Protein AF-A0A1F6EFS2-F1 (afdb_monomer_lite)

Structure (mmCIF, N/CA/C/O backbone):
data_AF-A0A1F6EFS2-F1
#
_entry.id   AF-A0A1F6EFS2-F1
#
loop_
_atom_site.group_PDB
_atom_site.id
_atom_site.type_symbol
_atom_site.label_atom_id
_atom_site.label_alt_id
_atom_site.label_comp_id
_atom_site.label_asym_id
_atom_site.label_entity_id
_atom_site.label_seq_id
_atom_site.pdbx_PDB_ins_code
_atom_site.Cartn_x
_atom_site.Cartn_y
_atom_site.Cartn_z
_atom_site.occupancy
_atom_site.B_iso_or_equiv
_atom_site.auth_seq_id
_atom_site.auth_comp_id
_atom_site.auth_asym_id
_atom_site.auth_atom_id
_atom_site.pdbx_PDB_model_num
ATOM 1 N N . MET A 1 1 ? 12.864 -13.657 -39.686 1.00 73.19 1 MET A N 1
ATOM 2 C CA . MET A 1 1 ? 12.136 -12.396 -39.837 1.00 73.19 1 MET A CA 1
ATOM 3 C C . MET A 1 1 ? 12.933 -11.542 -40.788 1.00 73.19 1 MET A C 1
ATOM 5 O O . MET A 1 1 ? 14.152 -11.562 -40.678 1.00 73.19 1 MET A O 1
ATOM 9 N N . TYR A 1 2 ? 12.261 -10.884 -41.722 1.00 79.50 2 TYR A N 1
ATOM 10 C CA . TYR A 1 2 ? 12.872 -9.991 -42.707 1.00 79.50 2 TYR A CA 1
ATOM 11 C C . TYR A 1 2 ? 11.970 -8.774 -42.894 1.00 79.50 2 TYR A C 1
ATOM 13 O O . TYR A 1 2 ? 10.751 -8.875 -42.739 1.00 79.50 2 TYR A O 1
ATOM 21 N N . LEU A 1 3 ? 12.561 -7.632 -43.218 1.00 85.38 3 LEU A N 1
ATOM 22 C CA . LEU A 1 3 ? 11.839 -6.444 -43.639 1.00 85.38 3 LEU A CA 1
ATOM 23 C C . LEU A 1 3 ? 11.374 -6.647 -45.090 1.00 85.38 3 LEU A C 1
ATOM 25 O O . LEU A 1 3 ? 12.205 -6.804 -45.983 1.00 85.38 3 LEU A O 1
ATOM 29 N N . LYS A 1 4 ? 10.056 -6.657 -45.315 1.00 87.94 4 LYS A N 1
ATOM 30 C CA . LYS A 1 4 ? 9.438 -6.798 -46.645 1.00 87.94 4 LYS A CA 1
ATOM 31 C C . LYS A 1 4 ? 9.347 -5.456 -47.361 1.00 87.94 4 LYS A C 1
ATOM 33 O O . LYS A 1 4 ? 9.805 -5.342 -48.495 1.00 87.94 4 LYS A O 1
ATOM 38 N N . SER A 1 5 ? 8.790 -4.438 -46.707 1.00 89.81 5 SER A N 1
ATOM 39 C CA . SER A 1 5 ? 8.741 -3.083 -47.261 1.00 89.81 5 SER A CA 1
ATOM 40 C C . SER A 1 5 ? 8.693 -1.983 -46.200 1.00 89.81 5 SER A C 1
ATOM 42 O O . SER A 1 5 ? 8.354 -2.227 -45.039 1.00 89.81 5 SER A O 1
ATOM 44 N N . ILE A 1 6 ? 9.041 -0.764 -46.621 1.00 89.12 6 ILE A N 1
ATOM 45 C CA . ILE A 1 6 ? 8.693 0.485 -45.933 1.00 89.12 6 ILE A CA 1
ATOM 46 C C . ILE A 1 6 ? 7.886 1.378 -46.880 1.00 89.12 6 ILE A C 1
ATOM 48 O O . ILE A 1 6 ? 8.265 1.598 -48.030 1.00 89.12 6 ILE A O 1
ATOM 52 N N . GLU A 1 7 ? 6.780 1.907 -46.373 1.00 90.06 7 GLU A N 1
ATOM 53 C CA . GLU A 1 7 ? 5.878 2.845 -47.027 1.00 90.06 7 GLU A CA 1
ATOM 54 C C . GLU A 1 7 ? 5.984 4.213 -46.331 1.00 90.06 7 GLU A C 1
ATOM 56 O O . GLU A 1 7 ? 5.787 4.329 -45.121 1.00 90.06 7 GLU A O 1
ATOM 61 N N . LEU A 1 8 ? 6.286 5.253 -47.109 1.00 86.81 8 LEU A N 1
ATOM 62 C CA . LEU A 1 8 ? 6.419 6.650 -46.690 1.00 86.81 8 LEU A CA 1
ATOM 63 C C . LEU A 1 8 ? 5.327 7.476 -47.383 1.00 86.81 8 LEU A C 1
ATOM 65 O O . LEU A 1 8 ? 5.230 7.461 -48.611 1.00 86.81 8 LEU A O 1
ATOM 69 N N . SER A 1 9 ? 4.496 8.197 -46.626 1.00 89.06 9 SER A N 1
ATOM 70 C CA . SER A 1 9 ? 3.390 8.983 -47.193 1.00 89.06 9 SER A CA 1
ATOM 71 C C . SER A 1 9 ? 3.142 10.269 -46.408 1.00 89.06 9 SER A C 1
ATOM 73 O O . SER A 1 9 ? 2.730 10.250 -45.250 1.00 89.06 9 SER A O 1
ATOM 75 N N . GLY A 1 10 ? 3.421 11.413 -47.033 1.00 83.69 10 GLY A N 1
ATOM 76 C CA . GLY A 1 10 ? 3.380 12.723 -46.380 1.00 83.69 10 GLY A CA 1
ATOM 77 C C . GLY A 1 10 ? 4.513 12.963 -45.381 1.00 83.69 10 GLY A C 1
ATOM 78 O O . GLY A 1 10 ? 4.432 13.928 -44.631 1.00 83.69 10 GLY A O 1
ATOM 79 N N . PHE A 1 11 ? 5.541 12.108 -45.358 1.00 82.81 11 PHE A N 1
ATOM 80 C CA . PHE A 1 11 ? 6.672 12.176 -44.429 1.00 82.81 11 PHE A CA 1
ATOM 81 C C . PHE A 1 11 ? 7.859 12.920 -45.055 1.00 82.81 11 PHE A C 1
ATOM 83 O O . PHE A 1 11 ? 8.377 12.493 -46.090 1.00 82.81 11 PHE A O 1
ATOM 90 N N . LYS A 1 12 ? 8.284 14.036 -44.450 1.00 78.19 12 LYS A N 1
ATOM 91 C CA . LYS A 1 12 ? 9.287 14.980 -44.983 1.00 78.19 12 LYS A CA 1
ATOM 92 C C . LYS A 1 12 ? 9.143 15.164 -46.505 1.00 78.19 12 LYS A C 1
ATOM 94 O O . LYS A 1 12 ? 8.076 15.575 -46.948 1.00 78.19 12 LYS A O 1
ATOM 99 N N . SER A 1 13 ? 10.158 14.851 -47.321 1.00 67.12 13 SER A N 1
ATOM 100 C CA . SER A 1 13 ? 10.132 15.033 -48.789 1.00 67.12 13 SER A CA 1
ATOM 101 C C . SER A 1 13 ? 9.289 14.007 -49.574 1.00 67.12 13 SER A C 1
ATOM 103 O O . SER A 1 13 ? 9.176 14.109 -50.799 1.00 67.12 13 SER A O 1
ATOM 105 N N . PHE A 1 14 ? 8.661 13.036 -48.906 1.00 75.94 14 PHE A N 1
ATOM 106 C CA . PHE A 1 14 ? 7.790 12.020 -49.508 1.00 75.94 14 PHE A CA 1
ATOM 107 C C . PHE A 1 14 ? 6.317 12.459 -49.488 1.00 75.94 14 PHE A C 1
ATOM 109 O O . PHE A 1 14 ? 5.448 11.793 -48.929 1.00 75.94 14 PHE A O 1
ATOM 116 N N . GLY A 1 15 ? 6.015 13.593 -50.132 1.00 71.75 15 GLY A N 1
ATOM 117 C CA . GLY A 1 15 ? 4.656 14.152 -50.263 1.00 71.75 15 GLY A CA 1
ATOM 118 C C . GLY A 1 15 ? 3.649 13.305 -51.065 1.00 71.75 15 GLY A C 1
ATOM 119 O O . GLY A 1 15 ? 2.501 13.708 -51.233 1.00 71.75 15 GLY A O 1
ATOM 120 N N . LYS A 1 16 ? 4.060 12.137 -51.572 1.00 79.12 16 LYS A N 1
ATOM 121 C CA . LYS A 1 16 ? 3.218 11.099 -52.188 1.00 79.12 16 LYS A CA 1
ATOM 122 C C . LYS A 1 16 ? 3.563 9.755 -51.553 1.00 79.12 16 LYS A C 1
ATOM 124 O O . LYS A 1 16 ? 4.734 9.527 -51.245 1.00 79.12 16 LYS A O 1
ATOM 129 N N . LYS A 1 17 ? 2.574 8.855 -51.437 1.00 84.81 17 LYS A N 1
ATOM 130 C CA . LYS A 1 17 ? 2.808 7.452 -51.059 1.00 84.81 17 LYS A CA 1
ATOM 131 C C . LYS A 1 17 ? 3.934 6.877 -51.922 1.00 84.81 17 LYS A C 1
ATOM 133 O O . LYS A 1 17 ? 3.834 6.862 -53.147 1.00 84.81 17 LYS A O 1
ATOM 138 N N . THR A 1 18 ? 4.978 6.414 -51.253 1.00 80.75 18 THR A N 1
ATOM 139 C CA . THR A 1 18 ? 6.209 5.882 -51.831 1.00 80.75 18 THR A CA 1
ATOM 140 C C . THR A 1 18 ? 6.570 4.617 -51.066 1.00 80.75 18 THR A C 1
ATOM 142 O O . THR A 1 18 ? 6.559 4.638 -49.840 1.00 80.75 18 THR A O 1
ATOM 145 N N . GLU A 1 19 ? 6.878 3.521 -51.756 1.00 84.62 19 GLU A N 1
ATOM 146 C CA . GLU A 1 19 ? 7.186 2.235 -51.121 1.00 84.62 19 GLU A CA 1
ATOM 147 C C . GLU A 1 19 ? 8.531 1.692 -51.620 1.00 84.62 19 GLU A C 1
ATOM 149 O O . GLU A 1 19 ? 8.796 1.694 -52.824 1.00 84.62 19 GLU A O 1
ATOM 154 N N . LEU A 1 20 ? 9.378 1.230 -50.696 1.00 82.50 20 LEU A N 1
ATOM 155 C CA . LEU A 1 20 ? 10.548 0.405 -50.994 1.00 82.50 20 LEU A CA 1
ATOM 156 C C . LEU A 1 20 ? 10.220 -1.027 -50.580 1.00 82.50 20 LEU A C 1
ATOM 158 O O . LEU A 1 20 ? 9.991 -1.272 -49.399 1.00 82.50 20 LEU A O 1
ATOM 162 N N . VAL A 1 21 ? 10.212 -1.958 -51.535 1.00 84.94 21 VAL A N 1
ATOM 163 C CA . VAL A 1 21 ? 10.032 -3.399 -51.292 1.00 84.94 21 VAL A CA 1
ATOM 164 C C . VAL A 1 21 ? 11.389 -4.076 -51.428 1.00 84.94 21 VAL A C 1
ATOM 166 O O . VAL A 1 21 ? 11.968 -4.031 -52.512 1.00 84.94 21 VAL A O 1
ATOM 169 N N . PHE A 1 22 ? 11.894 -4.683 -50.356 1.00 85.31 22 PHE A N 1
ATOM 170 C CA . PHE A 1 22 ? 13.246 -5.243 -50.272 1.00 85.31 22 PHE A CA 1
ATOM 171 C C . PHE A 1 22 ? 13.224 -6.739 -50.618 1.00 85.31 22 PHE A C 1
ATOM 173 O O . PHE A 1 22 ? 12.732 -7.554 -49.838 1.00 85.31 22 PHE A O 1
ATOM 180 N N . GLY A 1 23 ? 13.732 -7.110 -51.798 1.00 74.25 23 GLY A N 1
ATOM 181 C CA . GLY A 1 23 ? 13.806 -8.509 -52.247 1.00 74.25 23 GLY A CA 1
ATOM 182 C C . GLY A 1 23 ? 15.135 -9.196 -51.914 1.00 74.25 23 GLY A C 1
ATOM 183 O O . GLY A 1 23 ? 15.222 -10.423 -51.892 1.00 74.25 23 GLY A O 1
ATOM 184 N N . SER A 1 24 ? 16.171 -8.404 -51.656 1.00 80.81 24 SER A N 1
ATOM 185 C CA . SER A 1 24 ? 17.555 -8.815 -51.435 1.00 80.81 24 SER A CA 1
ATOM 186 C C . SER A 1 24 ? 17.960 -8.779 -49.961 1.00 80.81 24 SER A C 1
ATOM 188 O O . SER A 1 24 ? 17.374 -8.088 -49.127 1.00 80.81 24 SER A O 1
ATOM 190 N N . ARG A 1 25 ? 19.023 -9.524 -49.633 1.00 82.69 25 ARG A N 1
ATOM 191 C CA . ARG A 1 25 ? 19.635 -9.490 -48.296 1.00 82.69 25 ARG A CA 1
ATOM 192 C C . ARG A 1 25 ? 20.480 -8.247 -48.033 1.00 82.69 25 ARG A C 1
ATOM 194 O O . ARG A 1 25 ? 20.704 -7.925 -46.874 1.00 82.69 25 ARG A O 1
ATOM 201 N N . ILE A 1 26 ? 20.974 -7.595 -49.082 1.00 86.31 26 ILE A N 1
ATOM 202 C CA . ILE A 1 26 ? 21.748 -6.355 -49.010 1.00 86.31 26 ILE A CA 1
ATOM 203 C C . ILE A 1 26 ? 21.136 -5.421 -50.050 1.00 86.31 26 ILE A C 1
ATOM 205 O O . ILE A 1 26 ? 21.310 -5.634 -51.251 1.00 86.31 26 ILE A O 1
ATOM 209 N N . SER A 1 27 ? 20.384 -4.429 -49.586 1.00 84.00 27 SER A N 1
ATOM 210 C CA . SER A 1 27 ? 19.738 -3.426 -50.429 1.00 84.00 27 SER A CA 1
ATOM 211 C C . SER A 1 27 ? 20.450 -2.088 -50.265 1.00 84.00 27 SER A C 1
ATOM 213 O O . SER A 1 27 ? 20.487 -1.530 -49.168 1.00 84.00 27 SER A O 1
ATOM 215 N N . GLY A 1 28 ? 21.012 -1.564 -51.351 1.00 78.00 28 GLY A N 1
ATOM 216 C CA . GLY A 1 28 ? 21.590 -0.226 -51.375 1.00 78.00 28 GLY A CA 1
ATOM 217 C C . GLY A 1 28 ? 20.507 0.819 -51.635 1.00 78.00 28 GLY A C 1
ATOM 218 O O . GLY A 1 28 ? 19.667 0.635 -52.513 1.00 78.00 28 GLY A O 1
ATOM 219 N N . ILE A 1 29 ? 20.520 1.931 -50.909 1.00 74.06 29 ILE A N 1
ATOM 220 C CA . ILE A 1 29 ? 19.678 3.098 -51.186 1.00 74.06 29 ILE A CA 1
ATOM 221 C C . ILE A 1 29 ? 20.597 4.227 -51.653 1.00 74.06 29 ILE A C 1
ATOM 223 O O . ILE A 1 29 ? 21.559 4.588 -50.981 1.00 74.06 29 ILE A O 1
ATOM 227 N N . VAL A 1 30 ? 20.300 4.776 -52.828 1.00 63.53 30 VAL A N 1
ATOM 228 C CA . VAL A 1 30 ? 21.130 5.761 -53.537 1.00 63.53 30 VAL A CA 1
ATOM 229 C C . VAL A 1 30 ? 20.203 6.872 -54.035 1.00 63.53 30 VAL A C 1
ATOM 231 O O . VAL A 1 30 ? 19.035 6.615 -54.304 1.00 63.53 30 VAL A O 1
ATOM 234 N N . GLY A 1 31 ? 20.649 8.119 -54.182 1.00 50.41 31 GLY A N 1
ATOM 235 C CA . GLY A 1 31 ? 19.799 9.150 -54.798 1.00 50.41 31 GLY A CA 1
ATOM 236 C C . GLY A 1 31 ? 20.300 10.582 -54.635 1.00 50.41 31 GLY A C 1
ATOM 237 O O . GLY A 1 31 ? 21.255 10.818 -53.897 1.00 50.41 31 GLY A O 1
ATOM 238 N N . PRO A 1 32 ? 19.657 11.577 -55.279 1.00 40.16 32 PRO A N 1
ATOM 239 C CA . PRO A 1 32 ? 20.162 12.942 -55.366 1.00 40.16 32 PRO A CA 1
ATOM 240 C C . PRO A 1 32 ? 20.024 13.727 -54.062 1.00 40.16 32 PRO A C 1
ATOM 242 O O . PRO A 1 32 ? 20.597 14.806 -53.947 1.00 40.16 32 PRO A O 1
ATOM 245 N N . ASN A 1 33 ? 19.319 13.177 -53.070 1.00 43.81 33 ASN A N 1
ATOM 246 C CA . ASN A 1 33 ? 19.344 13.706 -51.711 1.00 43.81 33 ASN A CA 1
ATOM 247 C C . ASN A 1 33 ? 20.701 13.442 -51.022 1.00 43.81 33 ASN A C 1
ATOM 249 O O . ASN A 1 33 ? 21.053 14.210 -50.141 1.00 43.81 33 ASN A O 1
ATOM 253 N N . GLY A 1 34 ? 21.483 12.456 -51.489 1.00 41.72 34 GLY A N 1
ATOM 254 C CA . GLY A 1 34 ? 22.918 12.289 -51.204 1.00 41.72 34 GLY A CA 1
ATOM 255 C C . GLY A 1 34 ? 23.820 12.446 -52.444 1.00 41.72 34 GLY A C 1
ATOM 256 O O . GLY A 1 34 ? 24.944 11.965 -52.456 1.00 41.72 34 GLY A O 1
ATOM 257 N N . SER A 1 35 ? 23.335 13.045 -53.546 1.00 37.72 35 SER A N 1
ATOM 258 C CA . SER A 1 35 ? 24.139 13.229 -54.774 1.00 37.72 35 SER A CA 1
ATOM 259 C C . SER A 1 35 ? 23.561 14.272 -55.744 1.00 37.72 35 SER A C 1
ATOM 261 O O . SER A 1 35 ? 23.038 13.953 -56.813 1.00 37.72 35 SER A O 1
ATOM 263 N N . GLY A 1 36 ? 23.677 15.564 -55.432 1.00 45.41 36 GLY A N 1
ATOM 264 C CA . GLY A 1 36 ? 23.102 16.575 -56.325 1.00 45.41 36 GLY A CA 1
ATOM 265 C C . GLY A 1 36 ? 23.653 17.979 -56.188 1.00 45.41 36 GLY A C 1
ATOM 266 O O . GLY A 1 36 ? 24.212 18.498 -57.151 1.00 45.41 36 GLY A O 1
ATOM 267 N N . LYS A 1 37 ? 23.461 18.579 -55.019 1.00 57.03 37 LYS A N 1
ATOM 268 C CA . LYS A 1 37 ? 23.257 20.018 -54.843 1.00 57.03 37 LYS A CA 1
ATOM 269 C C . LYS A 1 37 ? 24.569 20.753 -54.590 1.00 57.03 37 LYS A C 1
ATOM 271 O O . LYS A 1 37 ? 24.755 21.441 -53.601 1.00 57.03 37 LYS A O 1
ATOM 276 N N . CYS A 1 38 ? 25.472 20.622 -55.548 1.00 64.56 38 CYS A N 1
ATOM 277 C CA . CYS A 1 38 ? 26.878 20.928 -55.351 1.00 64.56 38 CYS A CA 1
ATOM 278 C C . CYS A 1 38 ? 27.265 22.255 -56.020 1.00 64.56 38 CYS A C 1
ATOM 280 O O . CYS A 1 38 ? 26.633 22.689 -56.991 1.00 64.56 38 CYS A O 1
ATOM 282 N N . VAL A 1 39 ? 28.318 22.885 -55.510 1.00 66.88 39 VAL A N 1
ATOM 283 C CA . VAL A 1 39 ? 28.925 24.114 -56.046 1.00 66.88 39 VAL A CA 1
ATOM 284 C C . VAL A 1 39 ? 30.394 23.867 -56.382 1.00 66.88 39 VAL A C 1
ATOM 286 O O . VAL A 1 39 ? 30.992 22.902 -55.904 1.00 66.88 39 VAL A O 1
ATOM 289 N N . THR A 1 40 ? 31.001 24.708 -57.216 1.00 78.88 40 THR A N 1
ATOM 290 C CA . THR A 1 40 ? 32.443 24.598 -57.491 1.00 78.88 40 THR A CA 1
ATOM 291 C C . THR A 1 40 ? 33.263 24.956 -56.252 1.00 78.88 40 THR A C 1
ATOM 293 O O . THR A 1 40 ? 32.852 25.774 -55.425 1.00 78.88 40 THR A O 1
ATOM 296 N N . GLY A 1 41 ? 34.432 24.333 -56.106 1.00 69.00 41 GLY A N 1
ATOM 297 C CA . GLY A 1 41 ? 35.224 24.366 -54.871 1.00 69.00 41 GLY A CA 1
ATOM 298 C C . GLY A 1 41 ? 35.781 25.736 -54.475 1.00 69.00 41 GLY A C 1
ATOM 299 O O . GLY A 1 41 ? 36.092 25.961 -53.307 1.00 69.00 41 GLY A O 1
ATOM 300 N N . ASP A 1 42 ? 35.862 26.658 -55.433 1.00 74.62 42 ASP A N 1
ATOM 301 C CA . ASP A 1 42 ? 36.210 28.068 -55.247 1.00 74.62 42 ASP A CA 1
ATOM 302 C C . ASP A 1 42 ? 35.065 28.919 -54.669 1.00 74.62 42 ASP A C 1
ATOM 304 O O . ASP A 1 42 ? 35.271 30.094 -54.370 1.00 74.62 42 ASP A O 1
ATOM 308 N N . THR A 1 43 ? 33.873 28.344 -54.471 1.00 74.75 43 THR A N 1
ATOM 309 C CA . THR A 1 43 ? 32.761 29.012 -53.781 1.00 74.75 43 THR A CA 1
ATOM 310 C C . THR A 1 43 ? 33.176 29.367 -52.356 1.00 74.75 43 THR A C 1
ATOM 312 O O . THR A 1 43 ? 33.511 28.496 -51.555 1.00 74.75 43 THR A O 1
ATOM 315 N N . LEU A 1 44 ? 33.149 30.656 -52.037 1.00 73.44 44 LEU A N 1
ATOM 316 C CA . LEU A 1 44 ? 33.526 31.214 -50.750 1.00 73.44 44 LEU A CA 1
ATOM 317 C C . LEU A 1 44 ? 32.369 31.080 -49.759 1.00 73.44 44 LEU A C 1
ATOM 319 O O . LEU A 1 44 ? 31.293 31.648 -49.952 1.00 73.44 44 LEU A O 1
ATOM 323 N N . VAL A 1 45 ? 32.597 30.349 -48.674 1.00 74.62 45 VAL A N 1
ATOM 324 C CA . VAL A 1 45 ? 31.674 30.236 -47.542 1.00 74.62 45 VAL A CA 1
ATOM 325 C C . VAL A 1 45 ? 32.157 31.158 -46.427 1.00 74.62 45 VAL A C 1
ATOM 327 O O . VAL A 1 45 ? 33.359 31.257 -46.169 1.00 74.62 45 VAL A O 1
ATOM 330 N N . ARG A 1 46 ? 31.229 31.840 -45.746 1.00 71.50 46 ARG A N 1
ATOM 331 C CA . ARG A 1 46 ? 31.564 32.612 -44.541 1.00 71.50 46 ARG A CA 1
ATOM 332 C C . ARG A 1 46 ? 31.815 31.659 -43.381 1.00 71.50 46 ARG A C 1
ATOM 334 O O . ARG A 1 46 ? 30.886 30.975 -42.959 1.00 71.50 46 ARG A O 1
ATOM 341 N N . THR A 1 47 ? 33.047 31.641 -42.884 1.00 73.81 47 THR A N 1
ATOM 342 C CA . THR A 1 47 ? 33.523 30.831 -41.755 1.00 73.81 47 THR A CA 1
ATOM 343 C C . THR A 1 47 ? 33.828 31.696 -40.541 1.00 73.81 47 THR A C 1
ATOM 345 O O . THR A 1 47 ? 34.180 32.866 -40.682 1.00 73.81 47 THR A O 1
ATOM 348 N N . ARG A 1 48 ? 33.778 31.108 -39.347 1.00 71.00 48 ARG A N 1
ATOM 349 C CA . ARG A 1 48 ? 34.388 31.627 -38.118 1.00 71.00 48 ARG A CA 1
ATOM 350 C C . ARG A 1 48 ? 34.985 30.483 -37.301 1.00 71.00 48 ARG A C 1
ATOM 352 O O . ARG A 1 48 ? 34.662 29.315 -37.523 1.00 71.00 48 ARG A O 1
ATOM 359 N N . ARG A 1 49 ? 35.815 30.815 -36.310 1.00 62.69 49 ARG A N 1
ATOM 360 C CA . ARG A 1 49 ? 36.242 29.843 -35.291 1.00 62.69 49 ARG A CA 1
ATOM 361 C C . ARG A 1 49 ? 35.267 29.836 -34.119 1.00 62.69 49 ARG A C 1
ATOM 363 O O . ARG A 1 49 ? 34.851 30.898 -33.653 1.00 62.69 49 ARG A O 1
ATOM 370 N N . THR A 1 50 ? 34.950 28.640 -33.631 1.00 52.31 50 THR A N 1
ATOM 371 C CA . THR A 1 50 ? 34.094 28.379 -32.466 1.00 52.31 50 THR A CA 1
ATOM 372 C C . THR A 1 50 ? 34.423 29.317 -31.302 1.00 52.31 50 THR A C 1
ATOM 374 O O . THR A 1 50 ? 35.562 29.358 -30.840 1.00 52.31 50 THR A O 1
ATOM 377 N N . GLY A 1 51 ? 33.430 30.077 -30.832 1.00 49.25 51 GLY A N 1
ATOM 378 C CA . GLY A 1 51 ? 33.594 31.019 -29.715 1.00 49.25 51 GLY A CA 1
ATOM 379 C C . GLY A 1 51 ? 34.237 32.371 -30.063 1.00 49.25 51 GLY A C 1
ATOM 380 O O . GLY A 1 51 ? 34.619 33.097 -29.150 1.00 49.25 51 GLY A O 1
ATOM 381 N N . THR A 1 52 ? 34.354 32.734 -31.346 1.00 50.03 52 THR A N 1
ATOM 382 C CA . THR A 1 52 ? 34.838 34.059 -31.786 1.00 50.03 52 THR A CA 1
ATOM 383 C C . THR A 1 52 ? 33.826 34.765 -32.695 1.00 50.03 52 THR A C 1
ATOM 385 O O . THR A 1 52 ? 33.095 34.111 -33.435 1.00 50.03 52 THR A O 1
ATOM 388 N N . ASP A 1 53 ? 33.798 36.101 -32.675 1.00 46.53 53 ASP A N 1
ATOM 389 C CA . ASP A 1 53 ? 32.994 36.922 -33.608 1.00 46.53 53 ASP A CA 1
ATOM 390 C C . ASP A 1 53 ? 33.737 37.242 -34.925 1.00 46.53 53 ASP A C 1
ATOM 392 O O . ASP A 1 53 ? 33.197 37.859 -35.851 1.00 46.53 53 ASP A O 1
ATOM 396 N N . GLU A 1 54 ? 34.997 36.813 -35.025 1.00 46.53 54 GLU A N 1
ATOM 397 C CA . GLU A 1 54 ? 35.847 37.006 -36.195 1.00 46.53 54 GLU A CA 1
ATOM 398 C C . GLU A 1 54 ? 35.475 36.009 -37.299 1.00 46.53 54 GLU A C 1
ATOM 400 O O . GLU A 1 54 ? 35.580 34.796 -37.114 1.00 46.53 54 GLU A O 1
ATOM 405 N N . HIS A 1 55 ? 35.072 36.523 -38.463 1.00 61.44 55 HIS A N 1
ATOM 406 C CA . HIS A 1 55 ? 34.709 35.714 -39.623 1.00 61.44 55 HIS A CA 1
ATOM 407 C C . HIS A 1 55 ? 35.551 36.048 -40.857 1.00 61.44 55 HIS A C 1
ATOM 409 O O . HIS A 1 55 ? 36.030 37.173 -41.028 1.00 61.44 55 HIS A O 1
ATOM 415 N N . HIS A 1 56 ? 35.702 35.055 -41.729 1.00 67.44 56 HIS A N 1
ATOM 416 C CA . HIS A 1 56 ? 36.461 35.114 -42.973 1.00 67.44 56 HIS A CA 1
ATOM 417 C C . HIS A 1 56 ? 35.650 34.494 -44.117 1.00 67.44 56 HIS A C 1
ATOM 419 O O . HIS A 1 56 ? 34.681 33.774 -43.888 1.00 67.44 56 HIS A O 1
ATOM 425 N N . GLU A 1 57 ? 36.048 34.749 -45.362 1.00 67.69 57 GLU A N 1
ATOM 426 C CA . GLU A 1 57 ? 35.501 34.054 -46.530 1.00 67.69 57 GLU A CA 1
ATOM 427 C C . GLU A 1 57 ? 36.516 32.996 -46.982 1.00 67.69 57 GLU A C 1
ATOM 429 O O . GLU A 1 57 ? 37.668 33.303 -47.280 1.00 67.69 57 GLU A O 1
ATOM 434 N N . THR A 1 58 ? 36.112 31.725 -46.926 1.00 73.06 58 THR A N 1
ATOM 435 C CA . THR A 1 58 ? 36.974 30.548 -47.128 1.00 73.06 58 THR A CA 1
ATOM 436 C C . THR A 1 58 ? 36.443 29.724 -48.302 1.00 73.06 58 THR A C 1
ATOM 438 O O . THR A 1 58 ? 35.255 29.402 -48.295 1.00 73.06 58 THR A O 1
ATOM 441 N N . PRO A 1 59 ? 37.269 29.362 -49.304 1.00 76.44 59 PRO A N 1
ATOM 442 C CA . PRO A 1 59 ? 36.854 28.453 -50.371 1.00 76.44 59 PRO A CA 1
ATOM 443 C C . PRO A 1 59 ? 36.346 27.131 -49.799 1.00 76.44 59 PRO A C 1
ATOM 445 O O . PRO A 1 59 ? 36.956 26.585 -48.880 1.00 76.44 59 PRO A O 1
ATOM 448 N N . LEU A 1 60 ? 35.263 26.596 -50.355 1.00 76.06 60 LEU A N 1
ATOM 449 C CA . LEU A 1 60 ? 34.584 25.411 -49.833 1.00 76.06 60 LEU A CA 1
ATOM 450 C C . LEU A 1 60 ? 35.521 24.189 -49.723 1.00 76.06 60 LEU A C 1
ATOM 452 O O . LEU A 1 60 ? 35.428 23.437 -48.759 1.00 76.06 60 LEU A O 1
ATOM 456 N N . VAL A 1 61 ? 36.506 24.050 -50.620 1.00 79.19 61 VAL A N 1
ATOM 457 C CA . VAL A 1 61 ? 37.546 22.993 -50.556 1.00 79.19 61 VAL A CA 1
ATOM 458 C C . VAL A 1 61 ? 38.586 23.149 -49.439 1.00 79.19 61 VAL A C 1
ATOM 460 O O . VAL A 1 61 ? 39.365 22.228 -49.204 1.00 79.19 61 VAL A O 1
ATOM 463 N N . ALA A 1 62 ? 38.639 24.300 -48.768 1.00 78.81 62 ALA A N 1
ATOM 464 C CA . ALA A 1 62 ? 39.566 24.574 -47.667 1.00 78.81 62 ALA A CA 1
ATOM 465 C C . ALA A 1 62 ? 38.924 24.413 -46.273 1.00 78.81 62 ALA A C 1
ATOM 467 O O . ALA A 1 62 ? 39.632 24.519 -45.268 1.00 78.81 62 ALA A O 1
ATOM 468 N N . LEU A 1 63 ? 37.610 24.155 -46.216 1.00 76.75 63 LEU A N 1
ATOM 469 C CA . LEU A 1 63 ? 36.851 23.924 -44.985 1.00 76.75 63 LEU A CA 1
ATOM 470 C C . LEU A 1 63 ? 37.249 22.613 -44.302 1.00 76.75 63 LEU A C 1
ATOM 472 O O . LEU A 1 63 ? 37.603 21.631 -44.959 1.00 76.75 63 LEU A O 1
ATOM 476 N N . LYS A 1 64 ? 37.144 22.579 -42.971 1.00 75.44 64 LYS A N 1
ATOM 477 C CA . LYS A 1 64 ? 37.414 21.392 -42.155 1.00 75.44 64 LYS A CA 1
ATOM 478 C C . LYS A 1 64 ? 36.232 21.079 -41.232 1.00 75.44 64 LYS A C 1
ATOM 480 O O . LYS A 1 64 ? 35.581 22.004 -40.744 1.00 75.44 64 LYS A O 1
ATOM 485 N N . PRO A 1 65 ? 35.977 19.792 -40.929 1.00 73.56 65 PRO A N 1
ATOM 486 C CA . PRO A 1 65 ? 35.076 19.406 -39.849 1.00 73.56 65 PRO A CA 1
ATOM 487 C C . PRO A 1 65 ? 35.415 20.156 -38.554 1.00 73.56 65 PRO A C 1
ATOM 489 O O . PRO A 1 65 ? 36.561 20.131 -38.101 1.00 73.56 65 PRO A O 1
ATOM 492 N N . GLY A 1 66 ? 34.424 20.833 -37.976 1.00 70.38 66 GLY A N 1
ATOM 493 C CA . GLY A 1 66 ? 34.576 21.671 -36.785 1.00 70.38 66 GLY A CA 1
ATOM 494 C C . GLY A 1 66 ? 34.662 23.183 -37.032 1.00 70.38 66 GLY A C 1
ATOM 495 O O . GLY A 1 66 ? 34.426 23.928 -36.081 1.00 70.38 66 GLY A O 1
ATOM 496 N N . ASP A 1 67 ? 34.929 23.650 -38.259 1.00 77.50 67 ASP A N 1
ATOM 497 C CA . ASP A 1 67 ? 34.767 25.072 -38.611 1.00 77.50 67 ASP A CA 1
ATOM 498 C C . ASP A 1 67 ? 33.278 25.467 -38.518 1.00 77.50 67 ASP A C 1
ATOM 500 O O . ASP A 1 67 ? 32.401 24.663 -38.833 1.00 77.50 67 ASP A O 1
ATOM 504 N N . GLU A 1 68 ? 32.949 26.695 -38.106 1.00 79.75 68 GLU A N 1
ATOM 505 C CA . GLU A 1 68 ? 31.555 27.172 -38.088 1.00 79.75 68 GLU A CA 1
ATOM 506 C C . GLU A 1 68 ? 31.265 28.022 -39.325 1.00 79.75 68 GLU A C 1
ATOM 508 O O . GLU A 1 68 ? 31.968 28.997 -39.585 1.00 79.75 68 GLU A O 1
ATOM 513 N N . VAL A 1 69 ? 30.219 27.680 -40.080 1.00 74.62 69 VAL A N 1
ATOM 514 C CA . VAL A 1 69 ? 29.791 28.390 -41.293 1.00 74.62 69 VAL A CA 1
ATOM 515 C C . VAL A 1 69 ? 28.441 29.069 -41.112 1.00 74.62 69 VAL A C 1
ATOM 517 O O . VAL A 1 69 ? 27.598 28.631 -40.329 1.00 74.62 69 VAL A O 1
ATOM 520 N N . MET A 1 70 ? 28.224 30.155 -41.849 1.00 73.25 70 MET A N 1
ATOM 521 C CA . MET A 1 70 ? 26.954 30.874 -41.819 1.00 73.25 70 MET A CA 1
ATOM 522 C C . MET A 1 70 ? 25.862 30.079 -42.558 1.00 73.25 70 MET A C 1
ATOM 524 O O . MET A 1 70 ? 26.039 29.690 -43.715 1.00 73.25 70 MET A O 1
ATOM 528 N N . SER A 1 71 ? 24.724 29.877 -41.899 1.00 69.69 71 SER A N 1
ATOM 529 C CA . SER A 1 71 ? 23.518 29.199 -42.400 1.00 69.69 71 SER A CA 1
ATOM 530 C C . SER A 1 71 ? 22.269 30.030 -42.079 1.00 69.69 71 SER A C 1
ATOM 532 O O . SER A 1 71 ? 22.352 31.042 -41.378 1.00 69.69 71 SER A O 1
ATOM 534 N N . TYR A 1 72 ? 21.105 29.656 -42.613 1.00 67.88 72 TYR A N 1
ATOM 535 C CA . TYR A 1 72 ? 19.847 30.384 -42.427 1.00 67.88 72 TYR A CA 1
ATOM 536 C C . TYR A 1 72 ? 18.791 29.512 -41.739 1.00 67.88 72 TYR A C 1
ATOM 538 O O . TYR A 1 72 ? 18.309 28.530 -42.303 1.00 67.88 72 TYR A O 1
ATOM 546 N N . ASP A 1 73 ? 18.386 29.886 -40.526 1.00 65.56 73 ASP A N 1
ATOM 547 C CA . ASP A 1 73 ? 17.248 29.263 -39.857 1.00 65.56 73 ASP A CA 1
ATOM 548 C C . ASP A 1 73 ? 15.943 29.875 -40.394 1.00 65.56 73 ASP A C 1
ATOM 550 O O . ASP A 1 73 ? 15.468 30.917 -39.932 1.00 65.56 73 ASP A O 1
ATOM 554 N N . GLU A 1 74 ? 15.346 29.190 -41.374 1.00 58.50 74 GLU A N 1
ATOM 555 C CA . GLU A 1 74 ? 14.054 29.538 -41.981 1.00 58.50 74 GLU A CA 1
ATOM 556 C C . GLU A 1 74 ? 12.902 29.617 -40.960 1.00 58.50 74 GLU A C 1
ATOM 558 O O . GLU A 1 74 ? 11.928 30.325 -41.208 1.00 58.50 74 GLU A O 1
ATOM 563 N N . SER A 1 75 ? 13.000 28.941 -39.805 1.00 52.56 75 SER A N 1
ATOM 564 C CA . SER A 1 75 ? 11.972 28.969 -38.749 1.00 52.56 75 SER A CA 1
ATOM 565 C C . SER A 1 75 ? 12.076 30.190 -37.828 1.00 52.56 75 SER A C 1
ATOM 567 O O . SER A 1 75 ? 11.070 30.619 -37.265 1.00 52.56 75 SER A O 1
ATOM 569 N N . ALA A 1 76 ? 13.272 30.771 -37.704 1.00 50.88 76 ALA A N 1
ATOM 570 C CA . ALA A 1 76 ? 13.537 31.996 -36.946 1.00 50.88 76 ALA A CA 1
ATOM 571 C C . ALA A 1 76 ? 13.705 33.245 -37.844 1.00 50.88 76 ALA A C 1
ATOM 573 O O . ALA A 1 76 ? 13.996 34.328 -37.340 1.00 50.88 76 ALA A O 1
ATOM 574 N N . GLU A 1 77 ? 13.549 33.087 -39.166 1.00 58.00 77 GLU A N 1
ATOM 575 C CA . GLU A 1 77 ? 13.876 34.071 -40.212 1.00 58.00 77 GLU A CA 1
ATOM 576 C C . GLU A 1 77 ? 15.261 34.739 -40.055 1.00 58.00 77 GLU A C 1
ATOM 578 O O . GLU A 1 77 ? 15.429 35.907 -40.408 1.00 58.00 77 GLU A O 1
ATOM 583 N N . THR A 1 78 ? 16.272 34.040 -39.524 1.00 62.69 78 THR A N 1
ATOM 584 C CA . THR A 1 78 ? 17.573 34.651 -39.183 1.00 62.69 78 THR A CA 1
ATOM 585 C C . THR A 1 78 ? 18.774 33.806 -39.597 1.00 62.69 78 THR A C 1
ATOM 587 O O . THR A 1 78 ? 18.681 32.590 -39.745 1.00 62.69 78 THR A O 1
ATOM 590 N N . PHE A 1 79 ? 19.929 34.452 -39.763 1.00 67.81 79 PHE A N 1
ATOM 591 C CA . PHE A 1 79 ? 21.195 33.751 -39.972 1.00 67.81 79 PHE A CA 1
ATOM 592 C C . PHE A 1 79 ? 21.761 33.252 -38.642 1.00 67.81 79 PHE A C 1
ATOM 594 O O . PHE A 1 79 ? 21.739 33.965 -37.636 1.00 67.81 79 PHE A O 1
ATOM 601 N N . VAL A 1 80 ? 22.282 32.029 -38.656 1.00 71.31 80 VAL A N 1
ATOM 602 C CA . VAL A 1 80 ? 22.933 31.369 -37.521 1.00 71.31 80 VAL A CA 1
ATOM 603 C C . VAL A 1 80 ? 24.296 30.823 -37.955 1.00 71.31 80 VAL A C 1
ATOM 605 O O . VAL A 1 80 ? 24.632 30.817 -39.141 1.00 71.31 80 VAL A O 1
ATOM 608 N N . TRP A 1 81 ? 25.106 30.402 -36.987 1.00 77.81 81 TRP A N 1
ATOM 609 C CA . TRP A 1 81 ? 26.386 29.748 -37.242 1.00 77.81 81 TRP A CA 1
ATOM 610 C C . TRP A 1 81 ? 26.234 28.252 -36.979 1.00 77.81 81 TRP A C 1
ATOM 612 O O . TRP A 1 81 ? 26.001 27.841 -35.844 1.00 77.81 81 TRP A O 1
ATOM 622 N N . SER A 1 82 ? 26.342 27.453 -38.038 1.00 71.25 82 SER A N 1
ATOM 623 C CA . SER A 1 82 ? 26.256 25.995 -37.999 1.00 71.25 82 SER A CA 1
ATOM 624 C C . SER A 1 82 ? 27.650 25.393 -38.146 1.00 71.25 82 SER A C 1
ATOM 626 O O . SER A 1 82 ? 28.410 25.774 -39.034 1.00 71.25 82 SER A O 1
ATOM 628 N N . ARG A 1 83 ? 28.001 24.431 -37.293 1.00 77.31 83 ARG A N 1
ATOM 629 C CA . ARG A 1 83 ? 29.284 23.722 -37.380 1.00 77.31 83 ARG A CA 1
ATOM 630 C C . ARG A 1 83 ? 29.306 22.811 -38.603 1.00 77.31 83 ARG A C 1
ATOM 632 O O . ARG A 1 83 ? 28.399 22.002 -38.750 1.00 77.31 83 ARG A O 1
ATOM 639 N N . VAL A 1 84 ? 30.332 22.905 -39.444 1.00 68.25 84 VAL A N 1
ATOM 640 C CA . VAL A 1 84 ? 30.573 21.956 -40.539 1.00 68.25 84 VAL A CA 1
ATOM 641 C C . VAL A 1 84 ? 30.864 20.589 -39.932 1.00 68.25 84 VAL A C 1
ATOM 643 O O . VAL A 1 84 ? 31.842 20.431 -39.198 1.00 68.25 84 VAL A O 1
ATOM 646 N N . THR A 1 85 ? 30.027 19.602 -40.236 1.00 62.34 85 THR A N 1
ATOM 647 C CA . THR A 1 85 ? 30.260 18.201 -39.867 1.00 62.34 85 THR A CA 1
ATOM 648 C C . THR A 1 85 ? 31.156 17.529 -40.903 1.00 62.34 85 THR A C 1
ATOM 650 O O . THR A 1 85 ? 32.112 16.850 -40.528 1.00 62.34 85 THR A O 1
ATOM 653 N N . GLN A 1 86 ? 30.917 17.771 -42.198 1.00 56.75 86 GLN A N 1
ATOM 654 C CA . GLN A 1 86 ? 31.694 17.174 -43.284 1.00 56.75 86 GLN A CA 1
ATOM 655 C C . GLN A 1 86 ? 31.757 18.050 -44.548 1.00 56.75 86 GLN A C 1
ATOM 657 O O . GLN A 1 86 ? 30.811 18.756 -44.893 1.00 56.75 86 GLN A O 1
ATOM 662 N N . LEU A 1 87 ? 32.884 17.950 -45.263 1.00 62.16 87 LEU A N 1
ATOM 663 C CA . LEU A 1 87 ? 33.079 18.423 -46.636 1.00 62.16 87 LEU A CA 1
ATOM 664 C C . LEU A 1 87 ? 32.994 17.228 -47.598 1.00 62.16 87 LEU A C 1
ATOM 666 O O . LEU A 1 87 ? 33.691 16.232 -47.407 1.00 62.16 87 LEU A O 1
ATOM 670 N N . LEU A 1 88 ? 32.151 17.330 -48.626 1.00 54.94 88 LEU A N 1
ATOM 671 C CA . LEU A 1 88 ? 31.770 16.228 -49.512 1.00 54.94 88 LEU A CA 1
ATOM 672 C C . LEU A 1 88 ? 32.186 16.526 -50.960 1.00 54.94 88 LEU A C 1
ATOM 674 O O . LEU A 1 88 ? 31.584 17.365 -51.630 1.00 54.94 88 LEU A O 1
ATOM 678 N N . TYR A 1 89 ? 33.196 15.826 -51.486 1.00 62.16 89 TYR A N 1
ATOM 679 C CA . TYR A 1 89 ? 33.498 15.873 -52.923 1.00 62.16 89 TYR A CA 1
ATOM 680 C C . TYR A 1 89 ? 32.469 15.051 -53.702 1.00 62.16 89 TYR A C 1
ATOM 682 O O . TYR A 1 89 ? 32.252 13.878 -53.418 1.00 62.16 89 TYR A O 1
ATOM 690 N N . SER A 1 90 ? 31.842 15.673 -54.698 1.00 51.41 90 SER A N 1
ATOM 691 C CA . SER A 1 90 ? 30.697 15.115 -55.421 1.00 51.41 90 SER A CA 1
ATOM 692 C C . SER A 1 90 ? 30.994 14.765 -56.885 1.00 51.41 90 SER A C 1
ATOM 694 O O . SER A 1 90 ? 30.063 14.530 -57.662 1.00 51.41 90 SER A O 1
ATOM 696 N N . GLY A 1 91 ? 32.273 14.708 -57.265 1.00 61.25 91 GLY A N 1
ATOM 697 C CA . GLY A 1 91 ? 32.711 14.399 -58.626 1.00 61.25 91 GLY A CA 1
ATOM 698 C C . GLY A 1 91 ? 32.572 15.568 -59.606 1.00 61.25 91 GLY A C 1
ATOM 699 O O . GLY A 1 91 ? 32.092 16.651 -59.268 1.00 61.25 91 GLY A O 1
ATOM 700 N N . THR A 1 92 ? 32.968 15.324 -60.852 1.00 70.00 92 THR A N 1
ATOM 701 C CA . THR A 1 92 ? 32.857 16.287 -61.953 1.00 70.00 92 THR A CA 1
ATOM 702 C C . THR A 1 92 ? 31.433 16.303 -62.525 1.00 70.00 92 THR A C 1
ATOM 704 O O . THR A 1 92 ? 30.923 15.268 -62.959 1.00 70.00 92 THR A O 1
ATOM 707 N N . LYS A 1 93 ? 30.771 17.468 -62.551 1.00 68.94 93 LYS A N 1
ATOM 708 C CA . LYS A 1 93 ? 29.389 17.647 -63.045 1.00 68.94 93 LYS A CA 1
ATOM 709 C C . LYS A 1 93 ? 29.284 18.837 -63.998 1.00 68.94 93 LYS A C 1
ATOM 711 O O . LYS A 1 93 ? 30.149 19.707 -64.025 1.00 68.94 93 LYS A O 1
ATOM 716 N N . LYS A 1 94 ? 28.194 18.901 -64.771 1.00 72.12 94 LYS A N 1
ATOM 717 C CA . LYS A 1 94 ? 27.936 20.034 -65.668 1.00 72.12 94 LYS A CA 1
ATOM 718 C C . LYS A 1 94 ? 27.507 21.270 -64.873 1.00 72.12 94 LYS A C 1
ATOM 720 O O . LYS A 1 94 ? 26.452 21.249 -64.237 1.00 72.12 94 LYS A O 1
ATOM 725 N N . THR A 1 95 ? 28.288 22.342 -64.949 1.00 82.81 95 THR A N 1
ATOM 726 C CA . THR A 1 95 ? 28.069 23.583 -64.196 1.00 82.81 95 THR A CA 1
ATOM 727 C C . THR A 1 95 ? 27.523 24.724 -65.048 1.00 82.81 95 THR A C 1
ATOM 729 O O . THR A 1 95 ? 27.731 24.816 -66.265 1.00 82.81 95 THR A O 1
ATOM 732 N N . TYR A 1 96 ? 26.818 25.628 -64.372 1.00 83.75 96 TYR A N 1
ATOM 733 C CA . TYR A 1 96 ? 26.272 26.861 -64.920 1.00 83.75 96 TYR A CA 1
ATOM 734 C C . TYR A 1 96 ? 26.677 28.016 -64.001 1.00 83.75 96 TYR A C 1
ATOM 736 O O . TYR A 1 96 ? 26.575 27.914 -62.777 1.00 83.75 96 TYR A O 1
ATOM 744 N N . HIS A 1 97 ? 27.146 29.114 -64.590 1.00 84.19 97 HIS A N 1
ATOM 745 C CA . HIS A 1 97 ? 27.486 30.338 -63.877 1.00 84.19 97 HIS A CA 1
ATOM 746 C C . HIS A 1 97 ? 26.232 31.194 -63.728 1.00 84.19 97 HIS A C 1
ATOM 748 O O . HIS A 1 97 ? 25.593 31.556 -64.720 1.00 84.19 97 HIS A O 1
ATOM 754 N N . VAL A 1 98 ? 25.876 31.486 -62.482 1.00 81.19 98 VAL A N 1
ATOM 755 C CA . VAL A 1 98 ? 24.648 32.179 -62.089 1.00 81.19 98 VAL A CA 1
ATOM 756 C C . VAL A 1 98 ? 25.035 33.552 -61.573 1.00 81.19 98 VAL A C 1
ATOM 758 O O . VAL A 1 98 ? 25.700 33.637 -60.547 1.00 81.19 98 VAL A O 1
ATOM 761 N N . HIS A 1 99 ? 24.630 34.625 -62.247 1.00 77.38 99 HIS A N 1
ATOM 762 C CA . HIS A 1 99 ? 24.815 35.987 -61.742 1.00 77.38 99 HIS A CA 1
ATOM 763 C C . HIS A 1 99 ? 23.547 36.460 -61.032 1.00 77.38 99 HIS A C 1
ATOM 765 O O . HIS A 1 99 ? 22.481 36.498 -61.644 1.00 77.38 99 HIS A O 1
ATOM 771 N N . ILE A 1 100 ? 23.656 36.872 -59.768 1.00 73.06 100 ILE A N 1
ATOM 772 C CA . ILE A 1 100 ? 22.530 37.317 -58.932 1.00 73.06 100 ILE A CA 1
ATOM 773 C C . ILE A 1 100 ? 22.889 38.675 -58.342 1.00 73.06 100 ILE A C 1
ATOM 775 O O . ILE A 1 100 ? 23.769 38.765 -57.492 1.00 73.06 100 ILE A O 1
ATOM 779 N N . GLY A 1 101 ? 22.253 39.742 -58.832 1.00 69.88 101 GLY A N 1
ATOM 780 C CA . GLY A 1 101 ? 22.600 41.110 -58.439 1.00 69.88 101 GLY A CA 1
ATOM 781 C C . GLY A 1 101 ? 24.101 41.405 -58.579 1.00 69.88 101 GLY A C 1
ATOM 782 O O . GLY A 1 101 ? 24.601 41.517 -59.699 1.00 69.88 101 GLY A O 1
ATOM 783 N N . GLY A 1 102 ? 24.802 41.582 -57.456 1.00 59.78 102 GLY A N 1
ATOM 784 C CA . GLY A 1 102 ? 26.262 41.776 -57.419 1.00 59.78 102 GLY A CA 1
ATOM 785 C C . GLY A 1 102 ? 27.109 40.492 -57.410 1.00 59.78 102 GLY A C 1
ATOM 786 O O . GLY A 1 102 ? 28.306 40.566 -57.673 1.00 59.78 102 GLY A O 1
ATOM 787 N N . ARG A 1 103 ? 26.504 39.336 -57.117 1.00 70.94 103 ARG A N 1
ATOM 788 C CA . ARG A 1 103 ? 27.163 38.041 -56.867 1.00 70.94 103 ARG A CA 1
ATOM 789 C C . ARG A 1 103 ? 27.228 37.164 -58.109 1.00 70.94 103 ARG A C 1
ATOM 791 O O . ARG A 1 103 ? 26.451 37.339 -59.054 1.00 70.94 103 ARG A O 1
ATOM 798 N N . SER A 1 104 ? 28.061 36.130 -58.040 1.00 75.81 104 SER A N 1
ATOM 799 C CA . SER A 1 104 ? 27.864 34.927 -58.841 1.00 75.81 104 SER A CA 1
ATOM 800 C C . SER A 1 104 ? 28.339 33.653 -58.149 1.00 75.81 104 SER A C 1
ATOM 802 O O . SER A 1 104 ? 29.145 33.699 -57.226 1.00 75.81 104 SER A O 1
ATOM 804 N N . VAL A 1 105 ? 27.824 32.508 -58.594 1.00 80.81 105 VAL A N 1
ATOM 805 C CA . VAL A 1 105 ? 28.242 31.160 -58.171 1.00 80.81 105 VAL A CA 1
ATOM 806 C C . VAL A 1 105 ? 28.244 30.229 -59.386 1.00 80.81 105 VAL A C 1
ATOM 808 O O . VAL A 1 105 ? 27.482 30.455 -60.330 1.00 80.81 105 VAL A O 1
ATOM 811 N N . ARG A 1 106 ? 29.100 29.200 -59.396 1.00 85.00 106 ARG A N 1
ATOM 812 C CA . ARG A 1 106 ? 29.021 28.098 -60.367 1.00 85.00 106 ARG A CA 1
ATOM 813 C C . ARG A 1 106 ? 28.471 26.867 -59.656 1.00 85.00 106 ARG A C 1
ATOM 815 O O . ARG A 1 106 ? 29.010 26.431 -58.642 1.00 85.00 106 ARG A O 1
ATOM 822 N N . ALA A 1 107 ? 27.358 26.352 -60.165 1.00 78.56 107 ALA A N 1
ATOM 823 C CA . ALA A 1 107 ? 26.594 25.282 -59.532 1.00 78.56 107 ALA A CA 1
ATOM 824 C C . ALA A 1 107 ? 26.026 24.313 -60.578 1.00 78.56 107 ALA A C 1
ATOM 826 O O . ALA A 1 107 ? 25.962 24.635 -61.770 1.00 78.56 107 ALA A O 1
ATOM 827 N N . SER A 1 108 ? 25.623 23.121 -60.138 1.00 70.94 108 SER A N 1
ATOM 828 C CA . SER A 1 108 ? 24.929 22.142 -60.980 1.00 70.94 108 SER A CA 1
ATOM 829 C C . SER A 1 108 ? 23.491 22.569 -61.316 1.00 70.94 108 SER A C 1
ATOM 831 O O . SER A 1 108 ? 22.866 23.365 -60.618 1.00 70.94 108 SER A O 1
ATOM 833 N N . ASP A 1 109 ? 22.930 22.016 -62.392 1.00 66.75 109 ASP A N 1
ATOM 834 C CA . ASP A 1 109 ? 21.562 22.299 -62.865 1.00 66.75 109 ASP A CA 1
ATOM 835 C C . ASP A 1 109 ? 20.450 21.950 -61.857 1.00 66.75 109 ASP A C 1
ATOM 837 O O . ASP A 1 109 ? 19.372 22.546 -61.858 1.00 66.75 109 ASP A O 1
ATOM 841 N N . ASN A 1 110 ? 20.709 20.987 -60.981 1.00 56.69 110 ASN A N 1
ATOM 842 C CA . ASN A 1 110 ? 19.826 20.544 -59.907 1.00 56.69 110 ASN A CA 1
ATOM 843 C C . ASN A 1 110 ? 20.045 21.285 -58.572 1.00 56.69 110 ASN A C 1
ATOM 845 O O . ASN A 1 110 ? 19.357 20.974 -57.599 1.00 56.69 110 ASN A O 1
ATOM 849 N N . HIS A 1 111 ? 20.965 22.253 -58.510 1.00 58.72 111 HIS A N 1
ATOM 850 C CA . HIS A 1 111 ? 21.271 23.000 -57.291 1.00 58.72 111 HIS A CA 1
ATOM 851 C C . HIS A 1 111 ? 20.107 23.934 -56.891 1.00 58.72 111 HIS A C 1
ATOM 853 O O . HIS A 1 111 ? 19.724 24.768 -57.712 1.00 58.72 111 HIS A O 1
ATOM 859 N N . PRO A 1 112 ? 19.533 23.841 -55.672 1.00 60.66 112 PRO A N 1
ATOM 860 C CA . PRO A 1 112 ? 18.397 24.649 -55.238 1.00 60.66 112 PRO A CA 1
ATOM 861 C C . PRO A 1 112 ? 18.811 26.025 -54.704 1.00 60.66 112 PRO A C 1
ATOM 863 O O . PRO A 1 112 ? 19.666 26.141 -53.838 1.00 60.66 112 PRO A O 1
ATOM 866 N N . PHE A 1 113 ? 18.128 27.062 -55.179 1.00 70.50 113 PHE A N 1
ATOM 867 C CA . PHE A 1 113 ? 18.233 28.444 -54.727 1.00 70.50 113 PHE A CA 1
ATOM 868 C C . PHE A 1 113 ? 16.927 28.823 -54.018 1.00 70.50 113 PHE A C 1
ATOM 870 O O . PHE A 1 113 ? 15.838 28.558 -54.539 1.00 70.50 113 PHE A O 1
ATOM 877 N N . LEU A 1 114 ? 16.999 29.456 -52.846 1.00 70.62 114 LEU A N 1
ATOM 878 C CA . LEU A 1 114 ? 15.805 29.955 -52.157 1.00 70.62 114 LEU A CA 1
ATOM 879 C C . LEU A 1 114 ? 15.238 31.175 -52.905 1.00 70.62 114 LEU A C 1
ATOM 881 O O . LEU A 1 114 ? 15.894 32.209 -53.011 1.00 70.62 114 LEU A O 1
ATOM 885 N N . THR A 1 115 ? 14.014 31.071 -53.426 1.00 76.69 115 THR A N 1
ATOM 886 C CA . THR A 1 115 ? 13.291 32.168 -54.098 1.00 76.69 115 THR A CA 1
ATOM 887 C C . THR A 1 115 ? 12.121 32.665 -53.245 1.00 76.69 115 THR A C 1
ATOM 889 O O . THR A 1 115 ? 11.748 32.032 -52.257 1.00 76.69 115 THR A O 1
ATOM 892 N N . ARG A 1 116 ? 11.486 33.778 -53.643 1.00 68.50 116 ARG A N 1
ATOM 893 C CA . ARG A 1 116 ? 10.266 34.291 -52.977 1.00 68.50 116 ARG A CA 1
ATOM 894 C C . ARG A 1 116 ? 9.098 33.298 -52.949 1.00 68.50 116 ARG A C 1
ATOM 896 O O . ARG A 1 116 ? 8.188 33.459 -52.146 1.00 68.50 116 ARG A O 1
ATOM 903 N N . GLU A 1 117 ? 9.130 32.296 -53.823 1.00 57.59 117 GLU A N 1
ATOM 904 C CA . GLU A 1 117 ? 8.119 31.242 -53.963 1.00 57.59 117 GLU A CA 1
ATOM 905 C C . GLU A 1 117 ? 8.632 29.890 -53.420 1.00 57.59 117 GLU A C 1
ATOM 907 O O . GLU A 1 117 ? 8.089 28.835 -53.749 1.00 57.59 117 GLU A O 1
ATOM 912 N N . GLY A 1 118 ? 9.686 29.919 -52.594 1.00 58.88 118 GLY A N 1
ATOM 913 C CA . GLY A 1 118 ? 10.357 28.752 -52.023 1.00 58.88 118 GLY A CA 1
ATOM 914 C C . GLY A 1 118 ? 11.596 28.307 -52.806 1.00 58.88 118 GLY A C 1
ATOM 915 O O . GLY A 1 118 ? 12.058 28.972 -53.737 1.00 58.88 118 GLY A O 1
ATOM 916 N N . TRP A 1 119 ? 12.159 27.173 -52.402 1.00 61.59 119 TRP A N 1
ATOM 917 C CA . TRP A 1 119 ? 13.345 26.562 -53.002 1.00 61.59 119 TRP A CA 1
ATOM 918 C C . TRP A 1 119 ? 13.107 26.105 -54.455 1.00 61.59 119 TRP A C 1
ATOM 920 O O . TRP A 1 119 ? 12.155 25.372 -54.724 1.00 61.59 119 TRP A O 1
ATOM 930 N N . ARG A 1 120 ? 13.978 26.505 -55.397 1.00 65.94 120 ARG A N 1
ATOM 931 C CA . ARG A 1 120 ? 13.921 26.111 -56.824 1.00 65.94 120 ARG A CA 1
ATOM 932 C C . ARG A 1 120 ? 15.288 25.684 -57.366 1.00 65.94 120 ARG A C 1
ATOM 934 O O . ARG A 1 120 ? 16.249 26.416 -57.145 1.00 65.94 120 ARG A O 1
ATOM 941 N N . PRO A 1 121 ? 15.409 24.554 -58.088 1.00 65.56 121 PRO A N 1
ATOM 942 C CA . PRO A 1 121 ? 16.668 24.146 -58.707 1.00 65.56 121 PRO A CA 1
ATOM 943 C C . PRO A 1 121 ? 17.049 25.070 -59.872 1.00 65.56 121 PRO A C 1
ATOM 945 O O . PRO A 1 121 ? 16.185 25.638 -60.538 1.00 65.56 121 PRO A O 1
ATOM 948 N N . LEU A 1 122 ? 18.347 25.188 -60.149 1.00 71.38 122 LEU A N 1
ATOM 949 C CA . LEU A 1 122 ? 18.910 26.129 -61.119 1.00 71.38 122 LEU A CA 1
ATOM 950 C C . LEU A 1 122 ? 18.339 25.998 -62.542 1.00 71.38 122 LEU A C 1
ATOM 952 O O . LEU A 1 122 ? 18.150 27.002 -63.221 1.00 71.38 122 LEU A O 1
ATOM 956 N N . ARG A 1 123 ? 18.018 24.781 -62.986 1.00 69.75 123 ARG A N 1
ATOM 957 C CA . ARG A 1 123 ? 17.360 24.512 -64.279 1.00 69.75 123 ARG A CA 1
ATOM 958 C C . ARG A 1 123 ? 15.967 25.140 -64.418 1.00 69.75 123 ARG A C 1
ATOM 960 O O . ARG A 1 123 ? 15.546 25.423 -65.533 1.00 69.75 123 ARG A O 1
ATOM 967 N N . ASP A 1 124 ? 15.281 25.343 -63.294 1.00 68.50 124 ASP A N 1
ATOM 968 C CA . ASP A 1 124 ? 13.936 25.921 -63.200 1.00 68.50 124 ASP A CA 1
ATOM 969 C C . ASP A 1 124 ? 14.001 27.407 -62.754 1.00 68.50 124 ASP A C 1
ATOM 971 O O . ASP A 1 124 ? 12.979 28.054 -62.511 1.00 68.50 124 ASP A O 1
ATOM 975 N N . LEU A 1 125 ? 15.216 27.966 -62.654 1.00 75.81 125 LEU A N 1
ATOM 976 C CA . LEU A 1 125 ? 15.502 29.369 -62.366 1.00 75.81 125 LEU A CA 1
ATOM 977 C C . LEU A 1 125 ? 15.709 30.134 -63.683 1.00 75.81 125 LEU A C 1
ATOM 979 O O . LEU A 1 125 ? 16.356 29.650 -64.608 1.00 75.81 125 LEU A O 1
ATOM 983 N N . HIS A 1 126 ? 15.189 31.358 -63.773 1.00 78.31 126 HIS A N 1
ATOM 984 C CA . HIS A 1 126 ? 15.277 32.185 -64.980 1.00 78.31 126 HIS A CA 1
ATOM 985 C C . HIS A 1 126 ? 15.813 33.586 -64.671 1.00 78.31 126 HIS A C 1
ATOM 987 O O . HIS A 1 126 ? 15.707 34.084 -63.548 1.00 78.31 126 HIS A O 1
ATOM 993 N N . THR A 1 127 ? 16.343 34.270 -65.689 1.00 79.62 127 THR A N 1
ATOM 994 C CA . THR A 1 127 ? 16.681 35.697 -65.596 1.00 79.62 127 THR A CA 1
ATOM 995 C C . THR A 1 127 ? 15.469 36.497 -65.104 1.00 79.62 127 THR A C 1
ATOM 997 O O . THR A 1 127 ? 14.343 36.291 -65.561 1.00 79.62 127 THR A O 1
ATOM 1000 N N . GLY A 1 128 ? 15.690 37.391 -64.142 1.00 73.12 128 GLY A N 1
ATOM 1001 C CA . GLY A 1 128 ? 14.647 38.155 -63.457 1.00 73.12 128 GLY A CA 1
ATOM 1002 C C . GLY A 1 128 ? 14.050 37.485 -62.212 1.00 73.12 128 GLY A C 1
ATOM 1003 O O . GLY A 1 128 ? 13.412 38.190 -61.434 1.00 73.12 128 GLY A O 1
ATOM 1004 N N . ALA A 1 129 ? 14.273 36.186 -61.971 1.00 76.62 129 ALA A N 1
ATOM 1005 C CA . ALA A 1 129 ? 13.823 35.526 -60.742 1.00 76.62 129 ALA A CA 1
ATOM 1006 C C . ALA A 1 129 ? 14.515 36.124 -59.502 1.00 76.62 129 ALA A C 1
ATOM 1008 O O . ALA A 1 129 ? 15.717 36.391 -59.529 1.00 76.62 129 ALA A O 1
ATOM 1009 N N . ALA A 1 130 ? 13.761 36.329 -58.419 1.00 78.38 130 ALA A N 1
ATOM 1010 C CA . ALA A 1 130 ? 14.255 36.934 -57.181 1.00 78.38 130 ALA A CA 1
ATOM 1011 C C . ALA A 1 130 ? 14.723 35.860 -56.184 1.00 78.38 130 ALA A C 1
ATOM 1013 O O . ALA A 1 130 ? 13.907 35.081 -55.680 1.00 78.38 130 ALA A O 1
ATOM 1014 N N . VAL A 1 131 ? 16.023 35.851 -55.887 1.00 78.88 131 VAL A N 1
ATOM 1015 C CA . VAL A 1 131 ? 16.700 34.884 -55.009 1.00 78.88 131 VAL A CA 1
ATOM 1016 C C . VAL A 1 131 ? 17.081 35.539 -53.679 1.00 78.88 131 VAL A C 1
ATOM 1018 O O . VAL A 1 131 ? 17.412 36.727 -53.630 1.00 78.88 131 VAL A O 1
ATOM 1021 N N . ALA A 1 132 ? 17.004 34.761 -52.601 1.00 71.62 132 ALA A N 1
ATOM 1022 C CA . ALA A 1 132 ? 17.390 35.147 -51.254 1.00 71.62 132 ALA A CA 1
ATOM 1023 C C . ALA A 1 132 ? 18.911 35.295 -51.139 1.00 71.62 132 ALA A C 1
ATOM 1025 O O . ALA A 1 132 ? 19.665 34.372 -51.450 1.00 71.62 132 ALA A O 1
ATOM 1026 N N . ILE A 1 133 ? 19.344 36.440 -50.624 1.00 68.50 133 ILE A N 1
ATOM 1027 C CA . ILE A 1 133 ? 20.723 36.701 -50.212 1.00 68.50 133 ILE A CA 1
ATOM 1028 C C . ILE A 1 133 ? 20.730 37.270 -48.780 1.00 68.50 133 ILE A C 1
ATOM 1030 O O . ILE A 1 133 ? 19.737 37.879 -48.363 1.00 68.50 133 ILE A O 1
ATOM 1034 N N . PRO A 1 134 ? 21.827 37.144 -48.012 1.00 62.41 134 PRO A N 1
ATOM 1035 C CA . PRO A 1 134 ? 21.980 37.866 -46.752 1.00 62.41 134 PRO A CA 1
ATOM 1036 C C . PRO A 1 134 ? 21.822 39.379 -46.958 1.00 62.41 134 PRO A C 1
ATOM 1038 O O . PRO A 1 134 ? 22.380 39.952 -47.899 1.00 62.41 134 PRO A O 1
ATOM 1041 N N . GLN A 1 135 ? 21.066 40.050 -46.087 1.00 63.25 135 GLN A N 1
ATOM 1042 C CA . GLN A 1 135 ? 20.903 41.500 -46.136 1.00 63.25 135 GLN A CA 1
ATOM 1043 C C . GLN A 1 135 ? 22.222 42.183 -45.759 1.00 63.25 135 GLN A C 1
ATOM 1045 O O . GLN A 1 135 ? 22.615 42.238 -44.595 1.00 63.25 135 GLN A O 1
ATOM 1050 N N . LEU A 1 136 ? 22.893 42.738 -46.766 1.00 61.47 136 LEU A N 1
ATOM 1051 C CA . LEU A 1 136 ? 24.197 43.378 -46.616 1.00 61.47 136 LEU A CA 1
ATOM 1052 C C . LEU A 1 136 ? 24.155 44.568 -45.663 1.00 61.47 136 LEU A C 1
ATOM 1054 O O . LEU A 1 136 ? 23.534 45.600 -45.951 1.00 61.47 136 LEU A O 1
ATOM 1058 N N . ARG A 1 137 ? 24.907 44.452 -44.569 1.00 70.38 137 ARG A N 1
ATOM 1059 C CA . ARG A 1 137 ? 25.090 45.497 -43.566 1.00 70.38 137 ARG A CA 1
ATOM 1060 C C . ARG A 1 137 ? 25.826 46.639 -44.255 1.00 70.38 137 ARG A C 1
ATOM 1062 O O . ARG A 1 137 ? 26.997 46.523 -44.611 1.00 70.38 137 ARG A O 1
ATOM 1069 N N . THR A 1 138 ? 25.100 47.715 -44.530 1.00 80.62 138 THR A N 1
ATOM 1070 C CA . THR A 1 138 ? 25.589 48.822 -45.352 1.00 80.62 138 THR A CA 1
ATOM 1071 C C . THR A 1 138 ? 25.652 50.055 -44.468 1.00 80.62 138 THR A C 1
ATOM 1073 O O . THR A 1 138 ? 24.614 50.602 -44.101 1.00 80.62 138 THR A O 1
ATOM 1076 N N . TYR A 1 139 ? 26.851 50.454 -44.052 1.00 92.25 139 TYR A N 1
ATOM 1077 C CA . TYR A 1 139 ? 27.025 51.536 -43.079 1.00 92.25 139 TYR A CA 1
ATOM 1078 C C . TYR A 1 139 ? 27.303 52.854 -43.802 1.00 92.25 139 TYR A C 1
ATOM 1080 O O . TYR A 1 139 ? 28.155 52.917 -44.690 1.00 92.25 139 TYR A O 1
ATOM 1088 N N . ALA A 1 140 ? 26.592 53.918 -43.426 1.00 92.06 140 ALA A N 1
ATOM 1089 C CA . ALA A 1 140 ? 26.912 55.268 -43.870 1.00 92.06 140 ALA A CA 1
ATOM 1090 C C . ALA A 1 140 ? 27.746 56.004 -42.819 1.00 92.06 140 ALA A C 1
ATOM 1092 O O . ALA A 1 140 ? 27.355 56.065 -41.655 1.00 92.06 140 ALA A O 1
ATOM 1093 N N . PHE A 1 141 ? 28.852 56.604 -43.247 1.00 94.00 141 PHE A N 1
ATOM 1094 C CA . PHE A 1 141 ? 29.733 57.429 -42.426 1.00 94.00 141 PHE A CA 1
ATOM 1095 C C . PHE A 1 141 ? 29.617 58.874 -42.914 1.00 94.00 141 PHE A C 1
ATOM 1097 O O . PHE A 1 141 ? 29.868 59.152 -44.088 1.00 94.00 141 PHE A O 1
ATOM 1104 N N . VAL A 1 142 ? 29.168 59.777 -42.043 1.00 92.12 142 VAL A N 1
ATOM 1105 C CA . VAL A 1 142 ? 28.802 61.151 -42.407 1.00 92.12 142 VAL A CA 1
ATOM 1106 C C . VAL A 1 142 ? 29.707 62.152 -41.709 1.00 92.12 142 VAL A C 1
ATOM 1108 O O . VAL A 1 142 ? 29.538 62.417 -40.521 1.00 92.12 142 VAL A O 1
ATOM 1111 N N . ASP A 1 143 ? 30.621 62.747 -42.469 1.00 90.69 143 ASP A N 1
ATOM 1112 C CA . ASP A 1 143 ? 31.413 63.902 -42.055 1.00 90.69 143 ASP A CA 1
ATOM 1113 C C . ASP A 1 143 ? 30.518 65.149 -42.077 1.00 90.69 143 ASP A C 1
ATOM 1115 O O . ASP A 1 143 ? 30.268 65.766 -43.119 1.00 90.69 143 ASP A O 1
ATOM 1119 N N . ALA A 1 144 ? 29.972 65.497 -40.912 1.00 85.38 144 ALA A N 1
ATOM 1120 C CA . ALA A 1 144 ? 29.011 66.584 -40.789 1.00 85.38 144 ALA A CA 1
ATOM 1121 C C . ALA A 1 144 ? 29.612 67.943 -41.162 1.00 85.38 144 ALA A C 1
ATOM 1123 O O . ALA A 1 144 ? 28.917 68.790 -41.726 1.00 85.38 144 ALA A O 1
ATOM 1124 N N . SER A 1 145 ? 30.896 68.149 -40.857 1.00 83.12 145 SER A N 1
ATOM 1125 C CA . SER A 1 145 ? 31.613 69.388 -41.153 1.00 83.12 145 SER A CA 1
ATOM 1126 C C . SER A 1 145 ? 31.726 69.580 -42.662 1.00 83.12 145 SER A C 1
ATOM 1128 O O . SER A 1 145 ? 31.338 70.622 -43.190 1.00 83.12 145 SER A O 1
ATOM 1130 N N . ASN A 1 146 ? 32.208 68.560 -43.369 1.00 84.25 146 ASN A N 1
ATOM 1131 C CA . ASN A 1 146 ? 32.449 68.620 -44.805 1.00 84.25 146 ASN A CA 1
ATOM 1132 C C . ASN A 1 146 ? 31.137 68.672 -45.593 1.00 84.25 146 ASN A C 1
ATOM 1134 O O . ASN A 1 146 ? 30.993 69.532 -46.460 1.00 84.25 146 ASN A O 1
ATOM 1138 N N . VAL A 1 147 ? 30.124 67.875 -45.220 1.00 84.56 147 VAL A N 1
ATOM 1139 C CA . VAL A 1 147 ? 28.771 67.975 -45.801 1.00 84.56 147 VAL A CA 1
ATOM 1140 C C . VAL A 1 147 ? 28.188 69.381 -45.610 1.00 84.56 147 VAL A C 1
ATOM 1142 O O . VAL A 1 147 ? 27.716 69.977 -46.579 1.00 84.56 147 VAL A O 1
ATOM 1145 N N . TYR A 1 148 ? 28.270 69.955 -44.404 1.00 84.31 148 TYR A N 1
ATOM 1146 C CA . TYR A 1 148 ? 27.759 71.300 -44.123 1.00 84.31 148 TYR A CA 1
ATOM 1147 C C . TYR A 1 148 ? 28.490 72.390 -44.922 1.00 84.31 148 TYR A C 1
ATOM 1149 O O . TYR A 1 148 ? 27.850 73.206 -45.590 1.00 84.31 148 TYR A O 1
ATOM 1157 N N . TYR A 1 149 ? 29.827 72.405 -44.907 1.00 82.62 149 TYR A N 1
ATOM 1158 C CA . TYR A 1 149 ? 30.596 73.394 -45.667 1.00 82.62 149 TYR A CA 1
ATOM 1159 C C . TYR A 1 149 ? 30.435 73.216 -47.183 1.00 82.62 149 TYR A C 1
ATOM 1161 O O . TYR A 1 149 ? 30.412 74.215 -47.908 1.00 82.62 149 TYR A O 1
ATOM 1169 N N . ALA A 1 150 ? 30.257 71.986 -47.671 1.00 82.31 150 ALA A N 1
ATOM 1170 C CA . ALA A 1 150 ? 29.960 71.705 -49.069 1.00 82.31 150 ALA A CA 1
ATOM 1171 C C . ALA A 1 150 ? 28.602 72.286 -49.495 1.00 82.31 150 ALA A C 1
ATOM 1173 O O . ALA A 1 150 ? 28.558 73.050 -50.461 1.00 82.31 150 ALA A O 1
ATOM 1174 N N . THR A 1 151 ? 27.500 72.008 -48.783 1.00 83.25 151 THR A N 1
ATOM 1175 C CA . THR A 1 151 ? 26.188 72.555 -49.187 1.00 83.25 151 THR A CA 1
ATOM 1176 C C . THR A 1 151 ? 26.116 74.070 -49.009 1.00 83.25 151 THR A C 1
ATOM 1178 O O . THR A 1 151 ? 25.599 74.754 -49.894 1.00 83.25 151 THR A O 1
ATOM 1181 N N . LYS A 1 152 ? 26.735 74.631 -47.956 1.00 82.62 152 LYS A N 1
ATOM 1182 C CA . LYS A 1 152 ? 26.846 76.091 -47.790 1.00 82.62 152 LYS A CA 1
ATOM 1183 C C . LYS A 1 152 ? 27.604 76.760 -48.942 1.00 82.62 152 LYS A C 1
ATOM 1185 O O . LYS A 1 152 ? 27.126 77.773 -49.446 1.00 82.62 152 LYS A O 1
ATOM 1190 N N . ARG A 1 153 ? 28.718 76.187 -49.422 1.00 81.44 153 ARG A N 1
ATOM 1191 C CA . ARG A 1 153 ? 29.428 76.670 -50.630 1.00 81.44 153 ARG A CA 1
ATOM 1192 C C . ARG A 1 153 ? 28.589 76.549 -51.908 1.00 81.44 153 ARG A C 1
ATOM 1194 O O . ARG A 1 153 ? 28.765 77.347 -52.821 1.00 81.44 153 ARG A O 1
ATOM 1201 N N . LEU A 1 154 ? 27.675 75.580 -51.967 1.00 81.75 154 LEU A N 1
ATOM 1202 C CA . LEU A 1 154 ? 26.737 75.376 -53.078 1.00 81.75 154 LEU A CA 1
ATOM 1203 C C . LEU A 1 154 ? 25.445 76.214 -52.965 1.00 81.75 154 LEU A C 1
ATOM 1205 O O . LEU A 1 154 ? 24.603 76.151 -53.863 1.00 81.75 154 LEU A O 1
ATOM 1209 N N . GLY A 1 155 ? 25.268 76.993 -51.891 1.00 81.31 155 GLY A N 1
ATOM 1210 C CA . GLY A 1 155 ? 24.121 77.888 -51.706 1.00 81.31 155 GLY A CA 1
ATOM 1211 C C . GLY A 1 155 ? 22.809 77.198 -51.311 1.00 81.31 155 GLY A C 1
ATOM 1212 O O . GLY A 1 155 ? 21.739 77.684 -51.677 1.00 81.31 155 GLY A O 1
ATOM 1213 N N . TRP A 1 156 ? 22.856 76.064 -50.604 1.00 87.31 156 TRP A N 1
ATOM 1214 C CA . TRP A 1 156 ? 21.662 75.402 -50.054 1.00 87.31 156 TRP A CA 1
ATOM 1215 C C . TRP A 1 156 ? 21.950 74.647 -48.748 1.00 87.31 156 TRP A C 1
ATOM 1217 O O . TRP A 1 156 ? 23.100 74.434 -48.373 1.00 87.31 156 TRP A O 1
ATOM 1227 N N . ASP A 1 157 ? 20.890 74.247 -48.044 1.00 82.75 157 ASP A N 1
ATOM 1228 C CA . ASP A 1 157 ? 20.972 73.458 -46.813 1.00 82.75 157 ASP A CA 1
ATOM 1229 C C . ASP A 1 157 ? 20.357 72.071 -47.003 1.00 82.75 157 ASP A C 1
ATOM 1231 O O . ASP A 1 157 ? 19.282 71.922 -47.593 1.00 82.75 157 ASP A O 1
ATOM 1235 N N . ILE A 1 158 ? 21.050 71.058 -46.485 1.00 87.19 158 ILE A N 1
ATOM 1236 C CA . ILE A 1 158 ? 20.623 69.663 -46.564 1.00 87.19 158 ILE A CA 1
ATOM 1237 C C . ILE A 1 158 ? 19.518 69.356 -45.550 1.00 87.19 158 ILE A C 1
ATOM 1239 O O . ILE A 1 158 ? 19.515 69.841 -44.413 1.00 87.19 158 ILE A O 1
ATOM 1243 N N . ASP A 1 159 ? 18.572 68.530 -45.973 1.00 89.69 159 ASP A N 1
ATOM 1244 C CA . ASP A 1 159 ? 17.567 67.926 -45.120 1.00 89.69 159 ASP A CA 1
ATOM 1245 C C . ASP A 1 159 ? 18.054 66.534 -44.706 1.00 89.69 159 ASP A C 1
ATOM 1247 O O . ASP A 1 159 ? 18.118 65.609 -45.518 1.00 89.69 159 ASP A O 1
ATOM 1251 N N . TYR A 1 160 ? 18.427 66.391 -43.435 1.00 87.81 160 TYR A N 1
ATOM 1252 C CA . TYR A 1 160 ? 18.954 65.135 -42.904 1.00 87.81 160 TYR A CA 1
ATOM 1253 C C . TYR A 1 160 ? 17.909 64.009 -42.847 1.00 87.81 160 TYR A C 1
ATOM 1255 O O . TYR A 1 160 ? 18.296 62.845 -42.842 1.00 87.81 160 TYR A O 1
ATOM 1263 N N . GLU A 1 161 ? 16.605 64.304 -42.864 1.00 88.00 161 GLU A N 1
ATOM 1264 C CA . GLU A 1 161 ? 15.573 63.265 -42.937 1.00 88.00 161 GLU A CA 1
ATOM 1265 C C . GLU A 1 161 ? 15.384 62.776 -44.376 1.00 88.00 161 GLU A C 1
ATOM 1267 O O . GLU A 1 161 ? 15.370 61.566 -44.622 1.00 88.00 161 GLU A O 1
ATOM 1272 N N . LYS A 1 162 ? 15.340 63.693 -45.354 1.00 87.06 162 LYS A N 1
ATOM 1273 C CA . LYS A 1 162 ? 15.345 63.311 -46.778 1.00 87.06 162 LYS A CA 1
ATOM 1274 C C . LYS A 1 162 ? 16.640 62.582 -47.161 1.00 87.06 162 LYS A C 1
ATOM 1276 O O . LYS A 1 162 ? 16.595 61.619 -47.924 1.00 87.06 162 LYS A O 1
ATOM 1281 N N . LEU A 1 163 ? 17.782 62.991 -46.598 1.00 86.56 163 LEU A N 1
ATOM 1282 C CA . LEU A 1 163 ? 19.062 62.297 -46.754 1.00 86.56 163 LEU A CA 1
ATOM 1283 C C . LEU A 1 163 ? 19.020 60.890 -46.146 1.00 86.56 163 LEU A C 1
ATOM 1285 O O . LEU A 1 163 ? 19.368 59.937 -46.835 1.00 86.56 163 LEU A O 1
ATOM 1289 N N . ALA A 1 164 ? 18.566 60.737 -44.897 1.00 83.00 164 ALA A N 1
ATOM 1290 C CA . ALA A 1 164 ? 18.405 59.431 -44.255 1.00 83.00 164 ALA A CA 1
ATOM 1291 C C . ALA A 1 164 ? 17.526 58.484 -45.086 1.00 83.00 164 ALA A C 1
ATOM 1293 O O . ALA A 1 164 ? 17.869 57.317 -45.281 1.00 83.00 164 ALA A O 1
ATOM 1294 N N . ARG A 1 165 ? 16.417 59.006 -45.624 1.00 82.25 165 ARG A N 1
ATOM 1295 C CA . ARG A 1 165 ? 15.508 58.278 -46.514 1.00 82.25 165 ARG A CA 1
ATOM 1296 C C . ARG A 1 165 ? 16.208 57.848 -47.806 1.00 82.25 165 ARG A C 1
ATOM 1298 O O . ARG A 1 165 ? 16.215 56.662 -48.119 1.00 82.25 165 ARG A O 1
ATOM 1305 N N . TYR A 1 166 ? 16.893 58.769 -48.489 1.00 82.69 166 TYR A N 1
ATOM 1306 C CA . TYR A 1 166 ? 17.685 58.469 -49.687 1.00 82.69 166 TYR A CA 1
ATOM 1307 C C . TYR A 1 166 ? 18.767 57.407 -49.431 1.00 82.69 166 TYR A C 1
ATOM 1309 O O . TYR A 1 166 ? 18.914 56.480 -50.224 1.00 82.69 166 TYR A O 1
ATOM 1317 N N . LEU A 1 167 ? 19.508 57.500 -48.323 1.00 81.88 167 LEU A N 1
ATOM 1318 C CA . LEU A 1 167 ? 20.553 56.535 -47.970 1.00 81.88 167 LEU A CA 1
ATOM 1319 C C . LEU A 1 167 ? 19.972 55.129 -47.733 1.00 81.88 167 LEU A C 1
ATOM 1321 O O . LEU A 1 167 ? 20.492 54.153 -48.279 1.00 81.88 167 LEU A O 1
ATOM 1325 N N . ARG A 1 168 ? 18.869 55.022 -46.979 1.00 79.19 168 ARG A N 1
ATOM 1326 C CA . ARG A 1 168 ? 18.168 53.751 -46.730 1.00 79.19 168 ARG A CA 1
ATOM 1327 C C . ARG A 1 168 ? 17.587 53.157 -48.017 1.00 79.19 168 ARG A C 1
ATOM 1329 O O . ARG A 1 168 ? 17.898 52.022 -48.357 1.00 79.19 168 ARG A O 1
ATOM 1336 N N . GLU A 1 169 ? 16.791 53.924 -48.760 1.00 72.44 169 GLU A N 1
ATOM 1337 C CA . GLU A 1 169 ? 16.022 53.431 -49.914 1.00 72.44 169 GLU A CA 1
ATOM 1338 C C . GLU A 1 169 ? 16.867 53.240 -51.182 1.00 72.44 169 GLU A C 1
ATOM 1340 O O . GLU A 1 169 ? 16.657 52.286 -51.927 1.00 72.44 169 GLU A O 1
ATOM 1345 N N . ARG A 1 170 ? 17.823 54.141 -51.458 1.00 73.44 170 ARG A N 1
ATOM 1346 C CA . ARG A 1 170 ? 18.599 54.132 -52.712 1.00 73.44 170 ARG A CA 1
ATOM 1347 C C . ARG A 1 170 ? 19.886 53.318 -52.621 1.00 73.44 170 ARG A C 1
ATOM 1349 O O . ARG A 1 170 ? 20.329 52.795 -53.641 1.00 73.44 170 ARG A O 1
ATOM 1356 N N . LEU A 1 171 ? 20.499 53.250 -51.436 1.00 72.50 171 LEU A N 1
ATOM 1357 C CA . LEU A 1 171 ? 21.799 52.602 -51.213 1.00 72.50 171 LEU A CA 1
ATOM 1358 C C . LEU A 1 171 ? 21.730 51.427 -50.221 1.00 72.50 171 LEU A C 1
ATOM 1360 O O . LEU A 1 171 ? 22.735 50.753 -50.012 1.00 72.50 171 LEU A O 1
ATOM 1364 N N . GLY A 1 172 ? 20.558 51.142 -49.641 1.00 68.19 172 GLY A N 1
ATOM 1365 C CA . GLY A 1 172 ? 20.356 50.012 -48.730 1.00 68.19 172 GLY A CA 1
ATOM 1366 C C . GLY A 1 172 ? 21.010 50.191 -47.359 1.00 68.19 172 GLY A C 1
ATOM 1367 O O . GLY A 1 172 ? 21.334 49.194 -46.718 1.00 68.19 172 GLY A O 1
ATOM 1368 N N . VAL A 1 173 ? 21.262 51.433 -46.931 1.00 79.81 173 VAL A N 1
ATOM 1369 C CA . VAL A 1 173 ? 21.985 51.737 -45.687 1.00 79.81 173 VAL A CA 1
ATOM 1370 C C . VAL A 1 173 ? 21.206 51.264 -44.457 1.00 79.81 173 VAL A C 1
ATOM 1372 O O . VAL A 1 173 ? 20.080 51.699 -44.226 1.00 79.81 173 VAL A O 1
ATOM 1375 N N . THR A 1 174 ? 21.827 50.410 -43.641 1.00 78.19 174 THR A N 1
ATOM 1376 C CA . THR A 1 174 ? 21.237 49.826 -42.423 1.00 78.19 174 THR A CA 1
ATOM 1377 C C . THR A 1 174 ? 21.618 50.579 -41.144 1.00 78.19 174 THR A C 1
ATOM 1379 O O . THR A 1 174 ? 20.828 50.603 -40.205 1.00 78.19 174 THR A O 1
ATOM 1382 N N . LYS A 1 175 ? 22.785 51.237 -41.106 1.00 84.88 175 LYS A N 1
ATOM 1383 C CA . LYS A 1 175 ? 23.288 52.031 -39.964 1.00 84.88 175 LYS A CA 1
ATOM 1384 C C . LYS A 1 175 ? 23.878 53.343 -40.477 1.00 84.88 175 LYS A C 1
ATOM 1386 O O . LYS A 1 175 ? 24.550 53.348 -41.506 1.00 84.88 175 LYS A O 1
ATOM 1391 N N . MET A 1 176 ? 23.637 54.454 -39.784 1.00 90.38 176 MET A N 1
ATOM 1392 C CA . MET A 1 176 ? 24.158 55.773 -40.166 1.00 90.38 176 MET A CA 1
ATOM 1393 C C . MET A 1 176 ? 24.898 56.396 -38.989 1.00 90.38 176 MET A C 1
ATOM 1395 O O . MET A 1 176 ? 24.300 56.619 -37.941 1.00 90.38 176 MET A O 1
ATOM 1399 N N . LEU A 1 177 ? 26.180 56.689 -39.178 1.00 90.62 177 LEU A N 1
ATOM 1400 C CA . LEU A 1 177 ? 27.087 57.236 -38.176 1.00 90.62 177 LEU A CA 1
ATOM 1401 C C . LEU A 1 177 ? 27.424 58.683 -38.557 1.00 90.62 177 LEU A C 1
ATOM 1403 O O . LEU A 1 177 ? 28.012 58.936 -39.608 1.00 90.62 177 LEU A O 1
ATOM 1407 N N . TYR A 1 178 ? 27.014 59.634 -37.724 1.00 91.38 178 TYR A N 1
ATOM 1408 C CA . TYR A 1 178 ? 27.207 61.071 -37.913 1.00 91.38 178 TYR A CA 1
ATOM 1409 C C . TYR A 1 178 ? 28.382 61.558 -37.064 1.00 91.38 178 TYR A C 1
ATOM 1411 O O . TYR A 1 178 ? 28.343 61.470 -35.836 1.00 91.38 178 TYR A O 1
ATOM 1419 N N . PHE A 1 179 ? 29.410 62.095 -37.713 1.00 88.88 179 PHE A N 1
ATOM 1420 C CA . PHE A 1 179 ? 30.660 62.534 -37.101 1.00 88.88 179 PHE A CA 1
ATOM 1421 C C . PHE A 1 179 ? 30.748 64.058 -37.100 1.00 88.88 179 PHE A C 1
ATOM 1423 O O . PHE A 1 179 ? 30.625 64.690 -38.149 1.00 88.88 179 PHE A O 1
ATOM 1430 N N . GLY A 1 180 ? 30.966 64.670 -35.933 1.00 85.31 180 GLY A N 1
ATOM 1431 C CA . GLY A 1 180 ? 30.999 66.131 -35.830 1.00 85.31 180 GLY A CA 1
ATOM 1432 C C . GLY A 1 180 ? 31.590 66.675 -34.532 1.00 85.31 180 GLY A C 1
ATOM 1433 O O . GLY A 1 180 ? 31.719 65.971 -33.531 1.00 85.31 180 GLY A O 1
ATOM 1434 N N . GLY A 1 181 ? 31.949 67.960 -34.555 1.00 79.56 181 GLY A N 1
ATOM 1435 C CA . GLY A 1 181 ? 32.452 68.679 -33.385 1.00 79.56 181 GLY A CA 1
ATOM 1436 C C . GLY A 1 181 ? 31.328 69.187 -32.476 1.00 79.56 181 GLY A C 1
ATOM 1437 O O . GLY A 1 181 ? 30.388 69.815 -32.962 1.00 79.56 181 GLY A O 1
ATOM 1438 N N . ILE A 1 182 ? 31.448 68.984 -31.160 1.00 77.75 182 ILE A N 1
ATOM 1439 C CA . ILE A 1 182 ? 30.554 69.586 -30.153 1.00 77.75 182 ILE A CA 1
ATOM 1440 C C . ILE A 1 182 ? 31.281 70.633 -29.302 1.00 77.75 182 ILE A C 1
ATOM 1442 O O . ILE A 1 182 ? 32.379 70.387 -28.799 1.00 77.75 182 ILE A O 1
ATOM 1446 N N . ALA A 1 183 ? 30.633 71.784 -29.108 1.00 71.44 183 ALA A N 1
ATOM 1447 C CA . ALA A 1 183 ? 31.008 72.771 -28.102 1.00 71.44 183 ALA A CA 1
ATOM 1448 C C . ALA A 1 183 ? 30.112 72.571 -26.859 1.00 71.44 183 ALA A C 1
ATOM 1450 O O . ALA A 1 183 ? 28.897 72.742 -26.989 1.00 71.44 183 ALA A O 1
ATOM 1451 N N . PRO A 1 184 ? 30.656 72.228 -25.670 1.00 59.44 184 PRO A N 1
ATOM 1452 C CA . PRO A 1 184 ? 29.847 71.875 -24.491 1.00 59.44 184 PRO A CA 1
ATOM 1453 C C . PRO A 1 184 ? 28.830 72.942 -24.052 1.00 59.44 184 PRO A C 1
ATOM 1455 O O . PRO A 1 184 ? 27.781 72.616 -23.510 1.00 59.44 184 PRO A O 1
ATOM 1458 N N . GLU A 1 185 ? 29.127 74.212 -24.320 1.00 60.12 185 GLU A N 1
ATOM 1459 C CA . GLU A 1 185 ? 28.355 75.381 -23.879 1.00 60.12 185 GLU A CA 1
ATOM 1460 C C . GLU A 1 185 ? 27.192 75.769 -24.819 1.00 60.12 185 GLU A C 1
ATOM 1462 O O . GLU A 1 185 ? 26.523 76.772 -24.578 1.00 60.12 185 GLU A O 1
ATOM 1467 N N . ASN A 1 186 ? 26.938 75.032 -25.913 1.00 65.75 186 ASN A N 1
ATOM 1468 C CA . ASN A 1 186 ? 25.930 75.411 -26.914 1.00 65.75 186 ASN A CA 1
ATOM 1469 C C . ASN A 1 186 ? 24.644 74.549 -26.845 1.00 65.75 186 ASN A C 1
ATOM 1471 O O . ASN A 1 186 ? 24.547 73.534 -27.546 1.00 65.75 186 ASN A O 1
ATOM 1475 N N . PRO A 1 187 ? 23.599 74.967 -26.098 1.00 59.59 187 PRO A N 1
ATOM 1476 C CA . PRO A 1 187 ? 22.349 74.206 -25.977 1.00 59.59 187 PRO A CA 1
ATOM 1477 C C . PRO A 1 187 ? 21.560 74.086 -27.293 1.00 59.59 187 PRO A C 1
ATOM 1479 O O . PRO A 1 187 ? 20.696 73.217 -27.416 1.00 59.59 187 PRO A O 1
ATOM 1482 N N . GLY A 1 188 ? 21.860 74.910 -28.306 1.00 59.78 188 GLY A N 1
ATOM 1483 C CA . GLY A 1 188 ? 21.272 74.784 -29.641 1.00 59.78 188 GLY A CA 1
ATOM 1484 C C . GLY A 1 188 ? 21.727 73.524 -30.386 1.00 59.78 188 GLY A C 1
ATOM 1485 O O . GLY A 1 188 ? 20.950 72.956 -31.153 1.00 59.78 188 GLY A O 1
ATOM 1486 N N . GLN A 1 189 ? 22.951 73.041 -30.132 1.00 68.56 189 GLN A N 1
ATOM 1487 C CA . GLN A 1 189 ? 23.453 71.804 -30.743 1.00 68.56 189 GLN A CA 1
ATOM 1488 C C . GLN A 1 189 ? 22.771 70.555 -30.166 1.00 68.56 189 GLN A C 1
ATOM 1490 O O . GLN A 1 189 ? 22.504 69.614 -30.910 1.00 68.56 189 GLN A O 1
ATOM 1495 N N . VAL A 1 190 ? 22.430 70.553 -28.871 1.00 71.56 190 VAL A N 1
ATOM 1496 C CA . VAL A 1 190 ? 21.818 69.398 -28.185 1.00 71.56 190 VAL A CA 1
ATOM 1497 C C . VAL A 1 190 ? 20.507 68.983 -28.860 1.00 71.56 190 VAL A C 1
ATOM 1499 O O . VAL A 1 190 ? 20.386 67.844 -29.306 1.00 71.56 190 VAL A O 1
ATOM 1502 N N . LYS A 1 191 ? 19.580 69.929 -29.061 1.00 74.31 191 LYS A N 1
ATOM 1503 C CA . LYS A 1 191 ? 18.279 69.667 -29.710 1.00 74.31 191 LYS A CA 1
ATOM 1504 C C . LYS A 1 191 ? 18.408 69.188 -31.160 1.00 74.31 191 LYS A C 1
ATOM 1506 O O . LYS A 1 191 ? 17.581 68.414 -31.637 1.00 74.31 191 LYS A O 1
ATOM 1511 N N . PHE A 1 192 ? 19.449 69.626 -31.872 1.00 79.19 192 PHE A N 1
ATOM 1512 C CA . PHE A 1 192 ? 19.723 69.147 -33.227 1.00 79.19 192 PHE A CA 1
ATOM 1513 C C . PHE A 1 192 ? 20.269 67.710 -33.228 1.00 79.19 192 PHE A C 1
ATOM 1515 O O . PHE A 1 192 ? 19.852 66.896 -34.050 1.00 79.19 192 PHE A O 1
ATOM 1522 N N . HIS A 1 193 ? 21.128 67.358 -32.269 1.00 82.62 193 HIS A N 1
ATOM 1523 C CA . HIS A 1 193 ? 21.596 65.983 -32.088 1.00 82.62 193 HIS A CA 1
ATOM 1524 C C . HIS A 1 193 ? 20.468 65.039 -31.624 1.00 82.62 193 HIS A C 1
ATOM 1526 O O . HIS A 1 193 ? 20.381 63.912 -32.101 1.00 82.62 193 HIS A O 1
ATOM 1532 N N . GLU A 1 194 ? 19.543 65.490 -30.774 1.00 79.56 194 GLU A N 1
ATOM 1533 C CA . GLU A 1 194 ? 18.332 64.726 -30.425 1.00 79.56 194 GLU A CA 1
ATOM 1534 C C . GLU A 1 194 ? 17.442 64.463 -31.650 1.00 79.56 194 GLU A C 1
ATOM 1536 O O . GLU A 1 194 ? 17.003 63.331 -31.865 1.00 79.56 194 GLU A O 1
ATOM 1541 N N . PHE A 1 195 ? 17.236 65.472 -32.505 1.00 82.75 195 PHE A N 1
ATOM 1542 C CA . PHE A 1 195 ? 16.531 65.312 -33.780 1.00 82.75 195 PHE A CA 1
ATOM 1543 C C . PHE A 1 195 ? 17.212 64.280 -34.697 1.00 82.75 195 PHE A C 1
ATOM 1545 O O . PHE A 1 195 ? 16.535 63.390 -35.214 1.00 82.75 195 PHE A O 1
ATOM 1552 N N . LEU A 1 196 ? 18.541 64.347 -34.851 1.00 82.94 196 LEU A N 1
ATOM 1553 C CA . LEU A 1 196 ? 19.310 63.386 -35.651 1.00 82.94 196 LEU A CA 1
ATOM 1554 C C . LEU A 1 196 ? 19.212 61.950 -35.100 1.00 82.94 196 LEU A C 1
ATOM 1556 O O . LEU A 1 196 ? 19.015 61.017 -35.881 1.00 82.94 196 LEU A O 1
ATOM 1560 N N . ARG A 1 197 ? 19.257 61.755 -33.772 1.00 82.56 197 ARG A N 1
ATOM 1561 C CA . ARG A 1 197 ? 19.002 60.437 -33.156 1.00 82.56 197 ARG A CA 1
ATOM 1562 C C . ARG A 1 197 ? 17.594 59.936 -33.464 1.00 82.56 197 ARG A C 1
ATOM 1564 O O . ARG A 1 197 ? 17.437 58.780 -33.840 1.00 82.56 197 ARG A O 1
ATOM 1571 N N . ARG A 1 198 ? 16.578 60.800 -33.361 1.00 82.56 198 ARG A N 1
ATOM 1572 C CA . ARG A 1 198 ? 15.166 60.433 -33.575 1.00 82.56 198 ARG A CA 1
ATOM 1573 C C . ARG A 1 198 ? 14.872 59.946 -34.999 1.00 82.56 198 ARG A C 1
ATOM 1575 O O . ARG A 1 198 ? 14.024 59.079 -35.166 1.00 82.56 198 ARG A O 1
ATOM 1582 N N . ILE A 1 199 ? 15.570 60.466 -36.012 1.00 79.25 199 ILE A N 1
ATOM 1583 C CA . ILE A 1 199 ? 15.465 59.977 -37.404 1.00 79.25 199 ILE A CA 1
ATOM 1584 C C . ILE A 1 199 ? 16.413 58.792 -37.705 1.00 79.25 199 ILE A C 1
ATOM 1586 O O . ILE A 1 199 ? 16.369 58.206 -38.794 1.00 79.25 199 ILE A O 1
ATOM 1590 N N . GLY A 1 200 ? 17.226 58.385 -36.723 1.00 77.25 200 GLY A N 1
ATOM 1591 C CA . GLY A 1 200 ? 18.038 57.167 -36.725 1.00 77.25 200 GLY A CA 1
ATOM 1592 C C . GLY A 1 200 ? 19.481 57.336 -37.207 1.00 77.25 200 GLY A C 1
ATOM 1593 O O . GLY A 1 200 ? 19.968 56.463 -37.925 1.00 77.25 200 GLY A O 1
ATOM 1594 N N . TYR A 1 201 ? 20.150 58.432 -36.833 1.00 86.06 201 TYR A N 1
ATOM 1595 C CA . TYR A 1 201 ? 21.616 58.531 -36.850 1.00 86.06 201 TYR A CA 1
ATOM 1596 C C . TYR A 1 201 ? 22.202 58.183 -35.470 1.00 86.06 201 TYR A C 1
ATOM 1598 O O . TYR A 1 201 ? 21.812 58.766 -34.456 1.00 86.06 201 TYR A O 1
ATOM 1606 N N . GLU A 1 202 ? 23.199 57.302 -35.432 1.00 88.06 202 GLU A N 1
ATOM 1607 C CA . GLU A 1 202 ? 24.148 57.218 -34.317 1.00 88.06 202 GLU A CA 1
ATOM 1608 C C . GLU A 1 202 ? 25.111 58.410 -34.404 1.00 88.06 202 GLU A C 1
ATOM 1610 O O . GLU A 1 202 ? 25.549 58.774 -35.494 1.00 88.06 202 GLU A O 1
ATOM 1615 N N . ILE A 1 203 ? 25.422 59.060 -33.278 1.00 85.94 203 ILE A N 1
ATOM 1616 C CA . ILE A 1 203 ? 26.133 60.350 -33.284 1.00 85.94 203 ILE A CA 1
ATOM 1617 C C . ILE A 1 203 ? 27.459 60.244 -32.531 1.00 85.94 203 ILE A C 1
ATOM 1619 O O . ILE A 1 203 ? 27.492 60.135 -31.304 1.00 85.94 203 ILE A O 1
ATOM 1623 N N . CYS A 1 204 ? 28.546 60.325 -33.291 1.00 84.06 204 CYS A N 1
ATOM 1624 C CA . CYS A 1 204 ? 29.933 60.240 -32.860 1.00 84.06 204 CYS A CA 1
ATOM 1625 C C . CYS A 1 204 ? 30.515 61.658 -32.725 1.00 84.06 204 CYS A C 1
ATOM 1627 O O . CYS A 1 204 ? 31.098 62.207 -33.661 1.00 84.06 204 CYS A O 1
ATOM 1629 N N . LEU A 1 205 ? 30.318 62.276 -31.557 1.00 83.19 205 LEU A N 1
ATOM 1630 C CA . LEU A 1 205 ? 30.754 63.651 -31.298 1.00 83.19 205 LEU A CA 1
ATOM 1631 C C . LEU A 1 205 ? 32.166 63.713 -30.709 1.00 83.19 205 LEU A C 1
ATOM 1633 O O . LEU A 1 205 ? 32.483 62.993 -29.763 1.00 83.19 205 LEU A O 1
ATOM 1637 N N . VAL A 1 206 ? 32.981 64.635 -31.221 1.00 80.94 206 VAL A N 1
ATOM 1638 C CA . VAL A 1 206 ? 34.319 64.945 -30.695 1.00 80.94 206 VAL A CA 1
ATOM 1639 C C . VAL A 1 206 ? 34.304 66.350 -30.073 1.00 80.94 206 VAL A C 1
ATOM 1641 O O . VAL A 1 206 ? 33.856 67.292 -30.731 1.00 80.94 206 VAL A O 1
ATOM 1644 N N . PRO A 1 207 ? 34.769 66.549 -28.824 1.00 77.38 207 PRO A N 1
ATOM 1645 C CA . PRO A 1 207 ? 34.821 67.880 -28.217 1.00 77.38 207 PRO A CA 1
ATOM 1646 C C . PRO A 1 207 ? 35.737 68.836 -28.994 1.00 77.38 207 PRO A C 1
ATOM 1648 O O . PRO A 1 207 ? 36.892 68.509 -29.277 1.00 77.38 207 PRO A O 1
ATOM 1651 N N . THR A 1 208 ? 35.252 70.037 -29.318 1.00 76.56 208 THR A N 1
ATOM 1652 C CA . THR A 1 208 ? 36.080 71.072 -29.957 1.00 76.56 208 THR A CA 1
ATOM 1653 C C . THR A 1 208 ? 37.100 71.633 -28.970 1.00 76.56 208 THR A C 1
ATOM 1655 O O . THR A 1 208 ? 36.711 72.156 -27.925 1.00 76.56 208 THR A O 1
ATOM 1658 N N . ARG A 1 209 ? 38.389 71.603 -29.322 1.00 73.69 209 ARG A N 1
ATOM 1659 C CA . ARG A 1 209 ? 39.452 72.294 -28.580 1.00 73.69 209 ARG A CA 1
ATOM 1660 C C . ARG A 1 209 ? 39.683 73.678 -29.184 1.00 73.69 209 ARG A C 1
ATOM 1662 O O . ARG A 1 209 ? 39.729 73.816 -30.408 1.00 73.69 209 ARG A O 1
ATOM 1669 N N . THR A 1 210 ? 39.832 74.688 -28.332 1.00 72.25 210 THR A N 1
ATOM 1670 C CA . THR A 1 210 ? 40.234 76.043 -28.735 1.00 72.25 210 THR A CA 1
ATOM 1671 C C . THR A 1 210 ? 41.757 76.128 -28.723 1.00 72.25 210 THR A C 1
ATOM 1673 O O . THR A 1 210 ? 42.382 75.802 -27.716 1.00 72.25 210 THR A O 1
ATOM 1676 N N . PHE A 1 211 ? 42.348 76.548 -29.836 1.00 70.38 211 PHE A N 1
ATOM 1677 C CA . PHE A 1 211 ? 43.789 76.735 -29.989 1.00 70.38 211 PHE A CA 1
ATOM 1678 C C . PHE A 1 211 ? 44.191 78.187 -29.657 1.00 70.38 211 PHE A C 1
ATOM 1680 O O . PHE A 1 211 ? 43.327 79.068 -29.648 1.00 70.38 211 PHE A O 1
ATOM 1687 N N . PRO A 1 212 ? 45.483 78.475 -29.386 1.00 63.94 212 PRO A N 1
ATOM 1688 C CA . PRO A 1 212 ? 45.938 79.817 -28.996 1.00 63.94 212 PRO A CA 1
ATOM 1689 C C . PRO A 1 212 ? 45.689 80.925 -30.035 1.00 63.94 212 PRO A C 1
ATOM 1691 O O . PRO A 1 212 ? 45.728 82.100 -29.692 1.00 63.94 212 PRO A O 1
ATOM 1694 N N . ASP A 1 213 ? 45.407 80.566 -31.289 1.00 67.75 213 ASP A N 1
ATOM 1695 C CA . ASP A 1 213 ? 45.027 81.486 -32.369 1.00 67.75 213 ASP A CA 1
ATOM 1696 C C . ASP A 1 213 ? 43.512 81.788 -32.420 1.00 67.75 213 ASP A C 1
ATOM 1698 O O . ASP A 1 213 ? 43.020 82.384 -33.379 1.00 67.75 213 ASP A O 1
ATOM 1702 N N . GLY A 1 214 ? 42.755 81.338 -31.414 1.00 63.25 214 GLY A N 1
ATOM 1703 C CA . GLY A 1 214 ? 41.307 81.505 -31.304 1.00 63.25 214 GLY A CA 1
ATOM 1704 C C . GLY A 1 214 ? 40.479 80.537 -32.157 1.00 63.25 214 GLY A C 1
ATOM 1705 O O . GLY A 1 214 ? 39.250 80.518 -32.025 1.00 63.25 214 GLY A O 1
ATOM 1706 N N . LYS A 1 215 ? 41.098 79.703 -33.006 1.00 64.75 215 LYS A N 1
ATOM 1707 C CA . LYS A 1 215 ? 40.363 78.708 -33.800 1.00 64.75 215 LYS A CA 1
ATOM 1708 C C . LYS A 1 215 ? 39.897 77.557 -32.910 1.00 64.75 215 LYS A C 1
ATOM 1710 O O . LYS A 1 215 ? 40.620 77.087 -32.035 1.00 64.75 215 LYS A O 1
ATOM 1715 N N . ARG A 1 216 ? 38.688 77.053 -33.169 1.00 65.69 216 ARG A N 1
ATOM 1716 C CA . ARG A 1 216 ? 38.163 75.832 -32.540 1.00 65.69 216 ARG A CA 1
ATOM 1717 C C . ARG A 1 216 ? 38.218 74.696 -33.563 1.00 65.69 216 ARG A C 1
ATOM 1719 O O . ARG A 1 216 ? 37.531 74.789 -34.576 1.00 65.69 216 ARG A O 1
ATOM 1726 N N . LYS A 1 217 ? 39.000 73.637 -33.314 1.00 64.50 217 LYS A N 1
ATOM 1727 C CA . LYS A 1 217 ? 38.988 72.398 -34.124 1.00 64.50 217 LYS A CA 1
ATOM 1728 C C . LYS A 1 217 ? 38.624 71.208 -33.229 1.00 64.50 217 LYS A C 1
ATOM 1730 O O . LYS A 1 217 ? 39.078 71.113 -32.090 1.00 64.50 217 LYS A O 1
ATOM 1735 N N . ALA A 1 218 ? 37.794 70.308 -33.742 1.00 72.56 218 ALA A N 1
ATOM 1736 C CA . ALA A 1 218 ? 37.643 68.952 -33.224 1.00 72.56 218 ALA A CA 1
ATOM 1737 C C . ALA A 1 218 ? 38.366 67.994 -34.181 1.00 72.56 218 ALA A C 1
ATOM 1739 O O . ALA A 1 218 ? 38.283 68.178 -35.395 1.00 72.56 218 ALA A O 1
ATOM 1740 N N . ASP A 1 219 ? 39.060 66.991 -33.649 1.00 73.69 219 ASP A N 1
ATOM 1741 C CA . ASP A 1 219 ? 39.684 65.939 -34.458 1.00 73.69 219 ASP A CA 1
ATOM 1742 C C . ASP A 1 219 ? 38.642 64.863 -34.799 1.00 73.69 219 ASP A C 1
ATOM 1744 O O . ASP A 1 219 ? 38.545 63.805 -34.175 1.00 73.69 219 ASP A O 1
ATOM 1748 N N . VAL A 1 220 ? 37.757 65.227 -35.727 1.00 81.75 220 VAL A N 1
ATOM 1749 C CA . VAL A 1 220 ? 36.678 64.365 -36.224 1.00 81.75 220 VAL A CA 1
ATOM 1750 C C . VAL A 1 220 ? 37.243 63.302 -37.171 1.00 81.75 220 VAL A C 1
ATOM 1752 O O . VAL A 1 220 ? 36.728 62.187 -37.230 1.00 81.75 220 VAL A O 1
ATOM 1755 N N . ASP A 1 221 ? 38.334 63.637 -37.853 1.00 84.62 221 ASP A N 1
ATOM 1756 C CA . ASP A 1 221 ? 38.880 62.923 -39.003 1.00 84.62 221 ASP A CA 1
ATOM 1757 C C . ASP A 1 221 ? 39.594 61.637 -38.554 1.00 84.62 221 ASP A C 1
ATOM 1759 O O . ASP A 1 221 ? 39.286 60.537 -39.034 1.00 84.62 221 ASP A O 1
ATOM 1763 N N . ALA A 1 222 ? 40.434 61.735 -37.515 1.00 83.81 222 ALA A N 1
ATOM 1764 C CA . ALA A 1 222 ? 41.012 60.568 -36.856 1.00 83.81 222 ALA A CA 1
ATOM 1765 C C . ALA A 1 222 ? 39.931 59.680 -36.212 1.00 83.81 222 ALA A C 1
ATOM 1767 O O . ALA A 1 222 ? 40.018 58.451 -36.283 1.00 83.81 222 ALA A O 1
ATOM 1768 N N . ARG A 1 223 ? 38.871 60.268 -35.626 1.00 84.44 223 ARG A N 1
ATOM 1769 C CA . ARG A 1 223 ? 37.790 59.478 -35.009 1.00 84.44 223 ARG A CA 1
ATOM 1770 C C . ARG A 1 223 ? 36.939 58.744 -36.043 1.00 84.44 223 ARG A C 1
ATOM 1772 O O . ARG A 1 223 ? 36.595 57.590 -35.799 1.00 84.44 223 ARG A O 1
ATOM 1779 N N . MET A 1 224 ? 36.611 59.365 -37.174 1.00 90.12 224 MET A N 1
ATOM 1780 C CA . MET A 1 224 ? 35.849 58.700 -38.232 1.00 90.12 224 MET A CA 1
ATOM 1781 C C . MET A 1 224 ? 36.668 57.581 -38.882 1.00 90.12 224 MET A C 1
ATOM 1783 O O . MET A 1 224 ? 36.148 56.480 -39.048 1.00 90.12 224 MET A O 1
ATOM 1787 N N . THR A 1 225 ? 37.958 57.814 -39.143 1.00 90.06 225 THR A N 1
ATOM 1788 C CA . THR A 1 225 ? 38.887 56.785 -39.643 1.00 90.06 225 THR A CA 1
ATOM 1789 C C . THR A 1 225 ? 38.983 55.601 -38.673 1.00 90.06 225 THR A C 1
ATOM 1791 O O . THR A 1 225 ? 38.859 54.448 -39.083 1.00 90.06 225 THR A O 1
ATOM 1794 N N . PHE A 1 226 ? 39.124 55.869 -37.370 1.00 88.88 226 PHE A N 1
ATOM 1795 C CA . PHE A 1 226 ? 39.146 54.825 -36.345 1.00 88.88 226 PHE A CA 1
ATOM 1796 C C . PHE A 1 226 ? 37.840 54.021 -36.291 1.00 88.88 226 PHE A C 1
ATOM 1798 O O . PHE A 1 226 ? 37.895 52.799 -36.222 1.00 88.88 226 PHE A O 1
ATOM 1805 N N . GLU A 1 227 ? 36.666 54.658 -36.358 1.00 86.12 227 GLU A N 1
ATOM 1806 C 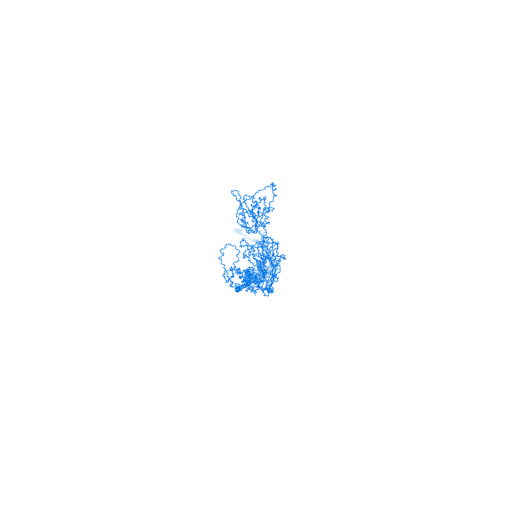CA . GLU A 1 227 ? 35.392 53.922 -36.378 1.00 86.12 227 GLU A CA 1
ATOM 1807 C C . GLU A 1 227 ? 35.183 53.138 -37.683 1.00 86.12 227 GLU A C 1
ATOM 1809 O O . GLU A 1 227 ? 34.654 52.033 -37.637 1.00 86.12 227 GLU A O 1
ATOM 1814 N N . MET A 1 228 ? 35.636 53.636 -38.839 1.00 89.25 228 MET A N 1
ATOM 1815 C CA . MET A 1 228 ? 35.607 52.874 -40.098 1.00 89.25 228 MET A CA 1
ATOM 1816 C C . MET A 1 228 ? 36.402 51.567 -40.008 1.00 89.25 228 MET A C 1
ATOM 1818 O O . MET A 1 228 ? 35.944 50.546 -40.515 1.00 89.25 228 MET A O 1
ATOM 1822 N N . MET A 1 229 ? 37.566 51.596 -39.350 1.00 88.25 229 MET A N 1
ATOM 1823 C CA . MET A 1 229 ? 38.426 50.423 -39.157 1.00 88.25 229 MET A CA 1
ATOM 1824 C C . MET A 1 229 ? 37.959 49.540 -37.988 1.00 88.25 229 MET A C 1
ATOM 1826 O O . MET A 1 229 ? 38.004 48.318 -38.077 1.00 88.25 229 MET A O 1
ATOM 1830 N N . ARG A 1 230 ? 37.440 50.120 -36.897 1.00 85.94 230 ARG A N 1
ATOM 1831 C CA . ARG A 1 230 ? 36.902 49.356 -35.757 1.00 85.94 230 ARG A CA 1
ATOM 1832 C C . ARG A 1 230 ? 35.627 48.598 -36.123 1.00 85.94 230 ARG A C 1
ATOM 1834 O O . ARG A 1 230 ? 35.451 47.461 -35.704 1.00 85.94 230 ARG A O 1
ATOM 1841 N N . LEU A 1 231 ? 34.745 49.227 -36.898 1.00 81.06 231 LEU A N 1
ATOM 1842 C CA . LEU A 1 231 ? 33.480 48.643 -37.349 1.00 81.06 231 LEU A CA 1
ATOM 1843 C C . LEU A 1 231 ? 33.647 47.836 -38.646 1.00 81.06 231 LEU A C 1
ATOM 1845 O O . LEU A 1 231 ? 32.659 47.397 -39.220 1.00 81.06 231 LEU A O 1
ATOM 1849 N N . GLU A 1 232 ? 34.872 47.633 -39.134 1.00 78.75 232 GLU A N 1
ATOM 1850 C CA . GLU A 1 232 ? 35.148 47.066 -40.457 1.00 78.75 232 GLU A CA 1
ATOM 1851 C C . GLU A 1 232 ? 34.525 45.670 -40.650 1.00 78.75 232 GLU A C 1
ATOM 1853 O O . GLU A 1 232 ? 33.933 45.394 -41.694 1.00 78.75 232 GLU A O 1
ATOM 1858 N N . LYS A 1 233 ? 34.548 44.815 -39.618 1.00 63.28 233 LYS A N 1
ATOM 1859 C CA . LYS A 1 233 ? 33.894 43.488 -39.621 1.00 63.28 233 LYS A CA 1
ATOM 1860 C C . LYS A 1 233 ? 32.367 43.555 -39.393 1.00 63.28 233 LYS A C 1
ATOM 1862 O O . LYS A 1 233 ? 31.660 42.569 -39.619 1.00 63.28 233 LYS A O 1
ATOM 1867 N N . GLU A 1 234 ? 31.823 44.709 -38.990 1.00 63.94 234 GLU A N 1
ATOM 1868 C CA . GLU A 1 234 ? 30.376 44.934 -38.824 1.00 63.94 234 GLU A CA 1
ATOM 1869 C C . GLU A 1 234 ? 29.646 45.280 -40.136 1.00 63.94 234 GLU A C 1
ATOM 1871 O O . GLU A 1 234 ? 28.420 45.149 -40.180 1.00 63.94 234 GLU A O 1
ATOM 1876 N N . PHE A 1 235 ? 30.346 45.705 -41.198 1.00 76.94 235 PHE A N 1
ATOM 1877 C CA . PHE A 1 235 ? 29.715 46.085 -42.468 1.00 76.94 235 PHE A CA 1
ATOM 1878 C C . PHE A 1 235 ? 30.326 45.417 -43.704 1.00 76.94 235 PHE A C 1
ATOM 1880 O O . PHE A 1 235 ? 31.536 45.262 -43.848 1.00 76.94 235 PHE A O 1
ATOM 1887 N N . ASP A 1 236 ? 29.444 45.062 -44.636 1.00 72.06 236 ASP A N 1
ATOM 1888 C CA . ASP A 1 236 ? 29.774 44.439 -45.919 1.00 72.06 236 ASP A CA 1
ATOM 1889 C C . ASP A 1 236 ? 29.944 45.503 -47.030 1.00 72.06 236 ASP A C 1
ATOM 1891 O O . ASP A 1 236 ? 30.655 45.293 -48.015 1.00 72.06 236 ASP A O 1
ATOM 1895 N N . ARG A 1 237 ? 29.305 46.675 -46.862 1.00 83.81 237 ARG A N 1
ATOM 1896 C CA . ARG A 1 237 ? 29.352 47.829 -47.782 1.00 83.81 237 ARG A CA 1
ATOM 1897 C C . ARG A 1 237 ? 29.404 49.161 -47.023 1.00 83.81 237 ARG A C 1
ATOM 1899 O O . ARG A 1 237 ? 28.829 49.274 -45.942 1.00 83.81 237 ARG A O 1
ATOM 1906 N N . ALA A 1 238 ? 30.014 50.189 -47.614 1.00 89.38 238 ALA A N 1
ATOM 1907 C CA . ALA A 1 238 ? 30.134 51.523 -47.011 1.00 89.38 238 ALA A CA 1
ATOM 1908 C C . ALA A 1 238 ? 29.628 52.651 -47.924 1.00 89.38 238 ALA A C 1
ATOM 1910 O O . ALA A 1 238 ? 29.879 52.650 -49.129 1.00 89.38 238 ALA A O 1
ATOM 1911 N N . VAL A 1 239 ? 28.977 53.659 -47.343 1.00 92.44 239 VAL A N 1
ATOM 1912 C CA . VAL A 1 239 ? 28.654 54.933 -48.007 1.00 92.44 239 VAL A CA 1
ATOM 1913 C C . VAL A 1 239 ? 29.313 56.062 -47.221 1.00 92.44 239 VAL A C 1
ATOM 1915 O O . VAL A 1 239 ? 28.899 56.362 -46.106 1.00 92.44 239 VAL A O 1
ATOM 1918 N N . VAL A 1 240 ? 30.342 56.696 -47.773 1.00 93.50 240 VAL A N 1
ATOM 1919 C CA . VAL A 1 240 ? 31.109 57.725 -47.061 1.00 93.50 240 VAL A CA 1
ATOM 1920 C C . VAL A 1 240 ? 30.793 59.097 -47.638 1.00 93.50 240 VAL A C 1
ATOM 1922 O O . VAL A 1 240 ? 31.047 59.368 -48.811 1.00 93.50 240 VAL A O 1
ATOM 1925 N N . LEU A 1 241 ? 30.201 59.957 -46.810 1.00 93.56 241 LEU A N 1
ATOM 1926 C CA . LEU A 1 241 ? 29.845 61.329 -47.149 1.00 93.56 241 LEU A CA 1
ATOM 1927 C C . LEU A 1 241 ? 30.979 62.239 -46.673 1.00 93.56 241 LEU A C 1
ATOM 1929 O O . LEU A 1 241 ? 30.935 62.722 -45.547 1.00 93.56 241 LEU A O 1
ATOM 1933 N N . THR A 1 242 ? 31.991 62.445 -47.516 1.00 90.50 242 THR A N 1
ATOM 1934 C CA . THR A 1 242 ? 33.083 63.406 -47.289 1.00 90.50 242 THR A CA 1
ATOM 1935 C C . THR A 1 242 ? 33.654 63.899 -48.623 1.00 90.50 242 THR A C 1
ATOM 1937 O O . THR A 1 242 ? 33.435 63.315 -49.689 1.00 90.50 242 THR A O 1
ATOM 1940 N N . GLY A 1 243 ? 34.392 65.004 -48.570 1.00 83.38 243 GLY A N 1
ATOM 1941 C CA . GLY A 1 243 ? 35.232 65.484 -49.658 1.00 83.38 243 GLY A CA 1
ATOM 1942 C C . GLY A 1 243 ? 36.733 65.388 -49.377 1.00 83.38 243 GLY A C 1
ATOM 1943 O O . GLY A 1 243 ? 37.502 65.653 -50.298 1.00 83.38 243 GLY A O 1
ATOM 1944 N N . ASP A 1 244 ? 37.151 65.064 -48.151 1.00 86.44 244 ASP A N 1
ATOM 1945 C CA . ASP A 1 244 ? 38.529 65.320 -47.722 1.00 86.44 244 ASP A CA 1
ATOM 1946 C C . ASP A 1 244 ? 39.547 64.273 -48.185 1.00 86.44 244 ASP A C 1
ATOM 1948 O O . ASP A 1 244 ? 39.258 63.077 -48.201 1.00 86.44 244 ASP A O 1
ATOM 1952 N N . GLY A 1 245 ? 40.741 64.739 -48.556 1.00 84.75 245 GLY A N 1
ATOM 1953 C CA . GLY A 1 245 ? 41.819 63.909 -49.104 1.00 84.75 245 GLY A CA 1
ATOM 1954 C C . GLY A 1 245 ? 42.434 62.967 -48.069 1.00 84.75 245 GLY A C 1
ATOM 1955 O O . GLY A 1 245 ? 42.833 61.856 -48.413 1.00 84.75 245 GLY A O 1
ATOM 1956 N N . ASP A 1 246 ? 42.414 63.355 -46.790 1.00 87.81 246 ASP A N 1
ATOM 1957 C CA . ASP A 1 246 ? 42.978 62.579 -45.675 1.00 87.81 246 ASP A CA 1
ATOM 1958 C C . ASP A 1 246 ? 42.361 61.169 -45.550 1.00 87.81 246 ASP A C 1
ATOM 1960 O O . ASP A 1 246 ? 43.021 60.231 -45.098 1.00 87.81 246 ASP A O 1
ATOM 1964 N N . PHE A 1 247 ? 41.127 60.971 -46.032 1.00 90.38 247 PHE A N 1
ATOM 1965 C CA . PHE A 1 247 ? 40.471 59.660 -46.059 1.00 90.38 247 PHE A CA 1
ATOM 1966 C C . PHE A 1 247 ? 40.906 58.754 -47.228 1.00 90.38 247 PHE A C 1
ATOM 1968 O O . PHE A 1 247 ? 40.389 57.642 -47.339 1.00 90.38 247 PHE A O 1
ATOM 1975 N N . TYR A 1 248 ? 41.833 59.176 -48.101 1.00 91.44 248 TYR A N 1
ATOM 1976 C CA . TYR A 1 248 ? 42.262 58.396 -49.272 1.00 91.44 248 TYR A CA 1
ATOM 1977 C C . TYR A 1 248 ? 42.661 56.962 -48.905 1.00 91.44 248 TYR A C 1
ATOM 1979 O O . TYR A 1 248 ? 42.085 56.016 -49.436 1.00 91.44 248 TYR A O 1
ATOM 1987 N N . TRP A 1 249 ? 43.584 56.793 -47.954 1.00 91.06 249 TRP A N 1
ATOM 1988 C CA . TRP A 1 249 ? 44.146 55.483 -47.607 1.00 91.06 249 TRP A CA 1
ATOM 1989 C C . TRP A 1 249 ? 43.116 54.530 -46.990 1.00 91.06 249 TRP A C 1
ATOM 1991 O O . TRP A 1 249 ? 43.065 53.356 -47.353 1.00 91.06 249 TRP A O 1
ATOM 2001 N N . VAL A 1 250 ? 42.247 55.030 -46.102 1.00 90.00 250 VAL A N 1
ATOM 2002 C CA . VAL A 1 250 ? 41.182 54.204 -45.506 1.00 90.00 250 VAL A CA 1
ATOM 2003 C C . VAL A 1 250 ? 40.115 53.839 -46.540 1.00 90.00 250 VAL A C 1
ATOM 2005 O O . VAL A 1 250 ? 39.618 52.717 -46.536 1.00 90.00 250 VAL A O 1
ATOM 2008 N N . LEU A 1 251 ? 39.800 54.736 -47.480 1.00 91.50 251 LEU A N 1
ATOM 2009 C CA . LEU A 1 251 ? 38.848 54.462 -48.556 1.00 91.50 251 LEU A CA 1
ATOM 2010 C C . LEU A 1 251 ? 39.416 53.543 -49.644 1.00 91.50 251 LEU A C 1
ATOM 2012 O O . LEU A 1 251 ? 38.664 52.748 -50.204 1.00 91.50 251 LEU A O 1
ATOM 2016 N N . GLU A 1 252 ? 40.715 53.617 -49.931 1.00 90.25 252 GLU A N 1
ATOM 2017 C CA . GLU A 1 252 ? 41.420 52.692 -50.823 1.00 90.25 252 GLU A CA 1
ATOM 2018 C C . GLU A 1 252 ? 41.442 51.281 -50.225 1.00 90.25 252 GLU A C 1
ATOM 2020 O O . GLU A 1 252 ? 41.035 50.330 -50.893 1.00 90.25 252 GLU A O 1
ATOM 2025 N N . HIS A 1 253 ? 41.795 51.152 -48.941 1.00 86.88 253 HIS A N 1
ATOM 2026 C CA . HIS A 1 253 ? 41.768 49.873 -48.233 1.00 86.88 253 HIS A CA 1
ATOM 2027 C C . HIS A 1 253 ? 40.349 49.291 -48.130 1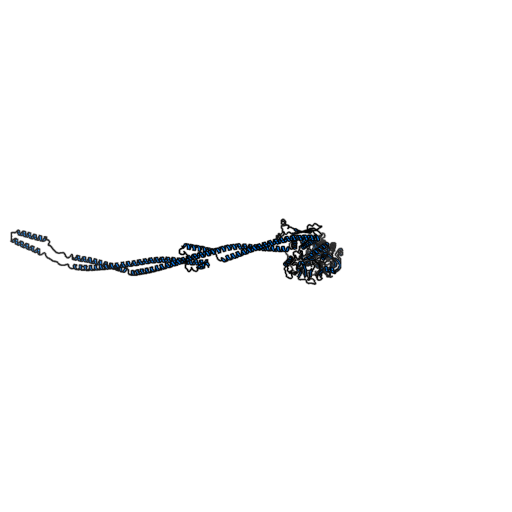.00 86.88 253 HIS A C 1
ATOM 2029 O O . HIS A 1 253 ? 40.126 48.136 -48.489 1.00 86.88 253 HIS A O 1
ATOM 2035 N N . LEU A 1 254 ? 39.349 50.096 -47.748 1.00 84.38 254 LEU A N 1
ATOM 2036 C CA . LEU A 1 254 ? 37.950 49.653 -47.745 1.00 84.38 254 LEU A CA 1
ATOM 2037 C C . LEU A 1 254 ? 37.469 49.232 -49.144 1.00 84.38 254 LEU A C 1
ATOM 2039 O O . LEU A 1 254 ? 36.627 48.345 -49.253 1.00 84.38 254 LEU A O 1
ATOM 2043 N N . LYS A 1 255 ? 38.003 49.818 -50.221 1.00 81.88 255 LYS A N 1
ATOM 2044 C CA . LYS A 1 255 ? 37.654 49.449 -51.600 1.00 81.88 255 LYS A CA 1
ATOM 2045 C C . LYS A 1 255 ? 38.271 48.114 -52.049 1.00 81.88 255 LYS A C 1
ATOM 2047 O O . LYS A 1 255 ? 37.748 47.528 -52.994 1.00 81.88 255 LYS A O 1
ATOM 2052 N N . THR A 1 256 ? 39.323 47.605 -51.398 1.00 69.62 256 THR A N 1
ATOM 2053 C CA . THR A 1 256 ? 39.855 46.256 -51.683 1.00 69.62 256 THR A CA 1
ATOM 2054 C C . THR A 1 256 ? 39.199 45.151 -50.852 1.00 69.62 256 THR A C 1
ATOM 2056 O O . THR A 1 256 ? 39.203 44.005 -51.292 1.00 69.62 256 THR A O 1
ATOM 2059 N N . ILE A 1 257 ? 38.600 45.477 -49.697 1.00 70.69 257 ILE A N 1
ATOM 2060 C CA . ILE A 1 257 ? 38.060 44.491 -48.733 1.00 70.69 257 ILE A CA 1
ATOM 2061 C C . ILE A 1 257 ? 36.529 44.529 -48.538 1.00 70.69 257 ILE A C 1
ATOM 2063 O O . ILE A 1 257 ? 35.999 43.752 -47.743 1.00 70.69 257 ILE A O 1
ATOM 2067 N N . LYS A 1 258 ? 35.797 45.431 -49.211 1.00 77.31 258 LYS A N 1
ATOM 2068 C CA . LYS A 1 258 ? 34.323 45.534 -49.132 1.00 77.31 258 LYS A CA 1
ATOM 2069 C C . LYS A 1 258 ? 33.675 45.370 -50.500 1.00 77.31 258 LYS A C 1
ATOM 2071 O O . LYS A 1 258 ? 34.157 45.919 -51.485 1.00 77.31 258 LYS A O 1
ATOM 2076 N N . GLU A 1 259 ? 32.518 44.700 -50.538 1.00 68.44 259 GLU A N 1
ATOM 2077 C CA . GLU A 1 259 ? 31.751 44.440 -51.772 1.00 68.44 259 GLU A CA 1
ATOM 2078 C C . GLU A 1 259 ? 31.443 45.737 -52.532 1.00 68.44 259 GLU A C 1
ATOM 2080 O O . GLU A 1 259 ? 31.436 45.770 -53.765 1.00 68.44 259 GLU A O 1
ATOM 2085 N N . ARG A 1 260 ? 31.183 46.829 -51.798 1.00 80.50 260 ARG A N 1
ATOM 2086 C CA . ARG A 1 260 ? 31.030 48.154 -52.398 1.00 80.50 260 ARG A CA 1
ATOM 2087 C C . ARG A 1 260 ? 31.305 49.287 -51.420 1.00 80.50 260 ARG A C 1
ATOM 2089 O O . ARG A 1 260 ? 30.756 49.319 -50.319 1.00 80.50 260 ARG A O 1
ATOM 2096 N N . VAL A 1 261 ? 32.069 50.271 -51.889 1.00 86.31 261 VAL A N 1
ATOM 2097 C CA . VAL A 1 261 ? 32.224 51.581 -51.249 1.00 86.31 261 VAL A CA 1
ATOM 2098 C C . VAL A 1 261 ? 31.686 52.653 -52.197 1.00 86.31 261 VAL A C 1
ATOM 2100 O O . VAL A 1 261 ? 32.043 52.680 -53.377 1.00 86.31 261 VAL A O 1
ATOM 2103 N N . TRP A 1 262 ? 30.825 53.532 -51.690 1.00 92.25 262 TRP A N 1
ATOM 2104 C CA . TRP A 1 262 ? 30.361 54.730 -52.389 1.00 92.25 262 TRP A CA 1
ATOM 2105 C C . TRP A 1 262 ? 30.939 55.981 -51.730 1.00 92.25 262 TRP A C 1
ATOM 2107 O O . TRP A 1 262 ? 30.773 56.168 -50.527 1.00 92.25 262 TRP A O 1
ATOM 2117 N N . LEU A 1 263 ? 31.534 56.871 -52.525 1.00 92.12 263 LEU A N 1
ATOM 2118 C CA . LEU A 1 263 ? 31.910 58.214 -52.082 1.00 92.12 263 LEU A CA 1
ATOM 2119 C C . LEU A 1 263 ? 30.811 59.212 -52.458 1.00 92.12 263 LEU A C 1
ATOM 2121 O O . LEU A 1 263 ? 30.402 59.278 -53.621 1.00 92.12 263 LEU A O 1
ATOM 2125 N N . VAL A 1 264 ? 30.360 60.014 -51.496 1.00 91.06 264 VAL A N 1
ATOM 2126 C CA . VAL A 1 264 ? 29.346 61.058 -51.685 1.00 91.06 264 VAL A CA 1
ATOM 2127 C C . VAL A 1 264 ? 29.956 62.416 -51.342 1.00 91.06 264 VAL A C 1
ATOM 2129 O O . VAL A 1 264 ? 30.343 62.651 -50.202 1.00 91.06 264 VAL A O 1
ATOM 2132 N N . GLY A 1 265 ? 30.028 63.328 -52.311 1.00 88.12 265 GLY A N 1
ATOM 2133 C CA . GLY A 1 265 ? 30.697 64.617 -52.111 1.00 88.12 265 GLY A CA 1
ATOM 2134 C C . GLY A 1 265 ? 30.416 65.636 -53.213 1.00 88.12 265 GLY A C 1
ATOM 2135 O O . GLY A 1 265 ? 29.847 65.307 -54.255 1.00 88.12 265 GLY A O 1
ATOM 2136 N N . ALA A 1 266 ? 30.781 66.896 -52.972 1.00 85.50 266 ALA A N 1
ATOM 2137 C CA . ALA A 1 266 ? 30.529 67.988 -53.911 1.00 85.50 266 ALA A CA 1
ATOM 2138 C C . ALA A 1 266 ? 31.525 68.002 -55.082 1.00 85.50 266 ALA A C 1
ATOM 2140 O O . ALA A 1 266 ? 32.734 67.818 -54.899 1.00 85.50 266 ALA A O 1
ATOM 2141 N N . SER A 1 267 ? 31.039 68.314 -56.289 1.00 82.50 267 SER A N 1
ATOM 2142 C CA . SER A 1 267 ? 31.874 68.399 -57.499 1.00 82.50 267 SER A CA 1
ATOM 2143 C C . SER A 1 267 ? 33.047 69.374 -57.321 1.00 82.50 267 SER A C 1
ATOM 2145 O O . SER A 1 267 ? 34.190 69.056 -57.671 1.00 82.50 267 SER A O 1
ATOM 2147 N N . LYS A 1 268 ? 32.788 70.522 -56.682 1.00 75.75 268 LYS A N 1
ATOM 2148 C CA . LYS A 1 268 ? 33.766 71.541 -56.276 1.00 75.75 268 LYS A CA 1
ATOM 2149 C C . LYS A 1 268 ? 33.943 71.537 -54.753 1.00 75.75 268 LYS A C 1
ATOM 2151 O O . LYS A 1 268 ? 33.565 72.478 -54.061 1.00 75.75 268 LYS A O 1
ATOM 2156 N N . GLY A 1 269 ? 34.508 70.450 -54.241 1.00 74.94 269 GLY A N 1
ATOM 2157 C CA . GLY A 1 269 ? 34.857 70.294 -52.826 1.00 74.94 269 GLY A CA 1
ATOM 2158 C C . GLY A 1 269 ? 35.669 69.031 -52.560 1.00 74.94 269 GLY A C 1
ATOM 2159 O O . GLY A 1 269 ? 36.654 69.100 -51.841 1.00 74.94 269 GLY A O 1
ATOM 2160 N N . THR A 1 270 ? 35.317 67.913 -53.205 1.00 87.25 270 THR A N 1
ATOM 2161 C CA . THR A 1 270 ? 36.059 66.651 -53.062 1.00 87.25 270 THR A CA 1
ATOM 2162 C C . THR A 1 270 ? 37.466 66.722 -53.672 1.00 87.25 270 THR A C 1
ATOM 2164 O O . THR A 1 270 ? 37.627 67.271 -54.770 1.00 87.25 270 THR A O 1
ATOM 2167 N N . ALA A 1 271 ? 38.453 66.134 -52.993 1.00 88.56 271 ALA A N 1
ATOM 2168 C CA . ALA A 1 271 ? 39.855 66.051 -53.410 1.00 88.56 271 ALA A CA 1
ATOM 2169 C C . ALA A 1 271 ? 40.072 65.297 -54.746 1.00 88.56 271 ALA A C 1
ATOM 2171 O O . ALA A 1 271 ? 39.158 64.650 -55.270 1.00 88.56 271 ALA A O 1
ATOM 2172 N N . HIS A 1 272 ? 41.255 65.424 -55.358 1.00 87.25 272 HIS A N 1
ATOM 2173 C CA . HIS A 1 272 ? 41.482 64.972 -56.740 1.00 87.25 272 HIS A CA 1
ATOM 2174 C C . HIS A 1 272 ? 41.732 63.460 -56.823 1.00 87.25 272 HIS A C 1
ATOM 2176 O O . HIS A 1 272 ? 41.107 62.759 -57.613 1.00 87.25 272 HIS A O 1
ATOM 2182 N N . GLU A 1 273 ? 42.591 62.960 -55.953 1.00 87.56 273 GLU A N 1
ATOM 2183 C CA . GLU A 1 273 ? 42.906 61.564 -55.693 1.00 87.56 273 GLU A CA 1
ATOM 2184 C C . GLU A 1 273 ? 41.637 60.746 -55.387 1.00 87.56 273 GLU A C 1
ATOM 2186 O O . GLU A 1 273 ? 41.373 59.741 -56.049 1.00 87.56 273 GLU A O 1
ATOM 2191 N N . LEU A 1 274 ? 40.738 61.253 -54.532 1.00 88.06 274 LEU A N 1
ATOM 2192 C CA . LEU A 1 274 ? 39.420 60.645 -54.308 1.00 88.06 274 LEU A CA 1
ATOM 2193 C C . LEU A 1 274 ? 38.526 60.636 -55.561 1.00 88.06 274 LEU A C 1
ATOM 2195 O O . LEU A 1 274 ? 37.744 59.703 -55.758 1.00 88.06 274 LEU A O 1
ATOM 2199 N N . LYS A 1 275 ? 38.630 61.640 -56.442 1.00 86.31 275 LYS A N 1
ATOM 2200 C CA . LYS A 1 275 ? 37.902 61.673 -57.726 1.00 86.31 275 LYS A CA 1
ATOM 2201 C C . LYS A 1 275 ? 38.464 60.707 -58.772 1.00 86.31 275 LYS A C 1
ATOM 2203 O O . LYS A 1 275 ? 37.717 60.355 -59.686 1.00 86.31 275 LYS A O 1
ATOM 2208 N N . GLN A 1 276 ? 39.725 60.290 -58.658 1.00 86.38 276 GLN A N 1
ATOM 2209 C CA . GLN A 1 276 ? 40.301 59.213 -59.471 1.00 86.38 276 GLN A CA 1
ATOM 2210 C C . GLN A 1 276 ? 39.892 57.841 -58.909 1.00 86.38 276 GLN A C 1
ATOM 2212 O O . GLN A 1 276 ? 39.352 57.001 -59.638 1.00 86.38 276 GLN A O 1
ATOM 2217 N N . LEU A 1 277 ? 40.056 57.655 -57.592 1.00 86.25 277 LEU A N 1
ATOM 2218 C CA . LEU A 1 277 ? 39.716 56.429 -56.867 1.00 86.25 277 LEU A CA 1
ATOM 2219 C C . LEU A 1 277 ? 38.223 56.070 -56.990 1.00 86.25 277 LEU A C 1
ATOM 2221 O O . LEU A 1 277 ? 37.892 54.896 -57.184 1.00 86.25 277 LEU A O 1
ATOM 2225 N N . PHE A 1 278 ? 37.326 57.062 -56.951 1.00 84.81 278 PHE A N 1
ATOM 2226 C CA . PHE A 1 278 ? 35.880 56.881 -57.114 1.00 84.81 278 PHE A CA 1
ATOM 2227 C C . PHE A 1 278 ? 35.365 57.502 -58.418 1.00 84.81 278 PHE A C 1
ATOM 2229 O O . PHE A 1 278 ? 35.226 58.722 -58.557 1.00 84.81 278 PHE A O 1
ATOM 2236 N N . HIS A 1 279 ? 35.009 56.631 -59.361 1.00 75.00 279 HIS A N 1
ATOM 2237 C CA . HIS A 1 279 ? 34.486 56.963 -60.686 1.00 75.00 279 HIS A CA 1
ATOM 2238 C C . HIS A 1 279 ? 33.198 56.179 -61.005 1.00 75.00 279 HIS A C 1
ATOM 2240 O O . HIS A 1 279 ? 32.836 55.222 -60.316 1.00 75.00 279 HIS A O 1
ATOM 2246 N N . GLY A 1 280 ? 32.474 56.599 -62.049 1.00 73.75 280 GLY A N 1
ATOM 2247 C CA . GLY A 1 280 ? 31.216 55.966 -62.464 1.00 73.75 280 GLY A CA 1
ATOM 2248 C C . GLY A 1 280 ? 30.180 55.881 -61.334 1.00 73.75 280 GLY A C 1
ATOM 2249 O O . GLY A 1 280 ? 30.032 56.806 -60.538 1.00 73.75 280 GLY A O 1
ATOM 2250 N N . SER A 1 281 ? 29.483 54.744 -61.230 1.00 70.56 281 SER A N 1
ATOM 2251 C CA . SER A 1 281 ? 28.428 54.516 -60.223 1.00 70.56 281 SER A CA 1
ATOM 2252 C C . SER A 1 281 ? 28.928 54.296 -58.780 1.00 70.56 281 SER A C 1
ATOM 2254 O O . SER A 1 281 ? 28.134 53.934 -57.908 1.00 70.56 281 SER A O 1
ATOM 2256 N N . ALA A 1 282 ? 30.223 54.503 -58.510 1.00 77.56 282 ALA A N 1
ATOM 2257 C CA . ALA A 1 282 ? 30.798 54.511 -57.162 1.00 77.56 282 ALA A CA 1
ATOM 2258 C C . ALA A 1 282 ? 30.964 55.931 -56.575 1.00 77.56 282 ALA A C 1
ATOM 2260 O O . ALA A 1 282 ? 31.206 56.058 -55.377 1.00 77.56 282 ALA A O 1
ATOM 2261 N N . ARG A 1 283 ? 30.801 57.000 -57.376 1.00 87.00 283 ARG A N 1
ATOM 2262 C CA . ARG A 1 283 ? 30.823 58.391 -56.887 1.00 87.00 283 ARG A CA 1
ATOM 2263 C C . ARG A 1 283 ? 29.475 59.076 -57.081 1.00 87.00 283 ARG A C 1
ATOM 2265 O O . ARG A 1 283 ? 29.018 59.252 -58.208 1.00 87.00 283 ARG A O 1
ATOM 2272 N N . ILE A 1 284 ? 28.871 59.523 -55.987 1.00 87.44 284 ILE A N 1
ATOM 2273 C CA . ILE A 1 284 ? 27.614 60.273 -55.982 1.00 87.44 284 ILE A CA 1
ATOM 2274 C C . ILE A 1 284 ? 27.948 61.751 -55.783 1.00 87.44 284 ILE A C 1
ATOM 2276 O O . ILE A 1 284 ? 28.429 62.167 -54.732 1.00 87.44 284 ILE A O 1
ATOM 2280 N N . VAL A 1 285 ? 27.713 62.550 -56.822 1.00 87.44 285 VAL A N 1
ATOM 2281 C CA . VAL A 1 285 ? 27.913 64.002 -56.776 1.00 87.44 285 VAL A CA 1
ATOM 2282 C C . VAL A 1 285 ? 26.734 64.634 -56.035 1.00 87.44 285 VAL A C 1
ATOM 2284 O O . VAL A 1 285 ? 25.585 64.447 -56.436 1.00 87.44 285 VAL A O 1
ATOM 2287 N N . LEU A 1 286 ? 27.011 65.360 -54.950 1.00 85.38 286 LEU A N 1
ATOM 2288 C CA . LEU A 1 286 ? 26.002 65.886 -54.021 1.00 85.38 286 LEU A CA 1
ATOM 2289 C C . LEU A 1 286 ? 25.001 66.834 -54.709 1.00 85.38 286 LEU A C 1
ATOM 2291 O O . LEU A 1 286 ? 23.809 66.822 -54.407 1.00 85.38 286 LEU A O 1
ATOM 2295 N N . GLU A 1 287 ? 25.469 67.601 -55.693 1.00 87.25 287 GLU A N 1
ATOM 2296 C CA . GLU A 1 287 ? 24.651 68.465 -56.545 1.00 87.25 287 GLU A CA 1
ATOM 2297 C C . GLU A 1 287 ? 23.581 67.686 -57.331 1.00 87.25 287 GLU A C 1
ATOM 2299 O O . GLU A 1 287 ? 22.458 68.170 -57.474 1.00 87.25 287 GLU A O 1
ATOM 2304 N N . ASN A 1 288 ? 23.883 66.461 -57.781 1.00 86.44 288 ASN A N 1
ATOM 2305 C CA . ASN A 1 288 ? 22.977 65.649 -58.602 1.00 86.44 288 ASN A CA 1
ATOM 2306 C C . ASN A 1 288 ? 21.791 65.084 -57.801 1.00 86.44 288 ASN A C 1
ATOM 2308 O O . ASN A 1 288 ? 20.796 64.677 -58.396 1.00 86.44 288 ASN A O 1
ATOM 2312 N N . ILE A 1 289 ? 21.890 65.049 -56.467 1.00 86.12 289 ILE A N 1
ATOM 2313 C CA . ILE A 1 289 ? 20.817 64.593 -55.568 1.00 86.12 289 ILE A CA 1
ATOM 2314 C C . ILE A 1 289 ? 20.123 65.749 -54.832 1.00 86.12 289 ILE A C 1
ATOM 2316 O O . ILE A 1 289 ? 19.229 65.505 -54.022 1.00 86.12 289 ILE A O 1
ATOM 2320 N N . ARG A 1 290 ? 20.479 67.010 -55.130 1.00 84.62 290 ARG A N 1
ATOM 2321 C CA . ARG A 1 290 ? 19.929 68.213 -54.477 1.00 84.62 290 ARG A CA 1
ATOM 2322 C C . ARG A 1 290 ? 18.398 68.255 -54.484 1.00 84.62 290 ARG A C 1
ATOM 2324 O O . ARG A 1 290 ? 17.807 68.591 -53.466 1.00 84.62 290 ARG A O 1
ATOM 2331 N N . SER A 1 291 ? 17.755 67.892 -55.594 1.00 81.38 291 SER A N 1
ATOM 2332 C CA . SER A 1 291 ? 16.286 67.856 -55.714 1.00 81.38 291 SER A CA 1
ATOM 2333 C C . SER A 1 291 ? 15.609 66.821 -54.808 1.00 81.38 291 SER A C 1
ATOM 2335 O O . SER A 1 291 ? 14.404 66.904 -54.595 1.00 81.38 291 SER A O 1
ATOM 2337 N N . ILE A 1 292 ? 16.370 65.864 -54.270 1.00 84.31 292 ILE A N 1
ATOM 2338 C CA . ILE A 1 292 ? 15.892 64.827 -53.352 1.00 84.31 292 ILE A CA 1
ATOM 2339 C C . ILE A 1 292 ? 16.202 65.210 -51.898 1.00 84.31 292 ILE A C 1
ATOM 2341 O O . ILE A 1 292 ? 15.350 65.028 -51.035 1.00 84.31 292 ILE A O 1
ATOM 2345 N N . VAL A 1 293 ? 17.402 65.740 -51.615 1.00 86.94 293 VAL A N 1
ATOM 2346 C CA . VAL A 1 293 ? 17.914 65.907 -50.235 1.00 86.94 293 VAL A CA 1
ATOM 2347 C C . VAL A 1 293 ? 18.013 67.355 -49.731 1.00 86.94 293 VAL A C 1
ATOM 2349 O O . VAL A 1 293 ? 18.494 67.572 -48.623 1.00 86.94 293 VAL A O 1
ATOM 2352 N N . ALA A 1 294 ? 17.592 68.367 -50.494 1.00 86.75 294 ALA A N 1
ATOM 2353 C CA . ALA A 1 294 ? 17.563 69.754 -50.014 1.00 86.75 294 ALA A CA 1
ATOM 2354 C C . ALA A 1 294 ? 16.354 70.051 -49.109 1.00 86.75 294 ALA A C 1
ATOM 2356 O O . ALA A 1 294 ? 15.268 69.490 -49.287 1.00 86.75 294 ALA A O 1
ATOM 2357 N N . ARG A 1 295 ? 16.522 70.999 -48.178 1.00 82.38 295 ARG A N 1
ATOM 2358 C CA . ARG A 1 295 ? 15.398 71.642 -47.478 1.00 82.38 295 ARG A CA 1
ATOM 2359 C C . ARG A 1 295 ? 14.621 72.556 -48.421 1.00 82.38 295 ARG A C 1
ATOM 2361 O O . ARG A 1 295 ? 15.217 73.280 -49.219 1.00 82.38 295 ARG A O 1
ATOM 2368 N N . ASP A 1 296 ? 13.301 72.562 -48.276 1.00 76.50 296 ASP A N 1
ATOM 2369 C CA . ASP A 1 296 ? 12.411 73.391 -49.088 1.00 76.50 296 ASP A CA 1
ATOM 2370 C C . ASP A 1 296 ? 12.416 74.833 -48.559 1.00 76.50 296 ASP A C 1
ATOM 2372 O O . ASP A 1 296 ? 12.109 75.096 -47.396 1.00 76.50 296 ASP A O 1
ATOM 2376 N N . THR A 1 297 ? 12.793 75.795 -49.401 1.00 56.59 297 THR A N 1
ATOM 2377 C CA . THR A 1 297 ? 13.056 77.188 -48.992 1.00 56.59 297 THR A CA 1
ATOM 2378 C C . THR A 1 297 ? 11.799 78.051 -48.800 1.00 56.59 297 THR A C 1
ATOM 2380 O O . THR A 1 297 ? 11.908 79.260 -48.614 1.00 56.59 297 THR A O 1
ATOM 2383 N N . THR A 1 298 ? 10.603 77.457 -48.821 1.00 45.56 298 THR A N 1
ATOM 2384 C CA . THR A 1 298 ? 9.308 78.158 -48.913 1.00 45.56 298 THR A CA 1
ATOM 2385 C C . THR A 1 298 ? 8.501 78.249 -47.610 1.00 45.56 298 THR A C 1
ATOM 2387 O O . THR A 1 298 ? 7.407 78.800 -47.634 1.00 45.56 298 THR A O 1
ATOM 2390 N N . GLN A 1 299 ? 9.016 77.782 -46.462 1.00 38.62 299 GLN A N 1
ATOM 2391 C CA . GLN A 1 299 ? 8.299 77.826 -45.166 1.00 38.62 299 GLN A CA 1
ATOM 2392 C C . GLN A 1 299 ? 8.931 78.734 -44.089 1.00 38.62 299 GLN A C 1
ATOM 2394 O O . GLN A 1 299 ? 8.644 78.591 -42.904 1.00 38.62 299 GLN A O 1
ATOM 2399 N N . ASN A 1 300 ? 9.756 79.713 -44.478 1.00 34.53 300 ASN A N 1
ATOM 2400 C CA . ASN A 1 300 ? 10.399 80.650 -43.539 1.00 34.53 300 ASN A CA 1
ATOM 2401 C C . ASN A 1 300 ? 9.715 82.037 -43.448 1.00 34.53 300 ASN A C 1
ATOM 2403 O O . ASN A 1 300 ? 10.319 82.984 -42.949 1.00 34.53 300 ASN A O 1
ATOM 2407 N N . ALA A 1 301 ? 8.474 82.172 -43.939 1.00 33.50 301 ALA A N 1
ATOM 2408 C CA . ALA A 1 301 ? 7.742 83.446 -43.999 1.00 33.50 301 ALA A CA 1
ATOM 2409 C C . ALA A 1 301 ? 6.739 83.659 -42.842 1.00 33.50 301 ALA A C 1
ATOM 2411 O O . ALA A 1 301 ? 6.707 84.735 -42.246 1.00 33.50 301 ALA A O 1
ATOM 2412 N N . ASP A 1 302 ? 5.936 82.650 -42.484 1.00 32.38 302 ASP A N 1
ATOM 2413 C CA . ASP A 1 302 ? 4.790 82.843 -41.573 1.00 32.38 302 ASP A CA 1
ATOM 2414 C C . ASP A 1 302 ? 5.117 82.751 -40.073 1.00 32.38 302 ASP A C 1
ATOM 2416 O O . ASP A 1 302 ? 4.373 83.271 -39.236 1.00 32.38 302 ASP A O 1
ATOM 2420 N N . ALA A 1 303 ? 6.266 82.174 -39.705 1.00 33.22 303 ALA A N 1
ATOM 2421 C CA . ALA A 1 303 ? 6.665 81.974 -38.306 1.00 33.22 303 ALA A CA 1
ATOM 2422 C C . ALA A 1 303 ? 6.843 83.281 -37.492 1.00 33.22 303 ALA A C 1
ATOM 2424 O O . ALA A 1 303 ? 6.940 83.235 -36.266 1.00 33.22 303 ALA A O 1
ATOM 2425 N N . GLN A 1 304 ? 6.852 84.455 -38.137 1.00 35.75 304 GLN A N 1
ATOM 2426 C CA . GLN A 1 304 ? 6.888 85.756 -37.454 1.00 35.75 304 GLN A CA 1
ATOM 2427 C C . GLN A 1 304 ? 5.513 86.284 -36.993 1.00 35.75 304 GLN A C 1
ATOM 2429 O O . GLN A 1 304 ? 5.480 87.250 -36.230 1.00 35.75 304 GLN A O 1
ATOM 2434 N N . ARG A 1 305 ? 4.378 85.692 -37.405 1.00 34.66 305 ARG A N 1
ATOM 2435 C CA . ARG A 1 305 ? 3.040 86.283 -37.160 1.00 34.66 305 ARG A CA 1
ATOM 2436 C C . ARG A 1 305 ? 2.304 85.834 -35.891 1.00 34.66 305 ARG A C 1
ATOM 2438 O O . ARG A 1 305 ? 1.370 86.521 -35.481 1.00 34.66 305 ARG A O 1
ATOM 2445 N N . HIS A 1 306 ? 2.746 84.780 -35.201 1.00 30.41 306 HIS A N 1
ATOM 2446 C CA . HIS A 1 306 ? 2.131 84.323 -33.941 1.00 30.41 306 HIS A CA 1
ATOM 2447 C C . HIS A 1 306 ? 3.021 84.504 -32.698 1.00 30.41 306 HIS A C 1
ATOM 2449 O O . HIS A 1 306 ? 3.258 83.587 -31.919 1.00 30.41 306 HIS A O 1
ATOM 2455 N N . ARG A 1 307 ? 3.439 85.755 -32.455 1.00 32.12 307 ARG A N 1
ATOM 2456 C CA . ARG A 1 307 ? 3.786 86.251 -31.109 1.00 32.12 307 ARG A CA 1
ATOM 2457 C C . ARG A 1 307 ? 2.635 87.093 -30.540 1.00 32.12 307 ARG A C 1
ATOM 2459 O O . ARG A 1 307 ? 2.677 88.318 -30.626 1.00 32.12 307 ARG A O 1
ATOM 2466 N N . ARG A 1 308 ? 1.615 86.453 -29.953 1.00 28.98 308 ARG A N 1
ATOM 2467 C CA . ARG A 1 308 ? 0.612 87.083 -29.062 1.00 28.98 308 ARG A CA 1
ATOM 2468 C C . ARG A 1 308 ? -0.128 86.022 -28.225 1.00 28.98 308 ARG A C 1
ATOM 2470 O O . ARG A 1 308 ? -0.077 84.850 -28.566 1.00 28.98 308 ARG A O 1
ATOM 2477 N N . SER A 1 309 ? -0.769 86.495 -27.148 1.00 25.09 309 SER A N 1
ATOM 2478 C CA . SER A 1 309 ? -1.554 85.791 -26.104 1.00 25.09 309 SER A CA 1
ATOM 2479 C C . SER A 1 309 ? -0.852 84.750 -25.204 1.00 25.09 309 SER A C 1
ATOM 2481 O O . SER A 1 309 ? -0.583 83.642 -25.640 1.00 25.09 309 SER A O 1
ATOM 2483 N N . VAL A 1 310 ? -0.680 85.140 -23.924 1.00 28.03 310 VAL A N 1
ATOM 2484 C CA . VAL A 1 310 ? -0.909 84.377 -22.661 1.00 28.03 310 VAL A CA 1
ATOM 2485 C C . VAL A 1 310 ? -0.362 82.931 -22.578 1.00 28.03 310 VAL A C 1
ATOM 2487 O O . VAL A 1 310 ? -0.813 82.060 -23.298 1.00 28.03 310 VAL A O 1
ATOM 2490 N N . GLY A 1 311 ? 0.526 82.529 -21.665 1.00 24.50 311 GLY A N 1
ATOM 2491 C CA . GLY A 1 311 ? 0.870 83.072 -20.349 1.00 24.50 311 GLY A CA 1
ATOM 2492 C C . GLY A 1 311 ? 0.733 82.001 -19.245 1.00 24.50 311 GLY A C 1
ATOM 2493 O O . GLY A 1 311 ? -0.373 81.563 -18.963 1.00 24.50 311 GLY A O 1
ATOM 2494 N N . GLY A 1 312 ? 1.847 81.659 -18.582 1.00 25.03 312 GLY A N 1
ATOM 2495 C CA . GLY A 1 312 ? 1.882 81.156 -17.196 1.00 25.03 312 GLY A CA 1
ATOM 2496 C C . GLY A 1 312 ? 1.716 79.649 -16.928 1.00 25.03 312 GLY A C 1
ATOM 2497 O O . GLY A 1 312 ? 0.599 79.152 -16.852 1.00 25.03 312 GLY A O 1
ATOM 2498 N N . LYS A 1 313 ? 2.807 78.980 -16.525 1.00 25.97 313 LYS A N 1
ATOM 2499 C CA . LYS A 1 313 ? 3.137 78.797 -15.091 1.00 25.97 313 LYS A CA 1
ATOM 2500 C C . LYS A 1 313 ? 4.567 78.262 -14.892 1.00 25.97 313 LYS A C 1
ATOM 2502 O O . LYS A 1 313 ? 5.305 78.110 -15.863 1.00 25.97 313 LYS A O 1
ATOM 2507 N N . SER A 1 314 ? 4.971 78.135 -13.631 1.00 26.22 314 SER A N 1
ATOM 2508 C CA . SER A 1 314 ? 6.336 77.877 -13.169 1.00 26.22 314 SER A CA 1
ATOM 2509 C C . SER A 1 314 ? 6.706 76.391 -13.059 1.00 26.22 314 SER A C 1
ATOM 2511 O O . SER A 1 314 ? 5.847 75.514 -13.110 1.00 26.22 314 SER A O 1
ATOM 2513 N N . THR A 1 315 ? 8.020 76.206 -12.915 1.00 26.67 315 THR A N 1
ATOM 2514 C CA . THR A 1 315 ? 8.802 75.202 -12.157 1.00 26.67 315 THR A CA 1
ATOM 2515 C C . THR A 1 315 ? 8.028 74.389 -11.089 1.00 26.67 315 THR A C 1
ATOM 2517 O O . THR A 1 315 ? 6.994 74.833 -10.598 1.00 26.67 315 THR A O 1
ATOM 2520 N N . ASP A 1 316 ? 8.437 73.164 -10.734 1.00 25.52 316 ASP A N 1
ATOM 2521 C CA . ASP A 1 316 ? 9.660 72.869 -9.952 1.00 25.52 316 ASP A CA 1
ATOM 2522 C C . ASP A 1 316 ? 10.305 71.480 -10.241 1.00 25.52 316 ASP A C 1
ATOM 2524 O O . ASP A 1 316 ? 9.997 70.837 -11.242 1.00 25.52 316 ASP A O 1
ATOM 2528 N N . ASP A 1 317 ? 11.252 71.083 -9.379 1.00 25.03 317 ASP A N 1
ATOM 2529 C CA . ASP A 1 317 ? 12.009 69.820 -9.287 1.00 25.03 317 ASP A CA 1
ATOM 2530 C C . ASP A 1 317 ? 12.995 69.441 -10.414 1.00 25.03 317 ASP A C 1
ATOM 2532 O O . ASP A 1 317 ? 12.730 68.668 -11.334 1.00 25.03 317 ASP A O 1
ATOM 2536 N N . PHE A 1 318 ? 14.237 69.902 -10.221 1.00 26.33 318 PHE A N 1
ATOM 2537 C CA . PHE A 1 318 ? 15.465 69.357 -10.811 1.00 26.33 318 PHE A CA 1
ATOM 2538 C C . PHE A 1 318 ? 16.574 69.341 -9.747 1.00 26.33 318 PHE A C 1
ATOM 2540 O O . PHE A 1 318 ? 16.926 70.421 -9.273 1.00 26.33 318 PHE A O 1
ATOM 2547 N N . SER A 1 319 ? 17.152 68.170 -9.420 1.00 25.45 319 SER A N 1
ATOM 2548 C CA . SER A 1 319 ? 18.542 67.930 -8.927 1.00 25.45 319 SER A CA 1
ATOM 2549 C C . SER A 1 319 ? 18.665 66.607 -8.137 1.00 25.45 319 SER A C 1
ATOM 2551 O O . SER A 1 319 ? 17.682 66.175 -7.546 1.00 25.45 319 SER A O 1
ATOM 2553 N N . PRO A 1 320 ? 19.871 66.017 -7.981 1.00 36.84 320 PRO A N 1
ATOM 2554 C CA . PRO A 1 320 ? 20.954 65.914 -8.964 1.00 36.84 320 PRO A CA 1
ATOM 2555 C C . PRO A 1 320 ? 21.518 64.469 -9.063 1.00 36.84 320 PRO A C 1
ATOM 2557 O O . PRO A 1 320 ? 21.948 63.886 -8.070 1.00 36.84 320 PRO A O 1
ATOM 2560 N N . GLY A 1 321 ? 21.575 63.892 -10.270 1.00 23.95 321 GLY A N 1
ATOM 2561 C CA . GLY A 1 321 ? 22.074 62.524 -10.506 1.00 23.95 321 GLY A CA 1
ATOM 2562 C C . GLY A 1 321 ? 23.480 62.484 -11.119 1.00 23.95 321 GLY A C 1
ATOM 2563 O O . GLY A 1 321 ? 23.691 63.011 -12.208 1.00 23.95 321 GLY A O 1
ATOM 2564 N N . VAL A 1 322 ? 24.431 61.853 -10.424 1.00 27.84 322 VAL A N 1
ATOM 2565 C CA . VAL A 1 322 ? 25.860 61.746 -10.790 1.00 27.84 322 VAL A CA 1
ATOM 2566 C C . VAL A 1 322 ? 26.085 61.208 -12.213 1.00 27.84 322 VAL A C 1
ATOM 2568 O O . VAL A 1 322 ? 25.598 60.138 -12.570 1.00 27.84 322 VAL A O 1
ATOM 2571 N N . VAL A 1 323 ? 26.922 61.897 -13.000 1.00 29.02 323 VAL A N 1
ATOM 2572 C CA . VAL A 1 323 ? 27.481 61.351 -14.249 1.00 29.02 323 VAL A CA 1
ATOM 2573 C C . VAL A 1 323 ? 28.560 60.327 -13.897 1.00 29.02 323 VAL A C 1
ATOM 2575 O O . VAL A 1 323 ? 29.659 60.701 -13.491 1.00 29.02 323 VAL A O 1
ATOM 2578 N N . GLN A 1 324 ? 28.262 59.040 -14.071 1.00 25.98 324 GLN A N 1
ATOM 2579 C CA . GLN A 1 324 ? 29.212 57.948 -13.849 1.00 25.98 324 GLN A CA 1
ATOM 2580 C C . GLN A 1 324 ? 29.599 57.288 -15.182 1.00 25.98 324 GLN A C 1
ATOM 2582 O O . GLN A 1 324 ? 28.765 57.120 -16.072 1.00 25.98 324 GLN A O 1
ATOM 2587 N N . GLN A 1 325 ? 30.879 56.943 -15.348 1.00 31.19 325 GLN A N 1
ATOM 2588 C CA . GLN A 1 325 ? 31.375 56.301 -16.569 1.00 31.19 325 GLN A CA 1
ATOM 2589 C C . GLN A 1 325 ? 30.922 54.838 -16.637 1.00 31.19 325 GLN A C 1
ATOM 2591 O O . GLN A 1 325 ? 31.282 54.040 -15.777 1.00 31.19 325 GLN A O 1
ATOM 2596 N N . SER A 1 326 ? 30.208 54.469 -17.700 1.00 23.91 326 SER A N 1
ATOM 2597 C CA . SER A 1 326 ? 29.786 53.093 -17.974 1.00 23.91 326 SER A CA 1
ATOM 2598 C C . SER A 1 326 ? 30.479 52.518 -19.215 1.00 23.91 326 SER A C 1
ATOM 2600 O O . SER A 1 326 ? 29.959 52.551 -20.329 1.00 23.91 326 SER A O 1
ATOM 2602 N N . TYR A 1 327 ? 31.657 51.922 -19.007 1.00 31.30 327 TYR A N 1
ATOM 2603 C CA . TYR A 1 327 ? 32.091 50.785 -19.827 1.00 31.30 327 TYR A CA 1
ATOM 2604 C C . TYR A 1 327 ? 31.492 49.524 -19.196 1.00 31.30 327 TYR A C 1
ATOM 2606 O O . TYR A 1 327 ? 32.000 49.013 -18.203 1.00 31.30 327 TYR A O 1
ATOM 2614 N N . GLY A 1 328 ? 30.370 49.061 -19.742 1.00 26.66 328 GLY A N 1
ATOM 2615 C CA . GLY A 1 328 ? 29.611 47.921 -19.232 1.00 26.66 328 GLY A CA 1
ATOM 2616 C C . GLY A 1 328 ? 28.527 47.510 -20.226 1.00 26.66 328 GLY A C 1
ATOM 2617 O O . GLY A 1 328 ? 28.109 48.327 -21.045 1.00 26.66 328 GLY A O 1
ATOM 2618 N N . ARG A 1 329 ? 28.139 46.230 -20.181 1.00 27.92 329 ARG A N 1
ATOM 2619 C CA . ARG A 1 329 ? 27.245 45.535 -21.127 1.00 27.92 329 ARG A CA 1
ATOM 2620 C C . ARG A 1 329 ? 26.096 46.394 -21.677 1.00 27.92 329 ARG A C 1
ATOM 2622 O O . ARG A 1 329 ? 25.319 46.966 -20.918 1.00 27.92 329 ARG A O 1
ATOM 2629 N N . ARG A 1 330 ? 25.950 46.393 -23.007 1.00 27.58 330 ARG A N 1
ATOM 2630 C CA . ARG A 1 330 ? 24.677 46.691 -23.675 1.00 27.58 330 ARG A CA 1
ATOM 2631 C C . ARG A 1 330 ? 23.921 45.383 -23.871 1.00 27.58 330 ARG A C 1
ATOM 2633 O O . ARG A 1 330 ? 24.088 44.745 -24.905 1.00 27.58 330 ARG A O 1
ATOM 2640 N N . ASP A 1 331 ? 23.081 45.046 -22.908 1.00 28.08 331 ASP A N 1
ATOM 2641 C CA . ASP A 1 331 ? 21.964 44.136 -23.135 1.00 28.08 331 ASP A CA 1
ATOM 2642 C C . ASP A 1 331 ? 20.669 44.963 -23.235 1.00 28.08 331 ASP A C 1
ATOM 2644 O O . ASP A 1 331 ? 20.549 46.024 -22.627 1.00 28.08 331 ASP A O 1
ATOM 2648 N N . ASP A 1 332 ? 19.758 44.487 -24.082 1.00 28.52 332 ASP A N 1
ATOM 2649 C CA . ASP A 1 332 ? 18.413 44.995 -24.397 1.00 28.52 332 ASP A CA 1
ATOM 2650 C C . ASP A 1 332 ? 18.205 46.508 -24.678 1.00 28.52 332 ASP A C 1
ATOM 2652 O O . ASP A 1 332 ? 17.979 47.339 -23.800 1.00 28.52 332 ASP A O 1
ATOM 2656 N N . LEU A 1 333 ? 18.116 46.842 -25.972 1.00 26.48 333 LEU A N 1
ATOM 2657 C CA . LEU A 1 333 ? 17.202 47.878 -26.475 1.00 26.48 333 LEU A CA 1
ATOM 2658 C C . LEU A 1 333 ? 16.612 47.412 -27.815 1.00 26.48 333 LEU A C 1
ATOM 2660 O O . LEU A 1 333 ? 16.989 47.863 -28.900 1.00 26.48 333 LEU A O 1
ATOM 2664 N N . SER A 1 334 ? 15.693 46.452 -27.735 1.00 26.75 334 SER A N 1
ATOM 2665 C CA . SER A 1 334 ? 15.039 45.810 -28.879 1.00 26.75 334 SER A CA 1
ATOM 2666 C C . SER A 1 334 ? 14.080 46.743 -29.651 1.00 26.75 334 SER A C 1
ATOM 2668 O O . SER A 1 334 ? 12.855 46.692 -29.518 1.00 26.75 334 SER A O 1
ATOM 2670 N N . MET A 1 335 ? 14.624 47.579 -30.548 1.00 27.80 335 MET A N 1
ATOM 2671 C CA . MET A 1 335 ? 13.818 48.314 -31.533 1.00 27.80 335 MET A CA 1
ATOM 2672 C C . MET A 1 335 ? 13.160 47.359 -32.543 1.00 27.80 335 MET A C 1
ATOM 2674 O O . MET A 1 335 ? 13.737 47.002 -33.572 1.00 27.80 335 MET A O 1
ATOM 2678 N N . LYS A 1 336 ? 11.901 46.992 -32.270 1.00 28.56 336 LYS A N 1
ATOM 2679 C CA . LYS A 1 336 ? 10.988 46.352 -33.231 1.00 28.56 336 LYS A CA 1
ATOM 2680 C C . LYS A 1 336 ? 10.842 47.249 -34.468 1.00 28.56 336 LYS A C 1
ATOM 2682 O O . LYS A 1 336 ? 10.129 48.247 -34.429 1.00 28.56 336 LYS A O 1
ATOM 2687 N N . GLY A 1 337 ? 11.542 46.901 -35.547 1.00 32.88 337 GLY A N 1
ATOM 2688 C CA . GLY A 1 337 ? 11.631 47.738 -36.751 1.00 32.88 337 GLY A CA 1
ATOM 2689 C C . GLY A 1 337 ? 12.866 47.518 -37.635 1.00 32.88 337 GLY A C 1
ATOM 2690 O O . GLY A 1 337 ? 13.000 48.200 -38.648 1.00 32.88 337 GLY A O 1
ATOM 2691 N N . VAL A 1 338 ? 13.761 46.582 -37.297 1.00 32.84 338 VAL A N 1
ATOM 2692 C CA . VAL A 1 338 ? 14.800 46.115 -38.232 1.00 32.84 338 VAL A CA 1
ATOM 2693 C C . VAL A 1 338 ? 14.133 45.331 -39.372 1.00 32.84 338 VAL A C 1
ATOM 2695 O O . VAL A 1 338 ? 13.200 44.563 -39.138 1.00 32.84 338 VAL A O 1
ATOM 2698 N N . GLY A 1 339 ? 14.571 45.553 -40.614 1.00 40.47 339 GLY A N 1
ATOM 2699 C CA . GLY A 1 339 ? 14.050 44.831 -41.780 1.00 40.47 339 GLY A CA 1
ATOM 2700 C C . GLY A 1 339 ? 14.381 43.334 -41.741 1.00 40.47 339 GLY A C 1
ATOM 2701 O O . GLY A 1 339 ? 15.318 42.929 -41.057 1.00 40.47 339 GLY A O 1
ATOM 2702 N N . LYS A 1 340 ? 13.627 42.514 -42.491 1.00 46.84 340 LYS A N 1
ATOM 2703 C CA . LYS A 1 340 ? 13.917 41.074 -42.635 1.00 46.84 340 LYS A CA 1
ATOM 2704 C C . LYS A 1 340 ? 15.381 40.886 -43.085 1.00 46.84 340 LYS A C 1
ATOM 2706 O O . LYS A 1 340 ? 15.757 41.499 -44.086 1.00 46.84 340 LYS A O 1
ATOM 2711 N N . PRO A 1 341 ? 16.181 40.030 -42.421 1.00 56.31 341 PRO A N 1
ATOM 2712 C CA . PRO A 1 341 ? 17.621 39.922 -42.672 1.00 56.31 341 PRO A CA 1
ATOM 2713 C C . PRO A 1 341 ? 17.971 39.197 -43.981 1.00 56.31 341 PRO A C 1
ATOM 2715 O O . PRO A 1 341 ? 19.148 39.052 -44.301 1.00 56.31 341 PRO A O 1
ATOM 2718 N N . VAL A 1 342 ? 16.975 38.771 -44.763 1.00 62.50 342 VAL A N 1
ATOM 2719 C CA . VAL A 1 342 ? 17.128 38.309 -46.148 1.00 62.50 342 VAL A CA 1
ATOM 2720 C C . VAL A 1 342 ? 16.709 39.418 -47.110 1.00 62.50 342 VAL A C 1
ATOM 2722 O O . VAL A 1 342 ? 15.563 39.875 -47.100 1.00 62.50 342 VAL A O 1
ATOM 2725 N N . ALA A 1 343 ? 17.631 39.810 -47.987 1.00 65.31 343 ALA A N 1
ATOM 2726 C CA . ALA A 1 343 ? 17.336 40.642 -49.145 1.00 65.31 343 ALA A CA 1
ATOM 2727 C C . ALA A 1 343 ? 17.044 39.768 -50.378 1.00 65.31 343 ALA A C 1
ATOM 2729 O O . ALA A 1 343 ? 17.434 38.605 -50.450 1.00 65.31 343 ALA A O 1
ATOM 2730 N N . TRP A 1 344 ? 16.354 40.342 -51.363 1.00 76.44 344 TRP A N 1
ATOM 2731 C CA . TRP A 1 344 ? 15.968 39.655 -52.596 1.00 76.44 344 TRP A CA 1
ATOM 2732 C C . TRP A 1 344 ? 16.644 40.328 -53.792 1.00 76.44 344 TRP A C 1
ATOM 2734 O O . TRP A 1 344 ? 16.265 41.447 -54.143 1.00 76.44 344 TRP A O 1
ATOM 2744 N N . GLU A 1 345 ? 17.621 39.666 -54.416 1.00 72.62 345 GLU A N 1
ATOM 2745 C CA . GLU A 1 345 ? 18.278 40.146 -55.642 1.00 72.62 345 GLU A CA 1
ATOM 2746 C C . GLU A 1 345 ? 17.861 39.310 -56.860 1.00 72.62 345 GLU A C 1
ATOM 2748 O O . GLU A 1 345 ? 17.648 38.100 -56.776 1.00 72.62 345 GLU A O 1
ATOM 2753 N N . ASN A 1 346 ? 17.730 39.969 -58.014 1.00 78.31 346 ASN A N 1
ATOM 2754 C CA . ASN A 1 346 ? 17.300 39.312 -59.245 1.00 78.31 346 ASN A CA 1
ATOM 2755 C C . ASN A 1 346 ? 18.480 38.642 -59.964 1.00 78.31 346 ASN A C 1
ATOM 2757 O O . ASN A 1 346 ? 19.551 39.244 -60.125 1.00 78.31 346 ASN A O 1
ATOM 2761 N N . VAL A 1 347 ? 18.243 37.437 -60.483 1.00 80.50 347 VAL A N 1
ATOM 2762 C CA . VAL A 1 347 ? 19.135 36.746 -61.424 1.00 80.50 347 VAL A CA 1
ATOM 2763 C C . VAL A 1 347 ? 19.309 37.604 -62.681 1.00 80.50 347 VAL A C 1
ATOM 2765 O O . VAL A 1 347 ? 18.329 37.983 -63.323 1.00 80.50 347 VAL A O 1
ATOM 2768 N N . ARG A 1 348 ? 20.554 37.920 -63.041 1.00 78.69 348 ARG A N 1
ATOM 2769 C CA . ARG A 1 348 ? 20.918 38.726 -64.220 1.00 78.69 348 ARG A CA 1
ATOM 2770 C C . ARG A 1 348 ? 21.217 37.876 -65.450 1.00 78.69 348 ARG A C 1
ATOM 2772 O O . ARG A 1 348 ? 20.895 38.288 -66.560 1.00 78.69 348 ARG A O 1
ATOM 2779 N N . SER A 1 349 ? 21.835 36.718 -65.253 1.00 80.00 349 SER A N 1
ATOM 2780 C CA . SER A 1 349 ? 22.148 35.760 -66.311 1.00 80.00 349 SER A CA 1
ATOM 2781 C C . SER A 1 349 ? 22.452 34.385 -65.721 1.00 80.00 349 SER A C 1
ATOM 2783 O O . SER A 1 349 ? 22.891 34.266 -64.575 1.00 80.00 349 SER A O 1
ATOM 2785 N N . ILE A 1 350 ? 22.220 33.356 -66.534 1.00 85.25 350 ILE A N 1
ATOM 2786 C CA . ILE A 1 350 ? 22.622 31.972 -66.288 1.00 85.25 350 ILE A CA 1
ATOM 2787 C C . ILE A 1 350 ? 23.310 31.505 -67.570 1.00 85.25 350 ILE A C 1
ATOM 2789 O O . ILE A 1 350 ? 22.695 31.536 -68.636 1.00 85.25 350 ILE A O 1
ATOM 2793 N N . THR A 1 351 ? 24.581 31.113 -67.495 1.00 83.56 351 THR A N 1
ATOM 2794 C CA . THR A 1 351 ? 25.354 30.657 -68.665 1.00 83.56 351 THR A CA 1
ATOM 2795 C C . THR A 1 351 ? 26.024 29.313 -68.384 1.00 83.56 351 THR A C 1
ATOM 2797 O O . THR A 1 351 ? 26.688 29.196 -67.353 1.00 83.56 351 THR A O 1
ATOM 2800 N N . PRO A 1 352 ? 25.899 28.299 -69.261 1.00 83.06 352 PRO A N 1
ATOM 2801 C CA . PRO A 1 352 ? 26.619 27.034 -69.100 1.00 83.06 352 PRO A CA 1
ATOM 2802 C C . PRO A 1 352 ? 28.134 27.265 -69.177 1.00 83.06 352 PRO A C 1
ATOM 2804 O O . PRO A 1 352 ? 28.584 28.098 -69.962 1.00 83.06 352 PRO A O 1
ATOM 2807 N N . VAL A 1 353 ? 28.905 26.524 -68.378 1.00 82.00 353 VAL A N 1
ATOM 2808 C CA . VAL A 1 353 ? 30.369 26.676 -68.292 1.00 82.00 353 VAL A CA 1
ATOM 2809 C C . VAL A 1 353 ? 31.073 25.464 -68.889 1.00 82.00 353 VAL A C 1
ATOM 2811 O O . VAL A 1 353 ? 31.752 25.580 -69.905 1.00 82.00 353 VAL A O 1
ATOM 2814 N N . GLY A 1 354 ? 30.877 24.286 -68.299 1.00 74.25 354 GLY A N 1
ATOM 2815 C CA . GLY A 1 354 ? 31.551 23.064 -68.725 1.00 74.25 354 GLY A CA 1
ATOM 2816 C C . GLY A 1 354 ? 31.238 21.898 -67.798 1.00 74.25 354 GLY A C 1
ATOM 2817 O O . GLY A 1 354 ? 30.199 21.893 -67.141 1.00 74.25 354 GLY A O 1
ATOM 2818 N N . MET A 1 355 ? 32.140 20.919 -67.760 1.00 74.94 355 MET A N 1
ATOM 2819 C CA . MET A 1 355 ? 32.199 19.917 -66.696 1.00 74.94 355 MET A CA 1
ATOM 2820 C C . MET A 1 355 ? 33.264 20.388 -65.701 1.00 74.94 355 MET A C 1
ATOM 2822 O O . MET A 1 355 ? 34.431 20.486 -66.073 1.00 74.94 355 MET A O 1
ATOM 2826 N N . GLU A 1 356 ? 32.867 20.705 -64.473 1.00 76.62 356 GLU A N 1
ATOM 2827 C CA . GLU A 1 356 ? 33.768 21.116 -63.390 1.00 76.62 356 GLU A CA 1
ATOM 2828 C C . GLU A 1 356 ? 33.604 20.179 -62.196 1.00 76.62 356 GLU A C 1
ATOM 2830 O O . GLU A 1 356 ? 32.533 19.607 -61.980 1.00 76.62 356 GLU A O 1
ATOM 2835 N N . ASP A 1 357 ? 34.658 20.039 -61.397 1.00 71.81 357 ASP A N 1
ATOM 2836 C CA . ASP A 1 357 ? 34.551 19.399 -60.092 1.00 71.81 357 ASP A CA 1
ATOM 2837 C C . ASP A 1 357 ? 33.666 20.227 -59.157 1.00 71.81 357 ASP A C 1
ATOM 2839 O O . ASP A 1 357 ?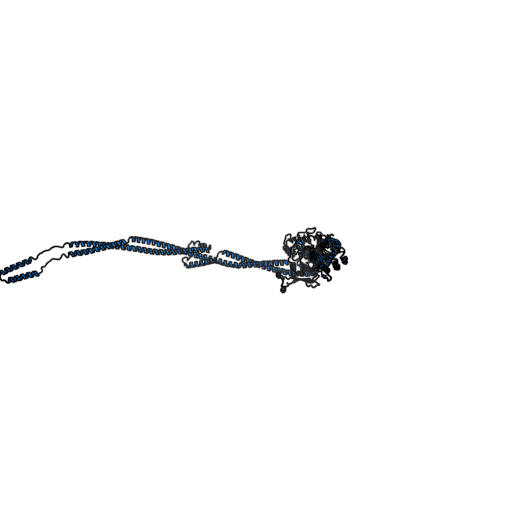 33.747 21.460 -59.109 1.00 71.81 357 ASP A O 1
ATOM 2843 N N . VAL A 1 358 ? 32.790 19.534 -58.430 1.00 69.88 358 VAL A N 1
ATOM 2844 C CA . VAL A 1 358 ? 31.848 20.155 -57.500 1.00 69.88 358 VAL A CA 1
ATOM 2845 C C . VAL A 1 358 ? 31.832 19.442 -56.152 1.00 69.88 358 VAL A C 1
ATOM 2847 O O . VAL A 1 358 ? 32.054 18.234 -56.040 1.00 69.88 358 VAL A O 1
ATOM 2850 N N . TRP A 1 359 ? 31.549 20.222 -55.119 1.00 68.25 359 TRP A N 1
ATOM 2851 C CA . TRP A 1 359 ? 31.578 19.836 -53.717 1.00 68.25 359 TRP A CA 1
ATOM 2852 C C . TRP A 1 359 ? 30.311 20.331 -53.003 1.00 68.25 359 TRP A C 1
ATOM 2854 O O . TRP A 1 359 ? 29.580 21.182 -53.515 1.00 68.25 359 TRP A O 1
ATOM 2864 N N . ASP A 1 360 ? 30.058 19.776 -51.826 1.00 64.25 360 ASP A N 1
ATOM 2865 C CA . ASP A 1 360 ? 28.918 20.057 -50.951 1.00 64.25 360 ASP A CA 1
ATOM 2866 C C . ASP A 1 360 ? 29.394 20.068 -49.484 1.00 64.25 360 ASP A C 1
ATOM 2868 O O . ASP A 1 360 ? 30.491 19.571 -49.205 1.00 64.25 360 ASP A O 1
ATOM 2872 N N . ILE A 1 361 ? 28.609 20.600 -48.541 1.00 57.41 361 ILE A N 1
ATOM 2873 C CA . ILE A 1 361 ? 28.919 20.490 -47.099 1.00 57.41 361 ILE A CA 1
ATOM 2874 C C . ILE A 1 361 ? 27.696 20.105 -46.264 1.00 57.41 361 ILE A C 1
ATOM 2876 O O . ILE A 1 361 ? 26.567 20.507 -46.540 1.00 57.41 361 ILE A O 1
ATOM 2880 N N . GLU A 1 362 ? 27.935 19.346 -45.197 1.00 57.69 362 GLU A N 1
ATOM 2881 C CA . GLU A 1 362 ? 26.956 19.110 -44.137 1.00 57.69 362 GLU A CA 1
ATOM 2882 C C . GLU A 1 362 ? 27.266 20.013 -42.932 1.00 57.69 362 GLU A C 1
ATOM 2884 O O . GLU A 1 362 ? 28.432 20.270 -42.608 1.00 57.69 362 GLU A O 1
ATOM 2889 N N . VAL A 1 363 ? 26.214 20.546 -42.300 1.00 53.72 363 VAL A N 1
ATOM 2890 C CA . VAL A 1 363 ? 26.307 21.507 -41.197 1.00 53.72 363 VAL A CA 1
ATOM 2891 C C . VAL A 1 363 ? 25.302 21.185 -40.082 1.00 53.72 363 VAL A C 1
ATOM 2893 O O . VAL A 1 363 ? 24.210 20.681 -40.335 1.00 53.72 363 VAL A O 1
ATOM 2896 N N . GLU A 1 364 ? 25.653 21.480 -38.831 1.00 55.19 364 GLU A N 1
ATOM 2897 C CA . GLU A 1 364 ? 24.843 21.137 -37.658 1.00 55.19 364 GLU A CA 1
ATOM 2898 C C . GLU A 1 364 ? 23.647 22.093 -37.453 1.00 55.19 364 GLU A C 1
ATOM 2900 O O . GLU A 1 364 ? 23.770 23.318 -37.522 1.00 55.19 364 GLU A O 1
ATOM 2905 N N . GLY A 1 365 ? 22.473 21.534 -37.139 1.00 50.22 365 GLY A N 1
ATOM 2906 C CA . GLY A 1 365 ? 21.292 22.270 -36.655 1.00 50.22 365 GLY A CA 1
ATOM 2907 C C . GLY A 1 365 ? 20.441 22.979 -37.718 1.00 50.22 365 GLY A C 1
ATOM 2908 O O . GLY A 1 365 ? 19.271 23.260 -37.463 1.00 50.22 365 GLY A O 1
ATOM 2909 N N . THR A 1 366 ? 20.977 23.208 -38.917 1.00 52.41 366 THR A N 1
ATOM 2910 C CA . THR A 1 366 ? 20.228 23.674 -40.095 1.00 52.41 366 THR A CA 1
ATOM 2911 C C . THR A 1 366 ? 20.485 22.733 -41.265 1.00 52.41 366 THR A C 1
ATOM 2913 O O . THR A 1 366 ? 21.485 22.027 -41.297 1.00 52.41 366 THR A O 1
ATOM 2916 N N . HIS A 1 367 ? 19.575 22.693 -42.237 1.00 53.81 367 HIS A N 1
ATOM 2917 C CA . HIS A 1 367 ? 19.716 21.807 -43.395 1.00 53.81 367 HIS A CA 1
ATOM 2918 C C . HIS A 1 367 ? 20.381 22.497 -44.601 1.00 53.81 367 HIS A C 1
ATOM 2920 O O . HIS A 1 367 ? 20.313 21.941 -45.696 1.00 53.81 367 HIS A O 1
ATOM 2926 N N . ASN A 1 368 ? 20.960 23.694 -44.413 1.00 59.38 368 ASN A N 1
ATOM 2927 C CA . ASN A 1 368 ? 21.405 24.629 -45.452 1.00 59.38 368 ASN A CA 1
ATOM 2928 C C . ASN A 1 368 ? 22.687 25.399 -45.054 1.00 59.38 368 ASN A C 1
ATOM 2930 O O . ASN A 1 368 ? 23.006 25.495 -43.875 1.00 59.38 368 ASN A O 1
ATOM 2934 N N . PHE A 1 369 ? 23.410 25.981 -46.019 1.00 63.47 369 PHE A N 1
ATOM 2935 C CA . PHE A 1 369 ? 24.603 26.817 -45.773 1.00 63.47 369 PHE A CA 1
ATOM 2936 C C . PHE A 1 369 ? 24.723 27.966 -46.787 1.00 63.47 369 PHE A C 1
ATOM 2938 O O . PHE A 1 369 ? 24.058 27.929 -47.822 1.00 63.47 369 PHE A O 1
ATOM 2945 N N . VAL A 1 370 ? 25.554 28.983 -46.501 1.00 65.25 370 VAL A N 1
ATOM 2946 C CA . VAL A 1 370 ? 25.706 30.195 -47.334 1.00 65.25 370 VAL A CA 1
ATOM 2947 C C . VAL A 1 370 ? 27.032 30.231 -48.117 1.00 65.25 370 VAL A C 1
ATOM 2949 O O . VAL A 1 370 ? 28.068 30.620 -47.575 1.00 65.25 370 VAL A O 1
ATOM 2952 N N . GLY A 1 371 ? 26.993 29.908 -49.415 1.00 56.16 371 GLY A N 1
ATOM 2953 C CA . GLY A 1 371 ? 28.123 30.008 -50.356 1.00 56.16 371 GLY A CA 1
ATOM 2954 C C . GLY A 1 371 ? 27.972 31.173 -51.346 1.00 56.16 371 GLY A C 1
ATOM 2955 O O . GLY A 1 371 ? 26.886 31.398 -51.873 1.00 56.16 371 GLY A O 1
ATOM 2956 N N . ASN A 1 372 ? 29.030 31.961 -51.575 1.00 57.91 372 ASN A N 1
ATOM 2957 C CA . ASN A 1 372 ? 29.032 33.216 -52.357 1.00 57.91 372 ASN A CA 1
ATOM 2958 C C . ASN A 1 372 ? 27.888 34.197 -51.989 1.00 57.91 372 ASN A C 1
ATOM 2960 O O . ASN A 1 372 ? 27.446 35.010 -52.805 1.00 57.91 372 ASN A O 1
ATOM 2964 N N . GLY A 1 373 ? 27.396 34.128 -50.746 1.00 52.50 373 GLY A N 1
ATOM 2965 C CA . GLY A 1 373 ? 26.246 34.905 -50.272 1.00 52.50 373 GLY A CA 1
ATOM 2966 C C . GLY A 1 373 ? 24.877 34.386 -50.739 1.00 52.50 373 GLY A C 1
ATOM 2967 O O . GLY A 1 373 ? 23.975 35.202 -50.913 1.00 52.50 373 GLY A O 1
ATOM 2968 N N . ILE A 1 374 ? 24.726 33.076 -50.973 1.00 53.53 374 ILE A N 1
ATOM 2969 C CA . ILE A 1 374 ? 23.515 32.389 -51.470 1.00 53.53 374 ILE A CA 1
ATOM 2970 C C . ILE A 1 374 ? 23.315 31.068 -50.682 1.00 53.53 374 ILE A C 1
ATOM 2972 O O . ILE A 1 374 ? 24.298 30.479 -50.249 1.00 53.53 374 ILE A O 1
ATOM 2976 N N . ILE A 1 375 ? 22.070 30.614 -50.466 1.00 53.31 375 ILE A N 1
ATOM 2977 C CA . ILE A 1 375 ? 21.677 29.547 -49.505 1.00 53.31 375 ILE A CA 1
ATOM 2978 C C . ILE A 1 375 ? 21.314 28.210 -50.219 1.00 53.31 375 ILE A C 1
ATOM 2980 O O . ILE A 1 375 ? 20.705 28.304 -51.283 1.00 53.31 375 ILE A O 1
ATOM 2984 N N . LEU A 1 376 ? 21.662 27.020 -49.661 1.00 44.03 376 LEU A N 1
ATOM 2985 C CA . LEU A 1 376 ? 21.732 25.658 -50.313 1.00 44.03 376 LEU A CA 1
ATOM 2986 C C . LEU A 1 376 ? 21.051 24.498 -49.446 1.00 44.03 376 LEU A C 1
ATOM 2988 O O . LEU A 1 376 ? 20.380 24.892 -48.509 1.00 44.03 376 LEU A O 1
ATOM 2992 N N . HIS A 1 377 ? 21.063 23.137 -49.664 1.00 43.09 377 HIS A N 1
ATOM 2993 C CA . HIS A 1 377 ? 20.138 22.178 -48.895 1.00 43.09 377 HIS A CA 1
ATOM 2994 C C . HIS A 1 377 ? 20.360 20.589 -48.862 1.00 43.09 377 HIS A C 1
ATOM 2996 O O . HIS A 1 377 ? 20.432 20.005 -49.931 1.00 43.09 377 HIS A O 1
ATOM 3002 N N . ASN A 1 378 ? 20.234 19.812 -47.732 1.00 46.72 378 ASN A N 1
ATOM 3003 C CA . ASN A 1 378 ? 20.517 18.306 -47.600 1.00 46.72 378 ASN A CA 1
ATOM 3004 C C . ASN A 1 378 ? 19.335 17.223 -47.531 1.00 46.72 378 ASN A C 1
ATOM 3006 O O . ASN A 1 378 ? 18.303 17.443 -48.171 1.00 46.72 378 ASN A O 1
ATOM 3010 N N . SER A 1 379 ? 19.501 16.020 -46.886 1.00 50.72 379 SER A N 1
ATOM 3011 C CA . SER A 1 379 ? 18.802 14.677 -47.086 1.00 50.72 379 SER A CA 1
ATOM 3012 C C . SER A 1 379 ? 17.832 14.133 -45.977 1.00 50.72 379 SER A C 1
ATOM 3014 O O . SER A 1 379 ? 17.841 14.674 -44.881 1.00 50.72 379 SER A O 1
ATOM 3016 N N . ASN A 1 380 ? 17.056 13.029 -46.202 1.00 61.56 380 ASN A N 1
ATOM 3017 C CA . ASN A 1 380 ? 15.877 12.591 -45.372 1.00 61.56 380 ASN A CA 1
ATOM 3018 C C . ASN A 1 380 ? 15.525 11.065 -45.135 1.00 61.56 380 ASN A C 1
ATOM 3020 O O . ASN A 1 380 ? 14.490 10.804 -44.521 1.00 61.56 380 ASN A O 1
ATOM 3024 N N . VAL A 1 381 ? 16.217 10.020 -45.637 1.00 64.50 381 VAL A N 1
ATOM 3025 C CA . VAL A 1 381 ? 15.605 8.643 -45.679 1.00 64.50 381 VAL A CA 1
ATOM 3026 C C . VAL A 1 381 ? 15.586 7.858 -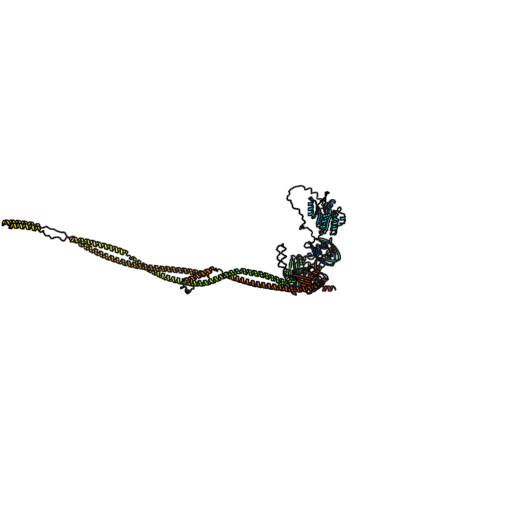44.350 1.00 64.50 381 VAL A C 1
ATOM 3028 O O . VAL A 1 381 ? 14.528 7.351 -43.969 1.00 64.50 381 VAL A O 1
ATOM 3031 N N . ALA A 1 382 ? 16.718 7.715 -43.648 1.00 70.38 382 ALA A N 1
ATOM 3032 C CA . ALA A 1 382 ? 16.841 6.813 -42.485 1.00 70.38 382 ALA A CA 1
ATOM 3033 C C . ALA A 1 382 ? 15.887 7.152 -41.317 1.00 70.38 382 ALA A C 1
ATOM 3035 O O . ALA A 1 382 ? 15.506 6.295 -40.517 1.00 70.38 382 ALA A O 1
ATOM 3036 N N . GLU A 1 383 ? 15.443 8.404 -41.254 1.00 74.19 383 GLU A N 1
ATOM 3037 C CA . GLU A 1 383 ? 14.529 8.943 -40.247 1.00 74.19 383 GLU A CA 1
ATOM 3038 C C . GLU A 1 383 ? 13.151 8.270 -40.276 1.00 74.19 383 GLU A C 1
ATOM 3040 O O . GLU A 1 383 ? 12.523 8.133 -39.229 1.00 74.19 383 GLU A O 1
ATOM 3045 N N . GLY A 1 384 ? 12.698 7.797 -41.445 1.00 79.19 384 GLY A N 1
ATOM 3046 C CA . GLY A 1 384 ? 11.442 7.052 -41.566 1.00 79.19 384 GLY A CA 1
ATOM 3047 C C . GLY A 1 384 ? 11.473 5.741 -40.775 1.00 79.19 384 GLY A C 1
ATOM 3048 O O . GLY A 1 384 ? 10.524 5.433 -40.054 1.00 79.19 384 GLY A O 1
ATOM 3049 N N . PHE A 1 385 ? 12.596 5.015 -40.832 1.00 82.12 385 PHE A N 1
ATOM 3050 C CA . PHE A 1 385 ? 12.811 3.809 -40.028 1.00 82.12 385 PHE A CA 1
ATOM 3051 C C . PHE A 1 385 ? 12.827 4.122 -38.532 1.00 82.12 385 PHE A C 1
ATOM 3053 O O . PHE A 1 385 ? 12.124 3.466 -37.766 1.00 82.12 385 PHE A O 1
ATOM 3060 N N . ARG A 1 386 ? 13.573 5.152 -38.112 1.00 80.69 386 ARG A N 1
ATOM 3061 C CA . ARG A 1 386 ? 13.634 5.577 -36.701 1.00 80.69 386 ARG A CA 1
ATOM 3062 C C . ARG A 1 386 ? 12.248 5.932 -36.163 1.00 80.69 386 ARG A C 1
ATOM 3064 O O . ARG A 1 386 ? 11.841 5.427 -35.118 1.00 80.69 386 ARG A O 1
ATOM 3071 N N . PHE A 1 387 ? 11.497 6.732 -36.918 1.00 86.12 387 PHE A N 1
ATOM 3072 C CA . PHE A 1 387 ? 10.147 7.155 -36.568 1.00 86.12 387 PHE A CA 1
ATOM 3073 C C . PHE A 1 387 ? 9.199 5.958 -36.375 1.00 86.12 387 PHE A C 1
ATOM 3075 O O . PHE A 1 387 ? 8.628 5.809 -35.295 1.00 86.12 387 PHE A O 1
ATOM 3082 N N . VAL A 1 388 ? 9.048 5.061 -37.356 1.00 88.00 388 VAL A N 1
ATOM 3083 C CA . VAL A 1 388 ? 8.089 3.938 -37.242 1.00 88.00 388 VAL A CA 1
ATOM 3084 C C . VAL A 1 388 ? 8.485 2.891 -36.192 1.00 88.00 388 VAL A C 1
ATOM 3086 O O . VAL A 1 388 ? 7.611 2.277 -35.587 1.00 88.00 388 VAL A O 1
ATOM 3089 N N . LEU A 1 389 ? 9.783 2.734 -35.910 1.00 84.44 389 LEU A N 1
ATOM 3090 C CA . LEU A 1 389 ? 10.298 1.793 -34.904 1.00 84.44 389 LEU A CA 1
ATOM 3091 C C . LEU A 1 389 ? 10.283 2.343 -33.465 1.00 84.44 389 LEU A C 1
ATOM 3093 O O . LEU A 1 389 ? 10.732 1.659 -32.549 1.00 84.44 389 LEU A O 1
ATOM 3097 N N . GLY A 1 390 ? 9.720 3.537 -33.253 1.00 77.75 390 GLY A N 1
ATOM 3098 C CA . GLY A 1 390 ? 9.379 4.053 -31.923 1.00 77.75 390 GLY A CA 1
ATOM 3099 C C . GLY A 1 390 ? 10.287 5.149 -31.360 1.00 77.75 390 GLY A C 1
ATOM 3100 O O . GLY A 1 390 ? 10.107 5.510 -30.200 1.00 77.75 390 GLY A O 1
ATOM 3101 N N . GLU A 1 391 ? 11.210 5.717 -32.148 1.00 81.38 391 GLU A N 1
ATOM 3102 C CA . GLU A 1 391 ? 12.072 6.825 -31.698 1.00 81.38 391 GLU A CA 1
ATOM 3103 C C . GLU A 1 391 ? 11.238 8.020 -31.191 1.00 81.38 391 GLU A C 1
ATOM 3105 O O . GLU A 1 391 ? 10.286 8.475 -31.837 1.00 81.38 391 GLU A O 1
ATOM 3110 N N . GLN A 1 392 ? 11.597 8.530 -30.015 1.00 78.75 392 GLN A N 1
ATOM 3111 C CA . GLN A 1 392 ? 10.959 9.678 -29.366 1.00 78.75 392 GLN A CA 1
ATOM 3112 C C . GLN A 1 392 ? 11.775 10.965 -29.538 1.00 78.75 392 GLN A C 1
ATOM 3114 O O . GLN A 1 392 ? 11.209 12.059 -29.554 1.00 78.75 392 GLN A O 1
ATOM 3119 N N . SER A 1 393 ? 13.096 10.850 -29.687 1.00 75.75 393 SER A N 1
ATOM 3120 C CA . SER A 1 393 ? 14.006 11.982 -29.826 1.00 75.75 393 SER A CA 1
ATOM 3121 C C . SER A 1 393 ? 13.816 12.679 -31.176 1.00 75.75 393 SER A C 1
ATOM 3123 O O . SER A 1 393 ? 14.281 12.220 -32.221 1.00 75.75 393 SER A O 1
ATOM 3125 N N . MET A 1 394 ? 13.174 13.851 -31.154 1.00 71.88 394 MET A N 1
ATOM 3126 C CA . MET A 1 394 ? 13.049 14.715 -32.336 1.00 71.88 394 MET A CA 1
ATOM 3127 C C . MET A 1 394 ? 14.428 15.131 -32.882 1.00 71.88 394 MET A C 1
ATOM 3129 O O . MET A 1 394 ? 14.604 15.206 -34.099 1.00 71.88 394 MET A O 1
ATOM 3133 N N . LYS A 1 395 ? 15.442 15.274 -32.009 1.00 66.25 395 LYS A N 1
ATOM 3134 C CA . LYS A 1 395 ? 16.840 15.510 -32.413 1.00 66.25 395 LYS A CA 1
ATOM 3135 C C . LYS A 1 395 ? 17.399 14.343 -33.241 1.00 66.25 395 LYS A C 1
ATOM 3137 O O . LYS A 1 395 ? 17.998 14.594 -34.283 1.00 66.25 395 LYS A O 1
ATOM 3142 N N . SER A 1 396 ? 17.139 13.090 -32.848 1.00 65.31 396 SER A N 1
ATOM 3143 C CA . SER A 1 396 ? 17.542 11.880 -33.599 1.00 65.31 396 SER A CA 1
ATOM 3144 C C . SER A 1 396 ? 16.835 11.732 -34.954 1.00 65.31 396 SER A C 1
ATOM 3146 O O . SER A 1 396 ? 17.284 10.962 -35.804 1.00 65.31 396 SER A O 1
ATOM 3148 N N . MET A 1 397 ? 15.729 12.459 -35.152 1.00 68.69 397 MET A N 1
ATOM 3149 C CA . MET A 1 397 ? 14.969 12.563 -36.405 1.00 68.69 397 MET A CA 1
ATOM 3150 C C . MET A 1 397 ? 15.224 13.896 -37.144 1.00 68.69 397 MET A C 1
ATOM 3152 O O . MET A 1 397 ? 14.502 14.220 -38.088 1.00 68.69 397 MET A O 1
ATOM 3156 N N . ARG A 1 398 ? 16.231 14.675 -36.709 1.00 65.50 398 ARG A N 1
ATOM 3157 C CA . ARG A 1 398 ? 16.633 16.002 -37.225 1.00 65.50 398 ARG A CA 1
ATOM 3158 C C . ARG A 1 398 ? 15.443 16.955 -37.436 1.00 65.50 398 ARG A C 1
ATOM 3160 O O . ARG A 1 398 ? 15.281 17.554 -38.499 1.00 65.50 398 ARG A O 1
ATOM 3167 N N . SER A 1 399 ? 14.618 17.082 -36.398 1.00 66.31 399 SER A N 1
ATOM 3168 C CA . SER A 1 399 ? 13.452 17.970 -36.315 1.00 66.31 399 SER A CA 1
ATOM 3169 C C . SER A 1 399 ? 13.383 18.649 -34.939 1.00 66.31 399 SER A C 1
ATOM 3171 O O . SER A 1 399 ? 13.927 18.140 -33.959 1.00 66.31 399 SER A O 1
ATOM 3173 N N . LYS A 1 400 ? 12.710 19.802 -34.841 1.00 65.75 400 LYS A N 1
ATOM 3174 C CA . LYS A 1 400 ? 12.437 20.493 -33.566 1.00 65.75 400 LYS A CA 1
ATOM 3175 C C . LYS A 1 400 ? 11.083 20.058 -32.980 1.00 65.75 400 LYS A C 1
ATOM 3177 O O . LYS A 1 400 ? 10.918 20.065 -31.763 1.00 65.75 400 LYS A O 1
ATOM 3182 N N . ARG A 1 401 ? 10.118 19.678 -33.827 1.00 73.00 401 ARG A N 1
ATOM 3183 C CA . ARG A 1 401 ? 8.747 19.271 -33.467 1.00 73.00 401 ARG A CA 1
ATOM 3184 C C . ARG A 1 401 ? 8.252 18.109 -34.332 1.00 73.00 401 ARG A C 1
ATOM 3186 O O . ARG A 1 401 ? 8.740 17.894 -35.436 1.00 73.00 401 ARG A O 1
ATOM 3193 N N . GLY A 1 402 ? 7.206 17.416 -33.872 1.00 69.06 402 GLY A N 1
ATOM 3194 C CA . GLY A 1 402 ? 6.551 16.352 -34.649 1.00 69.06 402 GLY A CA 1
ATOM 3195 C C . GLY A 1 402 ? 5.862 16.841 -35.932 1.00 69.06 402 GLY A C 1
ATOM 3196 O O . GLY A 1 402 ? 5.778 16.088 -36.898 1.00 69.06 402 GLY A O 1
ATOM 3197 N N . GLU A 1 403 ? 5.424 18.105 -35.980 1.00 77.62 403 GLU A N 1
ATOM 3198 C CA . GLU A 1 403 ? 4.852 18.713 -37.192 1.00 77.62 403 GLU A CA 1
ATOM 3199 C C . GLU A 1 403 ? 5.883 18.887 -38.325 1.00 77.62 403 GLU A C 1
ATOM 3201 O O . GLU A 1 403 ? 5.512 18.794 -39.495 1.00 77.62 403 GLU A O 1
ATOM 3206 N N . ASP A 1 404 ? 7.178 19.029 -38.003 1.00 71.00 404 ASP A N 1
ATOM 3207 C CA . ASP A 1 404 ? 8.272 19.164 -38.982 1.00 71.00 404 ASP A CA 1
ATOM 3208 C C . ASP A 1 404 ? 8.478 17.887 -39.821 1.00 71.00 404 ASP A C 1
ATOM 3210 O O . ASP A 1 404 ? 9.105 17.917 -40.881 1.00 71.00 404 ASP A O 1
ATOM 3214 N N . LEU A 1 405 ? 7.965 16.746 -39.344 1.00 78.25 405 LEU A N 1
ATOM 3215 C CA . LEU A 1 405 ? 7.997 15.467 -40.056 1.00 78.25 405 LEU A CA 1
ATOM 3216 C C . LEU A 1 405 ? 6.947 15.400 -41.179 1.00 78.25 405 LEU A C 1
ATOM 3218 O O . LEU A 1 405 ? 6.963 14.456 -41.969 1.00 78.25 405 LEU A O 1
ATOM 3222 N N . ILE A 1 406 ? 6.034 16.375 -41.270 1.00 82.75 406 ILE A N 1
ATOM 3223 C CA . ILE A 1 406 ? 4.901 16.379 -42.201 1.00 82.75 406 ILE A CA 1
ATOM 3224 C C . ILE A 1 406 ? 5.216 17.215 -43.450 1.00 82.75 406 ILE A C 1
ATOM 3226 O O . ILE A 1 406 ? 5.738 18.325 -43.368 1.00 82.75 406 ILE A O 1
ATOM 3230 N N . TRP A 1 407 ? 4.861 16.698 -44.630 1.00 78.00 407 TRP A N 1
ATOM 3231 C CA . TRP A 1 407 ? 5.098 17.336 -45.928 1.00 78.00 407 TRP A CA 1
ATOM 3232 C C . TRP A 1 407 ? 4.543 18.768 -45.987 1.00 78.00 407 TRP A C 1
ATOM 3234 O O . TRP A 1 407 ? 3.329 19.006 -46.059 1.00 78.00 407 TRP A O 1
ATOM 3244 N N . GLY A 1 408 ? 5.476 19.722 -46.027 1.00 72.38 408 GLY A N 1
ATOM 3245 C CA . GLY A 1 408 ? 5.228 21.163 -46.029 1.00 72.38 408 GLY A CA 1
ATOM 3246 C C . GLY A 1 408 ? 4.585 21.727 -47.301 1.00 72.38 408 GLY A C 1
ATOM 3247 O O . GLY A 1 408 ? 4.301 22.925 -47.325 1.00 72.38 408 GLY A O 1
ATOM 3248 N N . GLY A 1 409 ? 4.307 20.899 -48.313 1.00 67.62 409 GLY A N 1
ATOM 3249 C CA . GLY A 1 409 ? 3.681 21.292 -49.581 1.00 67.62 409 GLY A CA 1
ATOM 3250 C C . GLY A 1 409 ? 4.660 21.786 -50.651 1.00 67.62 409 GLY A C 1
ATOM 3251 O O . GLY A 1 409 ? 5.791 22.167 -50.364 1.00 67.62 409 GLY A O 1
ATOM 3252 N N . SER A 1 410 ? 4.191 21.813 -51.897 1.00 63.94 410 SER A N 1
ATOM 3253 C CA . SER A 1 410 ? 4.876 22.396 -53.056 1.00 63.94 410 SER A CA 1
ATOM 3254 C C . SER A 1 410 ? 3.858 23.023 -54.025 1.00 63.94 410 SER A C 1
ATOM 3256 O O . SER A 1 410 ? 2.654 22.805 -53.865 1.00 63.94 410 SER A O 1
ATOM 3258 N N . PRO A 1 411 ? 4.283 23.766 -55.068 1.00 51.44 411 PRO A N 1
ATOM 3259 C CA . PRO A 1 411 ? 3.361 24.375 -56.035 1.00 51.44 411 PRO A CA 1
ATOM 3260 C C . PRO A 1 411 ? 2.440 23.392 -56.779 1.00 51.44 411 PRO A C 1
ATOM 3262 O O . PRO A 1 411 ? 1.441 23.820 -57.350 1.00 51.44 411 PRO A O 1
ATOM 3265 N N . ALA A 1 412 ? 2.757 22.092 -56.778 1.00 60.88 412 ALA A N 1
ATOM 3266 C CA . ALA A 1 412 ? 1.959 21.048 -57.425 1.00 60.88 412 ALA A CA 1
ATOM 3267 C C . ALA A 1 412 ? 1.282 20.071 -56.441 1.00 60.88 412 ALA A C 1
ATOM 3269 O O . ALA A 1 412 ? 0.448 19.275 -56.874 1.00 60.88 412 ALA A O 1
ATOM 3270 N N . LEU A 1 413 ? 1.610 20.104 -55.138 1.00 71.00 413 LEU A N 1
ATOM 3271 C CA . LEU A 1 413 ? 0.924 19.309 -54.110 1.00 71.00 413 LEU A CA 1
ATOM 3272 C C . LEU A 1 413 ? 0.668 20.108 -52.823 1.00 71.00 413 LEU A C 1
ATOM 3274 O O . LEU A 1 413 ? 1.616 20.626 -52.231 1.00 71.00 413 LEU A O 1
ATOM 3278 N N . PRO A 1 414 ? -0.580 20.142 -52.315 1.00 77.19 414 PRO A N 1
ATOM 3279 C CA . PRO A 1 414 ? -0.904 20.861 -51.088 1.00 77.19 414 PRO A CA 1
ATOM 3280 C C . PRO A 1 414 ? -0.160 20.297 -49.867 1.00 77.19 414 PRO A C 1
ATOM 3282 O O . PRO A 1 414 ? 0.224 19.127 -49.821 1.00 77.19 414 PRO A O 1
ATOM 3285 N N . ARG A 1 415 ? 0.009 21.148 -48.847 1.00 80.31 415 ARG A N 1
ATOM 3286 C CA . ARG A 1 415 ? 0.591 20.778 -47.545 1.00 80.31 415 ARG A CA 1
ATOM 3287 C C . ARG A 1 415 ? -0.265 19.682 -46.894 1.00 80.31 415 ARG A C 1
ATOM 3289 O O . ARG A 1 415 ? -1.479 19.857 -46.789 1.00 80.31 415 ARG A O 1
ATOM 3296 N N . MET A 1 416 ? 0.332 18.596 -46.404 1.00 83.69 416 MET A N 1
ATOM 3297 C CA . MET A 1 416 ? -0.424 17.492 -45.785 1.00 83.69 416 MET A CA 1
ATOM 3298 C C . MET A 1 416 ? -0.687 17.735 -44.292 1.00 83.69 416 MET A C 1
ATOM 3300 O O . MET A 1 416 ? 0.035 18.488 -43.639 1.00 83.69 416 MET A O 1
ATOM 3304 N N . ASN A 1 417 ? -1.754 17.136 -43.752 1.00 86.75 417 ASN A N 1
ATOM 3305 C CA . ASN A 1 417 ? -2.176 17.315 -42.349 1.00 86.75 417 ASN A CA 1
ATOM 3306 C C . ASN A 1 417 ? -1.701 16.188 -41.411 1.00 86.75 417 ASN A C 1
ATOM 3308 O O . ASN A 1 417 ? -1.809 16.326 -40.194 1.00 86.75 417 ASN A O 1
ATOM 3312 N N . ARG A 1 418 ? -1.171 15.100 -41.980 1.00 90.56 418 ARG A N 1
ATOM 3313 C CA . ARG A 1 418 ? -0.515 13.994 -41.277 1.00 90.56 418 ARG A CA 1
ATOM 3314 C C . ARG A 1 418 ? 0.627 13.435 -42.122 1.00 90.56 418 ARG A C 1
ATOM 3316 O O . ARG A 1 418 ? 0.538 13.490 -43.351 1.00 90.56 418 ARG A O 1
ATOM 3323 N N . ALA A 1 419 ? 1.631 12.867 -41.469 1.00 90.19 419 ALA A N 1
ATOM 3324 C CA . ALA A 1 419 ? 2.596 11.961 -42.082 1.00 90.19 419 ALA A CA 1
ATOM 3325 C C . ALA A 1 419 ? 2.322 10.535 -41.604 1.00 90.19 419 ALA A C 1
ATOM 3327 O O . ALA A 1 419 ? 2.004 10.329 -40.434 1.00 90.19 419 ALA A O 1
ATOM 3328 N N . VAL A 1 420 ? 2.460 9.568 -42.505 1.00 92.81 420 VAL A N 1
ATOM 3329 C CA . VAL A 1 420 ? 2.350 8.134 -42.233 1.00 92.81 420 VAL A CA 1
ATOM 3330 C C . VAL A 1 420 ? 3.668 7.481 -42.623 1.00 92.81 420 VAL A C 1
ATOM 3332 O O . VAL A 1 420 ? 4.161 7.693 -43.737 1.00 92.81 420 VAL A O 1
ATOM 3335 N N . VAL A 1 421 ? 4.210 6.658 -41.728 1.00 92.69 421 VAL A N 1
ATOM 3336 C CA . VAL A 1 421 ? 5.248 5.685 -42.071 1.00 92.69 421 VAL A CA 1
ATOM 3337 C C . VAL A 1 421 ? 4.801 4.313 -41.606 1.00 92.69 421 VAL A C 1
ATOM 3339 O O . VAL A 1 421 ? 4.385 4.137 -40.463 1.00 92.69 421 VAL A O 1
ATOM 3342 N N . LYS A 1 422 ? 4.905 3.339 -42.502 1.00 93.19 422 LYS A N 1
ATOM 3343 C CA . LYS A 1 422 ? 4.484 1.962 -42.284 1.00 93.19 422 LYS A CA 1
ATOM 3344 C C . LYS A 1 422 ? 5.597 1.016 -42.704 1.00 93.19 422 LYS A C 1
ATOM 3346 O O . LYS A 1 422 ? 6.209 1.201 -43.748 1.00 93.19 422 LYS A O 1
ATOM 3351 N N . VAL A 1 423 ? 5.838 -0.011 -41.905 1.00 91.50 423 VAL A N 1
ATOM 3352 C CA . VAL A 1 423 ? 6.822 -1.064 -42.148 1.00 91.50 423 VAL A CA 1
ATOM 3353 C C . VAL A 1 423 ? 6.128 -2.418 -42.109 1.00 91.50 423 VAL A C 1
ATOM 3355 O O . VAL A 1 423 ? 5.290 -2.669 -41.244 1.00 91.50 423 VAL A O 1
ATOM 3358 N N . VAL A 1 424 ? 6.493 -3.290 -43.047 1.00 91.25 424 VAL A N 1
ATOM 3359 C CA . VAL A 1 424 ? 5.969 -4.653 -43.165 1.00 91.25 424 VAL A CA 1
ATOM 3360 C C . VAL A 1 424 ? 7.085 -5.654 -42.878 1.00 91.25 424 VAL A C 1
ATOM 3362 O O . VAL A 1 424 ? 8.132 -5.635 -43.530 1.00 91.25 424 VAL A O 1
ATOM 3365 N N . PHE A 1 425 ? 6.853 -6.556 -41.928 1.00 89.75 425 PHE A N 1
ATOM 3366 C CA . PHE A 1 425 ? 7.770 -7.623 -41.540 1.00 89.75 425 PHE A CA 1
ATOM 3367 C C . PHE A 1 425 ? 7.234 -9.004 -41.904 1.00 89.75 425 PHE A C 1
ATOM 3369 O O . PHE A 1 425 ? 6.092 -9.347 -41.607 1.00 89.75 425 PHE A O 1
ATOM 3376 N N . ASP A 1 426 ? 8.105 -9.849 -42.448 1.00 87.88 426 ASP A N 1
ATOM 3377 C CA . ASP A 1 426 ? 7.891 -11.291 -42.478 1.00 87.88 426 ASP A CA 1
ATOM 3378 C C . ASP A 1 426 ? 8.121 -11.885 -41.079 1.00 87.88 426 ASP A C 1
ATOM 3380 O O . ASP A 1 426 ? 9.251 -11.889 -40.581 1.00 87.88 426 ASP A O 1
ATOM 3384 N N . ASN A 1 427 ? 7.066 -12.412 -40.455 1.00 88.19 427 ASN A N 1
ATOM 3385 C CA . ASN A 1 427 ? 7.111 -13.079 -39.153 1.00 88.19 427 ASN A CA 1
ATOM 3386 C C . ASN A 1 427 ? 6.839 -14.595 -39.259 1.00 88.19 427 ASN A C 1
ATOM 3388 O O . ASN A 1 427 ? 6.444 -15.234 -38.288 1.00 88.19 427 ASN A O 1
ATOM 3392 N N . SER A 1 428 ? 7.113 -15.215 -40.414 1.00 84.38 428 SER A N 1
ATOM 3393 C CA . SER A 1 428 ? 6.998 -16.676 -40.613 1.00 84.38 428 SER A CA 1
ATOM 3394 C C . SER A 1 428 ? 7.764 -17.514 -39.577 1.00 84.38 428 SER A C 1
ATOM 3396 O O . SER A 1 428 ? 7.373 -18.638 -39.273 1.00 84.38 428 SER A O 1
ATOM 3398 N N . LYS A 1 429 ? 8.842 -16.957 -39.006 1.00 79.88 429 LYS A N 1
ATOM 3399 C CA . LYS A 1 429 ? 9.663 -17.574 -37.950 1.00 79.88 429 LYS A CA 1
ATOM 3400 C C . LYS A 1 429 ? 9.196 -17.270 -36.511 1.00 79.88 429 LYS A C 1
ATOM 3402 O O . LYS A 1 429 ? 9.910 -17.659 -35.597 1.00 79.88 429 LYS A O 1
ATOM 3407 N N . LYS A 1 430 ? 8.073 -16.560 -36.312 1.00 80.69 430 LYS A N 1
ATOM 3408 C CA . LYS A 1 430 ? 7.556 -16.092 -35.004 1.00 80.69 430 LYS A CA 1
ATOM 3409 C C . LYS A 1 430 ? 8.641 -15.500 -34.086 1.00 80.69 430 LYS A C 1
ATOM 3411 O O . LYS A 1 430 ? 8.852 -15.958 -32.970 1.00 80.69 430 LYS A O 1
ATOM 3416 N N . LEU A 1 431 ? 9.357 -14.499 -34.602 1.00 76.75 431 LEU A N 1
ATOM 3417 C CA . LEU A 1 431 ? 10.347 -13.722 -33.837 1.00 76.75 431 LEU A CA 1
ATOM 3418 C C . LEU A 1 431 ? 9.703 -12.529 -33.123 1.00 76.75 431 LEU A C 1
ATOM 3420 O O . LEU A 1 431 ? 10.156 -12.142 -32.054 1.00 76.75 431 LEU A O 1
ATOM 3424 N N . LEU A 1 432 ? 8.630 -11.977 -33.693 1.00 81.75 432 LEU A N 1
ATOM 3425 C CA . LEU A 1 432 ? 7.690 -11.124 -32.972 1.00 81.75 432 LEU A CA 1
ATOM 3426 C C . LEU A 1 432 ? 6.647 -12.038 -32.309 1.00 81.75 432 LEU A C 1
ATOM 3428 O O . LEU A 1 432 ? 6.117 -12.934 -32.975 1.00 81.75 432 LEU A O 1
ATOM 3432 N N . ASP A 1 433 ? 6.359 -11.794 -31.027 1.00 79.81 433 ASP A N 1
ATOM 3433 C CA . ASP A 1 433 ? 5.489 -12.588 -30.133 1.00 79.81 433 ASP A CA 1
ATOM 3434 C C . ASP A 1 433 ? 3.987 -12.424 -30.462 1.00 79.81 433 ASP A C 1
ATOM 3436 O O . ASP A 1 433 ? 3.184 -11.959 -29.654 1.00 79.81 433 ASP A O 1
ATOM 3440 N N . ILE A 1 434 ? 3.629 -12.698 -31.721 1.00 84.00 434 ILE A N 1
ATOM 3441 C CA . ILE A 1 434 ? 2.322 -12.441 -32.335 1.00 84.00 434 ILE A CA 1
ATOM 3442 C C . ILE A 1 434 ? 1.996 -13.524 -33.375 1.00 84.00 434 ILE A C 1
ATOM 3444 O O . ILE A 1 434 ? 2.803 -13.830 -34.256 1.00 84.00 434 ILE A O 1
ATOM 3448 N N . ASP A 1 435 ? 0.764 -14.038 -33.337 1.00 83.31 435 ASP A N 1
ATOM 3449 C CA . ASP A 1 435 ? 0.244 -15.103 -34.214 1.00 83.31 435 ASP A CA 1
ATOM 3450 C C . ASP A 1 435 ? -0.141 -14.656 -35.643 1.00 83.31 435 ASP A C 1
ATOM 3452 O O . ASP A 1 435 ? -1.032 -15.222 -36.277 1.00 83.31 435 ASP A O 1
ATOM 3456 N N . PHE A 1 436 ? 0.575 -13.678 -36.200 1.00 84.56 436 PHE A N 1
ATOM 3457 C CA . PHE A 1 436 ? 0.483 -13.305 -37.613 1.00 84.56 436 PHE A CA 1
ATOM 3458 C C . PHE A 1 436 ? 1.805 -13.597 -38.332 1.00 84.56 436 PHE A C 1
ATOM 3460 O O . PHE A 1 436 ? 2.884 -13.265 -37.840 1.00 84.56 436 PHE A O 1
ATOM 3467 N N . SER A 1 437 ? 1.717 -14.201 -39.522 1.00 84.31 437 SER A N 1
ATOM 3468 C CA . SER A 1 437 ? 2.859 -14.492 -40.407 1.00 84.31 437 SER A CA 1
ATOM 3469 C C . SER A 1 437 ? 3.432 -13.245 -41.092 1.00 84.31 437 SER A C 1
ATOM 3471 O O . SER A 1 437 ? 4.568 -13.262 -41.566 1.00 84.31 437 SER A O 1
ATOM 3473 N N . GLU A 1 438 ? 2.668 -12.156 -41.111 1.00 88.50 438 GLU A N 1
ATOM 3474 C CA . GLU A 1 438 ? 3.090 -10.825 -41.527 1.00 88.50 438 GLU A CA 1
ATOM 3475 C C . GLU A 1 438 ? 2.683 -9.818 -40.447 1.00 88.50 438 GLU A C 1
ATOM 3477 O O . GLU A 1 438 ? 1.553 -9.852 -39.949 1.00 88.50 438 GLU A O 1
ATOM 3482 N N . VAL A 1 439 ? 3.618 -8.953 -40.051 1.00 90.69 439 VAL A N 1
ATOM 3483 C CA . VAL A 1 439 ? 3.383 -7.925 -39.032 1.00 90.69 439 VAL A CA 1
ATOM 3484 C C . VAL A 1 439 ? 3.663 -6.554 -39.628 1.00 90.69 439 VAL A C 1
ATOM 3486 O O . VAL A 1 439 ? 4.780 -6.246 -40.037 1.00 90.69 439 VAL A O 1
ATOM 3489 N N . VAL A 1 440 ? 2.622 -5.735 -39.668 1.00 92.00 440 VAL A N 1
ATOM 3490 C CA . VAL A 1 440 ? 2.619 -4.347 -40.107 1.00 92.00 440 VAL A CA 1
ATOM 3491 C C . VAL A 1 440 ? 2.689 -3.461 -38.872 1.00 92.00 440 VAL A C 1
ATOM 3493 O O . VAL A 1 440 ? 1.784 -3.506 -38.038 1.00 92.00 440 VAL A O 1
ATOM 3496 N N . ILE A 1 441 ? 3.735 -2.644 -38.773 1.00 92.56 441 ILE A N 1
ATOM 3497 C CA . ILE A 1 441 ? 3.842 -1.568 -37.783 1.00 92.56 441 ILE A CA 1
ATOM 3498 C C . ILE A 1 441 ? 3.699 -0.248 -38.531 1.00 92.56 441 ILE A C 1
ATOM 3500 O O . ILE A 1 441 ? 4.430 0.011 -39.485 1.00 92.56 441 ILE A O 1
ATOM 3504 N N . GLU A 1 442 ? 2.754 0.583 -38.116 1.00 93.75 442 GLU A N 1
ATOM 3505 C CA . GLU A 1 442 ? 2.463 1.874 -38.729 1.00 93.75 442 GLU A CA 1
ATOM 3506 C C . GLU A 1 442 ? 2.417 2.958 -37.651 1.00 93.75 442 GLU A C 1
ATOM 3508 O O . GLU A 1 442 ? 1.833 2.775 -36.583 1.00 93.75 442 GLU A O 1
ATOM 3513 N N . ARG A 1 443 ? 3.060 4.093 -37.925 1.00 93.50 443 ARG A N 1
ATOM 3514 C CA . ARG A 1 443 ? 3.041 5.279 -37.072 1.00 93.50 443 ARG A CA 1
ATOM 3515 C C . ARG A 1 443 ? 2.554 6.464 -37.887 1.00 93.50 443 ARG A C 1
ATOM 3517 O O . ARG A 1 443 ? 3.033 6.711 -38.997 1.00 93.50 443 ARG A O 1
ATOM 3524 N N . ILE A 1 444 ? 1.625 7.211 -37.310 1.00 93.75 444 ILE A N 1
ATOM 3525 C CA . ILE A 1 444 ? 1.051 8.415 -37.903 1.00 93.75 444 ILE A CA 1
ATOM 3526 C C . ILE A 1 444 ? 1.363 9.587 -36.977 1.00 93.75 444 ILE A C 1
ATOM 3528 O O . ILE A 1 444 ? 1.158 9.481 -35.772 1.00 93.75 444 ILE A O 1
ATOM 3532 N N . VAL A 1 445 ? 1.845 10.706 -37.520 1.00 92.06 445 VAL A N 1
ATOM 3533 C CA . VAL A 1 445 ? 1.975 11.973 -36.778 1.00 92.06 445 VAL A CA 1
ATOM 3534 C C . VAL A 1 445 ? 1.090 13.044 -37.397 1.00 92.06 445 VAL A C 1
ATOM 3536 O O . VAL A 1 445 ? 1.040 13.210 -38.618 1.00 92.06 445 VAL A O 1
ATOM 3539 N N . HIS A 1 446 ? 0.362 13.743 -36.534 1.00 91.44 446 HIS A N 1
ATOM 3540 C CA . HIS A 1 446 ? -0.627 14.762 -36.862 1.00 91.44 446 HIS A CA 1
ATOM 3541 C C . HIS A 1 446 ? -0.053 16.156 -36.552 1.00 91.44 446 HIS A C 1
ATOM 3543 O O . HIS A 1 446 ? 0.896 16.293 -35.778 1.00 91.44 446 HIS A O 1
ATOM 3549 N N . ARG A 1 447 ? -0.591 17.217 -37.171 1.00 83.00 447 ARG A N 1
ATOM 3550 C CA . ARG A 1 447 ? -0.062 18.592 -36.999 1.00 83.00 447 ARG A CA 1
ATOM 3551 C C . ARG A 1 447 ? -0.193 19.179 -35.590 1.00 83.00 447 ARG A C 1
ATOM 3553 O O . ARG A 1 447 ? 0.480 20.152 -35.287 1.00 83.00 447 ARG A O 1
ATOM 3560 N N . ASP A 1 448 ? -1.037 18.610 -34.743 1.00 81.31 448 ASP A N 1
ATOM 3561 C CA . ASP A 1 448 ? -1.120 18.936 -33.313 1.00 81.31 448 ASP A CA 1
ATOM 3562 C C . ASP A 1 448 ? -0.030 18.234 -32.474 1.00 81.31 448 ASP A C 1
ATOM 3564 O O . ASP A 1 448 ? 0.021 18.396 -31.257 1.00 81.31 448 ASP A O 1
ATOM 3568 N N . GLY A 1 449 ? 0.846 17.451 -33.114 1.00 77.44 449 GLY A N 1
ATOM 3569 C CA . GLY A 1 449 ? 1.888 16.658 -32.470 1.00 77.44 449 GLY A CA 1
ATOM 3570 C C . GLY A 1 449 ? 1.414 15.293 -31.966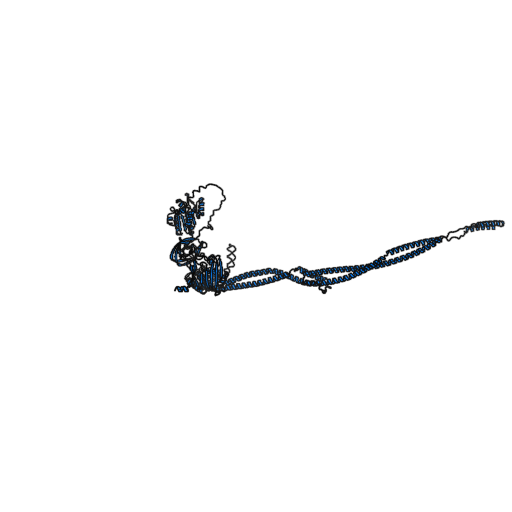 1.00 77.44 449 GLY A C 1
ATOM 3571 O O . GLY A 1 449 ? 2.243 14.520 -31.477 1.00 77.44 449 GLY A O 1
ATOM 3572 N N . GLN A 1 450 ? 0.126 14.948 -32.096 1.00 86.62 450 GLN A N 1
ATOM 3573 C CA . GLN A 1 450 ? -0.359 13.629 -31.693 1.00 86.62 450 GLN A CA 1
ATOM 3574 C C . GLN A 1 450 ? 0.237 12.530 -32.579 1.00 86.62 450 GLN A C 1
ATOM 3576 O O . GLN A 1 450 ? 0.470 12.713 -33.777 1.00 86.62 450 GLN A O 1
ATOM 3581 N N . ASN A 1 451 ? 0.535 11.390 -31.953 1.00 89.94 451 ASN A N 1
ATOM 3582 C CA . ASN A 1 451 ? 1.151 10.229 -32.584 1.00 89.94 451 ASN A CA 1
ATOM 3583 C C . ASN A 1 451 ? 0.240 9.010 -32.393 1.00 89.94 451 ASN A C 1
ATOM 3585 O O . ASN A 1 451 ? 0.054 8.557 -31.262 1.00 89.94 451 ASN A O 1
ATOM 3589 N N . GLU A 1 452 ? -0.290 8.469 -33.486 1.00 92.38 452 GLU A N 1
ATOM 3590 C CA . GLU A 1 452 ? -1.023 7.202 -33.492 1.00 92.38 452 GLU A CA 1
ATOM 3591 C C . GLU A 1 452 ? -0.061 6.057 -33.836 1.00 92.38 452 GLU A C 1
ATOM 3593 O O . GLU A 1 452 ? 0.807 6.201 -34.700 1.00 92.38 452 GLU A O 1
ATOM 3598 N N . TYR A 1 453 ? -0.230 4.912 -33.173 1.00 93.81 453 TYR A N 1
ATOM 3599 C CA . TYR A 1 453 ? 0.527 3.688 -33.430 1.00 93.81 453 TYR A CA 1
ATOM 3600 C C . TYR A 1 453 ? -0.463 2.580 -33.776 1.00 93.81 453 TYR A C 1
ATOM 3602 O O . TYR A 1 453 ? -1.420 2.350 -33.034 1.00 93.81 453 TYR A O 1
ATOM 3610 N N . LEU A 1 454 ? -0.246 1.912 -34.905 1.00 93.19 454 LEU A N 1
ATOM 3611 C CA . LEU A 1 454 ? -1.094 0.844 -35.408 1.00 93.19 454 LEU A CA 1
ATOM 3612 C C . LEU A 1 454 ? -0.263 -0.417 -35.652 1.00 93.19 454 LEU A C 1
ATOM 3614 O O . LEU A 1 454 ? 0.866 -0.367 -36.139 1.00 93.19 454 LEU A O 1
ATOM 3618 N N . LEU A 1 455 ? -0.854 -1.559 -35.319 1.00 91.50 455 LEU A N 1
ATOM 3619 C CA . LEU A 1 455 ? -0.252 -2.882 -35.397 1.00 91.50 455 LEU A CA 1
ATOM 3620 C C . LEU A 1 455 ? -1.257 -3.819 -36.073 1.00 91.50 455 LEU A C 1
ATOM 3622 O O . LEU A 1 455 ? -2.344 -4.051 -35.546 1.00 91.50 455 LEU A O 1
ATOM 3626 N N . ASN A 1 456 ? -0.943 -4.279 -37.287 1.00 90.56 456 ASN A N 1
ATOM 3627 C CA . ASN A 1 456 ? -1.895 -4.959 -38.184 1.00 90.56 456 ASN A CA 1
ATOM 3628 C C . ASN A 1 456 ? -3.248 -4.216 -38.312 1.00 90.56 456 ASN A C 1
ATOM 3630 O O . ASN A 1 456 ? -4.313 -4.827 -38.357 1.00 90.56 456 ASN A O 1
ATOM 3634 N N . GLY A 1 457 ? -3.206 -2.877 -38.340 1.00 86.12 457 GLY A N 1
ATOM 3635 C CA . GLY A 1 457 ? -4.385 -2.003 -38.423 1.00 86.12 457 GLY A CA 1
ATOM 3636 C C . GLY A 1 457 ? -5.137 -1.773 -37.104 1.00 86.12 457 GLY A C 1
ATOM 3637 O O . GLY A 1 457 ? -6.032 -0.934 -37.068 1.00 86.12 457 GLY A O 1
ATOM 3638 N N . SER A 1 458 ? -4.772 -2.454 -36.014 1.00 91.38 458 SER A N 1
ATOM 3639 C CA . SER A 1 458 ? -5.320 -2.197 -34.673 1.00 91.38 458 SER A CA 1
ATOM 3640 C C . SER A 1 458 ? -4.534 -1.088 -33.976 1.00 91.38 458 SER A C 1
ATOM 3642 O O . SER A 1 458 ? -3.306 -1.134 -33.963 1.00 91.38 458 SER A O 1
ATOM 3644 N N . GLN A 1 459 ? -5.210 -0.109 -33.372 1.00 92.31 459 GLN A N 1
ATOM 3645 C CA . GLN A 1 459 ? -4.543 0.958 -32.617 1.00 92.31 459 GLN A CA 1
ATOM 3646 C C . GLN A 1 459 ? -3.965 0.413 -31.297 1.00 92.31 459 GLN A C 1
ATOM 3648 O O . GLN A 1 459 ? -4.656 -0.278 -30.549 1.00 92.31 459 GLN A O 1
ATOM 3653 N N . VAL A 1 460 ? -2.702 0.731 -31.009 1.00 93.00 460 VAL A N 1
ATOM 3654 C CA . VAL A 1 460 ? -1.940 0.253 -29.838 1.00 93.00 460 VAL A CA 1
ATOM 3655 C C . VAL A 1 460 ? -1.181 1.402 -29.165 1.00 93.00 460 VAL A C 1
ATOM 3657 O O . VAL A 1 460 ? -1.126 2.516 -29.687 1.00 93.00 460 VAL A O 1
ATOM 3660 N N . ARG A 1 461 ? -0.580 1.167 -27.991 1.00 89.44 461 ARG A N 1
ATOM 3661 C CA . ARG A 1 461 ? 0.295 2.153 -27.337 1.00 89.44 461 ARG A CA 1
ATOM 3662 C C . ARG A 1 461 ? 1.741 1.936 -27.779 1.00 89.44 461 ARG A C 1
ATOM 3664 O O . ARG A 1 461 ? 2.167 0.808 -28.015 1.00 89.44 461 ARG A O 1
ATOM 3671 N N . LEU A 1 462 ? 2.547 2.999 -27.775 1.00 86.00 462 LEU A N 1
ATOM 3672 C CA . LEU A 1 462 ? 3.989 2.908 -28.049 1.00 86.00 462 LEU A CA 1
ATOM 3673 C C . LEU A 1 462 ? 4.702 1.878 -27.149 1.00 86.00 462 LEU A C 1
ATOM 3675 O O . LEU A 1 462 ? 5.588 1.172 -27.618 1.00 86.00 462 LEU A O 1
ATOM 3679 N N . LYS A 1 463 ? 4.291 1.733 -25.879 1.00 83.75 463 LYS A N 1
ATOM 3680 C CA . LYS A 1 463 ? 4.848 0.714 -24.969 1.00 83.75 463 LYS A CA 1
ATOM 3681 C C . LYS A 1 463 ? 4.640 -0.716 -25.487 1.00 83.75 463 LYS A C 1
ATOM 3683 O O . LYS A 1 463 ? 5.502 -1.563 -25.270 1.00 83.75 463 LYS A O 1
ATOM 3688 N N . ASP A 1 464 ? 3.537 -0.972 -26.184 1.00 84.44 464 ASP A N 1
ATOM 3689 C CA . ASP A 1 464 ? 3.209 -2.287 -26.737 1.00 84.44 464 ASP A CA 1
ATOM 3690 C C . ASP A 1 464 ? 4.071 -2.568 -27.979 1.00 84.44 464 ASP A C 1
ATOM 3692 O O . ASP A 1 464 ? 4.634 -3.653 -28.107 1.00 84.44 464 ASP A O 1
ATOM 3696 N N . VAL A 1 465 ? 4.274 -1.552 -28.831 1.00 84.38 465 VAL A N 1
ATOM 3697 C CA . VAL A 1 465 ? 5.194 -1.601 -29.984 1.00 84.38 465 VAL A CA 1
ATOM 3698 C C . VAL A 1 465 ? 6.642 -1.826 -29.533 1.00 84.38 465 VAL A C 1
ATOM 3700 O O . VAL A 1 465 ? 7.303 -2.726 -30.043 1.00 84.38 465 VAL A O 1
ATOM 3703 N N . ILE A 1 466 ? 7.124 -1.071 -28.538 1.00 83.06 466 ILE A N 1
ATOM 3704 C CA . ILE A 1 466 ? 8.476 -1.236 -27.977 1.00 83.06 466 ILE A CA 1
ATOM 3705 C C . ILE A 1 466 ? 8.638 -2.628 -27.355 1.00 83.06 466 ILE A C 1
ATOM 3707 O O . ILE A 1 466 ? 9.640 -3.288 -27.608 1.00 83.06 466 ILE A O 1
ATOM 3711 N N . ARG A 1 467 ? 7.651 -3.119 -26.589 1.00 77.88 467 ARG A N 1
ATOM 3712 C CA . ARG A 1 467 ? 7.688 -4.472 -26.006 1.00 77.88 467 ARG A CA 1
ATOM 3713 C C . ARG A 1 467 ? 7.765 -5.556 -27.085 1.00 77.88 467 ARG A C 1
ATOM 3715 O O . ARG A 1 467 ? 8.529 -6.506 -26.928 1.00 77.88 467 ARG A O 1
ATOM 3722 N N . LEU A 1 468 ? 6.990 -5.414 -28.159 1.00 82.88 468 LEU A N 1
ATOM 3723 C CA . LEU A 1 468 ? 6.980 -6.351 -29.280 1.00 82.88 468 LEU A CA 1
ATOM 3724 C C . LEU A 1 468 ? 8.330 -6.375 -30.014 1.00 82.88 468 LEU A C 1
ATOM 3726 O O . LEU A 1 468 ? 8.869 -7.447 -30.275 1.00 82.88 468 LEU A O 1
ATOM 3730 N N . LEU A 1 469 ? 8.883 -5.197 -30.315 1.00 79.81 469 LEU A N 1
ATOM 3731 C CA . LEU A 1 469 ? 10.173 -5.049 -30.990 1.00 79.81 469 LEU A CA 1
ATOM 3732 C C . LEU A 1 469 ? 11.340 -5.540 -30.119 1.00 79.81 469 LEU A C 1
ATOM 3734 O O . LEU A 1 469 ? 12.211 -6.250 -30.622 1.00 79.81 469 LEU A O 1
ATOM 3738 N N . ALA A 1 470 ? 11.315 -5.266 -28.811 1.00 73.94 470 ALA A N 1
ATOM 3739 C CA . ALA A 1 470 ? 12.307 -5.765 -27.860 1.00 73.94 470 ALA A CA 1
ATOM 3740 C C . ALA A 1 470 ? 12.325 -7.303 -27.780 1.00 73.94 470 ALA A C 1
ATOM 3742 O O . ALA A 1 470 ? 13.396 -7.889 -27.652 1.00 73.94 470 ALA A O 1
ATOM 3743 N N . GLY A 1 471 ? 11.172 -7.970 -27.933 1.00 68.69 471 GLY A N 1
ATOM 3744 C CA . GLY A 1 471 ? 11.097 -9.435 -28.036 1.00 68.69 471 GLY A CA 1
ATOM 3745 C C . GLY A 1 471 ? 11.832 -10.021 -29.253 1.00 68.69 471 GLY A C 1
ATOM 3746 O O . GLY A 1 471 ? 12.268 -11.168 -29.203 1.00 68.69 471 GLY A O 1
ATOM 3747 N N . ALA A 1 472 ? 12.026 -9.221 -30.307 1.00 71.50 472 ALA A N 1
ATOM 3748 C CA . ALA A 1 472 ? 12.763 -9.573 -31.522 1.00 71.50 472 ALA A CA 1
ATOM 3749 C C . ALA A 1 472 ? 14.165 -8.924 -31.607 1.00 71.50 472 ALA A C 1
ATOM 3751 O O . ALA A 1 472 ? 14.762 -8.910 -32.686 1.00 71.50 472 ALA A O 1
ATOM 3752 N N . ASN A 1 473 ? 14.687 -8.378 -30.499 1.00 69.44 473 ASN A N 1
ATOM 3753 C CA . ASN A 1 473 ? 15.959 -7.640 -30.417 1.00 69.44 473 ASN A CA 1
ATOM 3754 C C . ASN A 1 473 ? 16.034 -6.401 -31.345 1.00 69.44 473 ASN A C 1
ATOM 3756 O O . ASN A 1 473 ? 17.076 -6.099 -31.933 1.00 69.44 473 ASN A O 1
ATOM 3760 N N . ILE A 1 474 ? 14.925 -5.663 -31.482 1.00 72.38 474 ILE A N 1
ATOM 3761 C CA . ILE A 1 474 ? 14.820 -4.422 -32.269 1.00 72.38 474 ILE A CA 1
ATOM 3762 C C . ILE A 1 474 ? 14.500 -3.235 -31.343 1.00 72.38 474 ILE A C 1
ATOM 3764 O O . ILE A 1 474 ? 13.648 -3.335 -30.465 1.00 72.38 474 ILE A O 1
ATOM 3768 N N . GLY A 1 475 ? 15.128 -2.077 -31.580 1.00 56.84 475 GLY A N 1
ATOM 3769 C CA . GLY A 1 475 ? 14.648 -0.782 -31.070 1.00 56.84 475 GLY A CA 1
ATOM 3770 C C . GLY A 1 475 ? 14.989 -0.439 -29.613 1.00 56.84 475 GLY A C 1
ATOM 3771 O O . GLY A 1 475 ? 14.498 0.564 -29.108 1.00 56.84 475 GLY A O 1
ATOM 3772 N N . GLY A 1 476 ? 15.828 -1.229 -28.933 1.00 53.28 476 GLY A N 1
ATOM 3773 C CA . GLY A 1 476 ? 16.169 -1.005 -27.520 1.00 53.28 476 GLY A CA 1
ATOM 3774 C C . GLY A 1 476 ? 17.199 0.104 -27.244 1.00 53.28 476 GLY A C 1
ATOM 3775 O O . GLY A 1 476 ? 17.111 0.760 -26.204 1.00 53.28 476 GLY A O 1
ATOM 3776 N N . SER A 1 477 ? 18.178 0.296 -28.135 1.00 53.69 477 SER A N 1
ATOM 3777 C CA . SER A 1 477 ? 19.361 1.163 -27.910 1.00 53.69 477 SER A CA 1
ATOM 3778 C C . SER A 1 477 ? 19.959 1.786 -29.184 1.00 53.69 477 SER A C 1
ATOM 3780 O O . SER A 1 477 ? 20.922 2.547 -29.111 1.00 53.69 477 SER A O 1
ATOM 3782 N N . GLY A 1 478 ? 19.378 1.516 -30.358 1.00 57.03 478 GLY A N 1
ATOM 3783 C CA . GLY A 1 478 ? 19.714 2.193 -31.617 1.00 57.03 478 GLY A CA 1
ATOM 3784 C C . GLY A 1 478 ? 20.832 1.563 -32.455 1.00 57.03 478 GLY A C 1
ATOM 3785 O O . GLY A 1 478 ? 21.012 1.987 -33.594 1.00 57.03 478 GLY A O 1
ATOM 3786 N N . TYR A 1 479 ? 21.531 0.522 -31.983 1.00 66.19 479 TYR A N 1
ATOM 3787 C CA . TYR A 1 479 ? 22.600 -0.131 -32.764 1.00 66.19 479 TYR A CA 1
ATOM 3788 C C . TYR A 1 479 ? 22.108 -0.786 -34.072 1.00 66.19 479 TYR A C 1
ATOM 3790 O O . TYR A 1 479 ? 22.911 -1.064 -34.959 1.00 66.19 479 TYR A O 1
ATOM 3798 N N . GLN A 1 480 ? 20.795 -1.002 -34.223 1.00 73.88 480 GLN A N 1
ATOM 3799 C CA . GLN A 1 480 ? 20.168 -1.485 -35.457 1.00 73.88 480 GLN A CA 1
ATOM 3800 C C . GLN A 1 480 ? 20.034 -0.399 -36.551 1.00 73.88 480 GLN A C 1
ATOM 3802 O O . GLN A 1 480 ? 19.721 -0.740 -37.692 1.00 73.88 480 GLN A O 1
ATOM 3807 N N . ILE A 1 481 ? 20.227 0.892 -36.231 1.00 76.38 481 ILE A N 1
ATOM 3808 C CA . ILE A 1 481 ? 20.128 2.023 -37.175 1.00 76.38 481 ILE A CA 1
ATOM 3809 C C . ILE A 1 481 ? 21.277 3.008 -36.922 1.00 76.38 481 ILE A C 1
ATOM 3811 O O . ILE A 1 481 ? 21.119 4.013 -36.216 1.00 76.38 481 ILE A O 1
ATOM 3815 N N . ILE A 1 482 ? 22.430 2.729 -37.528 1.00 75.56 482 ILE A N 1
ATOM 3816 C CA . ILE A 1 482 ? 23.606 3.599 -37.444 1.00 75.56 482 ILE A CA 1
ATOM 3817 C C . ILE A 1 482 ? 23.423 4.756 -38.433 1.00 75.56 482 ILE A C 1
ATOM 3819 O O . ILE A 1 482 ? 23.511 4.545 -39.642 1.00 75.56 482 ILE A O 1
ATOM 3823 N N . SER A 1 483 ? 23.159 5.960 -37.919 1.00 66.62 483 SER A N 1
ATOM 3824 C CA . SER A 1 483 ? 23.054 7.179 -38.733 1.00 66.62 483 SER A CA 1
ATOM 3825 C C . SER A 1 483 ? 24.389 7.891 -38.940 1.00 66.62 483 SER A C 1
ATOM 3827 O O . SER A 1 483 ? 25.340 7.708 -38.174 1.00 66.62 483 SER A O 1
ATOM 3829 N N . GLN A 1 484 ? 24.418 8.755 -39.955 1.00 59.56 484 GLN A N 1
ATOM 3830 C CA . GLN A 1 484 ? 25.480 9.723 -40.216 1.00 59.56 484 GLN A CA 1
ATOM 3831 C C . GLN A 1 484 ? 25.887 10.451 -38.919 1.00 59.56 484 GLN A C 1
ATOM 3833 O O . GLN A 1 484 ? 25.044 10.951 -38.174 1.00 59.56 484 GLN A O 1
ATOM 3838 N N . GLY A 1 485 ? 27.184 10.430 -38.594 1.00 59.22 485 GLY A N 1
ATOM 3839 C CA . GLY A 1 485 ? 27.741 10.969 -37.343 1.00 59.22 485 GLY A CA 1
ATOM 3840 C C . GLY A 1 485 ? 27.589 10.086 -36.089 1.00 59.22 485 GLY A C 1
ATOM 3841 O O . GLY A 1 485 ? 28.392 10.212 -35.167 1.00 59.22 485 GLY A O 1
ATOM 3842 N N . GLU A 1 486 ? 26.642 9.142 -36.042 1.00 61.91 486 GLU A N 1
ATOM 3843 C CA . GLU A 1 486 ? 26.463 8.225 -34.899 1.00 61.91 486 GLU A CA 1
ATOM 3844 C C . GLU A 1 486 ? 27.381 6.995 -34.929 1.00 61.91 486 GLU A C 1
ATOM 3846 O O . GLU A 1 486 ? 27.442 6.265 -33.940 1.00 61.91 486 GLU A O 1
ATOM 3851 N N . ALA A 1 487 ? 28.144 6.778 -36.006 1.00 63.44 487 ALA A N 1
ATOM 3852 C CA . ALA A 1 487 ? 29.086 5.660 -36.114 1.00 63.44 487 ALA A CA 1
ATOM 3853 C C . ALA A 1 487 ? 30.038 5.554 -34.904 1.00 63.44 487 ALA A C 1
ATOM 3855 O O . ALA A 1 487 ? 30.281 4.457 -34.420 1.00 63.44 487 ALA A O 1
ATOM 3856 N N . ASP A 1 488 ? 30.507 6.683 -34.363 1.00 67.38 488 ASP A N 1
ATOM 3857 C CA . ASP A 1 488 ? 31.444 6.746 -33.229 1.00 67.38 488 ASP A CA 1
ATOM 3858 C C . ASP A 1 488 ? 30.795 6.684 -31.833 1.00 67.38 488 ASP A C 1
ATOM 3860 O O . ASP A 1 488 ? 31.492 6.718 -30.812 1.00 67.38 488 ASP A O 1
ATOM 3864 N N . ARG A 1 489 ? 29.461 6.588 -31.761 1.00 74.19 489 ARG A N 1
ATOM 3865 C CA . ARG A 1 489 ? 28.681 6.693 -30.516 1.00 74.19 489 ARG A CA 1
ATOM 3866 C C . ARG A 1 489 ? 29.132 5.708 -29.435 1.00 74.19 489 ARG A C 1
ATOM 3868 O O . ARG A 1 489 ? 29.230 6.096 -28.278 1.00 74.19 489 ARG A O 1
ATOM 3875 N N . ILE A 1 490 ? 29.460 4.469 -29.804 1.00 75.81 490 ILE A N 1
ATOM 3876 C CA . ILE A 1 490 ? 29.849 3.416 -28.851 1.00 75.81 490 ILE A CA 1
ATOM 3877 C C . ILE A 1 490 ? 31.253 3.609 -28.245 1.00 75.81 490 ILE A C 1
ATOM 3879 O O . ILE A 1 490 ? 31.496 3.201 -27.110 1.00 75.81 490 ILE A O 1
ATOM 3883 N N . LEU A 1 491 ? 32.172 4.278 -28.953 1.00 76.94 491 LEU A N 1
ATOM 3884 C CA . LEU A 1 491 ? 33.480 4.642 -28.393 1.00 76.94 491 LEU A CA 1
ATOM 3885 C C . LEU A 1 491 ? 33.363 5.846 -27.453 1.00 76.94 491 LEU A C 1
ATOM 3887 O O . LEU A 1 491 ? 33.996 5.863 -26.398 1.00 76.94 491 LEU A O 1
ATOM 3891 N N . ASN A 1 492 ? 32.530 6.823 -27.822 1.00 77.19 492 ASN A N 1
ATOM 3892 C CA . ASN A 1 492 ? 32.299 8.042 -27.043 1.00 77.19 492 ASN A CA 1
ATOM 3893 C C . ASN A 1 492 ? 31.414 7.817 -25.798 1.00 77.19 492 ASN A C 1
ATOM 3895 O O . ASN A 1 492 ? 31.477 8.618 -24.871 1.00 77.19 492 ASN A O 1
ATOM 3899 N N . ALA A 1 493 ? 30.605 6.753 -25.775 1.00 81.12 493 ALA A N 1
ATOM 3900 C CA . ALA A 1 493 ? 29.774 6.363 -24.636 1.00 81.12 493 ALA A CA 1
ATOM 3901 C C . ALA A 1 493 ? 30.605 6.069 -23.371 1.00 81.12 493 ALA A C 1
ATOM 3903 O O . ALA A 1 493 ? 31.730 5.564 -23.451 1.00 81.12 493 ALA A O 1
ATOM 3904 N N . SER A 1 494 ? 30.032 6.346 -22.200 1.00 82.69 494 SER A N 1
ATOM 3905 C CA . SER A 1 494 ? 30.624 6.028 -20.896 1.00 82.69 494 SER A CA 1
ATOM 3906 C C . SER A 1 494 ? 30.727 4.510 -20.651 1.00 82.69 494 SER A C 1
ATOM 3908 O O . SER A 1 494 ? 30.015 3.726 -21.286 1.00 82.69 494 SER A O 1
ATOM 3910 N N . PRO A 1 495 ? 31.567 4.045 -19.703 1.00 82.94 495 PRO A N 1
ATOM 3911 C CA . PRO A 1 495 ? 31.661 2.621 -19.371 1.00 82.94 495 PRO A CA 1
ATOM 3912 C C . PRO A 1 495 ? 30.331 1.974 -18.937 1.00 82.94 495 PRO A C 1
ATOM 3914 O O . PRO A 1 495 ? 30.136 0.791 -19.215 1.00 82.94 495 PRO A O 1
ATOM 3917 N N . LYS A 1 496 ? 29.412 2.732 -18.308 1.00 81.62 496 LYS A N 1
ATOM 3918 C CA . LYS A 1 496 ? 28.047 2.284 -17.956 1.00 81.62 496 LYS A CA 1
ATOM 3919 C C . LYS A 1 496 ? 27.195 2.104 -19.218 1.00 81.62 496 LYS A C 1
ATOM 3921 O O . LYS A 1 496 ? 26.738 0.998 -19.490 1.00 81.62 496 LYS A O 1
ATOM 3926 N N . GLU A 1 497 ? 27.092 3.135 -20.057 1.00 80.56 497 GLU A N 1
ATOM 3927 C CA . GLU A 1 497 ? 26.329 3.080 -21.316 1.00 80.56 497 GLU A CA 1
ATOM 3928 C C . GLU A 1 497 ? 26.838 1.988 -22.273 1.00 80.56 497 GLU A C 1
ATOM 3930 O O . GLU A 1 497 ? 26.040 1.295 -22.900 1.00 80.56 497 GLU A O 1
ATOM 3935 N N . ARG A 1 498 ? 28.159 1.777 -22.373 1.00 84.06 498 ARG A N 1
ATOM 3936 C CA . ARG A 1 498 ? 28.734 0.671 -23.164 1.00 84.06 498 ARG A CA 1
ATOM 3937 C C . ARG A 1 498 ? 28.291 -0.696 -22.653 1.00 84.06 498 ARG A C 1
ATOM 3939 O O . ARG A 1 498 ? 28.016 -1.579 -23.462 1.00 84.06 498 ARG A O 1
ATOM 3946 N N . ARG A 1 499 ? 28.226 -0.879 -21.329 1.00 84.31 499 ARG A N 1
ATOM 3947 C CA . ARG A 1 499 ? 27.721 -2.115 -20.727 1.00 84.31 499 ARG A CA 1
ATOM 3948 C C . ARG A 1 499 ? 26.249 -2.318 -21.070 1.00 84.31 499 ARG A C 1
ATOM 3950 O O . ARG A 1 499 ? 25.911 -3.387 -21.563 1.00 84.31 499 ARG A O 1
ATOM 3957 N N . GLU A 1 500 ? 25.416 -1.294 -20.914 1.00 79.69 500 GLU A N 1
ATOM 3958 C CA . GLU A 1 500 ? 23.993 -1.349 -21.278 1.00 79.69 500 GLU A CA 1
ATOM 3959 C C . GLU A 1 500 ? 23.791 -1.668 -22.775 1.00 79.69 500 GLU A C 1
ATOM 3961 O O . GLU A 1 500 ? 22.940 -2.486 -23.126 1.00 79.69 500 GLU A O 1
ATOM 3966 N N . MET A 1 501 ? 24.614 -1.101 -23.670 1.00 78.06 501 MET A N 1
ATOM 3967 C CA . MET A 1 501 ? 24.611 -1.435 -25.104 1.00 78.06 501 MET A CA 1
ATOM 3968 C C . MET A 1 501 ? 24.986 -2.901 -25.371 1.00 78.06 501 MET A C 1
ATOM 3970 O O . MET A 1 501 ? 24.365 -3.537 -26.222 1.00 78.06 501 MET A O 1
ATOM 3974 N N . VAL A 1 502 ? 25.967 -3.456 -24.650 1.00 81.94 502 VAL A N 1
ATOM 3975 C CA . VAL A 1 502 ? 26.369 -4.869 -24.774 1.00 81.94 502 VAL A CA 1
ATOM 3976 C C . VAL A 1 502 ? 25.326 -5.812 -24.164 1.00 81.94 502 VAL A C 1
ATOM 3978 O O . VAL A 1 502 ? 25.041 -6.856 -24.742 1.00 81.94 502 VAL A O 1
ATOM 3981 N N . GLU A 1 503 ? 24.698 -5.457 -23.044 1.00 81.19 503 GLU A N 1
ATOM 3982 C CA . GLU A 1 503 ? 23.626 -6.247 -22.423 1.00 81.19 503 GLU A CA 1
ATOM 3983 C C . GLU A 1 503 ? 22.353 -6.277 -23.291 1.00 81.19 503 GLU A C 1
ATOM 3985 O O . GLU A 1 503 ? 21.711 -7.325 -23.409 1.00 81.19 503 GLU A O 1
ATOM 3990 N N . ASP A 1 504 ? 22.021 -5.172 -23.969 1.00 76.69 504 ASP A N 1
ATOM 3991 C CA . ASP A 1 504 ? 20.940 -5.104 -24.963 1.00 76.69 504 ASP A CA 1
ATOM 3992 C C . ASP A 1 504 ? 21.307 -5.843 -26.266 1.00 76.69 504 ASP A C 1
ATOM 3994 O O . ASP A 1 504 ? 20.478 -6.544 -26.847 1.00 76.69 504 ASP A O 1
ATOM 3998 N N . ALA A 1 505 ? 22.571 -5.781 -26.701 1.00 75.00 505 ALA A N 1
ATOM 3999 C CA . ALA A 1 505 ? 23.064 -6.606 -27.804 1.00 75.00 505 ALA A CA 1
ATOM 4000 C C . ALA A 1 505 ? 22.977 -8.108 -27.487 1.00 75.00 505 ALA A C 1
ATOM 4002 O O . ALA A 1 505 ? 22.570 -8.888 -28.340 1.00 75.00 505 ALA A O 1
ATOM 4003 N N . LEU A 1 506 ? 23.268 -8.526 -26.254 1.00 80.31 506 LEU A N 1
ATOM 4004 C CA . LEU A 1 506 ? 23.141 -9.916 -25.797 1.00 80.31 506 LEU A CA 1
ATOM 4005 C C . LEU A 1 506 ? 21.694 -10.335 -25.452 1.00 80.31 506 LEU A C 1
ATOM 4007 O O . LEU A 1 506 ? 21.472 -11.461 -25.005 1.00 80.31 506 LEU A O 1
ATOM 4011 N N . GLY A 1 507 ? 20.697 -9.460 -25.647 1.00 75.56 507 GLY A N 1
ATOM 4012 C CA . GLY A 1 507 ? 19.282 -9.753 -25.379 1.00 75.56 507 GLY A CA 1
ATOM 4013 C C . GLY A 1 507 ? 18.933 -9.904 -23.889 1.00 75.56 507 GLY A C 1
ATOM 4014 O O . GLY A 1 507 ? 17.879 -10.441 -23.539 1.00 75.56 507 GLY A O 1
ATOM 4015 N N . LEU A 1 508 ? 19.800 -9.438 -22.983 1.00 80.69 508 LEU A N 1
ATOM 4016 C CA . LEU A 1 508 ? 19.628 -9.576 -21.530 1.00 80.69 508 LEU A CA 1
ATOM 4017 C C . LEU A 1 508 ? 18.566 -8.619 -20.971 1.00 80.69 508 LEU A C 1
ATOM 4019 O O . LEU A 1 508 ? 17.997 -8.878 -19.910 1.00 80.69 508 LEU A O 1
ATOM 4023 N N . LYS A 1 509 ? 18.214 -7.579 -21.731 1.00 75.56 509 LYS A N 1
ATOM 4024 C CA . LYS A 1 509 ? 17.198 -6.566 -21.407 1.00 75.56 509 LYS A CA 1
ATOM 4025 C C . LYS A 1 509 ? 15.831 -7.149 -21.028 1.00 75.56 509 LYS A C 1
ATOM 4027 O O . LYS A 1 509 ? 15.163 -6.630 -20.137 1.00 75.56 509 LYS A O 1
ATOM 4032 N N . LEU A 1 510 ? 15.432 -8.283 -21.616 1.00 75.12 510 LEU A N 1
ATOM 4033 C CA . LEU A 1 510 ? 14.210 -9.001 -21.219 1.00 75.12 510 LEU A CA 1
ATOM 4034 C C . LEU A 1 510 ? 14.294 -9.566 -19.789 1.00 75.12 510 LEU A C 1
ATOM 4036 O O . LEU A 1 510 ? 13.301 -9.563 -19.061 1.00 75.12 510 LEU A O 1
ATOM 4040 N N . TYR A 1 511 ? 15.467 -10.050 -19.379 1.00 81.38 511 TYR A N 1
ATOM 4041 C CA . TYR A 1 511 ? 15.714 -10.562 -18.030 1.00 81.38 511 TYR A CA 1
ATOM 4042 C C . TYR A 1 511 ? 15.837 -9.408 -17.029 1.00 81.38 511 TYR A C 1
ATOM 4044 O O . TYR A 1 511 ? 15.246 -9.485 -15.956 1.00 81.38 511 TYR A O 1
ATOM 4052 N N . GLN A 1 512 ? 16.492 -8.307 -17.410 1.00 80.69 512 GLN A N 1
ATOM 4053 C CA . GLN A 1 512 ? 16.565 -7.074 -16.614 1.00 80.69 512 GLN A CA 1
ATOM 4054 C C . GLN A 1 512 ? 15.175 -6.464 -16.365 1.00 80.69 512 GLN A C 1
ATOM 4056 O O . GLN A 1 512 ? 14.838 -6.149 -15.227 1.00 80.69 512 GLN A O 1
ATOM 4061 N N . HIS A 1 513 ? 14.310 -6.382 -17.384 1.00 79.94 513 HIS A N 1
ATOM 4062 C CA . HIS A 1 513 ? 12.925 -5.934 -17.199 1.00 79.94 513 HIS A CA 1
ATOM 4063 C C . HIS A 1 513 ? 12.116 -6.869 -16.283 1.00 79.94 513 HIS A C 1
ATOM 4065 O O . HIS A 1 513 ? 11.362 -6.383 -15.442 1.00 79.94 513 HIS A O 1
ATOM 4071 N N . LYS A 1 514 ? 12.292 -8.196 -16.389 1.00 79.00 514 LYS A N 1
ATOM 4072 C CA . LYS A 1 514 ? 11.663 -9.163 -15.468 1.00 79.00 514 LYS A CA 1
ATOM 4073 C C . LYS A 1 514 ? 12.194 -9.047 -14.036 1.00 79.00 514 LYS A C 1
ATOM 4075 O O . LYS A 1 514 ? 11.413 -9.222 -13.101 1.00 79.00 514 LYS A O 1
ATOM 4080 N N . LYS A 1 515 ? 13.485 -8.738 -13.864 1.00 86.81 515 LYS A N 1
ATOM 4081 C CA . LYS A 1 515 ? 14.105 -8.458 -12.563 1.00 86.81 515 LYS A CA 1
ATOM 4082 C C . LYS A 1 515 ? 13.449 -7.222 -11.935 1.00 86.81 515 LYS A C 1
ATOM 4084 O O . LYS A 1 515 ? 12.803 -7.368 -10.904 1.00 86.81 515 LYS A O 1
ATOM 4089 N N . ALA A 1 516 ? 13.454 -6.084 -12.633 1.00 83.31 516 ALA A N 1
ATOM 4090 C CA . ALA A 1 516 ? 12.848 -4.834 -12.165 1.00 83.31 516 ALA A CA 1
ATOM 4091 C C . ALA A 1 516 ? 11.336 -4.952 -11.872 1.00 83.31 516 ALA A C 1
ATOM 4093 O O . ALA A 1 516 ? 10.837 -4.394 -10.895 1.00 83.31 516 ALA A O 1
ATOM 4094 N N . GLU A 1 517 ? 10.585 -5.716 -12.676 1.00 82.69 517 GLU A N 1
ATOM 4095 C CA . GLU A 1 517 ? 9.170 -6.005 -12.398 1.00 82.69 517 GLU A CA 1
ATOM 4096 C C . GLU A 1 517 ? 8.990 -6.857 -11.124 1.00 82.69 517 GLU A C 1
ATOM 4098 O O . GLU A 1 517 ? 8.015 -6.682 -10.393 1.00 82.69 517 GLU A O 1
ATOM 4103 N N . SER A 1 518 ? 9.926 -7.766 -10.837 1.00 89.62 518 SER A N 1
ATOM 4104 C CA . SER A 1 518 ? 9.908 -8.619 -9.640 1.00 89.62 518 SER A CA 1
ATOM 4105 C C . SER A 1 518 ? 10.357 -7.866 -8.384 1.00 89.62 518 SER A C 1
ATOM 4107 O O . SER A 1 518 ? 9.757 -8.049 -7.328 1.00 89.62 518 SER A O 1
ATOM 4109 N N . GLU A 1 519 ? 11.353 -6.984 -8.501 1.00 88.25 519 GLU A N 1
ATOM 4110 C CA . GLU A 1 519 ? 11.817 -6.081 -7.438 1.00 88.25 519 GLU A CA 1
ATOM 4111 C C . GLU A 1 519 ? 10.705 -5.119 -7.014 1.00 88.25 519 GLU A C 1
ATOM 4113 O O . GLU A 1 519 ? 10.361 -5.053 -5.835 1.00 88.25 519 GLU A O 1
ATOM 4118 N N . ARG A 1 520 ? 10.036 -4.476 -7.979 1.00 88.19 520 ARG A N 1
ATOM 4119 C CA . ARG A 1 520 ? 8.868 -3.630 -7.707 1.00 88.19 520 ARG A CA 1
ATOM 4120 C C . ARG A 1 520 ? 7.735 -4.404 -7.020 1.00 88.19 520 ARG A C 1
ATOM 4122 O O . ARG A 1 520 ? 7.141 -3.909 -6.067 1.00 88.19 520 ARG A O 1
ATOM 4129 N N . LYS A 1 521 ? 7.429 -5.629 -7.465 1.00 87.62 521 LYS A N 1
ATOM 4130 C CA . LYS A 1 521 ? 6.420 -6.476 -6.797 1.00 87.62 521 LYS A CA 1
ATOM 4131 C C . LYS A 1 521 ? 6.837 -6.856 -5.378 1.00 87.62 521 LYS A C 1
ATOM 4133 O O . LYS A 1 521 ? 5.972 -6.977 -4.514 1.00 87.62 521 LYS A O 1
ATOM 4138 N N . LEU A 1 522 ? 8.130 -7.051 -5.125 1.00 92.81 522 LEU A N 1
ATOM 4139 C CA . LEU A 1 522 ? 8.660 -7.346 -3.796 1.00 92.81 522 LEU A CA 1
ATOM 4140 C C . LEU A 1 522 ? 8.510 -6.137 -2.859 1.00 92.81 522 LEU A C 1
ATOM 4142 O O . LEU A 1 522 ? 8.104 -6.320 -1.713 1.00 92.81 522 LEU A O 1
ATOM 4146 N N . GLU A 1 523 ? 8.758 -4.924 -3.352 1.00 90.31 523 GLU A N 1
ATOM 4147 C CA . GLU A 1 523 ? 8.523 -3.667 -2.631 1.00 90.31 523 GLU A CA 1
ATOM 4148 C C . GLU A 1 523 ? 7.027 -3.450 -2.328 1.00 90.31 523 GLU A C 1
ATOM 4150 O O . GLU A 1 523 ? 6.645 -3.286 -1.167 1.00 90.31 523 GLU A O 1
ATOM 4155 N N . GLU A 1 524 ? 6.156 -3.562 -3.339 1.00 90.06 524 GLU A N 1
ATOM 4156 C CA . GLU A 1 524 ? 4.695 -3.488 -3.174 1.00 90.06 524 GLU A CA 1
ATOM 4157 C C . GLU A 1 524 ? 4.182 -4.555 -2.176 1.00 90.06 524 GLU A C 1
ATOM 4159 O O . GLU A 1 524 ? 3.297 -4.281 -1.362 1.00 90.06 524 GLU A O 1
ATOM 4164 N N . THR A 1 525 ? 4.783 -5.753 -2.167 1.00 91.31 525 THR A N 1
ATOM 4165 C CA . THR A 1 525 ? 4.485 -6.819 -1.191 1.00 91.31 525 THR A CA 1
ATOM 4166 C C . THR A 1 525 ? 4.983 -6.472 0.215 1.00 91.31 525 THR A C 1
ATOM 4168 O O . THR A 1 525 ? 4.253 -6.686 1.181 1.00 91.31 525 THR A O 1
ATOM 4171 N N . ALA A 1 526 ? 6.184 -5.903 0.362 1.00 89.75 526 ALA A N 1
ATOM 4172 C CA . ALA A 1 526 ? 6.745 -5.511 1.657 1.00 89.75 526 ALA A CA 1
ATOM 4173 C C . ALA A 1 526 ? 5.891 -4.438 2.354 1.00 89.75 526 ALA A C 1
ATOM 4175 O O . ALA A 1 526 ? 5.568 -4.577 3.536 1.00 89.75 526 ALA A O 1
ATOM 4176 N N . VAL A 1 527 ? 5.436 -3.431 1.601 1.00 92.62 527 VAL A N 1
ATOM 4177 C CA . VAL A 1 527 ? 4.503 -2.399 2.084 1.00 92.62 527 VAL A CA 1
ATOM 4178 C C . VAL A 1 527 ? 3.170 -3.011 2.539 1.00 92.62 527 VAL A C 1
ATOM 4180 O O . VAL A 1 527 ? 2.576 -2.560 3.520 1.00 92.62 527 VAL A O 1
ATOM 4183 N N . ASN A 1 528 ? 2.686 -4.058 1.865 1.00 90.75 528 ASN A N 1
ATOM 4184 C CA . ASN A 1 528 ? 1.464 -4.755 2.273 1.00 90.75 528 ASN A CA 1
ATOM 4185 C C . ASN A 1 528 ? 1.674 -5.617 3.531 1.00 90.75 528 ASN A C 1
ATOM 4187 O O . ASN A 1 528 ? 0.832 -5.572 4.426 1.00 90.75 528 ASN A O 1
ATOM 4191 N N . ILE A 1 529 ? 2.816 -6.304 3.668 1.00 92.56 529 ILE A N 1
ATOM 4192 C CA . ILE A 1 529 ? 3.191 -7.019 4.903 1.00 92.56 529 ILE A CA 1
ATOM 4193 C C . ILE A 1 529 ? 3.220 -6.054 6.095 1.00 92.56 529 ILE A C 1
ATOM 4195 O O . ILE A 1 529 ? 2.685 -6.379 7.156 1.00 92.56 529 ILE A O 1
ATOM 4199 N N . GLU A 1 530 ? 3.795 -4.857 5.940 1.00 91.31 530 GLU A N 1
ATOM 4200 C CA . GLU A 1 530 ? 3.826 -3.858 7.013 1.00 91.31 530 GLU A CA 1
ATOM 4201 C C . GLU A 1 530 ? 2.422 -3.370 7.403 1.00 91.31 530 GLU A C 1
ATOM 4203 O O . GLU A 1 530 ? 2.098 -3.348 8.594 1.00 91.31 530 GLU A O 1
ATOM 4208 N N . LYS A 1 531 ? 1.553 -3.067 6.429 1.00 91.81 531 LYS A N 1
ATOM 4209 C CA . LYS A 1 531 ? 0.147 -2.697 6.684 1.00 91.81 531 LYS A CA 1
ATOM 4210 C C . LYS A 1 531 ? -0.604 -3.794 7.443 1.00 91.81 531 LYS A C 1
ATOM 4212 O O . LYS A 1 531 ? -1.197 -3.508 8.482 1.00 91.81 531 LYS A O 1
ATOM 4217 N N . THR A 1 532 ? -0.535 -5.046 6.988 1.00 92.38 532 THR A N 1
ATOM 4218 C CA . THR A 1 532 ? -1.190 -6.189 7.650 1.00 92.38 532 THR A CA 1
ATOM 4219 C C . THR A 1 532 ? -0.633 -6.410 9.061 1.00 92.38 532 THR A C 1
ATOM 4221 O O . THR A 1 532 ? -1.391 -6.623 10.010 1.00 92.38 532 THR A O 1
ATOM 4224 N N . ARG A 1 533 ? 0.686 -6.263 9.247 1.00 92.62 533 ARG A N 1
ATOM 4225 C CA . ARG A 1 533 ? 1.346 -6.337 10.560 1.00 92.62 533 ARG A CA 1
ATOM 4226 C C . ARG A 1 533 ? 0.938 -5.184 11.490 1.00 92.62 533 ARG A C 1
ATOM 4228 O O . ARG A 1 533 ? 0.869 -5.392 12.700 1.00 92.62 533 ARG A O 1
ATOM 4235 N N . SER A 1 534 ? 0.642 -4.001 10.950 1.00 93.19 534 SER A N 1
ATOM 4236 C CA . SER A 1 534 ? 0.102 -2.863 11.704 1.00 93.19 534 SER A CA 1
ATOM 4237 C C . SER A 1 534 ? -1.337 -3.122 12.163 1.00 93.19 534 SER A C 1
ATOM 4239 O O . SER A 1 534 ? -1.619 -3.031 13.355 1.00 93.19 534 SER A O 1
ATOM 4241 N N . LEU A 1 535 ? -2.217 -3.577 11.262 1.00 90.81 535 LEU A N 1
ATOM 4242 C CA . LEU A 1 535 ? -3.613 -3.914 11.585 1.00 90.81 535 LEU A CA 1
ATOM 4243 C C . LEU A 1 535 ? -3.721 -4.972 12.698 1.00 90.81 535 LEU A C 1
ATOM 4245 O O . LEU A 1 535 ? -4.548 -4.843 13.597 1.00 90.81 535 LEU A O 1
ATOM 4249 N N . ARG A 1 536 ? -2.848 -5.990 12.707 1.00 93.06 536 ARG A N 1
ATOM 4250 C CA . ARG A 1 536 ? -2.800 -6.969 13.811 1.00 93.06 536 ARG A CA 1
ATOM 4251 C C . ARG A 1 536 ? -2.341 -6.361 15.143 1.00 93.06 536 ARG A C 1
ATOM 4253 O O . ARG A 1 536 ? -2.850 -6.743 16.194 1.00 93.06 536 ARG A O 1
ATOM 4260 N N . ARG A 1 537 ? -1.416 -5.391 15.126 1.00 90.75 537 ARG A N 1
ATOM 4261 C CA . ARG A 1 537 ? -0.998 -4.646 16.335 1.00 90.75 537 ARG A CA 1
ATOM 4262 C C . ARG A 1 537 ? -2.113 -3.752 16.883 1.00 90.75 537 ARG A C 1
ATOM 4264 O O . ARG A 1 537 ? -2.189 -3.588 18.095 1.00 90.75 537 ARG A O 1
ATOM 4271 N N . GLU A 1 538 ? -2.961 -3.208 16.016 1.00 91.00 538 GLU A N 1
ATOM 4272 C CA . GLU A 1 538 ? -4.141 -2.413 16.384 1.00 91.00 538 GLU A CA 1
ATOM 4273 C C . GLU A 1 538 ? -5.267 -3.285 16.970 1.00 91.00 538 GLU A C 1
ATOM 4275 O O . GLU A 1 538 ? -5.878 -2.922 17.973 1.00 91.00 538 GLU A O 1
ATOM 4280 N N . ILE A 1 539 ? -5.494 -4.476 16.404 1.00 90.31 539 ILE A N 1
ATOM 4281 C CA . ILE A 1 539 ? -6.521 -5.423 16.872 1.00 90.31 539 ILE A CA 1
ATOM 4282 C C . ILE A 1 539 ? -6.140 -6.093 18.204 1.00 90.31 539 ILE A C 1
ATOM 4284 O O . ILE A 1 539 ? -7.016 -6.329 19.036 1.00 90.31 539 ILE A O 1
ATOM 4288 N N . ALA A 1 540 ? -4.859 -6.396 18.449 1.00 88.69 540 ALA A N 1
ATOM 4289 C CA . ALA A 1 540 ? -4.446 -7.196 19.609 1.00 88.69 540 ALA A CA 1
ATOM 4290 C C . ALA A 1 540 ? -4.854 -6.623 20.994 1.00 88.69 540 ALA A C 1
ATOM 4292 O O . ALA A 1 540 ? -5.306 -7.407 21.836 1.00 88.69 540 ALA A O 1
ATOM 4293 N N . PRO A 1 541 ? -4.769 -5.302 21.272 1.00 91.56 541 PRO A N 1
ATOM 4294 C CA . PRO A 1 541 ? -5.321 -4.709 22.493 1.00 91.56 541 PRO A CA 1
ATOM 4295 C C . PRO A 1 541 ? -6.838 -4.888 22.626 1.00 91.56 541 PRO A C 1
ATOM 4297 O O . PRO A 1 541 ? -7.313 -5.218 23.713 1.00 91.56 541 PRO A O 1
ATOM 4300 N N . HIS A 1 542 ? -7.591 -4.715 21.532 1.00 88.81 542 HIS A N 1
ATOM 4301 C CA . HIS A 1 542 ? -9.053 -4.846 21.523 1.00 88.81 542 HIS A CA 1
ATOM 4302 C C . HIS A 1 542 ? -9.492 -6.294 21.750 1.00 88.81 542 HIS A C 1
ATOM 4304 O O . HIS A 1 542 ? -10.317 -6.564 22.618 1.00 88.81 542 HIS A O 1
ATOM 4310 N N . LEU A 1 543 ? -8.855 -7.245 21.062 1.00 90.94 543 LEU A N 1
ATOM 4311 C CA . LEU A 1 543 ? -9.086 -8.681 21.240 1.00 90.94 543 LEU A CA 1
ATOM 4312 C C . LEU A 1 543 ? -8.813 -9.108 22.692 1.00 90.94 543 LEU A C 1
ATOM 4314 O O . LEU A 1 543 ? -9.623 -9.820 23.284 1.00 90.94 543 LEU A O 1
ATOM 4318 N N . LYS A 1 544 ? -7.729 -8.612 23.307 1.00 89.62 544 LYS A N 1
ATOM 4319 C CA . LYS A 1 544 ? -7.408 -8.885 24.719 1.00 89.62 544 LYS A CA 1
ATOM 4320 C C . LYS A 1 544 ? -8.393 -8.235 25.700 1.00 89.62 544 LYS A C 1
ATOM 4322 O O . LYS A 1 544 ? -8.685 -8.824 26.738 1.00 89.62 544 LYS A O 1
ATOM 4327 N N . PHE A 1 545 ? -8.917 -7.048 25.391 1.00 88.81 545 PHE A N 1
ATOM 4328 C CA . PHE A 1 545 ? -9.990 -6.425 26.172 1.00 88.81 545 PHE A CA 1
ATOM 4329 C C . PHE A 1 545 ? -11.279 -7.254 26.094 1.00 88.81 545 PHE A C 1
ATOM 4331 O O . PHE A 1 545 ? -11.826 -7.620 27.134 1.00 88.81 545 PHE A O 1
ATOM 4338 N N . LEU A 1 546 ? -11.719 -7.611 24.882 1.00 88.62 546 LEU A N 1
ATOM 4339 C CA . LEU A 1 546 ? -12.906 -8.436 24.649 1.00 88.62 546 LEU A CA 1
ATOM 4340 C C . LEU A 1 546 ? -12.798 -9.802 25.342 1.00 88.62 546 LEU A C 1
ATOM 4342 O O . LEU A 1 546 ? -13.748 -10.205 26.008 1.00 88.62 546 LEU A O 1
ATOM 4346 N N . GLN A 1 547 ? -11.637 -10.466 25.285 1.00 88.75 547 GLN A N 1
ATOM 4347 C CA . GLN A 1 547 ? -11.390 -11.739 25.975 1.00 88.75 547 GLN A CA 1
ATOM 4348 C C . GLN A 1 547 ? -11.702 -11.655 27.481 1.00 88.75 547 GLN A C 1
ATOM 4350 O O . GLN A 1 547 ? -12.392 -12.516 28.022 1.00 88.75 547 GLN A O 1
ATOM 4355 N N . VAL A 1 548 ? -11.250 -10.589 28.152 1.00 87.50 548 VAL A N 1
ATOM 4356 C CA . VAL A 1 548 ? -11.490 -10.365 29.591 1.00 87.50 548 VAL A CA 1
ATOM 4357 C C . VAL A 1 548 ? -12.960 -10.039 29.892 1.00 87.50 548 VAL A C 1
ATOM 4359 O O . VAL A 1 548 ? -13.422 -10.286 31.006 1.00 87.50 548 VAL A O 1
ATOM 4362 N N . GLN A 1 549 ? -13.720 -9.504 28.931 1.00 85.94 549 GLN A N 1
ATOM 4363 C CA . GLN A 1 549 ? -15.169 -9.338 29.091 1.00 85.94 549 GLN A CA 1
ATOM 4364 C C . GLN A 1 549 ? -15.913 -10.666 28.891 1.00 85.94 549 GLN A C 1
ATOM 4366 O O . GLN A 1 549 ? -16.785 -10.986 29.696 1.00 85.94 549 GLN A O 1
ATOM 4371 N N . VAL A 1 550 ? -15.541 -11.469 27.887 1.00 86.75 550 VAL A N 1
ATOM 4372 C CA . VAL A 1 550 ? -16.117 -12.807 27.658 1.00 86.75 550 VAL A CA 1
ATOM 4373 C C . VAL A 1 550 ? -15.914 -13.705 28.879 1.00 86.75 550 VAL A C 1
ATOM 4375 O O . VAL A 1 550 ? -16.890 -14.246 29.388 1.00 86.75 550 VAL A O 1
ATOM 4378 N N . GLU A 1 551 ? -14.702 -13.758 29.440 1.00 85.81 551 GLU A N 1
ATOM 4379 C CA . GLU A 1 551 ? -14.400 -14.564 30.634 1.00 85.81 551 GLU A CA 1
ATOM 4380 C C . GLU A 1 551 ? -15.271 -14.177 31.852 1.00 85.81 551 GLU A C 1
ATOM 4382 O O . GLU A 1 551 ? -15.658 -15.029 32.654 1.00 85.81 551 GLU A O 1
ATOM 4387 N N . LYS A 1 552 ? -15.629 -12.891 31.994 1.00 83.81 552 LYS A N 1
ATOM 4388 C CA . LYS A 1 552 ? -16.572 -12.427 33.029 1.00 83.81 552 LYS A CA 1
ATOM 4389 C C . LYS A 1 552 ? -18.012 -12.834 32.727 1.00 83.81 552 LYS A C 1
ATOM 4391 O O . LYS A 1 552 ? -18.726 -13.217 33.649 1.00 83.81 552 LYS A O 1
ATOM 4396 N N . ILE A 1 553 ? -18.441 -12.737 31.468 1.00 84.38 553 ILE A N 1
ATOM 4397 C CA . ILE A 1 553 ? -19.793 -13.108 31.025 1.00 84.38 553 ILE A CA 1
ATOM 4398 C C . ILE A 1 553 ? -20.019 -14.614 31.216 1.00 84.38 553 ILE A C 1
ATOM 4400 O O . ILE A 1 553 ? -21.066 -15.009 31.725 1.00 84.38 553 ILE A O 1
ATOM 4404 N N . GLU A 1 554 ? -19.029 -15.445 30.885 1.00 83.50 554 GLU A N 1
ATOM 4405 C CA . GLU A 1 554 ? -19.062 -16.895 31.107 1.00 83.50 554 GLU A CA 1
ATOM 4406 C C . GLU A 1 554 ? -19.156 -17.224 32.603 1.00 83.50 554 GLU A C 1
ATOM 4408 O O . GLU A 1 554 ? -20.100 -17.893 33.020 1.00 83.50 554 GLU A O 1
ATOM 4413 N N . LYS A 1 555 ? -18.290 -16.645 33.446 1.00 84.88 555 LYS A N 1
ATOM 4414 C CA . LYS A 1 555 ? -18.359 -16.824 34.911 1.00 84.88 555 LYS A CA 1
ATOM 4415 C C . LYS A 1 555 ? -19.671 -16.322 35.519 1.00 84.88 555 LYS A C 1
ATOM 4417 O O . LYS A 1 555 ? -20.195 -16.921 36.456 1.00 84.88 555 LYS A O 1
ATOM 4422 N N . ALA A 1 556 ? -20.243 -15.239 34.993 1.00 82.69 556 ALA A N 1
ATOM 4423 C CA . ALA A 1 556 ? -21.552 -14.750 35.424 1.00 82.69 556 ALA A CA 1
ATOM 4424 C C . ALA A 1 556 ? -22.701 -15.679 34.990 1.00 82.69 556 ALA A C 1
ATOM 4426 O O . ALA A 1 556 ? -23.701 -15.787 35.701 1.00 82.69 556 ALA A O 1
ATOM 4427 N N . ARG A 1 557 ? -22.556 -16.381 33.859 1.00 82.81 557 ARG A N 1
ATOM 4428 C CA . ARG A 1 557 ? -23.492 -17.412 33.393 1.00 82.81 557 ARG A CA 1
ATOM 4429 C C . ARG A 1 557 ? -23.423 -18.670 34.261 1.00 82.81 557 ARG A C 1
ATOM 4431 O O . ARG A 1 557 ? -24.468 -19.119 34.721 1.00 82.81 557 ARG A O 1
ATOM 4438 N N . GLU A 1 558 ? -22.222 -19.156 34.576 1.00 85.00 558 GLU A N 1
ATOM 4439 C CA . GLU A 1 558 ? -22.005 -20.249 35.540 1.00 85.00 558 GLU A CA 1
ATOM 4440 C C . GLU A 1 558 ? -22.634 -19.918 36.906 1.00 85.00 558 GLU A C 1
ATOM 4442 O O . GLU A 1 558 ? -23.408 -20.707 37.449 1.00 85.00 558 GLU A O 1
ATOM 4447 N N . MET A 1 559 ? -22.390 -18.709 37.432 1.00 85.00 559 MET A N 1
ATOM 4448 C CA . MET A 1 559 ? -22.998 -18.258 38.691 1.00 85.00 559 MET A CA 1
ATOM 4449 C C . MET A 1 559 ? -24.530 -18.145 38.616 1.00 85.00 559 MET A C 1
ATOM 4451 O O . MET A 1 559 ? -25.190 -18.413 39.620 1.00 85.00 559 MET A O 1
ATOM 4455 N N . LYS A 1 560 ? -25.119 -17.790 37.461 1.00 83.06 560 LYS A N 1
ATOM 4456 C CA . LYS A 1 560 ? -26.583 -17.812 37.268 1.00 83.06 560 LYS A CA 1
ATOM 4457 C C . LYS A 1 560 ? -27.151 -19.232 37.287 1.00 83.06 560 LYS A C 1
ATOM 4459 O O . LYS A 1 560 ? -28.217 -19.433 37.864 1.00 83.06 560 LYS A O 1
ATOM 4464 N N . GLU A 1 561 ? -26.463 -20.204 36.694 1.00 82.69 561 GLU A N 1
ATOM 4465 C CA . GLU A 1 561 ? -26.896 -21.608 36.702 1.00 82.69 561 GLU A CA 1
ATOM 4466 C C . GLU A 1 561 ? -26.774 -22.229 38.109 1.00 82.69 561 GLU A C 1
ATOM 4468 O O . GLU A 1 561 ? -27.714 -22.880 38.575 1.00 82.69 561 GLU A O 1
ATOM 4473 N N . GLU A 1 562 ? -25.697 -21.939 38.854 1.00 85.44 562 GLU A N 1
ATOM 4474 C CA . GLU A 1 562 ? -25.571 -22.367 40.258 1.00 85.44 562 GLU A CA 1
ATOM 4475 C C . GLU A 1 562 ? -26.625 -21.696 41.163 1.00 85.44 562 GLU A C 1
ATOM 4477 O O . GLU A 1 562 ? -27.257 -22.367 41.987 1.00 85.44 562 GLU A O 1
ATOM 4482 N N . LEU A 1 563 ? -26.875 -20.390 40.982 1.00 86.81 563 LEU A N 1
ATOM 4483 C CA . LEU A 1 563 ? -27.922 -19.665 41.708 1.00 86.81 563 LEU A CA 1
ATOM 4484 C C . LEU A 1 563 ? -29.316 -20.233 41.414 1.00 86.81 563 LEU A C 1
ATOM 4486 O O . LEU A 1 563 ? -30.095 -20.402 42.348 1.00 86.81 563 LEU A O 1
ATOM 4490 N N . ALA A 1 564 ? -29.636 -20.565 40.161 1.00 83.31 564 ALA A N 1
ATOM 4491 C CA . ALA A 1 564 ? -30.932 -21.144 39.809 1.00 83.31 564 ALA A CA 1
ATOM 4492 C C . ALA A 1 564 ? -31.201 -22.461 40.558 1.00 83.31 564 ALA A C 1
ATOM 4494 O O . ALA A 1 564 ? -32.307 -22.664 41.059 1.00 83.31 564 ALA A O 1
ATOM 4495 N N . SER A 1 565 ? -30.181 -23.315 40.698 1.00 84.12 565 SER A N 1
ATOM 4496 C CA . SER A 1 565 ? -30.271 -24.559 41.471 1.00 84.12 565 SER A CA 1
ATOM 4497 C C . SER A 1 565 ? -30.473 -24.297 42.972 1.00 84.12 565 SER A C 1
ATOM 4499 O O . SER A 1 565 ? -31.423 -24.804 43.573 1.00 84.12 565 SER A O 1
ATOM 4501 N N . LYS A 1 566 ? -29.640 -23.434 43.576 1.00 86.88 566 LYS A N 1
ATOM 4502 C CA . LYS A 1 566 ? -29.714 -23.111 45.015 1.00 86.88 566 LYS A CA 1
ATOM 4503 C C . LYS A 1 566 ? -31.010 -22.394 45.401 1.00 86.88 566 LYS A C 1
ATOM 4505 O O . LYS A 1 566 ? -31.585 -22.690 46.446 1.00 86.88 566 LYS A O 1
ATOM 4510 N N . LEU A 1 567 ? -31.484 -21.474 44.559 1.00 85.50 567 LEU A N 1
ATOM 4511 C CA . LEU A 1 567 ? -32.729 -20.740 44.777 1.00 85.50 567 LEU A CA 1
ATOM 4512 C C . LEU A 1 567 ? -33.949 -21.665 44.675 1.00 85.50 567 LEU A C 1
ATOM 4514 O O . LEU A 1 567 ? -34.839 -21.574 45.515 1.00 85.50 567 LEU A O 1
ATOM 4518 N N . ALA A 1 568 ? -33.973 -22.592 43.711 1.00 81.62 568 ALA A N 1
ATOM 4519 C CA . ALA A 1 568 ? -35.048 -23.578 43.605 1.00 81.62 568 ALA A CA 1
ATOM 4520 C C . ALA A 1 568 ? -35.132 -24.478 44.854 1.00 81.62 568 ALA A C 1
ATOM 4522 O O . ALA A 1 568 ? -36.224 -24.690 45.381 1.00 81.62 568 ALA A O 1
ATOM 4523 N N . GLU A 1 569 ? -33.999 -24.959 45.381 1.00 83.94 569 GLU A N 1
ATOM 4524 C CA . GLU A 1 569 ? -33.992 -25.750 46.622 1.00 83.94 569 GLU A CA 1
ATOM 4525 C C . GLU A 1 569 ? -34.463 -24.926 47.835 1.00 83.94 569 GLU A C 1
ATOM 4527 O O . GLU A 1 569 ? -35.286 -25.391 48.629 1.00 83.94 569 GLU A O 1
ATOM 4532 N N . TYR A 1 570 ? -33.978 -23.687 47.966 1.00 87.69 570 TYR A N 1
ATOM 4533 C CA . TYR A 1 570 ? -34.373 -22.780 49.043 1.00 87.69 570 TYR A CA 1
ATOM 4534 C C . TYR A 1 570 ? -35.885 -22.524 49.045 1.00 87.69 570 TYR A C 1
ATOM 4536 O O . TYR A 1 570 ? -36.531 -22.746 50.072 1.00 87.69 570 TYR A O 1
ATOM 4544 N N . LEU A 1 571 ? -36.459 -22.137 47.899 1.00 85.38 571 LEU A N 1
ATOM 4545 C CA . LEU A 1 571 ? -37.889 -21.850 47.784 1.00 85.38 571 LEU A CA 1
ATOM 4546 C C . LEU A 1 571 ? -38.755 -23.109 47.962 1.00 85.38 571 LEU A C 1
ATOM 4548 O O . LEU A 1 571 ? -39.873 -22.996 48.461 1.00 85.38 571 LEU A O 1
ATOM 4552 N N . ALA A 1 572 ? -38.256 -24.305 47.617 1.00 82.88 572 ALA A N 1
ATOM 4553 C CA . ALA A 1 572 ? -38.947 -25.567 47.902 1.00 82.88 572 ALA A CA 1
ATOM 4554 C C . ALA A 1 572 ? -39.152 -25.766 49.412 1.00 82.88 572 ALA A C 1
ATOM 4556 O O . ALA A 1 572 ? -40.265 -26.044 49.866 1.00 82.88 572 ALA A O 1
ATOM 4557 N N . ARG A 1 573 ? -38.070 -25.599 50.187 1.00 85.62 573 ARG A N 1
ATOM 4558 C CA . ARG A 1 573 ? -38.074 -25.724 51.652 1.00 85.62 573 ARG A CA 1
ATOM 4559 C C . ARG A 1 573 ? -38.921 -24.624 52.300 1.00 85.62 573 ARG A C 1
ATOM 4561 O O . ARG A 1 573 ? -39.745 -24.921 53.161 1.00 85.62 573 ARG A O 1
ATOM 4568 N N . GLU A 1 574 ? -38.768 -23.379 51.845 1.00 86.50 574 GLU A N 1
ATOM 4569 C CA . GLU A 1 574 ? -39.470 -22.217 52.404 1.00 86.50 574 GLU A CA 1
ATOM 4570 C C . GLU A 1 574 ? -40.989 -22.317 52.196 1.00 86.50 574 GLU A C 1
ATOM 4572 O O . GLU A 1 574 ? -41.756 -22.197 53.150 1.00 86.50 574 GLU A O 1
ATOM 4577 N N . ASN A 1 575 ? -41.431 -22.647 50.976 1.00 85.56 575 ASN A N 1
ATOM 4578 C CA . ASN A 1 575 ? -42.847 -22.843 50.663 1.00 85.56 575 ASN A CA 1
ATOM 4579 C C . ASN A 1 575 ? -43.472 -23.987 51.477 1.00 85.56 575 ASN A C 1
ATOM 4581 O O . ASN A 1 575 ? -44.615 -23.869 51.923 1.00 85.56 575 ASN A O 1
ATOM 4585 N N . ALA A 1 576 ? -42.739 -25.088 51.679 1.00 84.31 576 ALA A N 1
ATOM 4586 C CA . ALA A 1 576 ? -43.207 -26.214 52.483 1.00 84.31 576 ALA A CA 1
ATOM 4587 C C . ALA A 1 576 ? -43.391 -25.824 53.960 1.00 84.31 576 ALA A C 1
ATOM 4589 O O . ALA A 1 576 ? -44.434 -26.133 54.541 1.00 84.31 576 ALA A O 1
ATOM 4590 N N . TRP A 1 577 ? -42.431 -25.095 54.543 1.00 88.00 577 TRP A N 1
ATOM 4591 C CA . TRP A 1 577 ? -42.531 -24.592 55.917 1.00 88.00 577 TRP A CA 1
ATOM 4592 C C . TRP A 1 577 ? -43.682 -23.591 56.087 1.00 88.00 577 TRP A C 1
ATOM 4594 O O . TRP A 1 577 ? -44.539 -23.799 56.944 1.00 88.00 577 TRP A O 1
ATOM 4604 N N . ILE A 1 578 ? -43.776 -22.567 55.228 1.00 87.06 578 ILE A N 1
ATOM 4605 C CA . ILE A 1 578 ? -44.855 -21.563 55.281 1.00 87.06 578 ILE A CA 1
ATOM 4606 C C . ILE A 1 578 ? -46.230 -22.229 55.128 1.00 87.06 578 ILE A C 1
ATOM 4608 O O . ILE A 1 578 ? -47.166 -21.877 55.848 1.00 87.06 578 ILE A O 1
ATOM 4612 N N . SER A 1 579 ? -46.366 -23.214 54.233 1.00 86.06 579 SER A N 1
ATOM 4613 C CA . SER A 1 579 ? -47.629 -23.939 54.026 1.00 86.06 579 SER A CA 1
ATOM 4614 C C . SER A 1 579 ? -48.031 -24.773 55.247 1.00 86.06 579 SER A C 1
ATOM 4616 O O . SER A 1 579 ? -49.186 -24.716 55.669 1.00 86.06 579 SER A O 1
ATOM 4618 N N . HIS A 1 580 ? -47.083 -25.510 55.836 1.00 86.88 580 HIS A N 1
ATOM 4619 C CA . HIS A 1 580 ? -47.301 -26.284 57.061 1.00 86.88 580 HIS A CA 1
ATOM 4620 C C . HIS A 1 580 ? -47.709 -25.382 58.231 1.00 86.88 580 HIS A C 1
ATOM 4622 O O . HIS A 1 580 ? -48.700 -25.642 58.910 1.00 86.88 580 HIS A O 1
ATOM 4628 N N . GLU A 1 581 ? -46.975 -24.291 58.440 1.00 86.38 581 GLU A N 1
ATOM 4629 C CA . GLU A 1 581 ? -47.178 -23.404 59.582 1.00 86.38 581 GLU A CA 1
ATOM 4630 C C . GLU A 1 581 ? -48.465 -22.578 59.457 1.00 86.38 581 GLU A C 1
ATOM 4632 O O . GLU A 1 581 ? -49.199 -22.407 60.432 1.00 86.38 581 GLU A O 1
ATOM 4637 N N . THR A 1 582 ? -48.820 -22.168 58.234 1.00 87.00 582 THR A N 1
ATOM 4638 C CA . THR A 1 582 ? -50.127 -21.559 57.942 1.00 87.00 582 THR A CA 1
ATOM 4639 C C . THR A 1 582 ? -51.276 -22.520 58.256 1.00 87.00 582 THR A C 1
ATOM 4641 O O . THR A 1 582 ? -52.304 -22.077 58.768 1.00 87.00 582 THR A O 1
ATOM 4644 N N . ALA A 1 583 ? -51.126 -23.822 57.981 1.00 86.25 583 ALA A N 1
ATOM 4645 C CA . ALA A 1 583 ? -52.132 -24.822 58.336 1.00 86.25 583 ALA A CA 1
ATOM 4646 C C . ALA A 1 583 ? -52.224 -25.006 59.862 1.00 86.25 583 ALA A C 1
ATOM 4648 O O . ALA A 1 583 ? -53.304 -24.804 60.419 1.00 86.25 583 ALA A O 1
ATOM 4649 N N . ARG A 1 584 ? -51.090 -25.265 60.536 1.00 90.25 584 ARG A N 1
ATOM 4650 C CA . ARG A 1 584 ? -50.984 -25.426 62.001 1.00 90.25 584 ARG A CA 1
ATOM 4651 C C . ARG A 1 584 ? -51.680 -24.286 62.750 1.00 90.25 584 ARG A C 1
ATOM 4653 O O . ARG A 1 584 ? -52.637 -24.516 63.488 1.00 90.25 584 ARG A O 1
ATOM 4660 N N . LEU A 1 585 ? -51.265 -23.046 62.487 1.00 88.81 585 LEU A N 1
ATOM 4661 C CA . LEU A 1 585 ? -51.825 -21.854 63.133 1.00 88.81 585 LEU A CA 1
ATOM 4662 C C . LEU A 1 585 ? -53.291 -21.596 62.756 1.00 88.81 585 LEU A C 1
ATOM 4664 O O . LEU A 1 585 ? -54.017 -20.945 63.506 1.00 88.81 585 LEU A O 1
ATOM 4668 N N . SER A 1 586 ? -53.759 -22.070 61.597 1.00 86.81 586 SER A N 1
ATOM 4669 C CA . SER A 1 586 ? -55.166 -21.928 61.209 1.00 86.81 586 SER A CA 1
ATOM 4670 C C . SER A 1 586 ? -56.082 -22.953 61.878 1.00 86.81 586 SER A C 1
ATOM 4672 O O . SER A 1 586 ? -57.262 -22.656 62.046 1.00 86.81 586 SER A O 1
ATOM 4674 N N . ASP A 1 587 ? -55.567 -24.110 62.297 1.00 87.12 587 ASP A N 1
ATOM 4675 C CA . ASP A 1 587 ? -56.338 -25.107 63.047 1.00 87.12 587 ASP A CA 1
ATOM 4676 C C . ASP A 1 587 ? -56.298 -24.844 64.561 1.00 87.12 587 ASP A C 1
ATOM 4678 O O . ASP A 1 587 ? -57.356 -24.822 65.194 1.00 87.12 587 ASP A O 1
ATOM 4682 N N . GLU A 1 588 ? -55.137 -24.487 65.123 1.00 87.25 588 GLU A N 1
ATOM 4683 C CA . GLU A 1 588 ? -55.022 -24.030 66.521 1.00 87.25 588 GLU A CA 1
ATOM 4684 C C . GLU A 1 588 ? -55.886 -22.783 66.793 1.00 87.25 588 GLU A C 1
ATOM 4686 O O . GLU A 1 588 ? -56.524 -22.674 67.843 1.00 87.25 588 GLU A O 1
ATOM 4691 N N . ALA A 1 589 ? -55.992 -21.861 65.826 1.00 86.75 589 ALA A N 1
ATOM 4692 C CA . ALA A 1 589 ? -56.898 -20.719 65.936 1.00 86.75 589 ALA A CA 1
ATOM 4693 C C . ALA A 1 589 ? -58.380 -21.139 66.005 1.00 86.75 589 ALA A C 1
ATOM 4695 O O . ALA A 1 589 ? -59.107 -20.605 66.838 1.00 86.75 589 ALA A O 1
ATOM 4696 N N . LYS A 1 590 ? -58.836 -22.110 65.196 1.00 87.94 590 LYS A N 1
ATOM 4697 C CA . LYS A 1 590 ? -60.236 -22.591 65.237 1.00 87.94 590 LYS A CA 1
ATOM 4698 C C . LYS A 1 590 ? -60.574 -23.205 66.592 1.00 87.94 590 LYS A C 1
ATOM 4700 O O . LYS A 1 590 ? -61.637 -22.924 67.142 1.00 87.94 590 LYS A O 1
ATOM 4705 N N . GLU A 1 591 ? -59.673 -24.021 67.141 1.00 86.31 591 GLU A N 1
ATOM 4706 C CA . GLU A 1 591 ? -59.857 -24.637 68.459 1.00 86.31 591 GLU A CA 1
ATOM 4707 C C . GLU A 1 591 ? -60.023 -23.566 69.550 1.00 86.31 591 GLU A C 1
ATOM 4709 O O . GLU A 1 591 ? -60.952 -23.632 70.358 1.00 86.31 591 GLU A O 1
ATOM 4714 N N . ARG A 1 592 ? -59.187 -22.520 69.525 1.00 87.19 592 ARG A N 1
ATOM 4715 C CA . ARG A 1 592 ? -59.257 -21.410 70.487 1.00 87.19 592 ARG A CA 1
ATOM 4716 C C . ARG A 1 592 ? -60.451 -20.473 70.266 1.00 87.19 592 ARG A C 1
ATOM 4718 O O . ARG A 1 592 ? -60.981 -19.957 71.246 1.00 87.19 592 ARG A O 1
ATOM 4725 N N . GLU A 1 593 ? -60.932 -20.277 69.036 1.00 87.31 593 GLU A N 1
ATOM 4726 C CA . GLU A 1 593 ? -62.189 -19.545 68.788 1.00 87.31 593 GLU A CA 1
ATOM 4727 C C . GLU A 1 593 ? -63.408 -20.328 69.318 1.00 87.31 593 GLU A C 1
ATOM 4729 O O . GLU A 1 593 ? -64.289 -19.739 69.948 1.00 87.31 593 GLU A O 1
ATOM 4734 N N . HIS A 1 594 ? -63.421 -21.661 69.189 1.00 87.06 594 HIS A N 1
ATOM 4735 C CA . HIS A 1 594 ? -64.432 -22.510 69.833 1.00 87.06 594 HIS A CA 1
ATOM 4736 C C . HIS A 1 594 ? -64.341 -22.493 71.372 1.00 87.06 594 HIS A C 1
ATOM 4738 O O . HIS A 1 594 ? -65.376 -22.410 72.039 1.00 87.06 594 HIS A O 1
ATOM 4744 N N . GLU A 1 595 ? -63.133 -22.530 71.948 1.00 86.44 595 GLU A N 1
ATOM 4745 C CA . GLU A 1 595 ? -62.914 -22.414 73.399 1.00 86.44 595 GLU A CA 1
ATOM 4746 C C . GLU A 1 595 ? -63.487 -21.094 73.940 1.00 86.44 595 GLU A C 1
ATOM 4748 O O . GLU A 1 595 ? -64.309 -21.120 74.863 1.00 86.44 595 GLU A O 1
ATOM 4753 N N . ILE A 1 596 ? -63.130 -19.963 73.314 1.00 88.62 596 ILE A N 1
ATOM 4754 C CA . ILE A 1 596 ? -63.609 -18.615 73.662 1.00 88.62 596 ILE A CA 1
ATOM 4755 C C . ILE A 1 596 ? -65.136 -18.544 73.610 1.00 88.62 596 ILE A C 1
ATOM 4757 O O . ILE A 1 596 ? -65.749 -18.201 74.620 1.00 88.62 596 ILE A O 1
ATOM 4761 N N . HIS A 1 597 ? -65.771 -18.940 72.503 1.00 87.81 597 HIS A N 1
ATOM 4762 C CA . HIS A 1 597 ? -67.234 -18.906 72.402 1.00 87.81 597 HIS A CA 1
ATOM 4763 C C . HIS A 1 597 ? -67.929 -19.804 73.442 1.00 87.81 597 HIS A C 1
ATOM 4765 O O . HIS A 1 597 ? -69.002 -19.456 73.944 1.00 87.81 597 HIS A O 1
ATOM 4771 N N . SER A 1 598 ? -67.316 -20.929 73.835 1.00 89.62 598 SER A N 1
ATOM 4772 C CA . SER A 1 598 ? -67.850 -21.777 74.910 1.00 89.62 598 SER A CA 1
ATOM 4773 C C . SER A 1 598 ? -67.784 -21.108 76.292 1.00 89.62 598 SER A C 1
ATOM 4775 O O . SER A 1 598 ? -68.657 -21.339 77.131 1.00 89.62 598 SER A O 1
ATOM 4777 N N . LEU A 1 599 ? -66.766 -20.276 76.537 1.00 87.38 599 LEU A N 1
ATOM 4778 C CA . LEU A 1 599 ? -66.584 -19.523 77.780 1.00 87.38 599 LEU A CA 1
ATOM 4779 C C . LEU A 1 599 ? -67.469 -18.271 77.813 1.00 87.38 599 LEU A C 1
ATOM 4781 O O . LEU A 1 599 ? -68.065 -17.983 78.847 1.00 87.38 599 LEU A O 1
ATOM 4785 N N . GLU A 1 600 ? -67.643 -17.580 76.683 1.00 86.44 600 GLU A N 1
ATOM 4786 C CA . GLU A 1 600 ? -68.596 -16.472 76.537 1.00 86.44 600 GLU A CA 1
ATOM 4787 C C . GLU A 1 600 ? -70.038 -16.918 76.824 1.00 86.44 600 GLU A C 1
ATOM 4789 O O . GLU A 1 600 ? -70.777 -16.220 77.523 1.00 86.44 600 GLU A O 1
ATOM 4794 N N . ALA A 1 601 ? -70.428 -18.106 76.346 1.00 85.44 601 ALA A N 1
ATOM 4795 C CA . ALA A 1 601 ? -71.733 -18.697 76.636 1.00 85.44 601 ALA A CA 1
ATOM 4796 C C . ALA A 1 601 ? -71.926 -18.974 78.141 1.00 85.44 601 ALA A C 1
ATOM 4798 O O . ALA A 1 601 ? -72.915 -18.522 78.720 1.00 85.44 601 ALA A O 1
ATOM 4799 N N . LYS A 1 602 ? -70.955 -19.633 78.792 1.00 84.19 602 LYS A N 1
ATOM 4800 C CA . LYS A 1 602 ? -70.985 -19.928 80.241 1.00 84.19 602 LYS A CA 1
ATOM 4801 C C . LYS A 1 602 ? -70.985 -18.659 81.097 1.00 84.19 602 LYS A C 1
ATOM 4803 O O . LYS A 1 602 ? -71.740 -18.563 82.059 1.00 84.19 602 LYS A O 1
ATOM 4808 N N . LEU A 1 603 ? -70.190 -17.652 80.728 1.00 84.62 603 LEU A N 1
ATOM 4809 C CA . LEU A 1 603 ? -70.150 -16.365 81.427 1.00 84.62 603 LEU A CA 1
ATOM 4810 C C . LEU A 1 603 ? -71.487 -15.613 81.305 1.00 84.62 603 LEU A C 1
ATOM 4812 O O . LEU A 1 603 ? -71.939 -14.995 82.268 1.00 84.62 603 LEU A O 1
ATOM 4816 N N . LYS A 1 604 ? -72.152 -15.689 80.145 1.00 83.31 604 LYS A N 1
ATOM 4817 C CA . LYS A 1 604 ? -73.499 -15.134 79.940 1.00 83.31 604 LYS A CA 1
ATOM 4818 C C . LYS A 1 604 ? -74.553 -15.854 80.791 1.00 83.31 604 LYS A C 1
ATOM 4820 O O . LYS A 1 604 ? -75.425 -15.193 81.354 1.00 83.31 604 LYS A O 1
ATOM 4825 N N . GLU A 1 605 ? -74.455 -17.175 80.912 1.00 80.75 605 GLU A N 1
ATOM 4826 C CA . GLU A 1 605 ? -75.319 -17.995 81.768 1.00 80.75 605 GLU A CA 1
ATOM 4827 C C . GLU A 1 605 ? -75.132 -17.636 83.254 1.00 80.75 605 GLU A C 1
ATOM 4829 O O . GLU A 1 605 ? -76.097 -17.225 83.903 1.00 80.75 605 GLU A O 1
ATOM 4834 N N . ALA A 1 606 ? -73.892 -17.626 83.757 1.00 76.69 606 ALA A N 1
ATOM 4835 C CA . ALA A 1 606 ? -73.561 -17.216 85.128 1.00 76.69 606 ALA A CA 1
ATOM 4836 C C . ALA A 1 606 ? -74.029 -15.780 85.451 1.00 76.69 606 ALA A C 1
ATOM 4838 O O . ALA A 1 606 ? -74.631 -15.534 86.499 1.00 76.69 606 ALA A O 1
ATOM 4839 N N . ARG A 1 607 ? -73.851 -14.831 84.519 1.00 75.62 607 ARG A N 1
ATOM 4840 C CA . ARG A 1 607 ? -74.377 -13.457 84.650 1.00 75.62 607 ARG A CA 1
ATOM 4841 C C . ARG A 1 607 ? -75.902 -13.406 84.728 1.00 75.62 607 ARG A C 1
ATOM 4843 O O . ARG A 1 607 ? -76.439 -12.601 85.487 1.00 75.62 607 ARG A O 1
ATOM 4850 N N . SER A 1 608 ? -76.608 -14.266 83.993 1.00 73.06 608 SER A N 1
ATOM 4851 C CA . SER A 1 608 ? -78.072 -14.353 84.082 1.00 73.06 608 SER A CA 1
ATOM 4852 C C . SER A 1 608 ? -78.541 -14.921 85.429 1.00 73.06 608 SER A C 1
ATOM 4854 O O . SER A 1 608 ? -79.484 -14.386 86.014 1.00 73.06 608 SER A O 1
ATOM 4856 N N . ALA A 1 609 ? -77.824 -15.905 85.986 1.00 65.31 609 ALA A N 1
ATOM 4857 C CA . ALA A 1 609 ? -78.078 -16.429 87.329 1.00 65.31 609 ALA A CA 1
ATOM 4858 C C . ALA A 1 609 ? -77.843 -15.362 88.416 1.00 65.31 609 ALA A C 1
ATOM 4860 O O . ALA A 1 609 ? -78.694 -15.166 89.284 1.00 65.31 609 ALA A O 1
ATOM 4861 N N . LYS A 1 610 ? -76.748 -14.592 88.319 1.00 60.94 610 LYS A N 1
ATOM 4862 C CA . LYS A 1 610 ? -76.469 -13.445 89.203 1.00 60.94 610 LYS A CA 1
ATOM 4863 C C . LYS A 1 610 ? -77.560 -12.367 89.117 1.00 60.94 610 LYS A C 1
ATOM 4865 O O . LYS A 1 610 ? -77.984 -11.839 90.142 1.00 60.94 610 LYS A O 1
ATOM 4870 N N . GLY A 1 611 ? -78.077 -12.093 87.916 1.00 58.03 611 GLY A N 1
ATOM 4871 C CA . GLY A 1 611 ? -79.222 -11.199 87.706 1.00 58.03 611 GLY A CA 1
ATOM 4872 C C . GLY A 1 611 ? -80.510 -11.686 88.384 1.00 58.03 611 GLY A C 1
ATOM 4873 O O . GLY A 1 611 ? -81.208 -10.889 89.005 1.00 58.03 611 GLY A O 1
ATOM 4874 N N . GLY A 1 612 ? -80.791 -12.992 88.329 1.00 58.06 612 GLY A N 1
ATOM 4875 C CA . GLY A 1 612 ? -81.919 -13.614 89.034 1.00 58.06 612 GLY A CA 1
ATOM 4876 C C . GLY A 1 612 ? -81.761 -13.660 90.560 1.00 58.06 612 GLY A C 1
ATOM 4877 O O . GLY A 1 612 ? -82.757 -13.622 91.276 1.00 58.06 612 GLY A O 1
ATOM 4878 N N . ALA A 1 613 ? -80.528 -13.696 91.073 1.00 52.09 613 ALA A N 1
ATOM 4879 C CA . ALA A 1 613 ? -80.254 -13.567 92.504 1.00 52.09 613 ALA A CA 1
ATOM 4880 C C . ALA A 1 613 ? -80.414 -12.116 93.002 1.00 52.09 613 ALA A C 1
ATOM 4882 O O . ALA A 1 613 ? -80.888 -11.893 94.115 1.00 52.09 613 ALA A O 1
ATOM 4883 N N . ALA A 1 614 ? -80.068 -11.118 92.179 1.00 48.38 614 ALA A N 1
ATOM 4884 C CA . ALA A 1 614 ? -80.096 -9.701 92.555 1.00 48.38 614 ALA A CA 1
ATOM 4885 C C . ALA A 1 614 ? -81.506 -9.151 92.862 1.00 48.38 614 ALA A C 1
ATOM 4887 O O . ALA A 1 614 ? -81.643 -8.237 93.682 1.00 48.38 614 ALA A O 1
ATOM 4888 N N . THR A 1 615 ? -82.563 -9.718 92.267 1.00 49.69 615 THR A N 1
ATOM 4889 C CA . THR A 1 615 ? -83.961 -9.412 92.630 1.00 49.69 615 THR A CA 1
ATOM 4890 C C . THR A 1 615 ? -84.329 -9.883 94.041 1.00 49.69 615 THR A C 1
ATOM 4892 O O . THR A 1 615 ? -85.215 -9.295 94.654 1.00 49.69 615 THR A O 1
ATOM 4895 N N . GLY A 1 616 ? -83.606 -10.856 94.606 1.00 50.72 616 GLY A N 1
ATOM 4896 C CA . GLY A 1 616 ? -83.657 -11.243 96.022 1.00 50.72 616 GLY A CA 1
ATOM 4897 C C . GLY A 1 616 ? -82.825 -10.337 96.940 1.00 50.72 616 GLY A C 1
ATOM 4898 O O . GLY A 1 616 ? -82.225 -10.820 97.900 1.00 50.72 616 GLY A O 1
ATOM 4899 N N . SER A 1 617 ? -82.732 -9.038 96.631 1.00 52.12 617 SER A N 1
ATOM 4900 C CA . SER A 1 617 ? -81.921 -8.077 97.389 1.00 52.12 617 SER A CA 1
ATOM 4901 C C . SER A 1 617 ? -82.290 -8.058 98.883 1.00 52.12 617 SER A C 1
ATOM 4903 O O . SER A 1 617 ? -83.465 -7.886 99.206 1.00 52.12 617 SER A O 1
ATOM 4905 N N . PRO A 1 618 ? -81.319 -8.127 99.819 1.00 56.53 618 PRO A N 1
ATOM 4906 C CA . PRO A 1 618 ? -81.615 -8.143 101.255 1.00 56.53 618 PRO A CA 1
ATOM 4907 C C . PRO A 1 618 ? -82.252 -6.865 101.828 1.00 56.53 618 PRO A C 1
ATOM 4909 O O . PRO A 1 618 ? -82.655 -6.886 102.984 1.00 56.53 618 PRO A O 1
ATOM 4912 N N . SER A 1 619 ? -82.334 -5.759 101.076 1.00 59.19 619 SER A N 1
ATOM 4913 C CA . SER A 1 619 ? -82.766 -4.443 101.587 1.00 59.19 619 SER A CA 1
ATOM 4914 C C . SER A 1 619 ? -84.143 -4.449 102.279 1.00 59.19 619 SER A C 1
ATOM 4916 O O . SER A 1 619 ? -84.180 -4.126 103.465 1.00 59.19 619 SER A O 1
ATOM 4918 N N . PRO A 1 620 ? -85.254 -4.886 101.646 1.00 63.38 620 PRO A N 1
ATOM 4919 C CA . PRO A 1 620 ? -86.555 -4.959 102.322 1.00 63.38 620 PRO A CA 1
ATOM 4920 C C . PRO A 1 620 ? -86.574 -5.934 103.510 1.00 63.38 620 PRO A C 1
ATOM 4922 O O . PRO A 1 620 ? -87.285 -5.698 104.485 1.00 63.38 620 PRO A O 1
ATOM 4925 N N . LEU A 1 621 ? -85.777 -7.012 103.484 1.00 69.69 621 LEU A N 1
ATOM 4926 C CA . LEU A 1 621 ? -85.652 -7.927 104.626 1.00 69.69 621 LEU A CA 1
ATOM 4927 C C . LEU A 1 621 ? -84.878 -7.277 105.786 1.00 69.69 621 LEU A C 1
ATOM 4929 O O . LEU A 1 621 ? -85.238 -7.477 106.941 1.00 69.69 621 LEU A O 1
ATOM 4933 N N . LEU A 1 622 ? -83.856 -6.464 105.502 1.00 69.25 622 LEU A N 1
ATOM 4934 C CA . LEU A 1 622 ? -83.102 -5.696 106.499 1.00 69.25 622 LEU A CA 1
ATOM 4935 C C . LEU A 1 622 ? -83.953 -4.582 107.126 1.00 69.25 622 LEU A C 1
ATOM 4937 O O . LEU A 1 622 ? -83.922 -4.416 108.343 1.00 69.25 622 LEU A O 1
ATOM 4941 N N . GLU A 1 623 ? -84.755 -3.871 106.331 1.00 73.06 623 GLU A N 1
ATOM 4942 C CA . GLU A 1 623 ? -85.729 -2.889 106.829 1.00 73.06 623 GLU A CA 1
ATOM 4943 C C . GLU A 1 623 ? -86.795 -3.565 107.707 1.00 73.06 623 GLU A C 1
ATOM 4945 O O . GLU A 1 623 ? -87.043 -3.125 108.830 1.00 73.06 623 GLU A O 1
ATOM 4950 N N . THR A 1 624 ? -87.340 -4.705 107.262 1.00 76.62 624 THR A N 1
ATOM 4951 C CA . THR A 1 624 ? -88.297 -5.510 108.046 1.00 76.62 624 THR A CA 1
ATOM 4952 C C . THR A 1 624 ? -87.682 -6.003 109.362 1.00 76.62 624 THR A C 1
ATOM 4954 O O . THR A 1 624 ? -88.322 -5.933 110.412 1.00 76.62 624 THR A O 1
ATOM 4957 N N . LEU A 1 625 ? -86.422 -6.455 109.341 1.00 79.38 625 LEU A N 1
ATOM 4958 C CA . LEU A 1 625 ? -85.680 -6.869 110.535 1.00 79.38 625 LEU A CA 1
ATOM 4959 C C . LEU A 1 625 ? -85.502 -5.699 111.517 1.00 79.38 625 LEU A C 1
ATOM 4961 O O . LEU A 1 625 ? -85.708 -5.872 112.718 1.00 79.38 625 LEU A O 1
ATOM 4965 N N . GLN A 1 626 ? -85.156 -4.510 111.014 1.00 79.25 626 GLN A N 1
ATOM 4966 C CA . GLN A 1 626 ? -84.974 -3.304 111.822 1.00 79.25 626 GLN A CA 1
ATOM 4967 C C . GLN A 1 626 ? -86.297 -2.832 112.447 1.00 79.25 626 GLN A C 1
ATOM 4969 O O . GLN A 1 626 ? -86.325 -2.476 113.626 1.00 79.25 626 GLN A O 1
ATOM 4974 N N . GLU A 1 627 ? -87.407 -2.879 111.701 1.00 81.56 627 GLU A N 1
ATOM 4975 C CA . GLU A 1 627 ? -88.740 -2.591 112.238 1.00 81.56 627 GLU A CA 1
ATOM 4976 C C . GLU A 1 627 ? -89.154 -3.573 113.340 1.00 81.56 627 GLU A C 1
ATOM 4978 O O . GLU A 1 627 ? -89.651 -3.145 114.384 1.00 81.56 627 GLU A O 1
ATOM 4983 N N . LEU A 1 628 ? -88.959 -4.880 113.128 1.00 82.38 628 LEU A N 1
ATOM 4984 C CA . LEU A 1 628 ? -89.306 -5.908 114.114 1.00 82.38 628 LEU A CA 1
ATOM 4985 C C . LEU A 1 628 ? -88.469 -5.769 115.393 1.00 82.38 628 LEU A C 1
ATOM 4987 O O . LEU A 1 628 ? -89.022 -5.844 116.489 1.00 82.38 628 LEU A O 1
ATOM 4991 N N . GLN A 1 629 ? -87.171 -5.469 115.274 1.00 79.69 629 GLN A N 1
ATOM 4992 C CA . GLN A 1 629 ? -86.305 -5.186 116.424 1.00 79.69 629 GLN A CA 1
ATOM 4993 C C . GLN A 1 629 ? -86.748 -3.939 117.205 1.00 79.69 629 GLN A C 1
ATOM 4995 O O . GLN A 1 629 ? -86.764 -3.967 118.437 1.00 79.69 629 GLN A O 1
ATOM 5000 N N . ASN A 1 630 ? -87.161 -2.871 116.515 1.00 82.12 630 ASN A N 1
ATOM 5001 C CA . ASN A 1 630 ? -87.682 -1.665 117.164 1.00 82.12 630 ASN A CA 1
ATOM 5002 C C . ASN A 1 630 ? -88.990 -1.964 117.923 1.00 82.12 630 ASN A C 1
ATOM 5004 O O . ASN A 1 630 ? -89.099 -1.649 119.110 1.00 82.12 630 ASN A O 1
ATOM 5008 N N . LYS A 1 631 ? -89.948 -2.650 117.280 1.00 81.44 631 LYS A N 1
ATOM 5009 C CA . LYS A 1 631 ? -91.234 -3.057 117.884 1.00 81.44 631 LYS A CA 1
ATOM 5010 C C . LYS A 1 631 ? -91.029 -3.975 119.098 1.00 81.44 631 LYS A C 1
ATOM 5012 O O . LYS A 1 631 ? -91.662 -3.776 120.134 1.00 81.44 631 LYS A O 1
ATOM 5017 N N . LEU A 1 632 ? -90.091 -4.923 119.013 1.00 84.56 632 LEU A N 1
ATOM 5018 C CA . LEU A 1 632 ? -89.692 -5.799 120.121 1.00 84.56 632 LEU A CA 1
ATOM 5019 C C . LEU A 1 632 ? -89.116 -5.002 121.308 1.00 84.56 632 LEU A C 1
ATOM 5021 O O . LEU A 1 632 ? -89.410 -5.304 122.466 1.00 84.56 632 LEU A O 1
ATOM 5025 N N . GLY A 1 633 ? -88.327 -3.959 121.033 1.00 80.25 633 GLY A N 1
ATOM 5026 C CA . GLY A 1 633 ? -87.805 -3.041 122.049 1.00 80.25 633 GLY A CA 1
ATOM 5027 C C . GLY A 1 633 ? -88.889 -2.209 122.746 1.00 80.25 633 GLY A C 1
ATOM 5028 O O . GLY A 1 633 ? -88.808 -1.984 123.954 1.00 80.25 633 GLY A O 1
ATOM 5029 N N . GLU A 1 634 ? -89.928 -1.786 122.023 1.00 81.12 634 GLU A N 1
ATOM 5030 C CA . GLU A 1 634 ? -91.076 -1.077 122.607 1.00 81.12 634 GLU A CA 1
ATOM 5031 C C . GLU A 1 634 ? -91.970 -1.989 123.460 1.00 81.12 634 GLU A C 1
ATOM 5033 O O . GLU A 1 634 ? -92.399 -1.580 124.543 1.00 81.12 634 GLU A O 1
ATOM 5038 N N . ALA A 1 635 ? -92.219 -3.226 123.013 1.00 81.31 635 ALA A N 1
ATOM 5039 C CA . ALA A 1 635 ? -92.974 -4.221 123.778 1.00 81.31 635 ALA A CA 1
ATOM 5040 C C . ALA A 1 635 ? -92.317 -4.498 125.144 1.00 81.31 635 ALA A C 1
ATOM 5042 O O . ALA A 1 635 ? -92.986 -4.445 126.179 1.00 81.31 635 ALA A O 1
ATOM 5043 N N . ARG A 1 636 ? -90.985 -4.670 125.157 1.00 81.94 636 ARG A N 1
ATOM 5044 C CA . ARG A 1 636 ? -90.178 -4.840 126.380 1.00 81.94 636 ARG A CA 1
ATOM 5045 C C . ARG A 1 636 ? -90.337 -3.696 127.375 1.00 81.94 636 ARG A C 1
ATOM 5047 O O . ARG A 1 636 ? -90.578 -3.946 128.553 1.00 81.94 636 ARG A O 1
ATOM 5054 N N . ARG A 1 637 ? -90.259 -2.445 126.910 1.00 81.81 637 ARG A N 1
ATOM 5055 C CA . ARG A 1 637 ? -90.409 -1.263 127.779 1.00 81.81 637 ARG A CA 1
ATOM 5056 C C . ARG A 1 637 ? -91.795 -1.195 128.420 1.00 81.81 637 ARG A C 1
ATOM 5058 O O . ARG A 1 637 ? -91.887 -1.010 129.628 1.00 81.81 637 ARG A O 1
ATOM 5065 N N . LYS A 1 638 ? -92.861 -1.429 127.644 1.00 80.25 638 LYS A N 1
ATOM 5066 C CA . LYS A 1 638 ? -94.239 -1.471 128.170 1.00 80.25 638 LYS A CA 1
ATOM 5067 C C . LYS A 1 638 ? -94.414 -2.557 129.233 1.00 80.25 638 LYS A C 1
ATOM 5069 O O . LYS A 1 638 ? -95.035 -2.310 130.262 1.00 80.25 638 LYS A O 1
ATOM 5074 N N . ARG A 1 639 ? -93.832 -3.741 129.011 1.00 83.69 639 ARG A N 1
ATOM 5075 C CA . ARG A 1 639 ? -93.815 -4.839 129.988 1.00 83.69 639 ARG A CA 1
ATOM 5076 C C . ARG A 1 639 ? -93.160 -4.405 131.307 1.00 83.69 639 ARG A C 1
ATOM 5078 O O . ARG A 1 639 ? -93.740 -4.597 132.372 1.00 83.69 639 ARG A O 1
ATOM 5085 N N . GLU A 1 640 ? -91.986 -3.779 131.237 1.00 80.12 640 GLU A N 1
ATOM 5086 C CA . GLU A 1 640 ? -91.231 -3.300 132.406 1.00 80.12 640 GLU A CA 1
ATOM 5087 C C . GLU A 1 640 ? -91.948 -2.183 133.183 1.00 80.12 640 GLU A C 1
ATOM 5089 O O . GLU A 1 640 ? -91.916 -2.178 134.417 1.00 80.12 640 GLU A O 1
ATOM 5094 N N . GLU A 1 641 ? -92.641 -1.269 132.497 1.00 81.50 641 GLU A N 1
ATOM 5095 C CA . GLU A 1 641 ? -93.464 -0.241 133.148 1.00 81.50 641 GLU A CA 1
ATOM 5096 C C . GLU A 1 641 ? -94.626 -0.861 133.939 1.00 81.50 641 GLU A C 1
ATOM 5098 O O . GLU A 1 641 ? -94.786 -0.549 135.121 1.00 81.50 641 GLU A O 1
ATOM 5103 N N . ILE A 1 642 ? -95.370 -1.801 133.340 1.00 81.25 642 ILE A N 1
ATOM 5104 C CA . ILE A 1 642 ? -96.522 -2.460 133.981 1.00 81.25 642 ILE A CA 1
ATOM 5105 C C . ILE A 1 642 ? -96.095 -3.258 135.227 1.00 81.25 642 ILE A C 1
ATOM 5107 O O . ILE A 1 642 ? -96.755 -3.163 136.264 1.00 81.25 642 ILE A O 1
ATOM 5111 N N . VAL A 1 643 ? -94.966 -3.983 135.175 1.00 79.56 643 VAL A N 1
ATOM 5112 C CA . VAL A 1 643 ? -94.391 -4.668 136.357 1.00 79.56 643 VAL A CA 1
ATOM 5113 C C . VAL A 1 643 ? -94.150 -3.679 137.503 1.00 79.56 643 VAL A C 1
ATOM 5115 O O . VAL A 1 643 ? -94.444 -3.977 138.663 1.00 79.56 643 VAL A O 1
ATOM 5118 N N . ARG A 1 644 ? -93.627 -2.485 137.195 1.00 77.00 644 ARG A N 1
ATOM 5119 C CA . ARG A 1 644 ? -93.271 -1.480 138.206 1.00 77.00 644 ARG A CA 1
ATOM 5120 C C . ARG A 1 644 ? -94.481 -0.743 138.789 1.00 77.00 644 ARG A C 1
ATOM 5122 O O . ARG A 1 644 ? -94.372 -0.182 139.880 1.00 77.00 644 ARG A O 1
ATOM 5129 N N . GLU A 1 645 ? -95.616 -0.726 138.094 1.00 76.12 645 GLU A N 1
ATOM 5130 C CA . GLU A 1 645 ? -96.883 -0.235 138.648 1.00 76.12 645 GLU A CA 1
ATOM 5131 C C . GLU A 1 645 ? -97.571 -1.288 139.525 1.00 76.12 645 GLU A C 1
ATOM 5133 O O . GLU A 1 645 ? -98.023 -0.948 140.619 1.00 76.12 645 GLU A O 1
ATOM 5138 N N . LEU A 1 646 ? -97.580 -2.562 139.109 1.00 78.88 646 LEU A N 1
ATOM 5139 C CA . LEU A 1 646 ? -98.199 -3.662 139.863 1.00 78.88 646 LEU A CA 1
ATOM 5140 C C . LEU A 1 646 ? -97.651 -3.750 141.298 1.00 78.88 646 LEU A C 1
ATOM 5142 O O . LEU A 1 646 ? -98.415 -3.647 142.258 1.00 78.88 646 LEU A O 1
ATOM 5146 N N . GLY A 1 647 ? -96.322 -3.792 141.449 1.00 74.38 647 GLY A N 1
ATOM 5147 C CA . GLY A 1 647 ? -95.664 -3.869 142.761 1.00 74.38 647 GLY A CA 1
ATOM 5148 C C . GLY A 1 647 ? -95.848 -2.635 143.663 1.00 74.38 647 GLY A C 1
ATOM 5149 O O . GLY A 1 647 ? -95.504 -2.681 144.842 1.00 74.38 647 GLY A O 1
ATOM 5150 N N . ARG A 1 648 ? -96.399 -1.522 143.151 1.00 73.12 648 ARG A N 1
ATOM 5151 C CA . ARG A 1 648 ? -96.812 -0.369 143.978 1.00 73.12 648 ARG A CA 1
ATOM 5152 C C . ARG A 1 648 ? -98.227 -0.529 144.530 1.00 73.12 648 ARG A C 1
ATOM 5154 O O . ARG A 1 648 ? -98.483 -0.072 145.639 1.00 73.12 648 ARG A O 1
ATOM 5161 N N . ALA A 1 649 ? -99.127 -1.149 143.767 1.00 70.31 649 ALA A N 1
ATOM 5162 C CA . ALA A 1 649 ? -100.510 -1.388 144.177 1.00 70.31 649 ALA A CA 1
ATOM 5163 C C . ALA A 1 649 ? -100.625 -2.518 145.216 1.00 70.31 649 ALA A C 1
ATOM 5165 O O . ALA A 1 649 ? -101.517 -2.498 146.057 1.00 70.31 649 ALA A O 1
ATOM 5166 N N . GLU A 1 650 ? -99.706 -3.486 145.192 1.00 70.12 650 GLU A N 1
ATOM 5167 C CA . GLU A 1 650 ? -99.665 -4.577 146.174 1.00 70.12 650 GLU A CA 1
ATOM 5168 C C . GLU A 1 650 ? -99.235 -4.070 147.566 1.00 70.12 650 GLU A C 1
ATOM 5170 O O . GLU A 1 650 ? -99.896 -4.355 148.565 1.00 70.12 650 GLU A O 1
ATOM 5175 N N . GLY A 1 651 ? -98.196 -3.229 147.636 1.00 63.19 651 GLY A N 1
ATOM 5176 C CA . GLY A 1 651 ? -97.651 -2.724 148.905 1.00 63.19 651 GLY A CA 1
ATOM 5177 C C . GLY A 1 651 ? -98.567 -1.776 149.696 1.00 63.19 651 GLY A C 1
ATOM 5178 O O . GLY A 1 651 ? -98.387 -1.626 150.903 1.00 63.19 651 GLY A O 1
ATOM 5179 N N . THR A 1 652 ? -99.563 -1.143 149.065 1.00 63.84 652 THR A N 1
ATOM 5180 C CA . THR A 1 652 ? -100.556 -0.315 149.781 1.00 63.84 652 THR A CA 1
ATOM 5181 C C . THR A 1 652 ? -101.660 -1.144 150.434 1.00 63.84 652 THR A C 1
ATOM 5183 O O . THR A 1 652 ? -102.262 -0.689 151.406 1.00 63.84 652 THR A O 1
ATOM 5186 N N . LEU A 1 653 ? -101.914 -2.360 149.941 1.00 63.22 653 LEU A N 1
ATOM 5187 C CA . LEU A 1 653 ? -102.959 -3.249 150.450 1.00 63.22 653 LEU A CA 1
ATOM 5188 C C . LEU A 1 653 ? -102.558 -3.931 151.770 1.00 63.22 653 LEU A C 1
ATOM 5190 O O . LEU A 1 653 ? -103.405 -4.160 152.632 1.00 63.22 653 LEU A O 1
ATOM 5194 N N . GLU A 1 654 ? -101.273 -4.248 151.939 1.00 58.50 654 GLU A N 1
ATOM 5195 C CA . GLU A 1 654 ? -100.761 -5.018 153.083 1.00 58.50 654 GLU A CA 1
ATOM 5196 C C . GLU A 1 654 ? -100.668 -4.189 154.381 1.00 58.50 654 GLU A C 1
ATOM 5198 O O . GLU A 1 654 ? -100.888 -4.705 155.477 1.00 58.50 654 GLU A O 1
ATOM 5203 N N . ALA A 1 655 ? -100.441 -2.876 154.273 1.00 55.94 655 ALA A N 1
ATOM 5204 C CA . ALA A 1 655 ? -100.296 -1.977 155.423 1.00 55.94 655 ALA A CA 1
ATOM 5205 C C . ALA A 1 655 ? -101.597 -1.744 156.229 1.00 55.94 655 ALA A C 1
ATOM 5207 O O . ALA A 1 655 ? -101.543 -1.279 157.367 1.00 55.94 655 ALA A O 1
ATOM 5208 N N . ALA A 1 656 ? -102.769 -2.050 155.662 1.00 50.56 656 ALA A N 1
ATOM 5209 C CA . ALA A 1 656 ? -104.075 -1.659 156.204 1.00 50.56 656 ALA A CA 1
ATOM 5210 C C . ALA A 1 656 ? -104.751 -2.717 157.109 1.00 50.56 656 ALA A C 1
ATOM 5212 O O . ALA A 1 656 ? -105.960 -2.639 157.336 1.00 50.56 656 ALA A O 1
ATOM 5213 N N . ALA A 1 657 ? -104.016 -3.731 157.588 1.00 46.16 657 ALA A N 1
ATOM 5214 C CA . ALA A 1 657 ? -104.613 -4.962 158.128 1.00 46.16 657 ALA A CA 1
ATOM 5215 C C . ALA A 1 657 ? -104.343 -5.290 159.618 1.00 46.16 657 ALA A C 1
ATOM 5217 O O . ALA A 1 657 ? -104.958 -6.226 160.126 1.00 46.16 657 ALA A O 1
ATOM 5218 N N . VAL A 1 658 ? -103.439 -4.590 160.325 1.00 40.72 658 VAL A N 1
ATOM 5219 C CA . VAL A 1 658 ? -102.801 -5.145 161.551 1.00 40.72 658 VAL A CA 1
ATOM 5220 C C . VAL A 1 658 ? -102.791 -4.203 162.774 1.00 40.72 658 VAL A C 1
ATOM 5222 O O . VAL A 1 658 ? -101.740 -3.971 163.367 1.00 40.72 658 VAL A O 1
ATOM 5225 N N . THR A 1 659 ? -103.953 -3.698 163.217 1.00 37.69 659 THR A N 1
ATOM 5226 C CA . THR A 1 659 ? -104.048 -3.015 164.532 1.00 37.69 659 THR A CA 1
ATOM 5227 C C . THR A 1 659 ? -105.427 -3.143 165.197 1.00 37.69 659 THR A C 1
ATOM 5229 O O . THR A 1 659 ? -106.359 -2.467 164.780 1.00 37.69 659 THR A O 1
ATOM 5232 N N . VAL A 1 660 ? -105.539 -3.959 166.258 1.00 40.56 660 VAL A N 1
ATOM 5233 C CA . VAL A 1 660 ? -106.250 -3.700 167.540 1.00 40.56 660 VAL A CA 1
ATOM 5234 C C . VAL A 1 660 ? -106.171 -4.958 168.420 1.00 40.56 660 VAL A C 1
ATOM 5236 O O . VAL A 1 660 ? -106.757 -5.986 168.109 1.00 40.56 660 VAL A O 1
ATOM 5239 N N . GLU A 1 661 ? -105.507 -4.827 169.566 1.00 34.16 661 GLU A N 1
ATOM 5240 C CA . GLU A 1 661 ? -106.006 -5.289 170.868 1.00 34.16 661 GLU A CA 1
ATOM 5241 C C . GLU A 1 661 ? -105.396 -4.355 171.939 1.00 34.16 661 GLU A C 1
ATOM 5243 O O . GLU A 1 661 ? -104.419 -3.651 171.660 1.00 34.16 661 GLU A O 1
ATOM 5248 N N . HIS A 1 662 ? -106.004 -4.229 173.122 1.00 41.75 662 HIS A N 1
ATOM 5249 C CA . HIS A 1 662 ? -105.619 -3.214 174.120 1.00 41.75 662 HIS A CA 1
ATOM 5250 C C . HIS A 1 662 ? -105.558 -3.790 175.538 1.00 41.75 662 HIS A C 1
ATOM 5252 O O . HIS A 1 662 ? -106.436 -4.541 175.954 1.00 41.75 662 HIS A O 1
ATOM 5258 N N . LEU A 1 663 ? -104.549 -3.368 176.306 1.00 38.62 663 LEU A N 1
ATOM 5259 C CA . LEU A 1 663 ? -104.346 -3.727 177.712 1.00 38.62 663 LEU A CA 1
ATOM 5260 C C . LEU A 1 663 ? -104.139 -2.460 178.551 1.00 38.62 663 LEU A C 1
ATOM 5262 O O . LEU A 1 663 ? -103.334 -1.595 178.208 1.00 38.62 663 LEU A O 1
ATOM 5266 N N . VAL A 1 664 ? -104.876 -2.350 179.658 1.00 46.81 664 VAL A N 1
ATOM 5267 C CA . VAL A 1 664 ? -104.870 -1.165 180.531 1.00 46.81 664 VAL A CA 1
ATOM 5268 C C . VAL A 1 664 ? -103.609 -1.145 181.414 1.00 46.81 664 VAL A C 1
ATOM 5270 O O . VAL A 1 664 ? -103.323 -2.145 182.078 1.00 46.81 664 VAL A O 1
ATOM 5273 N N . PRO A 1 665 ? -102.858 -0.026 181.497 1.00 56.03 665 PRO A N 1
ATOM 5274 C CA . PRO A 1 665 ? -101.671 0.063 182.345 1.00 56.03 665 PRO A CA 1
ATOM 5275 C C . PRO A 1 665 ? -101.956 -0.137 183.844 1.00 56.03 665 PRO A C 1
ATOM 5277 O O . PRO A 1 665 ? -102.750 0.573 184.462 1.00 56.03 665 PRO A O 1
ATOM 5280 N N . ALA A 1 666 ? -101.218 -1.066 184.456 1.00 48.69 666 ALA A N 1
ATOM 5281 C CA . ALA A 1 666 ? -101.386 -1.501 185.845 1.00 48.69 666 ALA A CA 1
ATOM 5282 C C . ALA A 1 666 ? -101.096 -0.497 187.003 1.00 48.69 666 ALA A C 1
ATOM 5284 O O . ALA A 1 666 ? -101.372 -0.883 188.144 1.00 48.69 666 ALA A O 1
ATOM 5285 N N . PRO A 1 667 ? -100.528 0.722 186.827 1.00 55.12 667 PRO A N 1
ATOM 5286 C CA . PRO A 1 667 ? -100.353 1.662 187.945 1.00 55.12 667 PRO A CA 1
ATOM 5287 C C . PRO A 1 667 ? -101.669 2.150 188.572 1.00 55.12 667 PRO A C 1
ATOM 5289 O O . PRO A 1 667 ? -101.846 1.993 189.778 1.00 55.12 667 PRO A O 1
ATOM 5292 N N . HIS A 1 668 ? -102.619 2.651 187.770 1.00 56.94 668 HIS A N 1
ATOM 5293 C CA . HIS A 1 668 ? -103.870 3.242 188.279 1.00 56.94 668 HIS A CA 1
ATOM 5294 C C . HIS A 1 668 ? -104.711 2.255 189.109 1.00 56.94 668 HIS A C 1
ATOM 5296 O O . HIS A 1 668 ? -105.305 2.631 190.118 1.00 56.94 668 HIS A O 1
ATOM 5302 N N . VAL A 1 669 ? -104.719 0.972 188.729 1.00 60.12 669 VAL A N 1
ATOM 5303 C CA . VAL A 1 669 ? -105.427 -0.082 189.478 1.00 60.12 669 VAL A CA 1
ATOM 5304 C C . VAL A 1 669 ? -104.779 -0.323 190.848 1.00 60.12 669 VAL A C 1
ATOM 5306 O O . VAL A 1 669 ? -105.482 -0.499 191.840 1.00 60.12 669 VAL A O 1
ATOM 5309 N N . ARG A 1 670 ? -103.441 -0.293 190.935 1.00 62.41 670 ARG A N 1
ATOM 5310 C CA . ARG A 1 670 ? -102.710 -0.486 192.201 1.00 62.41 670 ARG A CA 1
ATOM 5311 C C . ARG A 1 670 ? -102.925 0.658 193.188 1.00 62.41 670 ARG A C 1
ATOM 5313 O O . ARG A 1 670 ? -103.033 0.404 194.384 1.00 62.41 670 ARG A O 1
ATOM 5320 N N . GLU A 1 671 ? -103.000 1.890 192.698 1.00 61.22 671 GLU A N 1
ATOM 5321 C CA . GLU A 1 671 ? -103.232 3.066 193.540 1.00 61.22 671 GLU A CA 1
ATOM 5322 C C . GLU A 1 671 ? -104.636 3.049 194.166 1.00 61.22 671 GLU A C 1
ATOM 5324 O O . GLU A 1 671 ? -104.768 3.197 195.382 1.00 61.22 671 GLU A O 1
ATOM 5329 N N . PHE A 1 672 ? -105.662 2.730 193.367 1.00 69.88 672 PHE A N 1
ATOM 5330 C CA . PHE A 1 672 ? -107.042 2.566 193.836 1.00 69.88 672 PHE A CA 1
ATOM 5331 C C . PHE A 1 672 ? -107.196 1.445 194.880 1.00 69.88 672 PHE A C 1
ATOM 5333 O O . PHE A 1 672 ? -107.880 1.623 195.889 1.00 69.88 672 PHE A O 1
ATOM 5340 N N . VAL A 1 673 ? -106.527 0.301 194.677 1.00 68.31 673 VAL A N 1
ATOM 5341 C CA . VAL A 1 673 ? -106.539 -0.814 195.643 1.00 68.31 673 VAL A CA 1
ATOM 5342 C C . VAL A 1 673 ? -105.909 -0.407 196.980 1.00 68.31 673 VAL A C 1
ATOM 5344 O O . VAL A 1 673 ? -106.466 -0.741 198.024 1.00 68.31 673 VAL A O 1
ATOM 5347 N N . ARG A 1 674 ? -104.805 0.358 196.979 1.00 70.12 674 ARG A N 1
ATOM 5348 C CA . ARG A 1 674 ? -104.142 0.796 198.222 1.00 70.12 674 ARG A CA 1
ATOM 5349 C C . ARG A 1 674 ? -105.057 1.652 199.102 1.00 70.12 674 ARG A C 1
ATOM 5351 O O . ARG A 1 674 ? -105.147 1.391 200.298 1.00 70.12 674 ARG A O 1
ATOM 5358 N N . GLU A 1 675 ? -105.757 2.635 198.527 1.00 67.50 675 GLU A N 1
ATOM 5359 C CA . GLU A 1 675 ? -106.675 3.491 199.299 1.00 67.50 675 GLU A CA 1
ATOM 5360 C C . GLU A 1 675 ? -107.825 2.699 199.941 1.00 67.50 675 GLU A C 1
ATOM 5362 O O . GLU A 1 675 ? -108.303 3.057 201.022 1.00 67.50 675 GLU A O 1
ATOM 5367 N N . ILE A 1 676 ? -108.277 1.621 199.293 1.00 71.19 676 ILE A N 1
ATOM 5368 C CA . ILE A 1 676 ? -109.300 0.731 199.849 1.00 71.19 676 ILE A CA 1
ATOM 5369 C C . ILE A 1 676 ? -108.731 -0.061 201.034 1.00 71.19 676 ILE A C 1
ATOM 5371 O O . ILE A 1 676 ? -109.387 -0.111 202.073 1.00 71.19 676 ILE A O 1
ATOM 5375 N N . THR A 1 677 ? -107.513 -0.602 200.933 1.00 72.38 677 THR A N 1
ATOM 5376 C CA . THR A 1 677 ? -106.866 -1.329 202.041 1.00 72.38 677 THR A CA 1
ATOM 5377 C C . THR A 1 677 ? -106.685 -0.445 203.279 1.00 72.38 677 THR A C 1
ATOM 5379 O O . THR A 1 677 ? -107.163 -0.809 204.351 1.00 72.38 677 THR A O 1
ATOM 5382 N N . GLU A 1 678 ? -106.126 0.763 203.134 1.00 68.94 678 GLU A N 1
ATOM 5383 C CA . GLU A 1 678 ? -105.967 1.700 204.263 1.00 68.94 678 GLU A CA 1
ATOM 5384 C C . GLU A 1 678 ? -107.311 2.136 204.887 1.00 68.94 678 GLU A C 1
ATOM 5386 O O . GLU A 1 678 ? -107.348 2.643 206.011 1.00 68.94 678 GLU A O 1
ATOM 5391 N N . SER A 1 679 ? -108.419 2.019 204.147 1.00 69.38 679 SER A N 1
ATOM 5392 C CA . SER A 1 679 ? -109.771 2.311 204.645 1.00 69.38 679 SER A CA 1
ATOM 5393 C C . SER A 1 679 ? -110.368 1.140 205.436 1.00 69.38 679 SER A C 1
ATOM 5395 O O . SER A 1 679 ? -111.243 1.361 206.271 1.00 69.38 679 SER A O 1
ATOM 5397 N N . ILE A 1 680 ? -109.901 -0.087 205.185 1.00 67.25 680 ILE A N 1
ATOM 5398 C CA . ILE A 1 680 ? -110.328 -1.313 205.874 1.00 67.25 680 ILE A CA 1
ATOM 5399 C C . ILE A 1 680 ? -109.533 -1.501 207.172 1.00 67.25 680 ILE A C 1
ATOM 5401 O O . ILE A 1 680 ? -110.146 -1.715 208.211 1.00 67.25 680 ILE A O 1
ATOM 5405 N N . GLU A 1 681 ? -108.211 -1.292 207.164 1.00 68.62 681 GLU A N 1
ATOM 5406 C CA . GLU A 1 681 ? -107.377 -1.336 208.385 1.00 68.62 681 GLU A CA 1
ATOM 5407 C C . GLU A 1 681 ? -107.883 -0.356 209.465 1.00 68.62 681 GLU A C 1
ATOM 5409 O O . GLU A 1 681 ? -107.912 -0.665 210.656 1.00 68.62 681 GLU A O 1
ATOM 5414 N N . ARG A 1 682 ? -108.368 0.825 209.050 1.00 63.72 682 ARG A N 1
ATOM 5415 C CA . ARG A 1 682 ? -109.008 1.810 209.943 1.00 63.72 682 ARG A CA 1
ATOM 5416 C C . ARG A 1 682 ? -110.379 1.382 210.478 1.00 63.72 682 ARG A C 1
ATOM 5418 O O . ARG A 1 682 ? -110.804 1.926 211.493 1.00 63.72 682 ARG A O 1
ATOM 5425 N N . ALA A 1 683 ? -111.064 0.448 209.818 1.00 63.44 683 ALA A N 1
ATOM 5426 C CA . ALA A 1 683 ? -112.336 -0.112 210.274 1.00 63.44 683 ALA A CA 1
ATOM 5427 C C . ALA A 1 683 ? -112.133 -1.281 211.255 1.00 63.44 683 ALA A C 1
ATOM 5429 O O . ALA A 1 683 ? -112.906 -1.418 212.196 1.00 63.44 683 ALA A O 1
ATOM 5430 N N . GLU A 1 684 ? -111.078 -2.083 211.075 1.00 65.38 684 GLU A N 1
ATOM 5431 C CA . GLU A 1 684 ? -110.710 -3.172 211.998 1.00 65.38 684 GLU A CA 1
ATOM 5432 C C . GLU A 1 684 ? -110.218 -2.657 213.366 1.00 65.38 684 GLU A C 1
ATOM 5434 O O . GLU A 1 684 ? -110.251 -3.386 214.353 1.00 65.38 684 GLU A O 1
ATOM 5439 N N . ALA A 1 685 ? -109.818 -1.384 213.451 1.00 61.44 685 ALA A N 1
ATOM 5440 C CA . ALA A 1 685 ? -109.357 -0.727 214.674 1.00 61.44 685 ALA A CA 1
ATOM 5441 C C . ALA A 1 685 ? -110.473 -0.073 215.532 1.00 61.44 685 ALA A C 1
ATOM 5443 O O . ALA A 1 685 ? -110.161 0.766 216.382 1.00 61.44 685 ALA A O 1
ATOM 5444 N N . GLN A 1 686 ? -111.761 -0.386 215.312 1.00 66.38 686 GLN A N 1
ATOM 5445 C CA . GLN A 1 686 ? -112.887 0.210 216.055 1.00 66.38 686 GLN A CA 1
ATOM 5446 C C . GLN A 1 686 ? -113.939 -0.811 216.527 1.00 66.38 686 GLN A C 1
ATOM 5448 O O . GLN A 1 686 ? -114.657 -1.395 215.721 1.00 66.38 686 GLN A O 1
ATOM 5453 N N . ASP A 1 687 ? -114.128 -0.915 217.847 1.00 55.94 687 ASP A N 1
ATOM 5454 C CA . ASP A 1 687 ? -115.109 -1.807 218.499 1.00 55.94 687 ASP A CA 1
ATOM 5455 C C . ASP A 1 687 ? -116.576 -1.290 218.504 1.00 55.94 687 ASP A C 1
ATOM 5457 O O . ASP A 1 687 ? -117.430 -1.860 219.184 1.00 55.94 687 ASP A O 1
ATOM 5461 N N . ASP A 1 688 ? -116.913 -0.223 217.761 1.00 70.56 688 ASP A N 1
ATOM 5462 C CA . ASP A 1 688 ? -118.294 0.296 217.659 1.00 70.56 688 ASP A CA 1
ATOM 5463 C C . ASP A 1 688 ? -118.947 0.006 216.294 1.00 70.56 688 ASP A C 1
ATOM 5465 O O . ASP A 1 688 ? -118.598 0.565 215.247 1.00 70.56 688 ASP A O 1
ATOM 5469 N N . ILE A 1 689 ? -119.997 -0.817 216.340 1.00 60.03 689 ILE A N 1
ATOM 5470 C CA . ILE A 1 689 ? -120.850 -1.214 215.212 1.00 60.03 689 ILE A CA 1
ATOM 5471 C C . ILE A 1 689 ? -121.498 -0.009 214.503 1.00 60.03 689 ILE A C 1
ATOM 5473 O O . ILE A 1 689 ? -121.757 -0.077 213.296 1.00 60.03 689 ILE A O 1
ATOM 5477 N N . ILE A 1 690 ? -121.752 1.103 215.203 1.00 62.22 690 ILE A N 1
ATOM 5478 C CA . ILE A 1 690 ? -122.317 2.317 214.593 1.00 62.22 690 ILE A CA 1
ATOM 5479 C C . ILE A 1 690 ? -121.283 2.992 213.675 1.00 62.22 690 ILE A C 1
ATOM 5481 O O . ILE A 1 690 ? -121.638 3.407 212.567 1.00 62.22 690 ILE A O 1
ATOM 5485 N N . GLY A 1 691 ? -120.004 3.021 214.070 1.00 58.72 691 GLY A N 1
ATOM 5486 C CA . GLY A 1 691 ? -118.896 3.541 213.257 1.00 58.72 691 GLY A CA 1
ATOM 5487 C C . GLY A 1 691 ? -118.653 2.725 211.983 1.00 58.72 691 GLY A C 1
ATOM 5488 O O . GLY A 1 691 ? -118.636 3.277 210.877 1.00 58.72 691 GLY A O 1
ATOM 5489 N N . ILE A 1 692 ? -118.579 1.394 212.112 1.00 60.84 692 ILE A N 1
ATOM 5490 C CA . ILE A 1 692 ? -118.374 0.455 210.988 1.00 60.84 692 ILE A CA 1
ATOM 5491 C C . ILE A 1 692 ? -119.418 0.674 209.875 1.00 60.84 692 ILE A C 1
ATOM 5493 O O . ILE A 1 692 ? -119.105 0.651 208.679 1.00 60.84 692 ILE A O 1
ATOM 5497 N N . ARG A 1 693 ? -120.676 0.941 210.253 1.00 62.31 693 ARG A N 1
ATOM 5498 C CA . ARG A 1 693 ? -121.782 1.122 209.301 1.00 62.31 693 ARG A CA 1
ATOM 5499 C C . ARG A 1 693 ? -121.681 2.413 208.477 1.00 62.31 693 ARG A C 1
ATOM 5501 O O . ARG A 1 693 ? -122.216 2.454 207.368 1.00 62.31 693 ARG A O 1
ATOM 5508 N N . ALA A 1 694 ? -120.986 3.437 208.975 1.00 60.62 694 ALA A N 1
ATOM 5509 C CA . ALA A 1 694 ? -120.704 4.659 208.221 1.00 60.62 694 ALA A CA 1
ATOM 5510 C C . ALA A 1 694 ? -119.603 4.431 207.166 1.00 60.62 694 ALA A C 1
ATOM 5512 O O . ALA A 1 694 ? -119.801 4.759 205.992 1.00 60.62 694 ALA A O 1
ATOM 5513 N N . LEU A 1 695 ? -118.493 3.791 207.558 1.00 60.78 695 LEU A N 1
ATOM 5514 C CA . LEU A 1 695 ? -117.343 3.493 206.688 1.00 60.78 695 LEU A CA 1
ATOM 5515 C C . LEU A 1 695 ? -117.731 2.668 205.448 1.00 60.78 695 LEU A C 1
ATOM 5517 O O . LEU A 1 695 ? -117.373 3.022 204.320 1.00 60.78 695 LEU A O 1
ATOM 5521 N N . LEU A 1 696 ? -118.553 1.627 205.625 1.00 63.28 696 LEU A N 1
ATOM 5522 C CA . LEU A 1 696 ? -119.053 0.794 204.519 1.00 63.28 696 LEU A CA 1
ATOM 5523 C C . LEU A 1 696 ? -119.862 1.584 203.471 1.00 63.28 696 LEU A C 1
ATOM 5525 O O . LEU A 1 696 ? -119.836 1.254 202.283 1.00 63.28 696 LEU A O 1
ATOM 5529 N N . SER A 1 697 ? -120.561 2.649 203.879 1.00 67.31 697 SER A N 1
ATOM 5530 C CA . SER A 1 697 ? -121.309 3.507 202.950 1.00 67.31 697 SER A CA 1
ATOM 5531 C C . SER A 1 697 ? -120.373 4.336 202.060 1.00 67.31 697 SER A C 1
ATOM 5533 O O . SER A 1 697 ? -120.644 4.515 200.869 1.00 67.31 697 SER A O 1
ATOM 5535 N N . GLN A 1 698 ? -119.247 4.794 202.617 1.00 61.88 698 GLN A N 1
ATOM 5536 C CA . GLN A 1 698 ? -118.269 5.645 201.936 1.00 61.88 698 GLN A CA 1
ATOM 5537 C C . GLN A 1 698 ? -117.446 4.867 200.893 1.00 61.88 698 GLN A C 1
ATOM 5539 O O . GLN A 1 698 ? -117.270 5.348 199.771 1.00 61.88 698 GLN A O 1
ATOM 5544 N N . LEU A 1 699 ? -117.035 3.630 201.209 1.00 65.88 699 LEU A N 1
ATOM 5545 C CA . LEU A 1 699 ? -116.374 2.718 200.260 1.00 65.88 699 LEU A CA 1
ATOM 5546 C C . LEU A 1 699 ? -117.229 2.460 199.007 1.00 65.88 699 LEU A C 1
ATOM 5548 O O . LEU A 1 699 ? -116.745 2.573 197.879 1.00 65.88 699 LEU A O 1
ATOM 5552 N N . ARG A 1 700 ? -118.530 2.196 199.193 1.00 67.19 700 ARG A N 1
ATOM 5553 C CA . ARG A 1 700 ? -119.478 1.938 198.094 1.00 67.19 700 ARG A CA 1
ATOM 5554 C C . ARG A 1 700 ? -119.596 3.110 197.109 1.00 67.19 700 ARG A C 1
ATOM 5556 O O . ARG A 1 700 ? -119.837 2.880 195.926 1.00 67.19 700 ARG A O 1
ATOM 5563 N N . GLY A 1 701 ? -119.423 4.351 197.571 1.00 61.94 701 GLY A N 1
ATOM 5564 C CA . GLY A 1 701 ? -119.460 5.537 196.708 1.00 61.94 701 GLY A CA 1
ATOM 5565 C C . GLY A 1 701 ? -118.292 5.600 195.718 1.00 61.94 701 GLY A C 1
ATOM 5566 O O . GLY A 1 701 ? -118.497 5.911 194.546 1.00 61.94 701 GLY A O 1
ATOM 5567 N N . ARG A 1 702 ? -117.078 5.251 196.164 1.00 66.44 702 ARG A N 1
ATOM 5568 C CA . ARG A 1 702 ? -115.853 5.336 195.349 1.00 66.44 702 ARG A CA 1
ATOM 5569 C C . ARG A 1 702 ? -115.790 4.288 194.235 1.00 66.44 702 ARG A C 1
ATOM 5571 O O . ARG A 1 702 ? -115.366 4.615 193.134 1.00 66.44 702 ARG A O 1
ATOM 5578 N N . ILE A 1 703 ? -116.273 3.068 194.486 1.00 67.62 703 ILE A N 1
ATOM 5579 C CA . ILE A 1 703 ? -116.295 1.978 193.489 1.00 67.62 703 ILE A CA 1
ATOM 5580 C C . ILE A 1 703 ? -117.108 2.360 192.244 1.00 67.62 703 ILE A C 1
ATOM 5582 O O . ILE A 1 703 ? -116.706 2.038 191.129 1.00 67.62 703 ILE A O 1
ATOM 5586 N N . LYS A 1 704 ? -118.223 3.087 192.407 1.00 65.69 704 LYS A N 1
ATOM 5587 C CA . LYS A 1 704 ? -119.077 3.459 191.272 1.00 65.69 704 LYS A CA 1
ATOM 5588 C C . LYS A 1 704 ? -118.396 4.450 190.318 1.00 65.69 704 LYS A C 1
ATOM 5590 O O . LYS A 1 704 ? -118.478 4.274 189.109 1.00 65.69 704 LYS A O 1
ATOM 5595 N N . ALA A 1 705 ? -117.682 5.442 190.852 1.00 59.91 705 ALA A N 1
ATOM 5596 C CA . ALA A 1 705 ? -117.055 6.500 190.054 1.00 59.91 705 ALA A CA 1
ATOM 5597 C C . ALA A 1 705 ? -115.936 6.006 189.111 1.00 59.91 705 ALA A C 1
ATOM 5599 O O . ALA A 1 705 ? -115.622 6.684 188.138 1.00 59.91 705 ALA A O 1
ATOM 5600 N N . PHE A 1 706 ? -115.346 4.836 189.378 1.00 67.50 706 PHE A N 1
ATOM 5601 C CA . PHE A 1 706 ? -114.304 4.241 188.532 1.00 67.50 706 PHE A CA 1
ATOM 5602 C C . PHE A 1 706 ? -114.864 3.540 187.278 1.00 67.50 706 PHE A C 1
ATOM 5604 O O . PHE A 1 706 ? -114.169 3.428 186.272 1.00 67.50 706 PHE A O 1
ATOM 5611 N N . ILE A 1 707 ? -116.114 3.064 187.325 1.00 61.97 707 ILE A N 1
ATOM 5612 C CA . ILE A 1 707 ? -116.709 2.227 186.267 1.00 61.97 707 ILE A CA 1
ATOM 5613 C C . ILE A 1 707 ? -117.193 3.072 185.080 1.00 61.97 707 ILE A C 1
ATOM 5615 O O . ILE A 1 707 ? -116.996 2.691 183.928 1.00 61.97 707 ILE A O 1
ATOM 5619 N N . ASP A 1 708 ? -117.782 4.239 185.352 1.00 53.91 708 ASP A N 1
ATOM 5620 C CA . ASP A 1 708 ? -118.482 5.051 184.345 1.00 53.91 708 ASP A CA 1
ATOM 5621 C C . ASP A 1 708 ? -117.535 5.764 183.339 1.00 53.91 708 ASP A C 1
ATOM 5623 O O . ASP A 1 708 ? -117.997 6.410 182.401 1.00 53.91 708 ASP A O 1
ATOM 5627 N N . GLY A 1 709 ? -116.207 5.644 183.494 1.00 50.84 709 GLY A N 1
ATOM 5628 C CA . GLY A 1 709 ? -115.194 6.346 182.684 1.00 50.84 709 GLY A CA 1
ATOM 5629 C C . GLY A 1 709 ? -114.624 5.596 181.467 1.00 50.84 709 GLY A C 1
ATOM 5630 O O . GLY A 1 709 ? -113.649 6.067 180.885 1.00 50.84 709 GLY A O 1
ATOM 5631 N N . LEU A 1 710 ? -115.157 4.421 181.101 1.00 50.06 710 LEU A N 1
ATOM 5632 C CA . LEU A 1 710 ? -114.450 3.428 180.265 1.00 50.06 710 LEU A CA 1
ATOM 5633 C C . LEU A 1 710 ? -115.090 3.085 178.893 1.00 50.06 710 LEU A C 1
ATOM 5635 O O . LEU A 1 710 ? -114.868 1.983 178.394 1.00 50.06 710 LEU A O 1
ATOM 5639 N N . SER A 1 711 ? -115.876 3.964 178.244 1.00 38.28 711 SER A N 1
ATOM 5640 C CA . SER A 1 711 ? -116.498 3.614 176.938 1.00 38.28 711 SER A CA 1
ATOM 5641 C C . SER A 1 711 ? -116.677 4.753 175.908 1.00 38.28 711 SER A C 1
ATOM 5643 O O . SER A 1 711 ? -117.102 5.856 176.239 1.00 38.28 711 SER A O 1
ATOM 5645 N N . GLY A 1 712 ? -116.362 4.447 174.636 1.00 36.34 712 GLY A N 1
ATOM 5646 C CA . GLY A 1 712 ? -116.450 5.294 173.425 1.00 36.34 712 GLY A CA 1
ATOM 5647 C C . GLY A 1 712 ? -115.977 4.512 172.171 1.00 36.34 712 GLY A C 1
ATOM 5648 O O . GLY A 1 712 ? -115.286 3.511 172.337 1.00 36.34 712 GLY A O 1
ATOM 5649 N N . ALA A 1 713 ? -116.371 4.890 170.938 1.00 40.72 713 ALA A N 1
ATOM 5650 C CA . ALA A 1 713 ? -116.330 4.001 169.745 1.00 40.72 713 ALA A CA 1
ATOM 5651 C C . ALA A 1 713 ? -115.747 4.612 168.429 1.00 40.72 713 ALA A C 1
ATOM 5653 O O . ALA A 1 713 ? -115.385 5.785 168.397 1.00 40.72 713 ALA A O 1
ATOM 5654 N N . ALA A 1 714 ? -115.666 3.810 167.344 1.00 39.91 714 ALA A N 1
ATOM 5655 C CA . ALA A 1 714 ? -115.053 4.100 166.017 1.00 39.91 714 ALA A CA 1
ATOM 5656 C C . ALA A 1 714 ? -115.976 3.713 164.822 1.00 39.91 714 ALA A C 1
ATOM 5658 O O . ALA A 1 714 ? -116.986 3.055 165.096 1.00 39.91 714 ALA A O 1
ATOM 5659 N N . PRO A 1 715 ? -115.713 4.116 163.537 1.00 52.31 715 PRO A N 1
ATOM 5660 C CA . PRO A 1 715 ? -115.460 3.125 162.435 1.00 52.31 715 PRO A CA 1
ATOM 5661 C C . PRO A 1 715 ? -114.794 3.598 161.068 1.00 52.31 715 PRO A C 1
ATOM 5663 O O . PRO A 1 715 ? -114.669 4.788 160.809 1.00 52.31 715 PRO A O 1
ATOM 5666 N N . ILE A 1 716 ? -114.510 2.627 160.154 1.00 42.62 716 ILE A N 1
ATOM 5667 C CA . ILE A 1 716 ? -114.313 2.622 158.646 1.00 42.62 716 ILE A CA 1
ATOM 5668 C C . ILE A 1 716 ? -113.084 3.277 157.928 1.00 42.62 716 ILE A C 1
ATOM 5670 O O . ILE A 1 716 ? -112.992 4.496 157.907 1.00 42.62 716 ILE A O 1
ATOM 5674 N N . THR A 1 717 ? -112.311 2.474 157.143 1.00 49.34 717 THR A N 1
ATOM 5675 C CA . THR A 1 717 ? -111.745 2.741 155.763 1.00 49.34 717 THR A CA 1
ATOM 5676 C C . THR A 1 717 ? -110.956 1.523 155.193 1.00 49.34 717 THR A C 1
ATOM 5678 O O . THR A 1 717 ? -109.879 1.252 155.713 1.00 49.34 717 THR A O 1
ATOM 5681 N N . ASN A 1 718 ? -111.403 0.777 154.144 1.00 55.41 718 ASN A N 1
ATOM 5682 C CA . ASN A 1 718 ? -110.555 -0.307 153.544 1.00 55.41 718 ASN A CA 1
ATOM 5683 C C . ASN A 1 718 ? -110.929 -0.964 152.164 1.00 55.41 718 ASN A C 1
ATOM 5685 O O . ASN A 1 718 ? -110.588 -2.129 151.957 1.00 55.41 718 ASN A O 1
ATOM 5689 N N . GLU A 1 719 ? -111.648 -0.332 151.215 1.00 57.78 719 GLU A N 1
ATOM 5690 C CA . GLU A 1 719 ? -112.139 -1.064 150.005 1.00 57.78 719 GLU A CA 1
ATOM 5691 C C . GLU A 1 719 ? -111.355 -0.840 148.687 1.00 57.78 719 GLU A C 1
ATOM 5693 O O . GLU A 1 719 ? -111.239 -1.760 147.874 1.00 57.78 719 GLU A O 1
ATOM 5698 N N . GLU A 1 720 ? -110.804 0.352 148.439 1.00 61.16 720 GLU A N 1
ATOM 5699 C CA . GLU A 1 720 ? -110.361 0.752 147.086 1.00 61.16 720 GLU A CA 1
ATOM 5700 C C . GLU A 1 720 ? -109.125 -0.010 146.570 1.00 61.16 720 GLU A C 1
ATOM 5702 O O . GLU A 1 720 ? -109.101 -0.436 145.411 1.00 61.16 720 GLU A O 1
ATOM 5707 N N . ALA A 1 721 ? -108.135 -0.265 147.435 1.00 61.00 721 ALA A N 1
ATOM 5708 C CA . ALA A 1 721 ? -106.826 -0.815 147.059 1.00 61.00 721 ALA A CA 1
ATOM 5709 C C . ALA A 1 721 ? -106.874 -2.193 146.361 1.00 61.00 721 ALA A C 1
ATOM 5711 O O . ALA A 1 721 ? -105.953 -2.554 145.630 1.00 61.00 721 ALA A O 1
ATOM 5712 N N . ARG A 1 722 ? -107.954 -2.972 146.529 1.00 63.31 722 ARG A N 1
ATOM 5713 C CA . ARG A 1 722 ? -108.080 -4.308 145.913 1.00 63.31 722 ARG A CA 1
ATOM 5714 C C . ARG A 1 722 ? -108.347 -4.293 144.405 1.00 63.31 722 ARG A C 1
ATOM 5716 O O . ARG A 1 722 ? -108.141 -5.320 143.763 1.00 63.31 722 ARG A O 1
ATOM 5723 N N . LYS A 1 723 ? -108.826 -3.183 143.828 1.00 70.25 723 LYS A N 1
ATOM 5724 C CA . LYS A 1 723 ? -109.230 -3.141 142.406 1.00 70.25 723 LYS A CA 1
ATOM 5725 C C . LYS A 1 723 ? -108.068 -2.895 141.440 1.00 70.25 723 LYS A C 1
ATOM 5727 O O . LYS A 1 723 ? -108.112 -3.404 140.321 1.00 70.25 723 LYS A O 1
ATOM 5732 N N . ASP A 1 724 ? -107.031 -2.167 141.852 1.00 67.88 724 ASP A N 1
ATOM 5733 C CA . ASP A 1 724 ? -105.937 -1.790 140.946 1.00 67.88 724 ASP A CA 1
ATOM 5734 C C . ASP A 1 724 ? -104.960 -2.929 140.635 1.00 67.88 724 ASP A C 1
ATOM 5736 O O . ASP A 1 724 ? -104.544 -3.069 139.484 1.00 67.88 724 ASP A O 1
ATOM 5740 N N . VAL A 1 725 ? -104.657 -3.786 141.618 1.00 74.88 725 VAL A N 1
ATOM 5741 C CA . VAL A 1 725 ? -103.734 -4.926 141.456 1.00 74.88 725 VAL A CA 1
ATOM 5742 C C . VAL A 1 725 ? -104.162 -5.822 140.284 1.00 74.88 725 VAL A C 1
ATOM 5744 O O . VAL A 1 725 ? -103.404 -6.013 139.335 1.00 74.88 725 VAL A O 1
ATOM 5747 N N . ALA A 1 726 ? -105.414 -6.297 140.292 1.00 75.56 726 ALA A N 1
ATOM 5748 C CA . ALA A 1 726 ? -105.922 -7.252 139.300 1.00 75.56 726 ALA A CA 1
ATOM 5749 C C . ALA A 1 726 ? -105.915 -6.713 137.853 1.00 75.56 726 ALA A C 1
ATOM 5751 O O . ALA A 1 726 ? -105.713 -7.472 136.900 1.00 75.56 726 ALA A O 1
ATOM 5752 N N . ARG A 1 727 ? -106.101 -5.396 137.680 1.00 79.44 727 ARG A N 1
ATOM 5753 C CA . ARG A 1 727 ? -106.046 -4.721 136.373 1.00 79.44 727 ARG A CA 1
ATOM 5754 C C . ARG A 1 727 ? -104.642 -4.792 135.768 1.00 79.44 727 ARG A C 1
ATOM 5756 O O . ARG A 1 727 ? -104.498 -5.082 134.580 1.00 79.44 727 ARG A O 1
ATOM 5763 N N . LEU A 1 728 ? -103.617 -4.549 136.583 1.00 77.12 728 LEU A N 1
ATOM 5764 C CA . LEU A 1 728 ? -102.224 -4.488 136.141 1.00 77.12 728 LEU A CA 1
ATOM 5765 C C . LEU A 1 728 ? -101.659 -5.882 135.821 1.00 77.12 728 LEU A C 1
ATOM 5767 O O . LEU A 1 728 ? -100.958 -6.035 134.821 1.00 77.12 728 LEU A O 1
ATOM 5771 N N . THR A 1 729 ? -102.049 -6.926 136.565 1.00 77.12 729 THR A N 1
ATOM 5772 C CA . THR A 1 729 ? -101.638 -8.313 136.264 1.00 77.12 729 THR A CA 1
ATOM 5773 C C . THR A 1 729 ? -102.116 -8.773 134.881 1.00 77.12 729 THR A C 1
ATOM 5775 O O . THR A 1 729 ? -101.375 -9.427 134.150 1.00 77.12 729 THR A O 1
ATOM 5778 N N . THR A 1 730 ? -103.338 -8.398 134.481 1.00 79.25 730 THR A N 1
ATOM 5779 C CA . THR A 1 730 ? -103.882 -8.757 133.154 1.00 79.25 730 THR A CA 1
ATOM 5780 C C . THR A 1 730 ? -103.193 -7.988 132.021 1.00 79.25 730 THR A C 1
ATOM 5782 O O . THR A 1 730 ? -103.006 -8.526 130.931 1.00 79.25 730 THR A O 1
ATOM 5785 N N . ALA A 1 731 ? -102.772 -6.742 132.265 1.00 76.56 731 ALA A N 1
ATOM 5786 C CA . ALA A 1 731 ? -102.021 -5.959 131.285 1.00 76.56 731 ALA A CA 1
ATOM 5787 C C . ALA A 1 731 ? -100.621 -6.548 131.013 1.00 76.56 731 ALA A C 1
ATOM 5789 O O . ALA A 1 731 ? -100.173 -6.548 129.865 1.00 76.56 731 ALA A O 1
ATOM 5790 N N . LEU A 1 732 ? -99.964 -7.099 132.041 1.00 81.06 732 LEU A N 1
ATOM 5791 C CA . LEU A 1 732 ? -98.623 -7.683 131.939 1.00 81.06 732 LEU A CA 1
ATOM 5792 C C . LEU A 1 732 ? -98.575 -8.897 130.997 1.00 81.06 732 LEU A C 1
ATOM 5794 O O . LEU A 1 732 ? -97.753 -8.933 130.082 1.00 81.06 732 LEU A O 1
ATOM 5798 N N . ALA A 1 733 ? -99.499 -9.848 131.165 1.00 79.75 733 ALA A N 1
ATOM 5799 C CA . ALA A 1 733 ? -99.549 -11.068 130.354 1.00 79.75 733 ALA A CA 1
ATOM 5800 C C . ALA A 1 733 ? -99.719 -10.783 128.846 1.00 79.75 733 ALA A C 1
ATOM 5802 O O . ALA A 1 733 ? -99.143 -11.473 128.004 1.00 79.75 733 ALA A O 1
ATOM 5803 N N . ASN A 1 734 ? -100.463 -9.727 128.496 1.00 81.56 734 ASN A N 1
ATOM 5804 C CA . ASN A 1 734 ? -100.631 -9.298 127.105 1.00 81.56 734 ASN A CA 1
ATOM 5805 C C . ASN A 1 734 ? -99.335 -8.714 126.509 1.00 81.56 734 ASN A C 1
ATOM 5807 O O . ASN A 1 734 ? -99.054 -8.935 125.332 1.00 81.56 734 ASN A O 1
ATOM 5811 N N . ALA A 1 735 ? -98.528 -8.002 127.304 1.00 79.25 735 ALA A N 1
ATOM 5812 C CA . ALA A 1 735 ? -97.234 -7.482 126.857 1.00 79.25 735 ALA A CA 1
ATOM 5813 C C . ALA A 1 735 ? -96.200 -8.606 126.636 1.00 79.25 735 ALA A C 1
ATOM 5815 O O . ALA A 1 735 ? -95.412 -8.545 125.693 1.00 79.25 735 ALA A O 1
ATOM 5816 N N . GLU A 1 736 ? -96.237 -9.656 127.461 1.00 79.06 736 GLU A N 1
ATOM 5817 C CA . GLU A 1 736 ? -95.352 -10.826 127.346 1.00 79.06 736 GLU A CA 1
ATOM 5818 C C . GLU A 1 736 ? -95.650 -11.686 126.110 1.00 79.06 736 GLU A C 1
ATOM 5820 O O . GLU A 1 736 ? -94.725 -12.126 125.421 1.00 79.06 736 GLU A O 1
ATOM 5825 N N . ALA A 1 737 ? -96.929 -11.861 125.764 1.00 81.81 737 ALA A N 1
ATOM 5826 C CA . ALA A 1 737 ? -97.327 -12.540 124.532 1.00 81.81 737 ALA A CA 1
ATOM 5827 C C . ALA A 1 737 ? -96.857 -11.791 123.266 1.00 81.81 737 ALA A C 1
ATOM 5829 O O . ALA A 1 737 ? -96.376 -12.415 122.315 1.00 81.81 737 ALA A O 1
ATOM 5830 N N . GLU A 1 738 ? -96.951 -10.456 123.265 1.00 81.19 738 GLU A N 1
ATOM 5831 C CA . GLU A 1 738 ? -96.531 -9.612 122.139 1.00 81.19 738 GLU A CA 1
ATOM 5832 C C . GLU A 1 738 ? -95.007 -9.637 121.928 1.00 81.19 738 GLU A C 1
ATOM 5834 O O . GLU A 1 738 ? -94.545 -9.777 120.793 1.00 81.19 738 GLU A O 1
ATOM 5839 N N . GLU A 1 739 ? -94.216 -9.586 123.010 1.00 82.00 739 GLU A N 1
ATOM 5840 C CA . GLU A 1 739 ? -92.754 -9.727 122.934 1.00 82.00 739 GLU A CA 1
ATOM 5841 C C . GLU A 1 739 ? -92.352 -11.067 122.290 1.00 82.00 739 GLU A C 1
ATOM 5843 O O . GLU A 1 739 ? -91.515 -11.109 121.382 1.00 82.00 739 GLU A O 1
ATOM 5848 N N . SER A 1 740 ? -92.977 -12.167 122.727 1.00 81.44 740 SER A N 1
ATOM 5849 C CA . SER A 1 740 ? -92.662 -13.516 122.244 1.00 81.44 740 SER A CA 1
ATOM 5850 C C . SER A 1 740 ? -92.915 -13.678 120.738 1.00 81.44 740 SER A C 1
ATOM 5852 O O . SER A 1 740 ? -92.091 -14.265 120.026 1.00 81.44 740 SER A O 1
ATOM 5854 N N . ARG A 1 741 ? -94.008 -13.093 120.222 1.00 86.06 741 ARG A N 1
ATOM 5855 C CA . ARG A 1 741 ? -94.326 -13.083 118.784 1.00 86.06 741 ARG A CA 1
ATOM 5856 C C . ARG A 1 741 ? -93.242 -12.377 117.968 1.00 86.06 741 ARG A C 1
ATOM 5858 O O . ARG A 1 741 ? -92.678 -12.975 117.050 1.00 86.06 741 ARG A O 1
ATOM 5865 N N . LEU A 1 742 ? -92.929 -11.131 118.326 1.00 84.19 742 LEU A N 1
ATOM 5866 C CA . LEU A 1 742 ? -91.986 -10.284 117.586 1.00 84.19 742 LEU A CA 1
ATOM 5867 C C . LEU A 1 742 ? -90.567 -10.880 117.570 1.00 84.19 742 LEU A C 1
ATOM 5869 O O . LEU A 1 742 ? -89.856 -10.786 116.565 1.00 84.19 742 LEU A O 1
ATOM 5873 N N . ALA A 1 743 ? -90.166 -11.568 118.644 1.00 80.69 743 ALA A N 1
ATOM 5874 C CA . ALA A 1 743 ? -88.901 -12.298 118.699 1.00 80.69 743 ALA A CA 1
ATOM 5875 C C . ALA A 1 743 ? -88.839 -13.461 117.684 1.00 80.69 743 ALA A C 1
ATOM 5877 O O . ALA A 1 743 ? -87.816 -13.644 117.022 1.00 80.69 743 ALA A O 1
ATOM 5878 N N . SER A 1 744 ? -89.931 -14.219 117.513 1.00 83.31 744 SER A N 1
ATOM 5879 C CA . SER A 1 744 ? -89.999 -15.329 116.547 1.00 83.31 744 SER A CA 1
ATOM 5880 C C . SER A 1 744 ? -89.973 -14.852 115.090 1.00 83.31 744 SER A C 1
ATOM 5882 O O . SER A 1 744 ? -89.338 -15.477 114.240 1.00 83.31 744 SER A O 1
ATOM 5884 N N . GLU A 1 745 ? -90.636 -13.733 114.794 1.00 81.44 745 GLU A N 1
ATOM 5885 C CA . GLU A 1 745 ? -90.646 -13.129 113.456 1.00 81.44 745 GLU A CA 1
ATOM 5886 C C . GLU A 1 745 ? -89.259 -12.583 113.073 1.00 81.44 745 GLU A C 1
ATOM 5888 O O . GLU A 1 745 ? -88.788 -12.826 111.961 1.00 81.44 745 GLU A O 1
ATOM 5893 N N . THR A 1 746 ? -88.557 -11.952 114.022 1.00 81.19 746 THR A N 1
ATOM 5894 C CA . THR A 1 746 ? -87.199 -11.411 113.820 1.00 81.19 746 THR A CA 1
ATOM 5895 C C . THR A 1 746 ? -86.200 -12.488 113.366 1.00 81.19 746 THR A C 1
ATOM 5897 O O . THR A 1 746 ? -85.446 -12.275 112.416 1.00 81.19 746 THR A O 1
ATOM 5900 N N . GLU A 1 747 ? -86.189 -13.664 114.004 1.00 80.69 747 GLU A N 1
ATOM 5901 C CA . GLU A 1 747 ? -85.199 -14.709 113.688 1.00 80.69 747 GLU A CA 1
ATOM 5902 C C . GLU A 1 747 ? -85.502 -15.443 112.363 1.00 80.69 747 GLU A C 1
ATOM 5904 O O . GLU A 1 747 ? -84.577 -15.891 111.684 1.00 80.69 747 GLU A O 1
ATOM 5909 N N . LYS A 1 748 ? -86.771 -15.496 111.921 1.00 82.62 748 LYS A N 1
ATOM 5910 C CA . LYS A 1 748 ? -87.133 -16.016 110.584 1.00 82.62 748 LYS A CA 1
ATOM 5911 C C . LYS A 1 748 ? -86.529 -15.164 109.468 1.00 82.62 748 LYS A C 1
ATOM 5913 O O . LYS A 1 748 ? -85.803 -15.692 108.629 1.00 82.62 748 LYS A O 1
ATOM 5918 N N . VAL A 1 749 ? -86.768 -13.849 109.507 1.00 80.50 749 VAL A N 1
ATOM 5919 C CA . VAL A 1 749 ? -86.244 -12.883 108.520 1.00 80.50 749 VAL A CA 1
ATOM 5920 C C . VAL A 1 749 ? -84.712 -12.948 108.460 1.00 80.50 749 VAL A C 1
ATOM 5922 O O . VAL A 1 749 ? -84.113 -12.963 107.384 1.00 80.50 749 VAL A O 1
ATOM 5925 N N . ARG A 1 750 ? -84.061 -13.087 109.620 1.00 79.31 750 ARG A N 1
ATOM 5926 C CA . ARG A 1 750 ? -82.607 -13.259 109.729 1.00 79.31 750 ARG A CA 1
ATOM 5927 C C . ARG A 1 750 ? -82.084 -14.505 108.999 1.00 79.31 750 ARG A C 1
ATOM 5929 O O . ARG A 1 750 ? -81.036 -14.433 108.359 1.00 79.31 750 ARG A O 1
ATOM 5936 N N . GLY A 1 751 ? -82.806 -15.626 109.075 1.00 78.19 751 GLY A N 1
ATOM 5937 C CA . GLY A 1 751 ? -82.459 -16.882 108.399 1.00 78.19 751 GLY A CA 1
ATOM 5938 C C . GLY A 1 751 ? -82.715 -16.896 106.885 1.00 78.19 751 GLY A C 1
ATOM 5939 O O . GLY A 1 751 ? -82.175 -17.749 106.180 1.00 78.19 751 GLY A O 1
ATOM 5940 N N . GLU A 1 752 ? -83.518 -15.966 106.367 1.00 79.00 752 GLU A N 1
ATOM 5941 C CA . GLU A 1 752 ? -83.726 -15.780 104.924 1.00 79.00 752 GLU A CA 1
ATOM 5942 C C . GLU A 1 752 ? -82.615 -14.914 104.309 1.00 79.00 752 GLU A C 1
ATOM 5944 O O . GLU A 1 752 ? -82.081 -15.253 103.250 1.00 79.00 752 GLU A O 1
ATOM 5949 N N . ILE A 1 753 ? -82.175 -13.871 105.027 1.00 75.81 753 ILE A N 1
ATOM 5950 C CA . ILE A 1 753 ? -81.058 -12.997 104.626 1.00 75.81 753 ILE A CA 1
ATOM 5951 C C . ILE A 1 753 ? -79.754 -13.787 104.405 1.00 75.81 753 ILE A C 1
ATOM 5953 O O . ILE A 1 753 ? -79.021 -13.501 103.456 1.00 75.81 753 ILE A O 1
ATOM 5957 N N . THR A 1 754 ? -79.445 -14.787 105.240 1.00 76.19 754 THR A N 1
ATOM 5958 C CA . THR A 1 754 ? -78.217 -15.594 105.080 1.00 76.19 754 THR A CA 1
ATOM 5959 C C . THR A 1 754 ? -78.247 -16.445 103.811 1.00 76.19 754 THR A C 1
ATOM 5961 O O . THR A 1 754 ? -77.298 -16.406 103.032 1.00 76.19 754 THR A O 1
ATOM 5964 N N . LYS A 1 755 ? -79.363 -17.132 103.534 1.00 78.38 755 LYS A N 1
ATOM 5965 C CA . LYS A 1 755 ? -79.529 -17.963 102.328 1.00 78.38 755 LYS A CA 1
ATOM 5966 C C . LYS A 1 755 ? -79.399 -17.155 101.035 1.00 78.38 755 LYS A C 1
ATOM 5968 O O . LYS A 1 755 ? -78.742 -17.608 100.100 1.00 78.38 755 LYS A O 1
ATOM 5973 N N . ALA A 1 756 ? -79.991 -15.959 100.989 1.00 73.31 756 ALA A N 1
ATOM 5974 C CA . ALA A 1 756 ? -79.871 -15.059 99.840 1.00 73.31 756 ALA A CA 1
ATOM 5975 C C . ALA A 1 756 ? -78.415 -14.604 99.616 1.00 73.31 756 ALA A C 1
ATOM 5977 O O . ALA A 1 756 ? -77.937 -14.553 98.481 1.00 73.31 756 ALA A O 1
ATOM 5978 N N . ARG A 1 757 ? -77.687 -14.322 100.705 1.00 72.69 757 ARG A N 1
ATOM 5979 C CA . ARG A 1 757 ? -76.284 -13.893 100.663 1.00 72.69 757 ARG A CA 1
ATOM 5980 C C . ARG A 1 757 ? -75.349 -14.983 100.134 1.00 72.69 757 ARG A C 1
ATOM 5982 O O . ARG A 1 757 ? -74.530 -14.695 99.263 1.00 72.69 757 ARG A O 1
ATOM 5989 N N . ASP A 1 758 ? -75.483 -16.214 100.620 1.00 75.19 758 ASP A N 1
ATOM 5990 C CA . ASP A 1 758 ? -74.596 -17.319 100.230 1.00 75.19 758 ASP A CA 1
ATOM 5991 C C . ASP A 1 758 ? -74.800 -17.728 98.759 1.00 75.19 758 ASP A C 1
ATOM 5993 O O . ASP A 1 758 ? -73.829 -17.968 98.040 1.00 75.19 758 ASP A O 1
ATOM 5997 N N . ALA A 1 759 ? -76.049 -17.711 98.273 1.00 73.94 759 ALA A N 1
ATOM 5998 C CA . ALA A 1 759 ? -76.362 -17.941 96.861 1.00 73.94 759 ALA A CA 1
ATOM 5999 C C . ALA A 1 759 ? -75.754 -16.865 95.936 1.00 73.94 759 ALA A C 1
ATOM 6001 O O . ALA A 1 759 ? -75.222 -17.190 94.874 1.00 73.94 759 ALA A O 1
ATOM 6002 N N . SER A 1 760 ? -75.777 -15.595 96.358 1.00 71.19 760 SER A N 1
ATOM 6003 C CA . SER A 1 760 ? -75.169 -14.486 95.609 1.00 71.19 760 SER A CA 1
ATOM 6004 C C . SER A 1 760 ? -73.646 -14.640 95.475 1.00 71.19 760 SER A C 1
ATOM 6006 O O . SER A 1 760 ? -73.100 -14.505 94.378 1.00 71.19 760 SER A O 1
ATOM 6008 N N . PHE A 1 761 ? -72.955 -15.017 96.561 1.00 73.81 761 PHE A N 1
ATOM 6009 C CA . PHE A 1 761 ? -71.505 -15.252 96.529 1.00 73.81 761 PHE A CA 1
ATOM 6010 C C . PHE A 1 761 ? -71.096 -16.459 95.672 1.00 73.81 761 PHE A C 1
ATOM 6012 O O . PHE A 1 761 ? -70.022 -16.434 95.068 1.00 73.81 761 PHE A O 1
ATOM 6019 N N . ALA A 1 762 ? -71.926 -17.505 95.592 1.00 76.25 762 ALA A N 1
ATOM 6020 C CA . ALA A 1 762 ? -71.657 -18.649 94.722 1.00 76.25 762 ALA A CA 1
ATOM 6021 C C . ALA A 1 762 ? -71.650 -18.239 93.237 1.00 76.25 762 ALA A C 1
ATOM 6023 O O . ALA A 1 762 ? -70.659 -18.470 92.544 1.00 76.25 762 ALA A O 1
ATOM 6024 N N . ALA A 1 763 ? -72.701 -17.548 92.778 1.00 74.50 763 ALA A N 1
ATOM 6025 C CA . ALA A 1 763 ? -72.806 -17.073 91.396 1.00 74.50 763 ALA A CA 1
ATOM 6026 C C . ALA A 1 763 ? -71.706 -16.054 91.031 1.00 74.50 763 ALA A C 1
ATOM 6028 O O . ALA A 1 763 ? -71.165 -16.081 89.926 1.00 74.50 763 ALA A O 1
ATOM 6029 N N . GLU A 1 764 ? -71.329 -15.176 91.966 1.00 75.81 764 GLU A N 1
ATOM 6030 C CA . GLU A 1 764 ? -70.227 -14.226 91.772 1.00 75.81 764 GLU A CA 1
ATOM 6031 C C . GLU A 1 764 ? -68.861 -14.917 91.631 1.00 75.81 764 GLU A C 1
ATOM 6033 O O . GLU A 1 764 ? -68.047 -14.519 90.796 1.00 75.81 764 GLU A O 1
ATOM 6038 N N . ARG A 1 765 ? -68.614 -15.990 92.392 1.00 79.12 765 ARG A N 1
ATOM 6039 C CA . ARG A 1 765 ? -67.380 -16.779 92.277 1.00 79.12 765 ARG A CA 1
ATOM 6040 C C . ARG A 1 765 ? -67.265 -17.470 90.916 1.00 79.12 765 ARG A C 1
ATOM 6042 O O . ARG A 1 765 ? -66.172 -17.501 90.351 1.00 79.12 765 ARG A O 1
ATOM 6049 N N . GLU A 1 766 ? -68.365 -18.008 90.393 1.00 80.00 766 GLU A N 1
ATOM 6050 C CA . GLU A 1 766 ? -68.395 -18.641 89.069 1.00 80.00 766 GLU A CA 1
ATOM 6051 C C . GLU A 1 766 ? -68.221 -17.618 87.937 1.00 80.00 766 GLU A C 1
ATOM 6053 O O . GLU A 1 766 ? -67.448 -17.869 87.011 1.00 80.00 766 GLU A O 1
ATOM 6058 N N . GLU A 1 767 ? -68.838 -16.432 88.041 1.00 81.06 767 GLU A N 1
ATOM 6059 C CA . GLU A 1 767 ? -68.611 -15.326 87.099 1.00 81.06 767 GLU A CA 1
ATOM 6060 C C . GLU A 1 767 ? -67.121 -14.954 87.020 1.00 81.06 767 GLU A C 1
ATOM 6062 O O . GLU A 1 767 ? -66.545 -14.937 85.931 1.00 81.06 767 GLU A O 1
ATOM 6067 N N . VAL A 1 768 ? -66.474 -14.715 88.168 1.00 83.12 768 VAL A N 1
ATOM 6068 C CA . VAL A 1 768 ? -65.047 -14.350 88.230 1.00 83.12 768 VAL A CA 1
ATOM 6069 C C . VAL A 1 768 ? -64.151 -15.466 87.678 1.00 83.12 768 VAL A C 1
ATOM 6071 O O . VAL A 1 768 ? -63.159 -15.179 87.005 1.00 83.12 768 VAL A O 1
ATOM 6074 N N . GLN A 1 769 ? -64.498 -16.737 87.910 1.00 86.38 769 GLN A N 1
ATOM 6075 C CA . GLN A 1 769 ? -63.741 -17.873 87.380 1.00 86.38 769 GLN A CA 1
ATOM 6076 C C . GLN A 1 769 ? -63.847 -17.980 85.850 1.00 86.38 769 GLN A C 1
ATOM 6078 O O . GLN A 1 769 ? -62.819 -18.122 85.184 1.00 86.38 769 GLN A O 1
ATOM 6083 N N . PHE A 1 770 ? -65.052 -17.882 85.277 1.00 87.69 770 PHE A N 1
ATOM 6084 C CA . PHE A 1 770 ? -65.220 -17.910 83.821 1.00 87.69 770 PHE A CA 1
ATOM 6085 C C . PHE A 1 770 ? -64.636 -16.665 83.147 1.00 87.69 770 PHE A C 1
ATOM 6087 O O . PHE A 1 770 ? -64.067 -16.778 82.063 1.00 87.69 770 PHE A O 1
ATOM 6094 N N . GLU A 1 771 ? -64.696 -15.492 83.785 1.00 85.69 771 GLU A N 1
ATOM 6095 C CA . GLU A 1 771 ? -64.068 -14.283 83.251 1.00 85.69 771 GLU A CA 1
ATOM 6096 C C . GLU A 1 771 ? -62.532 -14.384 83.245 1.00 85.69 771 GLU A C 1
ATOM 6098 O O . GLU A 1 771 ? -61.896 -13.980 82.270 1.00 85.69 771 GLU A O 1
ATOM 6103 N N . ALA A 1 772 ? -61.919 -14.982 84.273 1.00 86.31 772 ALA A N 1
ATOM 6104 C CA . ALA A 1 772 ? -60.480 -15.250 84.284 1.00 86.31 772 ALA A CA 1
ATOM 6105 C C . ALA A 1 772 ? -60.063 -16.214 83.155 1.00 86.31 772 ALA A C 1
ATOM 6107 O O . ALA A 1 772 ? -59.122 -15.920 82.416 1.00 86.31 772 ALA A O 1
ATOM 6108 N N . GLN A 1 773 ? -60.799 -17.317 82.971 1.00 88.62 773 GLN A N 1
ATOM 6109 C CA . GLN A 1 773 ? -60.556 -18.281 81.888 1.00 88.62 773 GLN A CA 1
ATOM 6110 C C . GLN A 1 773 ? -60.739 -17.651 80.499 1.00 88.62 773 GLN A C 1
ATOM 6112 O O . GLN A 1 773 ? -59.921 -17.872 79.606 1.00 88.62 773 GLN A O 1
ATOM 6117 N N . LEU A 1 774 ? -61.771 -16.819 80.318 1.00 90.19 774 LEU A N 1
ATOM 6118 C CA . LEU A 1 774 ? -62.025 -16.109 79.064 1.00 90.19 774 LEU A CA 1
ATOM 6119 C C . LEU A 1 774 ? -60.882 -15.143 78.718 1.00 90.19 774 LEU A C 1
ATOM 6121 O O . LEU A 1 774 ? -60.416 -15.141 77.580 1.00 90.19 774 LEU A O 1
ATOM 6125 N N . ARG A 1 775 ? -60.378 -14.374 79.694 1.00 88.25 775 ARG A N 1
ATOM 6126 C CA . ARG A 1 775 ? -59.216 -13.486 79.506 1.00 88.25 775 ARG A CA 1
ATOM 6127 C C . ARG A 1 775 ? -57.948 -14.268 79.137 1.00 88.25 775 ARG A C 1
ATOM 6129 O O . ARG A 1 775 ? -57.176 -13.809 78.298 1.00 88.25 775 ARG A O 1
ATOM 6136 N N . GLU A 1 776 ? -57.733 -15.448 79.721 1.00 88.81 776 GLU A N 1
ATOM 6137 C CA . GLU A 1 776 ? -56.591 -16.311 79.390 1.00 88.81 776 GLU A CA 1
ATOM 6138 C C . GLU A 1 776 ? -56.680 -16.855 77.951 1.00 88.81 776 GLU A C 1
ATOM 6140 O O . GLU A 1 776 ? -55.712 -16.764 77.193 1.00 88.81 776 GLU A O 1
ATOM 6145 N N . ALA A 1 777 ? -57.852 -17.354 77.545 1.00 87.94 777 ALA A N 1
ATOM 6146 C CA . ALA A 1 777 ? -58.098 -17.832 76.184 1.00 87.94 777 ALA A CA 1
ATOM 6147 C C . ALA A 1 777 ? -57.982 -16.697 75.146 1.00 87.94 777 ALA A C 1
ATOM 6149 O O . ALA A 1 777 ? -57.347 -16.868 74.105 1.00 87.94 777 ALA A O 1
ATOM 6150 N N . GLN A 1 778 ? -58.504 -15.503 75.453 1.00 88.88 778 GLN A N 1
ATOM 6151 C CA . GLN A 1 778 ? -58.353 -14.306 74.616 1.00 88.88 778 GLN A CA 1
ATOM 6152 C C . GLN A 1 778 ? -56.887 -13.852 74.494 1.00 88.88 778 GLN A C 1
ATOM 6154 O O . GLN A 1 778 ? -56.465 -13.465 73.406 1.00 88.88 778 GLN A O 1
ATOM 6159 N N . SER A 1 779 ? -56.086 -13.956 75.559 1.00 89.69 779 SER A N 1
ATOM 6160 C CA . SER A 1 779 ? -54.641 -13.678 75.513 1.00 89.69 779 SER A CA 1
ATOM 6161 C C . SER A 1 779 ? -53.901 -14.659 74.589 1.00 89.69 779 SER A C 1
ATOM 6163 O O . SER A 1 779 ? -53.152 -14.245 73.701 1.00 89.69 779 SER A O 1
ATOM 6165 N N . LYS A 1 780 ? -54.194 -15.963 74.704 1.00 88.81 780 LYS A N 1
ATOM 6166 C CA . LYS A 1 780 ? -53.670 -17.010 73.804 1.00 88.81 780 LYS A CA 1
ATOM 6167 C C . LYS A 1 780 ? -54.087 -16.786 72.343 1.00 88.81 780 LYS A C 1
ATOM 6169 O O . LYS A 1 780 ? -53.272 -16.946 71.440 1.00 88.81 780 LYS A O 1
ATOM 6174 N N . MET A 1 781 ? -55.323 -16.343 72.108 1.00 89.88 781 MET A N 1
ATOM 6175 C CA . MET A 1 781 ? -55.814 -15.950 70.782 1.00 89.88 781 MET A CA 1
ATOM 6176 C C . MET A 1 781 ? -55.066 -14.735 70.211 1.00 89.88 781 MET A C 1
ATOM 6178 O O . MET A 1 781 ? -54.763 -14.712 69.020 1.00 89.88 781 MET A O 1
ATOM 6182 N N . MET A 1 782 ? -54.728 -13.733 71.030 1.00 88.81 782 MET A N 1
ATOM 6183 C CA . MET A 1 782 ? -53.911 -12.598 70.579 1.00 88.81 782 MET A CA 1
ATOM 6184 C C . MET A 1 782 ? -52.492 -13.028 70.180 1.00 88.81 782 MET A C 1
ATOM 6186 O O . MET A 1 782 ? -51.996 -12.551 69.161 1.00 88.81 782 MET A O 1
ATOM 6190 N N . ALA A 1 783 ? -51.874 -13.964 70.910 1.00 89.12 783 ALA A N 1
ATOM 6191 C CA . ALA A 1 783 ? -50.578 -14.537 70.537 1.00 89.12 783 ALA A CA 1
ATOM 6192 C C . ALA A 1 783 ? -50.644 -15.285 69.189 1.00 89.12 783 ALA A C 1
ATOM 6194 O O . ALA A 1 783 ? -49.904 -14.945 68.268 1.00 89.12 783 ALA A O 1
ATOM 6195 N N . LEU A 1 784 ? -51.604 -16.205 69.017 1.00 89.12 784 LEU A N 1
ATOM 6196 C CA . LEU A 1 784 ? -51.806 -16.927 67.750 1.00 89.12 784 LEU A CA 1
ATOM 6197 C C . LEU A 1 784 ? -52.103 -15.990 66.567 1.00 89.12 784 LEU A C 1
ATOM 6199 O O . LEU A 1 784 ? -51.667 -16.248 65.447 1.00 89.12 784 LEU A O 1
ATOM 6203 N N . ARG A 1 785 ? -52.819 -14.880 66.792 1.00 88.56 785 ARG A N 1
ATOM 6204 C CA . ARG A 1 785 ? -53.058 -13.859 65.757 1.00 88.56 785 ARG A CA 1
ATOM 6205 C C . ARG A 1 785 ? -51.780 -13.103 65.378 1.00 88.56 785 ARG A C 1
ATOM 6207 O O . ARG A 1 785 ? -51.594 -12.830 64.197 1.00 88.56 785 ARG A O 1
ATOM 6214 N N . ALA A 1 786 ? -50.890 -12.822 66.332 1.00 88.44 786 ALA A N 1
ATOM 6215 C CA . ALA A 1 786 ? -49.583 -12.227 66.050 1.00 88.44 786 ALA A CA 1
ATOM 6216 C C . ALA A 1 786 ? -48.659 -13.193 65.280 1.00 88.44 786 ALA A C 1
ATOM 6218 O O . ALA A 1 786 ? -48.039 -12.787 64.299 1.00 88.44 786 ALA A O 1
ATOM 6219 N N . GLU A 1 787 ? -48.622 -14.477 65.655 1.00 87.81 787 GLU A N 1
ATOM 6220 C CA . GLU A 1 787 ? -47.887 -15.514 64.910 1.00 87.81 787 GLU A CA 1
ATOM 6221 C C . GLU A 1 787 ? -48.431 -15.678 63.480 1.00 87.81 787 GLU A C 1
ATOM 6223 O O . GLU A 1 787 ? -47.664 -15.736 62.519 1.00 87.81 787 GLU A O 1
ATOM 6228 N N . LYS A 1 788 ? -49.759 -15.669 63.306 1.00 87.12 788 LYS A N 1
ATOM 6229 C CA . LYS A 1 788 ? -50.404 -15.790 61.989 1.00 87.12 788 LYS A CA 1
ATOM 6230 C C . LYS A 1 788 ? -50.134 -14.592 61.072 1.00 87.12 788 LYS A C 1
ATOM 6232 O O . LYS A 1 788 ? -49.963 -14.783 59.870 1.00 87.12 788 LYS A O 1
ATOM 6237 N N . GLU A 1 789 ? -50.058 -13.380 61.621 1.00 88.12 789 GLU A N 1
ATOM 6238 C CA . GLU A 1 789 ? -49.624 -12.194 60.871 1.00 88.12 789 GLU A CA 1
ATOM 6239 C C . GLU A 1 789 ? -48.124 -12.254 60.529 1.00 88.12 789 GLU A C 1
ATOM 6241 O O . GLU A 1 789 ? -47.764 -11.999 59.384 1.00 88.12 789 GLU A O 1
ATOM 6246 N N . HIS A 1 790 ? -47.258 -12.722 61.437 1.00 89.12 790 HIS A N 1
ATOM 6247 C CA . HIS A 1 790 ? -45.834 -12.937 61.138 1.00 89.12 790 HIS A CA 1
ATOM 6248 C C . HIS A 1 790 ? -45.614 -13.941 59.988 1.00 89.12 790 HIS A C 1
ATOM 6250 O O . HIS A 1 790 ? -44.810 -13.695 59.091 1.00 89.12 790 HIS A O 1
ATOM 6256 N N . ILE A 1 791 ? -46.343 -15.064 59.964 1.00 89.06 791 ILE A N 1
ATOM 6257 C CA . ILE A 1 791 ? -46.269 -16.040 58.858 1.00 89.06 791 ILE A CA 1
ATOM 6258 C C . ILE A 1 791 ? -46.830 -15.465 57.545 1.00 89.06 791 ILE A C 1
ATOM 6260 O O . ILE A 1 791 ? -46.350 -15.809 56.464 1.00 89.06 791 ILE A O 1
ATOM 6264 N N . LYS A 1 792 ? -47.797 -14.545 57.614 1.00 87.94 792 LYS A N 1
ATOM 6265 C CA . LYS A 1 792 ? -48.314 -13.808 56.452 1.00 87.94 792 LYS A CA 1
ATOM 6266 C C . LYS A 1 792 ? -47.295 -12.798 55.899 1.00 87.94 792 LYS A C 1
ATOM 6268 O O . LYS A 1 792 ? -47.157 -12.720 54.679 1.00 87.94 792 LYS A O 1
ATOM 6273 N N . ASP A 1 793 ? -46.535 -12.116 56.754 1.00 87.81 793 ASP A N 1
ATOM 6274 C CA . ASP A 1 793 ? -45.418 -11.252 56.342 1.00 87.81 793 ASP A CA 1
ATOM 6275 C C . ASP A 1 793 ? -44.270 -12.064 55.711 1.00 87.81 793 ASP A C 1
ATOM 6277 O O . ASP A 1 793 ? -43.770 -11.705 54.643 1.00 87.81 793 ASP A O 1
ATOM 6281 N N . GLU A 1 794 ? -43.885 -13.199 56.311 1.00 86.56 794 GLU A N 1
ATOM 6282 C CA . GLU A 1 794 ? -42.898 -14.127 55.729 1.00 86.56 794 GLU A CA 1
ATOM 6283 C C . GLU A 1 794 ? -43.375 -14.681 54.373 1.00 86.56 794 GLU A C 1
ATOM 6285 O O . GLU A 1 794 ? -42.585 -14.782 53.432 1.00 86.56 794 GLU A O 1
ATOM 6290 N N . LYS A 1 795 ? -44.680 -14.960 54.217 1.00 86.69 795 LYS A N 1
ATOM 6291 C CA . LYS A 1 795 ? -45.263 -15.345 52.923 1.00 86.69 795 LYS A CA 1
ATOM 6292 C C . LYS A 1 795 ? -45.162 -14.233 51.878 1.00 86.69 795 LYS A C 1
ATOM 6294 O O . LYS A 1 795 ? -44.859 -14.533 50.725 1.00 86.69 795 LYS A O 1
ATOM 6299 N N . GLN A 1 796 ? -45.389 -12.970 52.247 1.00 86.75 796 GLN A N 1
ATOM 6300 C CA . GLN A 1 796 ? -45.228 -11.861 51.303 1.00 86.75 796 GLN A CA 1
ATOM 6301 C C . GLN A 1 796 ? -43.763 -11.725 50.857 1.00 86.75 796 GLN A C 1
ATOM 6303 O O . GLN A 1 796 ? -43.507 -11.620 49.659 1.00 86.75 796 GLN A O 1
ATOM 6308 N N . ARG A 1 797 ? -42.802 -11.824 51.789 1.00 86.81 797 ARG A N 1
ATOM 6309 C CA . ARG A 1 797 ? -41.360 -11.829 51.471 1.00 86.81 797 ARG A CA 1
ATOM 6310 C C . ARG A 1 797 ? -40.992 -12.965 50.518 1.00 86.81 797 ARG A C 1
ATOM 6312 O O . ARG A 1 797 ? -40.277 -12.742 49.548 1.00 86.81 797 ARG A O 1
ATOM 6319 N N . PHE A 1 798 ? -41.526 -14.165 50.743 1.00 86.56 798 PHE A N 1
ATOM 6320 C CA . PHE A 1 798 ? -41.351 -15.298 49.835 1.00 86.56 798 PHE A CA 1
ATOM 6321 C C . PHE A 1 798 ? -41.909 -15.009 48.425 1.00 86.56 798 PHE A C 1
ATOM 6323 O O . PHE A 1 798 ? -41.233 -15.273 47.433 1.00 86.56 798 PHE A O 1
ATOM 6330 N N . GLU A 1 799 ? -43.103 -14.419 48.304 1.00 83.88 799 GLU A N 1
ATOM 6331 C CA . GLU A 1 799 ? -43.683 -14.028 47.004 1.00 83.88 799 GLU A CA 1
ATOM 6332 C C . GLU A 1 799 ? -42.908 -12.894 46.300 1.00 83.88 799 GLU A C 1
ATOM 6334 O O . GLU A 1 799 ? -42.951 -12.782 45.069 1.00 83.88 799 GLU A O 1
ATOM 6339 N N . GLU A 1 800 ? -42.189 -12.062 47.054 1.00 85.31 800 GLU A N 1
ATOM 6340 C CA . GLU A 1 800 ? -41.264 -11.046 46.540 1.00 85.31 800 GLU A CA 1
ATOM 6341 C C . GLU A 1 800 ? -39.941 -11.682 46.070 1.00 85.31 800 GLU A C 1
ATOM 6343 O O . GLU A 1 800 ? -39.530 -11.450 44.933 1.00 85.31 800 GLU A O 1
ATOM 6348 N N . GLU A 1 801 ? -39.339 -12.588 46.846 1.00 85.06 801 GLU A N 1
ATOM 6349 C CA . GLU A 1 801 ? -38.112 -13.311 46.468 1.00 85.06 801 GLU A CA 1
ATOM 6350 C C . GLU A 1 801 ? -38.301 -14.243 45.259 1.00 85.06 801 GLU A C 1
ATOM 6352 O O . GLU A 1 801 ? -37.418 -14.335 44.401 1.00 85.06 801 GLU A O 1
ATOM 6357 N N . VAL A 1 802 ? -39.472 -14.882 45.122 1.00 82.50 802 VAL A N 1
ATOM 6358 C CA . VAL A 1 802 ? -39.868 -15.606 43.897 1.00 82.50 802 VAL A CA 1
ATOM 6359 C C . VAL A 1 802 ? -39.826 -14.664 42.685 1.00 82.50 802 VAL A C 1
ATOM 6361 O O . VAL A 1 802 ? -39.315 -15.028 41.624 1.00 82.50 802 VAL A O 1
ATOM 6364 N N . ARG A 1 803 ? -40.347 -13.439 42.835 1.00 82.25 803 ARG A N 1
ATOM 6365 C CA . ARG A 1 803 ? -40.447 -12.438 41.762 1.00 82.25 803 ARG A CA 1
ATOM 6366 C C . ARG A 1 803 ? -39.077 -11.895 41.357 1.00 82.25 803 ARG A C 1
ATOM 6368 O O . ARG A 1 803 ? -38.813 -11.772 40.163 1.00 82.25 803 ARG A O 1
ATOM 6375 N N . GLU A 1 804 ? -38.201 -11.635 42.325 1.00 82.12 804 GLU A N 1
ATOM 6376 C CA . GLU A 1 804 ? -36.793 -11.291 42.088 1.00 82.12 804 GLU A CA 1
ATOM 6377 C C . GLU A 1 804 ? -36.048 -12.419 41.362 1.00 82.12 804 GLU A C 1
ATOM 6379 O O . GLU A 1 804 ? -35.357 -12.169 40.373 1.00 82.12 804 GLU A O 1
ATOM 6384 N N . GLY A 1 805 ? -36.238 -13.672 41.792 1.00 80.25 805 GLY A N 1
ATOM 6385 C CA . GLY A 1 805 ? -35.663 -14.850 41.139 1.00 80.25 805 GLY A CA 1
ATOM 6386 C C . GLY A 1 805 ? -36.051 -14.957 39.664 1.00 80.25 805 GLY A C 1
ATOM 6387 O O . GLY A 1 805 ? -35.188 -15.126 38.799 1.00 80.25 805 GLY A O 1
ATOM 6388 N N . ILE A 1 806 ? -37.341 -14.781 39.360 1.00 76.62 806 ILE A N 1
ATOM 6389 C CA . ILE A 1 806 ? -37.855 -14.749 37.982 1.00 76.62 806 ILE A CA 1
ATOM 6390 C C . ILE A 1 806 ? -37.252 -13.576 37.191 1.00 76.62 806 ILE A C 1
ATOM 6392 O O . ILE A 1 806 ? -36.889 -13.761 36.030 1.00 76.62 806 ILE A O 1
ATOM 6396 N N . ALA A 1 807 ? -37.103 -12.391 37.789 1.00 78.69 807 ALA A N 1
ATOM 6397 C CA . ALA A 1 807 ? -36.527 -11.226 37.114 1.00 78.69 807 ALA A CA 1
ATOM 6398 C C . ALA A 1 807 ? -35.029 -11.401 36.783 1.00 78.69 807 ALA A C 1
ATOM 6400 O O . ALA A 1 807 ? -34.594 -11.041 35.689 1.00 78.69 807 ALA A O 1
ATOM 6401 N N . LEU A 1 808 ? -34.245 -11.989 37.694 1.00 78.12 808 LEU A N 1
ATOM 6402 C CA . LEU A 1 808 ? -32.793 -12.152 37.541 1.00 78.12 808 LEU A CA 1
ATOM 6403 C C . LEU A 1 808 ? -32.408 -13.324 36.612 1.00 78.12 808 LEU A C 1
ATOM 6405 O O . LEU A 1 808 ? -31.401 -13.252 35.892 1.00 78.12 808 LEU A O 1
ATOM 6409 N N . LEU A 1 809 ? -33.191 -14.410 36.634 1.00 78.12 809 LEU A N 1
ATOM 6410 C CA . LEU A 1 809 ? -32.893 -15.683 35.956 1.00 78.12 809 LEU A CA 1
ATOM 6411 C C . LEU A 1 809 ? -33.786 -15.965 34.730 1.00 78.12 809 LEU A C 1
ATOM 6413 O O . LEU A 1 809 ? -33.427 -16.781 33.879 1.00 78.12 809 LEU A O 1
ATOM 6417 N N . GLY A 1 810 ? -34.931 -15.290 34.605 1.00 73.62 810 GLY A N 1
ATOM 6418 C CA . GLY A 1 810 ? -35.811 -15.352 33.437 1.00 73.62 810 GLY A CA 1
ATOM 6419 C C . GLY A 1 810 ? -36.356 -16.752 33.127 1.00 73.62 810 GLY A C 1
ATOM 6420 O O . GLY A 1 810 ? -36.808 -17.486 34.007 1.00 73.62 810 GLY A O 1
ATOM 6421 N N . LEU A 1 811 ? -36.312 -17.127 31.843 1.00 61.50 811 LEU A N 1
ATOM 6422 C CA . LEU A 1 811 ? -36.841 -18.392 31.307 1.00 61.50 811 LEU A CA 1
ATOM 6423 C C . LEU A 1 811 ? -36.322 -19.647 32.030 1.00 61.50 811 LEU A C 1
ATOM 6425 O O . LEU A 1 811 ? -37.070 -20.612 32.167 1.00 61.50 811 LEU A O 1
ATOM 6429 N N . ALA A 1 812 ? -35.082 -19.631 32.533 1.00 59.22 812 ALA A N 1
ATOM 6430 C CA . ALA A 1 812 ? -34.507 -20.760 33.270 1.00 59.22 812 ALA A CA 1
ATOM 6431 C C . ALA A 1 812 ? -35.260 -21.062 34.581 1.00 59.22 812 ALA A C 1
ATOM 6433 O O . ALA A 1 812 ? -35.338 -22.216 34.999 1.00 59.22 812 ALA A O 1
ATOM 6434 N N . PHE A 1 813 ? -35.853 -20.037 35.202 1.00 65.75 813 PHE A N 1
ATOM 6435 C CA . PHE A 1 813 ? -36.544 -20.133 36.490 1.00 65.75 813 PHE A CA 1
ATOM 6436 C C . PHE A 1 813 ? -38.075 -20.183 36.366 1.00 65.75 813 PHE A C 1
ATOM 6438 O O . PHE A 1 813 ? -38.782 -20.451 37.334 1.00 65.75 813 PHE A O 1
ATOM 6445 N N . GLN A 1 814 ? -38.612 -20.000 35.155 1.00 58.72 814 GLN A N 1
ATOM 6446 C CA . GLN A 1 814 ? -40.054 -19.894 34.899 1.00 58.72 814 GLN A CA 1
ATOM 6447 C C . GLN A 1 814 ? -40.856 -21.164 35.260 1.00 58.72 814 GLN A C 1
ATOM 6449 O O . GLN A 1 814 ? -42.076 -21.104 35.405 1.00 58.72 814 GLN A O 1
ATOM 6454 N N . ARG A 1 815 ? -40.177 -22.302 35.481 1.00 59.00 815 ARG A N 1
ATOM 6455 C CA . ARG A 1 815 ? -40.765 -23.528 36.053 1.00 59.00 815 ARG A CA 1
ATOM 6456 C C . ARG A 1 815 ? -41.361 -23.328 37.455 1.00 59.00 815 ARG A C 1
ATOM 6458 O O . ARG A 1 815 ? -42.205 -24.127 37.840 1.00 59.00 815 ARG A O 1
ATOM 6465 N N . TRP A 1 816 ? -40.972 -22.279 38.187 1.00 62.12 816 TRP A N 1
ATOM 6466 C CA . TRP A 1 816 ? -41.497 -21.975 39.525 1.00 62.12 816 TRP A CA 1
ATOM 6467 C C . TRP A 1 816 ? -42.854 -21.240 39.532 1.00 62.12 816 TRP A C 1
ATOM 6469 O O . TRP A 1 816 ? -43.444 -21.056 40.593 1.00 62.12 816 TRP A O 1
ATOM 6479 N N . ASN A 1 817 ? -43.390 -20.850 38.365 1.00 56.50 817 ASN A N 1
ATOM 6480 C CA . ASN A 1 817 ? -44.685 -20.150 38.256 1.00 56.50 817 ASN A CA 1
ATOM 6481 C C . ASN A 1 817 ? -45.904 -20.970 38.723 1.00 56.50 817 ASN A C 1
ATOM 6483 O O . ASN A 1 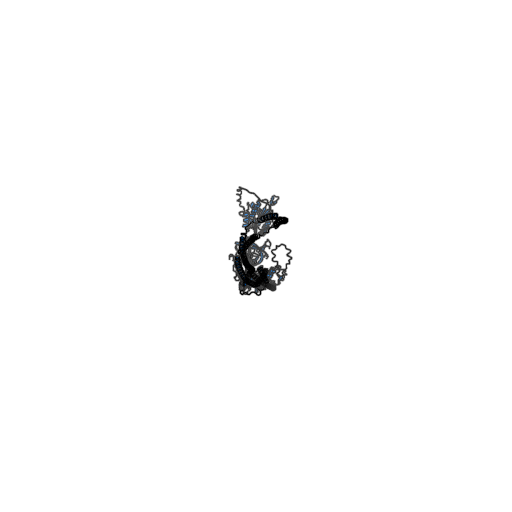817 ? -46.992 -20.413 38.856 1.00 56.50 817 ASN A O 1
ATOM 6487 N N . SER A 1 818 ? -45.722 -22.262 38.992 1.00 53.25 818 SER A N 1
ATOM 6488 C CA . SER A 1 818 ? -46.652 -23.069 39.777 1.00 53.25 818 SER A CA 1
ATOM 6489 C C . SER A 1 818 ? -45.850 -23.809 40.847 1.00 53.25 818 SER A C 1
ATOM 6491 O O . SER A 1 818 ? -44.933 -24.551 40.480 1.00 53.25 818 SER A O 1
ATOM 6493 N N . PRO A 1 819 ? -46.194 -23.695 42.144 1.00 54.53 819 PRO A N 1
ATOM 6494 C CA . PRO A 1 819 ? -45.726 -24.647 43.145 1.00 54.53 819 PRO A CA 1
ATOM 6495 C C . PRO A 1 819 ? -46.052 -26.077 42.680 1.00 54.53 819 PRO A C 1
ATOM 6497 O O . PRO A 1 819 ? -47.121 -26.282 42.090 1.00 54.53 819 PRO A O 1
ATOM 6500 N N . PRO A 1 820 ? -45.174 -27.071 42.906 1.00 51.62 820 PRO A N 1
ATOM 6501 C CA . PRO A 1 820 ? -45.399 -28.430 42.423 1.00 51.62 820 PRO A CA 1
ATOM 6502 C C . PRO A 1 820 ? -46.718 -28.977 42.981 1.00 51.62 820 PRO A C 1
ATOM 6504 O O . PRO A 1 820 ? -46.876 -29.156 44.190 1.00 51.62 820 PRO A O 1
ATOM 6507 N N . ALA A 1 821 ? -47.670 -29.250 42.084 1.00 41.94 821 ALA A N 1
ATOM 6508 C CA . ALA A 1 821 ? -49.075 -29.556 42.385 1.00 41.94 821 ALA A CA 1
ATOM 6509 C C . ALA A 1 821 ? -49.312 -30.959 42.998 1.00 41.94 821 ALA A C 1
ATOM 6511 O O . ALA A 1 821 ? -50.356 -31.570 42.781 1.00 41.94 821 ALA A O 1
ATOM 6512 N N . GLY A 1 822 ? -48.328 -31.475 43.738 1.00 47.78 822 GLY A N 1
ATOM 6513 C CA . GLY A 1 822 ? -48.303 -32.805 44.351 1.00 47.78 822 GLY A CA 1
ATOM 6514 C C . GLY A 1 822 ? -47.723 -32.849 45.770 1.00 47.78 822 GLY A C 1
ATOM 6515 O O . GLY A 1 822 ? -47.628 -33.932 46.332 1.00 47.78 822 GLY A O 1
ATOM 6516 N N . GLY A 1 823 ? -47.356 -31.708 46.370 1.00 52.28 823 GLY A N 1
ATOM 6517 C CA . GLY A 1 823 ? -47.072 -31.632 47.812 1.00 52.28 823 GLY A CA 1
ATOM 6518 C C . GLY A 1 823 ? -45.832 -32.390 48.310 1.00 52.28 823 GLY A C 1
ATOM 6519 O O . GLY A 1 823 ? -45.764 -32.704 49.497 1.00 52.28 823 GLY A O 1
ATOM 6520 N N . GLU A 1 824 ? -44.854 -32.678 47.445 1.00 56.09 824 GLU A N 1
ATOM 6521 C CA . GLU A 1 824 ? -43.580 -33.289 47.849 1.00 56.09 824 GLU A CA 1
ATOM 6522 C C . GLU A 1 824 ? -42.760 -32.322 48.721 1.00 56.09 824 GLU A C 1
ATOM 6524 O O . GLU A 1 824 ? -41.987 -31.496 48.235 1.00 56.09 824 GLU A O 1
ATOM 6529 N N . VAL A 1 825 ? -42.949 -32.421 50.039 1.00 64.56 825 VAL A N 1
ATOM 6530 C CA . VAL A 1 825 ? -42.126 -31.743 51.047 1.00 64.56 825 VAL A CA 1
ATOM 6531 C C . VAL A 1 825 ? -40.680 -32.246 50.915 1.00 64.56 825 VAL A C 1
ATOM 6533 O O . VAL A 1 825 ? -40.458 -33.452 51.062 1.00 64.56 825 VAL A O 1
ATOM 6536 N N . PRO A 1 826 ? -39.679 -31.374 50.673 1.00 71.12 826 PRO A N 1
ATOM 6537 C CA . PRO A 1 826 ? -38.297 -31.821 50.529 1.00 71.12 826 PRO A CA 1
ATOM 6538 C C . PRO A 1 826 ? -37.802 -32.531 51.802 1.00 71.12 826 PRO A C 1
ATOM 6540 O O . PRO A 1 826 ? -38.112 -32.068 52.906 1.00 71.12 826 PRO A O 1
ATOM 6543 N N . PRO A 1 827 ? -37.017 -33.622 51.699 1.00 68.00 827 PRO A N 1
ATOM 6544 C CA . PRO A 1 827 ? -36.544 -34.361 52.866 1.00 68.00 827 PRO A CA 1
ATOM 6545 C C . PRO A 1 827 ? -35.840 -33.461 53.892 1.00 68.00 827 PRO A C 1
ATOM 6547 O O . PRO A 1 827 ? -34.833 -32.817 53.599 1.00 68.00 827 PRO A O 1
ATOM 6550 N N . GLY A 1 828 ? -36.393 -33.416 55.107 1.00 71.56 828 GLY A N 1
ATOM 6551 C CA . GLY A 1 828 ? -35.894 -32.597 56.215 1.00 71.56 828 GLY A CA 1
ATOM 6552 C C . GLY A 1 828 ? -36.398 -31.147 56.269 1.00 71.56 828 GLY A C 1
ATOM 6553 O O . GLY A 1 828 ? -36.125 -30.474 57.257 1.00 71.56 828 GLY A O 1
ATOM 6554 N N . ALA A 1 829 ? -37.169 -30.658 55.288 1.00 72.31 829 ALA A N 1
ATOM 6555 C CA . ALA A 1 829 ? -37.612 -29.254 55.227 1.00 72.31 829 ALA A CA 1
ATOM 6556 C C . ALA A 1 829 ? -38.453 -28.780 56.432 1.00 72.31 829 ALA A C 1
ATOM 6558 O O . ALA A 1 829 ? -38.500 -27.586 56.709 1.00 72.31 829 ALA A O 1
ATOM 6559 N N . LEU A 1 830 ? -39.105 -29.705 57.149 1.00 74.06 830 LEU A N 1
ATOM 6560 C CA . LEU A 1 830 ? -39.904 -29.426 58.353 1.00 74.06 830 LEU A CA 1
ATOM 6561 C C . LEU A 1 830 ? -39.191 -29.795 59.670 1.00 74.06 830 LEU A C 1
ATOM 6563 O O . LEU A 1 830 ? -39.767 -29.621 60.739 1.00 74.06 830 LEU A O 1
ATOM 6567 N N . SER A 1 831 ? -37.963 -30.325 59.613 1.00 73.31 831 SER A N 1
ATOM 6568 C CA . SER A 1 831 ? -37.205 -30.802 60.785 1.00 73.31 831 SER A CA 1
ATOM 6569 C C . SER A 1 831 ? -35.811 -30.178 60.926 1.00 73.31 831 SER A C 1
ATOM 6571 O O . SER A 1 831 ? -35.050 -30.559 61.812 1.00 73.31 831 SER A O 1
ATOM 6573 N N . GLU A 1 832 ? -35.443 -29.272 60.025 1.00 78.00 832 GLU A N 1
ATOM 6574 C CA . GLU A 1 832 ? -34.167 -28.555 60.003 1.00 78.00 832 GLU A CA 1
ATOM 6575 C C . GLU A 1 832 ? -34.293 -27.210 60.743 1.00 78.00 832 GLU A C 1
ATOM 6577 O O . GLU A 1 832 ? -35.326 -26.545 60.666 1.00 78.00 832 GLU A O 1
ATOM 6582 N N . GLU A 1 833 ? -33.251 -26.777 61.462 1.00 80.12 833 GLU A N 1
ATOM 6583 C CA . GLU A 1 833 ? -33.269 -25.464 62.122 1.00 80.12 833 GLU A CA 1
ATOM 6584 C C . GLU A 1 833 ? -33.372 -24.323 61.092 1.00 80.12 833 GLU A C 1
ATOM 6586 O O . GLU A 1 833 ? -32.602 -24.282 60.125 1.00 80.12 833 GLU A O 1
ATOM 6591 N N . ARG A 1 834 ? -34.224 -23.311 61.355 1.00 82.50 834 ARG A N 1
ATOM 6592 C CA . ARG A 1 834 ? -34.333 -22.081 60.527 1.00 82.50 834 ARG A CA 1
ATOM 6593 C C . ARG A 1 834 ? -32.967 -21.434 60.244 1.00 82.50 834 ARG A C 1
ATOM 6595 O O . ARG A 1 834 ? -32.792 -20.815 59.200 1.00 82.50 834 ARG A O 1
ATOM 6602 N N . ARG A 1 835 ? -31.975 -21.630 61.122 1.00 82.88 835 ARG A N 1
ATOM 6603 C CA . ARG A 1 835 ? -30.599 -21.139 60.964 1.00 82.88 835 ARG A CA 1
ATOM 6604 C C . ARG A 1 835 ? -29.888 -21.662 59.708 1.00 82.88 835 ARG A C 1
ATOM 6606 O O . ARG A 1 835 ? -29.117 -20.912 59.114 1.00 82.88 835 ARG A O 1
ATOM 6613 N N . GLU A 1 836 ? -30.119 -22.903 59.282 1.00 85.50 836 GLU A N 1
ATOM 6614 C CA . GLU A 1 836 ? -29.524 -23.425 58.037 1.00 85.50 836 GLU A CA 1
ATOM 6615 C C . GLU A 1 836 ? -30.215 -22.827 56.806 1.00 85.50 836 GLU A C 1
ATOM 6617 O O . GLU A 1 836 ? -29.561 -22.431 55.840 1.00 85.50 836 GLU A O 1
ATOM 6622 N N . GLN A 1 837 ? -31.532 -22.650 56.882 1.00 85.69 837 GLN A N 1
ATOM 6623 C CA . GLN A 1 837 ? -32.327 -21.995 55.848 1.00 85.69 837 GLN A CA 1
ATOM 6624 C C . GLN A 1 837 ? -31.960 -20.500 55.701 1.00 85.69 837 GLN A C 1
ATOM 6626 O O . GLN A 1 837 ? -31.803 -20.004 54.584 1.00 85.69 837 GLN A O 1
ATOM 6631 N N . GLU A 1 838 ? -31.664 -19.806 56.806 1.00 84.88 838 GLU A N 1
ATOM 6632 C CA . GLU A 1 838 ? -31.046 -18.474 56.793 1.00 84.88 838 GLU A CA 1
ATOM 6633 C C . GLU A 1 838 ? -29.664 -18.457 56.123 1.00 84.88 838 GLU A C 1
ATOM 6635 O O . GLU A 1 838 ? -29.354 -17.503 55.405 1.00 84.88 838 GLU A O 1
ATOM 6640 N N . LYS A 1 839 ? -28.808 -19.472 56.333 1.00 87.00 839 LYS A N 1
ATOM 6641 C CA . LYS A 1 839 ? -27.509 -19.546 55.635 1.00 87.00 839 LYS A CA 1
ATOM 6642 C C . LYS A 1 839 ? -27.709 -19.658 54.126 1.00 87.00 839 LYS A C 1
ATOM 6644 O O . LYS A 1 839 ? -27.041 -18.923 53.401 1.00 87.00 839 LYS A O 1
ATOM 6649 N N . ARG A 1 840 ? -28.642 -20.505 53.663 1.00 89.06 840 ARG A N 1
ATOM 6650 C CA . ARG A 1 840 ? -28.992 -20.626 52.234 1.00 89.06 840 ARG A CA 1
ATOM 6651 C C . ARG A 1 840 ? -29.431 -19.282 51.659 1.00 89.06 840 ARG A C 1
ATOM 6653 O O . ARG A 1 840 ? -28.865 -18.849 50.659 1.00 89.06 840 ARG A O 1
ATOM 6660 N N . ARG A 1 841 ? -30.335 -18.567 52.341 1.00 87.00 841 ARG A N 1
ATOM 6661 C CA . ARG A 1 841 ? -30.761 -17.209 51.957 1.00 87.00 841 ARG A CA 1
ATOM 6662 C C . ARG A 1 841 ? -29.572 -16.240 51.867 1.00 87.00 841 ARG A C 1
ATOM 6664 O O . ARG A 1 841 ? -29.384 -15.579 50.853 1.00 87.00 841 ARG A O 1
ATOM 6671 N N . ARG A 1 842 ? -28.684 -16.224 52.870 1.00 87.06 842 ARG A N 1
ATOM 6672 C CA . ARG A 1 842 ? -27.454 -15.399 52.867 1.00 87.06 842 ARG A CA 1
ATOM 6673 C C . ARG A 1 842 ? -26.415 -15.833 51.824 1.00 87.06 842 ARG A C 1
ATOM 6675 O O . ARG A 1 842 ? -25.506 -15.060 51.530 1.00 87.06 842 ARG A O 1
ATOM 6682 N N . GLU A 1 843 ? -26.458 -17.057 51.303 1.00 87.56 843 GLU A N 1
ATOM 6683 C CA . GLU A 1 843 ? -25.680 -17.460 50.123 1.00 87.56 843 GLU A CA 1
ATOM 6684 C C . GLU A 1 843 ? -26.328 -16.950 48.842 1.00 87.56 843 GLU A C 1
ATOM 6686 O O . GLU A 1 843 ? -25.652 -16.270 48.078 1.00 87.56 843 GLU A O 1
ATOM 6691 N N . ILE A 1 844 ? -27.627 -17.180 48.662 1.00 89.31 844 ILE A N 1
ATOM 6692 C CA . ILE A 1 844 ? -28.428 -16.683 47.536 1.00 89.31 844 ILE A CA 1
ATOM 6693 C C . ILE A 1 844 ? -28.232 -15.175 47.334 1.00 89.31 844 ILE A C 1
ATOM 6695 O O . ILE A 1 844 ? -27.858 -14.770 46.237 1.00 89.31 844 ILE A O 1
ATOM 6699 N N . GLU A 1 845 ? -28.339 -14.359 48.388 1.00 85.75 845 GLU A N 1
ATOM 6700 C CA . GLU A 1 845 ? -28.071 -12.912 48.315 1.00 85.75 845 GLU A CA 1
ATOM 6701 C C . GLU A 1 845 ? -26.645 -12.587 47.841 1.00 85.75 845 GLU A C 1
ATOM 6703 O O . GLU A 1 845 ? -26.439 -11.731 46.982 1.00 85.75 845 GLU A O 1
ATOM 6708 N N . ARG A 1 846 ? -25.634 -13.321 48.326 1.00 86.81 846 ARG A N 1
ATOM 6709 C CA . ARG A 1 846 ? -24.239 -13.151 47.876 1.00 86.81 846 ARG A CA 1
ATOM 6710 C C . ARG A 1 846 ? -24.018 -13.589 46.425 1.00 86.81 846 ARG A C 1
ATOM 6712 O O . ARG A 1 846 ? -23.030 -13.161 45.834 1.00 86.81 846 ARG A O 1
ATOM 6719 N N . TYR A 1 847 ? -24.884 -14.424 45.854 1.00 85.69 847 TYR A N 1
ATOM 6720 C CA . TYR A 1 847 ? -24.877 -14.739 44.423 1.00 85.69 847 TYR A CA 1
ATOM 6721 C C . TYR A 1 847 ? -25.656 -13.695 43.609 1.00 85.69 847 TYR A C 1
ATOM 6723 O O . TYR A 1 847 ? -25.126 -13.257 42.591 1.00 85.69 847 TYR A O 1
ATOM 6731 N N . LYS A 1 848 ? -26.837 -13.237 44.069 1.00 84.31 848 LYS A N 1
ATOM 6732 C CA . LYS A 1 848 ? -27.591 -12.127 43.447 1.00 84.31 848 LYS A CA 1
ATOM 6733 C C . LYS A 1 848 ? -26.680 -10.912 43.236 1.00 84.31 848 LYS A C 1
ATOM 6735 O O . LYS A 1 848 ? -26.454 -10.516 42.096 1.00 84.31 848 LYS A O 1
ATOM 6740 N N . ILE A 1 849 ? -26.066 -10.418 44.317 1.00 85.06 849 ILE A N 1
ATOM 6741 C CA . ILE A 1 849 ? -25.190 -9.233 44.306 1.00 85.06 849 ILE A CA 1
ATOM 6742 C C . ILE A 1 849 ? -24.041 -9.396 43.299 1.00 85.06 849 ILE A C 1
ATOM 6744 O O . ILE A 1 849 ? -23.855 -8.536 42.448 1.00 85.06 849 ILE A O 1
ATOM 6748 N N . LYS A 1 850 ? -23.320 -10.528 43.311 1.00 84.00 850 LYS A N 1
ATOM 6749 C CA . LYS A 1 850 ? -22.223 -10.789 42.355 1.00 84.00 850 LYS A CA 1
ATOM 6750 C C . LYS A 1 850 ? -22.669 -10.788 40.891 1.00 84.00 850 LYS A C 1
ATOM 6752 O O . LYS A 1 850 ? -21.884 -10.449 40.011 1.00 84.00 850 LYS A O 1
ATOM 6757 N N . ILE A 1 851 ? -23.895 -11.230 40.618 1.00 81.81 851 ILE A N 1
ATOM 6758 C CA . ILE A 1 851 ? -24.457 -11.316 39.265 1.00 81.81 851 ILE A CA 1
ATOM 6759 C C . ILE A 1 851 ? -24.928 -9.935 38.782 1.00 81.81 851 ILE A C 1
ATOM 6761 O O . ILE A 1 851 ? -24.817 -9.641 37.590 1.00 81.81 851 ILE A O 1
ATOM 6765 N N . GLU A 1 852 ? -25.390 -9.074 39.690 1.00 79.62 852 GLU A N 1
ATOM 6766 C CA . GLU A 1 852 ? -25.681 -7.664 39.408 1.00 79.62 852 GLU A CA 1
ATOM 6767 C C . GLU A 1 852 ? -24.394 -6.842 39.225 1.00 79.62 852 GLU A C 1
ATOM 6769 O O . GLU A 1 852 ? -24.261 -6.142 38.221 1.00 79.62 852 GLU A O 1
ATOM 6774 N N . GLU A 1 853 ? -23.399 -7.005 40.107 1.00 78.19 853 GLU A N 1
ATOM 6775 C CA . GLU A 1 853 ? -22.053 -6.417 39.979 1.00 78.19 853 GLU A CA 1
ATOM 6776 C C . GLU A 1 853 ? -21.349 -6.831 38.674 1.00 78.19 853 GLU A C 1
ATOM 6778 O O . GLU A 1 853 ? -20.591 -6.048 38.098 1.00 78.19 853 GLU A O 1
ATOM 6783 N N . ALA A 1 854 ? -21.615 -8.043 38.172 1.00 74.62 854 ALA A N 1
ATOM 6784 C CA . ALA A 1 854 ? -21.098 -8.522 36.890 1.00 74.62 854 ALA A CA 1
ATOM 6785 C C . ALA A 1 854 ? -21.739 -7.843 35.661 1.00 74.62 854 ALA A C 1
ATOM 6787 O O . ALA A 1 854 ? -21.222 -8.002 34.555 1.00 74.62 854 ALA A O 1
ATOM 6788 N N . GLY A 1 855 ? -22.835 -7.090 35.826 1.00 63.72 855 GLY A N 1
ATOM 6789 C CA . GLY A 1 855 ? -23.348 -6.159 34.816 1.00 63.72 855 GLY A CA 1
ATOM 6790 C C . GLY A 1 855 ? -23.694 -6.787 33.462 1.00 63.72 855 GLY A C 1
ATOM 6791 O O . GLY A 1 855 ? -23.387 -6.202 32.427 1.00 63.72 855 GLY A O 1
ATOM 6792 N N . VAL A 1 856 ? -24.317 -7.974 33.448 1.00 60.28 856 VAL A N 1
ATOM 6793 C CA . VAL A 1 856 ? -24.475 -8.860 32.264 1.00 60.28 856 VAL A CA 1
ATOM 6794 C C . VAL A 1 856 ? -25.466 -8.350 31.184 1.00 60.28 856 VAL A C 1
ATOM 6796 O O . VAL A 1 856 ? -26.110 -9.130 30.479 1.00 60.28 856 VAL A O 1
ATOM 6799 N N . GLY A 1 857 ? -25.621 -7.035 31.030 1.00 60.31 857 GLY A N 1
ATOM 6800 C CA . GLY A 1 857 ? -26.427 -6.415 29.980 1.00 60.31 857 GLY A CA 1
ATOM 6801 C C . GLY A 1 857 ? -25.740 -6.498 28.615 1.00 60.31 857 GLY A C 1
ATOM 6802 O O . GLY A 1 857 ? -24.742 -5.828 28.379 1.00 60.31 857 GLY A O 1
ATOM 6803 N N . GLY A 1 858 ? -26.291 -7.297 27.696 1.00 63.28 858 GLY A N 1
ATOM 6804 C CA . GLY A 1 858 ? -25.814 -7.377 26.306 1.00 63.28 858 GLY A CA 1
ATOM 6805 C C . GLY A 1 858 ? -24.636 -8.328 26.052 1.00 63.28 858 GLY A C 1
ATOM 6806 O O . GLY A 1 858 ? -24.025 -8.247 24.989 1.00 63.28 858 GLY A O 1
ATOM 6807 N N . GLY A 1 859 ? -24.328 -9.244 26.980 1.00 71.62 859 GLY A N 1
ATOM 6808 C CA . GLY A 1 859 ? -23.159 -10.134 26.892 1.00 71.62 859 GLY A CA 1
ATOM 6809 C C . GLY A 1 859 ? -23.021 -10.917 25.574 1.00 71.62 859 GLY A C 1
ATOM 6810 O O . GLY A 1 859 ? -21.919 -11.002 25.036 1.00 71.62 859 GLY A O 1
ATOM 6811 N N . ASP A 1 860 ? -24.123 -11.400 24.989 1.00 76.50 860 ASP A N 1
ATOM 6812 C CA . ASP A 1 860 ? -24.105 -12.124 23.704 1.00 76.50 860 ASP A CA 1
ATOM 6813 C C . ASP A 1 860 ? -23.543 -11.284 22.539 1.00 76.50 860 ASP A C 1
ATOM 6815 O O . ASP A 1 860 ? -22.941 -11.832 21.614 1.00 76.50 860 ASP A O 1
ATOM 6819 N N . ALA A 1 861 ? -23.695 -9.954 22.576 1.00 82.12 861 ALA A N 1
ATOM 6820 C CA . ALA A 1 861 ? -23.105 -9.068 21.573 1.00 82.12 861 ALA A CA 1
ATOM 6821 C C . ALA A 1 861 ? -21.575 -9.011 21.708 1.00 82.12 861 ALA A C 1
ATOM 6823 O O . ALA A 1 861 ? -20.876 -9.090 20.702 1.00 82.12 861 ALA A O 1
ATOM 6824 N N . VAL A 1 862 ? -21.063 -8.963 22.943 1.00 84.50 862 VAL A N 1
ATOM 6825 C CA . VAL A 1 862 ? -19.621 -8.949 23.248 1.00 84.50 862 VAL A CA 1
ATOM 6826 C C . VAL A 1 862 ? -18.966 -10.285 22.885 1.00 84.50 862 VAL A C 1
ATOM 6828 O O . VAL A 1 862 ? -17.901 -10.302 22.275 1.00 84.50 862 VAL A O 1
ATOM 6831 N N . VAL A 1 863 ? -19.626 -11.411 23.183 1.00 85.56 863 VAL A N 1
ATOM 6832 C CA . VAL A 1 863 ? -19.170 -12.755 22.774 1.00 85.56 863 VAL A CA 1
ATOM 6833 C C . VAL A 1 863 ? -19.130 -12.879 21.247 1.00 85.56 863 VAL A C 1
ATOM 6835 O O . VAL A 1 863 ? -18.170 -13.408 20.685 1.00 85.56 863 VAL A O 1
ATOM 6838 N N . LYS A 1 864 ? -20.139 -12.345 20.548 1.00 87.44 864 LYS A N 1
ATOM 6839 C CA . LYS A 1 864 ? -20.168 -12.327 19.081 1.00 87.44 864 LYS A CA 1
ATOM 6840 C C . LYS A 1 864 ? -19.066 -11.441 18.487 1.00 87.44 864 LYS A C 1
ATOM 6842 O O . LYS A 1 864 ? -18.412 -11.866 17.537 1.00 87.44 864 LYS A O 1
ATOM 6847 N N . GLU A 1 865 ? -18.840 -10.252 19.045 1.00 89.25 865 GLU A N 1
ATOM 6848 C CA . GLU A 1 865 ? -17.769 -9.340 18.624 1.00 89.25 865 GLU A CA 1
ATOM 6849 C C . GLU A 1 865 ? -16.382 -9.957 18.848 1.00 89.25 865 GLU A C 1
ATOM 6851 O O . GLU A 1 865 ? -15.529 -9.892 17.962 1.00 89.25 865 GLU A O 1
ATOM 6856 N N . TYR A 1 866 ? -16.167 -10.623 19.988 1.00 91.44 866 TYR A N 1
ATOM 6857 C CA . TYR A 1 866 ? -14.938 -11.363 20.269 1.00 91.44 866 TYR A CA 1
ATOM 6858 C C . TYR A 1 866 ? -14.668 -12.428 19.203 1.00 91.44 866 TYR A C 1
ATOM 6860 O O . TYR A 1 866 ? -13.607 -12.408 18.582 1.00 91.44 866 TYR A O 1
ATOM 6868 N N . ASN A 1 867 ? -15.647 -13.292 18.915 1.00 90.25 867 ASN A N 1
ATOM 6869 C CA . ASN A 1 867 ? -15.499 -14.349 17.912 1.00 90.25 867 ASN A CA 1
ATOM 6870 C C . ASN A 1 867 ? -15.189 -13.778 16.514 1.00 90.25 867 ASN A C 1
ATOM 6872 O O . ASN A 1 867 ? -14.251 -14.231 15.863 1.00 90.25 867 ASN A O 1
ATOM 6876 N N . GLN A 1 868 ? -15.894 -12.723 16.088 1.00 91.19 868 GLN A N 1
ATOM 6877 C CA . GLN A 1 868 ? -15.626 -12.040 14.812 1.00 91.19 868 GLN A CA 1
ATOM 6878 C C . GLN A 1 868 ? -14.239 -11.372 14.769 1.00 91.19 868 GLN A C 1
ATOM 6880 O O . GLN A 1 868 ? -13.595 -11.327 13.719 1.00 91.19 868 GLN A O 1
ATOM 6885 N N . THR A 1 869 ? -13.751 -10.868 15.905 1.00 89.56 869 THR A N 1
ATOM 6886 C CA . THR A 1 869 ? -12.418 -10.254 16.025 1.00 89.56 869 THR A CA 1
ATOM 6887 C C . THR A 1 869 ? -11.308 -11.311 15.985 1.00 89.56 869 THR A C 1
ATOM 6889 O O . THR A 1 869 ? -10.279 -11.092 15.346 1.00 89.56 869 THR A O 1
ATOM 6892 N N . VAL A 1 870 ? -11.534 -12.480 16.594 1.00 92.75 870 VAL A N 1
ATOM 6893 C CA . VAL A 1 870 ? -10.635 -13.647 16.532 1.00 92.75 870 VAL A CA 1
ATOM 6894 C C . VAL A 1 870 ? -10.559 -14.212 15.110 1.00 92.75 870 VAL A C 1
ATOM 6896 O O . VAL A 1 870 ? -9.459 -14.433 14.607 1.00 92.75 870 VAL A O 1
ATOM 6899 N N . GLU A 1 871 ? -11.694 -14.377 14.420 1.00 91.69 871 GLU A N 1
ATOM 6900 C CA . GLU A 1 871 ? -11.730 -14.775 13.002 1.00 91.69 871 GLU A CA 1
ATOM 6901 C C . GLU A 1 871 ? -10.948 -13.791 12.115 1.00 91.69 871 GLU A C 1
ATOM 6903 O O . GLU A 1 871 ? -10.186 -14.204 11.236 1.00 91.69 871 GLU A O 1
ATOM 6908 N N . ARG A 1 872 ? -11.082 -12.482 12.374 1.00 90.56 872 ARG A N 1
ATOM 6909 C CA . ARG A 1 872 ? -10.370 -11.429 11.637 1.00 90.56 872 ARG A CA 1
ATOM 6910 C C . ARG A 1 872 ? -8.859 -11.452 11.880 1.00 90.56 872 ARG A C 1
ATOM 6912 O O . ARG A 1 872 ? -8.106 -11.314 10.919 1.00 90.56 872 ARG A O 1
ATOM 6919 N N . ASP A 1 873 ? -8.401 -11.641 13.119 1.00 92.50 873 ASP A N 1
ATOM 6920 C CA . ASP A 1 873 ? -6.963 -11.762 13.400 1.00 92.50 873 ASP A CA 1
ATOM 6921 C C . ASP A 1 873 ? -6.370 -13.046 12.798 1.00 92.50 873 ASP A C 1
ATOM 6923 O O . ASP A 1 873 ? -5.287 -13.001 12.217 1.00 92.50 873 ASP A O 1
ATOM 6927 N N . ALA A 1 874 ? -7.103 -14.165 12.840 1.00 91.75 874 ALA A N 1
ATOM 6928 C CA . ALA A 1 874 ? -6.697 -15.418 12.205 1.00 91.75 874 ALA A CA 1
ATOM 6929 C C . ALA A 1 874 ? -6.592 -15.297 10.671 1.00 91.75 874 ALA A C 1
ATOM 6931 O O . ALA A 1 874 ? -5.641 -15.810 10.076 1.00 91.75 874 ALA A O 1
ATOM 6932 N N . TYR A 1 875 ? -7.518 -14.572 10.029 1.00 93.25 875 TYR A N 1
ATOM 6933 C CA . TYR A 1 875 ? -7.423 -14.239 8.604 1.00 93.25 875 TYR A CA 1
ATOM 6934 C C . TYR A 1 875 ? -6.163 -13.408 8.306 1.00 93.25 875 TYR A C 1
ATOM 6936 O O . TYR A 1 875 ? -5.359 -13.800 7.460 1.00 93.25 875 TYR A O 1
ATOM 6944 N N . LEU A 1 876 ? -5.943 -12.309 9.040 1.00 92.38 876 LEU A N 1
ATOM 6945 C CA . LEU A 1 876 ? -4.777 -11.431 8.853 1.00 92.38 876 LEU A CA 1
ATOM 6946 C C . LEU A 1 876 ? -3.448 -12.143 9.164 1.00 92.38 876 LEU A C 1
ATOM 6948 O O . LEU A 1 876 ? -2.420 -11.819 8.572 1.00 92.38 876 LEU A O 1
ATOM 6952 N N . ALA A 1 877 ? -3.448 -13.114 10.082 1.00 92.81 877 ALA A N 1
ATOM 6953 C CA . ALA A 1 877 ? -2.290 -13.952 10.378 1.00 92.81 877 ALA A CA 1
ATOM 6954 C C . ALA A 1 877 ? -1.894 -14.808 9.169 1.00 92.81 877 ALA A C 1
ATOM 6956 O O . ALA A 1 877 ? -0.723 -14.824 8.791 1.00 92.81 877 ALA A O 1
ATOM 6957 N N . LYS A 1 878 ? -2.874 -15.469 8.543 1.00 93.62 878 LYS A N 1
ATOM 6958 C CA . LYS A 1 878 ? -2.657 -16.289 7.349 1.00 93.62 878 LYS A CA 1
ATOM 6959 C C . LYS A 1 878 ? -2.270 -15.441 6.135 1.00 93.62 878 LYS A C 1
ATOM 6961 O O . LYS A 1 878 ? -1.348 -15.800 5.414 1.00 93.62 878 LYS A O 1
ATOM 6966 N N . GLU A 1 879 ? -2.943 -14.312 5.925 1.00 92.94 879 GLU A N 1
ATOM 6967 C CA . GLU A 1 879 ? -2.636 -13.385 4.829 1.00 92.94 879 GLU A CA 1
ATOM 6968 C C . GLU A 1 879 ? -1.193 -12.863 4.925 1.00 92.94 879 GLU A C 1
ATOM 6970 O O . GLU A 1 879 ? -0.485 -12.820 3.923 1.00 92.94 879 GLU A O 1
ATOM 6975 N N . LEU A 1 880 ? -0.713 -12.563 6.137 1.00 94.38 880 LEU A N 1
ATOM 6976 C CA . LEU A 1 880 ? 0.684 -12.196 6.381 1.00 94.38 880 LEU A CA 1
ATOM 6977 C C . LEU A 1 880 ? 1.659 -13.353 6.093 1.00 94.38 880 LEU A C 1
ATOM 6979 O O . LEU A 1 880 ? 2.695 -13.119 5.476 1.00 94.38 880 LEU A O 1
ATOM 6983 N N . GLU A 1 881 ? 1.327 -14.589 6.477 1.00 94.56 881 GLU A N 1
ATOM 6984 C CA . GLU A 1 881 ? 2.144 -15.778 6.182 1.00 94.56 881 GLU A CA 1
ATOM 6985 C C . GLU A 1 881 ? 2.255 -16.038 4.666 1.00 94.56 881 GLU A C 1
ATOM 6987 O O . GLU A 1 881 ? 3.339 -16.316 4.147 1.00 94.56 881 GLU A O 1
ATOM 6992 N N . ASP A 1 882 ? 1.146 -15.914 3.935 1.00 93.06 882 ASP A N 1
ATOM 6993 C CA . ASP A 1 882 ? 1.107 -16.124 2.487 1.00 93.06 882 ASP A CA 1
ATOM 6994 C C . ASP A 1 882 ? 1.803 -14.976 1.721 1.00 93.06 882 ASP A C 1
ATOM 6996 O O . ASP A 1 882 ? 2.537 -15.243 0.764 1.00 93.06 882 ASP A O 1
ATOM 7000 N N . LEU A 1 883 ? 1.707 -13.724 2.195 1.00 93.44 883 LEU A N 1
ATOM 7001 C CA . LEU A 1 883 ? 2.504 -12.597 1.686 1.00 93.44 883 LEU A CA 1
ATOM 7002 C C . LEU A 1 883 ? 4.012 -12.785 1.935 1.00 93.44 883 LEU A C 1
ATOM 7004 O O . LEU A 1 883 ? 4.816 -12.523 1.039 1.00 93.44 883 LEU A O 1
ATOM 7008 N N . GLU A 1 884 ? 4.423 -13.265 3.114 1.00 93.06 884 GLU A N 1
ATOM 7009 C CA . GLU A 1 884 ? 5.838 -13.521 3.428 1.00 93.06 884 GLU A CA 1
ATOM 7010 C C . GLU A 1 884 ? 6.420 -14.660 2.561 1.00 93.06 884 GLU A C 1
ATOM 7012 O O . GLU A 1 884 ? 7.534 -14.528 2.041 1.00 93.06 884 GLU A O 1
ATOM 7017 N N . LYS A 1 885 ? 5.644 -15.721 2.276 1.00 94.06 885 LYS A N 1
ATOM 7018 C CA . LYS A 1 885 ? 6.003 -16.752 1.275 1.00 94.06 885 LYS A CA 1
ATOM 7019 C C . LYS A 1 885 ? 6.137 -16.172 -0.135 1.00 94.06 885 LYS A C 1
ATOM 7021 O O . LYS A 1 885 ? 7.077 -16.524 -0.856 1.00 94.06 885 LYS A O 1
ATOM 7026 N N . SER A 1 886 ? 5.220 -15.290 -0.549 1.00 93.06 886 SER A N 1
ATOM 7027 C CA . SER A 1 886 ? 5.284 -14.621 -1.857 1.00 93.06 886 SER A CA 1
ATOM 7028 C C . SER A 1 886 ? 6.523 -13.731 -1.976 1.00 93.06 886 SER A C 1
ATOM 7030 O O . SER A 1 886 ? 7.242 -13.818 -2.971 1.00 93.06 886 SER A O 1
ATOM 7032 N N . ALA A 1 887 ? 6.842 -12.951 -0.940 1.00 93.62 887 ALA A N 1
ATOM 7033 C CA . ALA A 1 887 ? 8.045 -12.126 -0.884 1.00 93.62 887 ALA A CA 1
ATOM 7034 C C . ALA A 1 887 ? 9.334 -12.967 -0.962 1.00 93.62 887 ALA A C 1
ATOM 7036 O O . ALA A 1 887 ? 10.258 -12.614 -1.697 1.00 93.62 887 ALA A O 1
ATOM 7037 N N . GLN A 1 888 ? 9.403 -14.108 -0.266 1.00 93.69 888 GLN A N 1
ATOM 7038 C CA . GLN A 1 888 ? 10.560 -15.003 -0.375 1.00 93.69 888 GLN A CA 1
ATOM 7039 C C . GLN A 1 888 ? 10.666 -15.650 -1.765 1.00 93.69 888 GLN A C 1
ATOM 7041 O O . GLN A 1 888 ? 11.766 -15.795 -2.295 1.00 93.69 888 GLN A O 1
ATOM 7046 N N . SER A 1 889 ? 9.535 -15.985 -2.389 1.00 92.81 889 SER A N 1
ATOM 7047 C CA . SER A 1 889 ? 9.498 -16.527 -3.755 1.00 92.81 889 SER A CA 1
ATOM 7048 C C . SER A 1 889 ? 10.002 -15.508 -4.786 1.00 92.81 889 SER A C 1
ATOM 7050 O O . SER A 1 889 ? 10.791 -15.862 -5.660 1.00 92.81 889 SER A O 1
ATOM 7052 N N . LEU A 1 890 ? 9.624 -14.232 -4.639 1.00 91.81 890 LEU A N 1
ATOM 7053 C CA . LEU A 1 890 ? 10.138 -13.131 -5.462 1.00 91.81 890 LEU A CA 1
ATOM 7054 C C . LEU A 1 890 ? 11.646 -12.922 -5.262 1.00 91.81 890 LEU A C 1
ATOM 7056 O O . LEU A 1 890 ? 12.368 -12.817 -6.249 1.00 91.81 890 LEU A O 1
ATOM 7060 N N . LYS A 1 891 ? 12.148 -12.942 -4.018 1.00 92.50 891 LYS A N 1
ATOM 7061 C CA . LYS A 1 891 ? 13.596 -12.869 -3.728 1.00 92.50 891 LYS A CA 1
ATOM 7062 C C . LYS A 1 891 ? 14.386 -13.994 -4.400 1.00 92.50 891 LYS A C 1
ATOM 7064 O O . LYS A 1 891 ? 15.427 -13.733 -4.997 1.00 92.50 891 LYS A O 1
ATOM 7069 N N . ASN A 1 892 ? 13.881 -15.227 -4.336 1.00 92.81 892 ASN A N 1
ATOM 7070 C CA . ASN A 1 892 ? 14.512 -16.376 -4.990 1.00 92.81 892 ASN A CA 1
ATOM 7071 C C . ASN A 1 892 ? 14.558 -16.192 -6.520 1.00 92.81 892 ASN A C 1
ATOM 7073 O O . ASN A 1 892 ? 15.600 -16.420 -7.129 1.00 92.81 892 ASN A O 1
ATOM 7077 N N . LEU A 1 893 ? 13.456 -15.729 -7.126 1.00 90.31 893 LEU A N 1
ATOM 7078 C CA . LEU A 1 893 ? 13.367 -15.457 -8.565 1.00 90.31 893 LEU A CA 1
ATOM 7079 C C . LEU A 1 893 ? 14.315 -14.331 -9.011 1.00 90.31 893 LEU A C 1
ATOM 7081 O O . LEU A 1 893 ? 14.938 -14.445 -10.063 1.00 90.31 893 LEU A O 1
ATOM 7085 N N . ILE A 1 894 ? 14.450 -13.262 -8.221 1.00 91.19 894 ILE A N 1
ATOM 7086 C CA . ILE A 1 894 ? 15.385 -12.158 -8.497 1.00 91.19 894 ILE A CA 1
ATOM 7087 C C . ILE A 1 894 ? 16.825 -12.688 -8.530 1.00 91.19 894 ILE A C 1
ATOM 7089 O O . ILE A 1 894 ? 17.512 -12.486 -9.528 1.00 91.19 894 ILE A O 1
ATOM 7093 N N . ALA A 1 895 ? 17.244 -13.456 -7.519 1.00 89.19 895 ALA A N 1
ATOM 7094 C CA . ALA A 1 895 ? 18.588 -14.038 -7.464 1.00 89.19 895 ALA A CA 1
ATOM 7095 C C . ALA A 1 895 ? 18.863 -15.055 -8.597 1.00 89.19 895 ALA A C 1
ATOM 7097 O O . ALA A 1 895 ? 19.988 -15.159 -9.093 1.00 89.19 895 ALA A O 1
ATOM 7098 N N . GLU A 1 896 ? 17.846 -15.801 -9.044 1.00 90.31 896 GLU A N 1
ATOM 7099 C CA . GLU A 1 896 ? 17.950 -16.686 -10.212 1.00 90.31 896 GLU A CA 1
ATOM 7100 C C . GLU A 1 896 ? 18.097 -15.891 -11.523 1.00 90.31 896 GLU A C 1
ATOM 7102 O O . GLU A 1 896 ? 18.921 -16.245 -12.376 1.00 90.31 896 GLU A O 1
ATOM 7107 N N . LEU A 1 897 ? 17.352 -14.789 -11.674 1.00 88.06 897 LEU A N 1
ATOM 7108 C CA . LEU A 1 897 ? 17.458 -13.883 -12.820 1.00 88.06 897 LEU A CA 1
ATOM 7109 C C . LEU A 1 897 ? 18.827 -13.192 -12.870 1.00 88.06 897 LEU A C 1
ATOM 7111 O O . LEU A 1 897 ? 19.441 -13.190 -13.932 1.00 88.06 897 LEU A O 1
ATOM 7115 N N . GLU A 1 898 ? 19.334 -12.675 -11.748 1.00 86.25 898 GLU A N 1
ATOM 7116 C CA . GLU A 1 898 ? 20.674 -12.073 -11.642 1.00 86.25 898 GLU A CA 1
ATOM 7117 C C . GLU A 1 898 ? 21.765 -13.052 -12.078 1.00 86.25 898 GLU A C 1
ATOM 7119 O O . GLU A 1 898 ? 22.498 -12.790 -13.031 1.00 86.25 898 GLU A O 1
ATOM 7124 N N . LYS A 1 899 ? 21.792 -14.246 -11.473 1.00 87.94 899 LYS A N 1
ATOM 7125 C CA . LYS A 1 899 ? 22.746 -15.304 -11.826 1.00 87.94 899 LYS A CA 1
ATOM 7126 C C . LYS A 1 899 ? 22.657 -15.712 -13.302 1.00 87.94 899 LYS A C 1
ATOM 7128 O O . LYS A 1 899 ? 23.669 -16.069 -13.905 1.00 87.94 899 LYS A O 1
ATOM 7133 N N . THR A 1 900 ? 21.461 -15.664 -13.892 1.00 86.31 900 THR A N 1
ATOM 7134 C CA . THR A 1 900 ? 21.246 -15.941 -15.321 1.00 86.31 900 THR A CA 1
ATOM 7135 C C . THR A 1 900 ? 21.759 -14.808 -16.215 1.00 86.31 900 THR A C 1
ATOM 7137 O O . THR A 1 900 ? 22.308 -15.087 -17.283 1.00 86.31 900 THR A O 1
ATOM 7140 N N . ILE A 1 901 ? 21.605 -13.550 -15.791 1.00 85.81 901 ILE A N 1
ATOM 7141 C CA . ILE A 1 901 ? 22.125 -12.366 -16.486 1.00 85.81 901 ILE A CA 1
ATOM 7142 C C . ILE A 1 901 ? 23.656 -12.395 -16.482 1.00 85.81 901 ILE A C 1
ATOM 7144 O O . ILE A 1 901 ? 24.246 -12.380 -17.559 1.00 85.81 901 ILE A O 1
ATOM 7148 N N . ASP A 1 902 ? 24.299 -12.528 -15.318 1.00 84.88 902 ASP A N 1
ATOM 7149 C CA . ASP A 1 902 ? 25.766 -12.490 -15.201 1.00 84.88 902 ASP A CA 1
ATOM 7150 C C . ASP A 1 902 ? 26.452 -13.637 -15.958 1.00 84.88 902 ASP A C 1
ATOM 7152 O O . ASP A 1 902 ? 27.459 -13.426 -16.643 1.00 84.88 902 ASP A O 1
ATOM 7156 N N . ALA A 1 903 ? 25.890 -14.851 -15.900 1.00 86.00 903 ALA A N 1
ATOM 7157 C CA . ALA A 1 903 ? 26.414 -15.998 -16.640 1.00 86.00 903 ALA A CA 1
ATOM 7158 C C . ALA A 1 903 ? 26.374 -15.761 -18.160 1.00 86.00 903 ALA A C 1
ATOM 7160 O O . ALA A 1 903 ? 27.384 -15.940 -18.843 1.00 86.00 903 ALA A O 1
ATOM 7161 N N . ARG A 1 904 ? 25.230 -15.297 -18.686 1.00 85.56 904 ARG A N 1
ATOM 7162 C CA . ARG A 1 904 ? 25.061 -15.009 -20.120 1.00 85.56 904 ARG A CA 1
ATOM 7163 C C . ARG A 1 904 ? 25.835 -13.774 -20.574 1.00 85.56 904 ARG A C 1
ATOM 7165 O O . ARG A 1 904 ? 26.315 -13.759 -21.702 1.00 85.56 904 ARG A O 1
ATOM 7172 N N . PHE A 1 905 ? 25.984 -12.763 -19.719 1.00 86.50 905 PHE A N 1
ATOM 7173 C CA . PHE A 1 905 ? 26.829 -11.600 -19.989 1.00 86.50 905 PHE A CA 1
ATOM 7174 C C . PHE A 1 905 ? 28.291 -12.021 -20.139 1.00 86.50 905 PHE A C 1
ATOM 7176 O O . PHE A 1 905 ? 28.928 -11.677 -21.128 1.00 86.50 905 PHE A O 1
ATOM 7183 N N . THR A 1 906 ? 28.799 -12.839 -19.214 1.00 86.81 906 THR A N 1
ATOM 7184 C CA . THR A 1 906 ? 30.188 -13.325 -19.234 1.00 86.81 906 THR A CA 1
ATOM 7185 C C . THR A 1 906 ? 30.471 -14.206 -20.458 1.00 86.81 906 THR A C 1
ATOM 7187 O O . THR A 1 906 ? 31.488 -14.030 -21.133 1.00 86.81 906 THR A O 1
ATOM 7190 N N . GLU A 1 907 ? 29.560 -15.126 -20.790 1.00 87.19 907 GLU A N 1
ATOM 7191 C CA . GLU A 1 907 ? 29.656 -15.967 -21.991 1.00 87.19 907 GLU A CA 1
ATOM 7192 C C . GLU A 1 907 ? 29.549 -15.138 -23.284 1.00 87.19 907 GLU A C 1
ATOM 7194 O O . GLU A 1 907 ? 30.360 -15.285 -24.201 1.00 87.19 907 GLU A O 1
ATOM 7199 N N . GLY A 1 908 ? 28.588 -14.214 -23.346 1.00 86.38 908 GLY A N 1
ATOM 7200 C CA . GLY A 1 908 ? 28.380 -13.331 -24.488 1.00 86.38 908 GLY A CA 1
ATOM 7201 C C . GLY A 1 908 ? 29.557 -12.388 -24.739 1.00 86.38 908 GLY A C 1
ATOM 7202 O O . GLY A 1 908 ? 30.011 -12.274 -25.875 1.00 86.38 908 GLY A O 1
ATOM 7203 N N . LEU A 1 909 ? 30.114 -11.776 -23.690 1.00 87.88 909 LEU A N 1
ATOM 7204 C CA . LEU A 1 909 ? 31.283 -10.894 -23.772 1.00 87.88 909 LEU A CA 1
ATOM 7205 C C . LEU A 1 909 ? 32.514 -11.629 -24.327 1.00 87.88 909 LEU A C 1
ATOM 7207 O O . LEU A 1 909 ? 33.256 -11.070 -25.137 1.00 87.88 909 LEU A O 1
ATOM 7211 N N . LYS A 1 910 ? 32.700 -12.908 -23.967 1.00 87.44 910 LYS A N 1
ATOM 7212 C CA . LYS A 1 910 ? 33.744 -13.766 -24.550 1.00 87.44 910 LYS A CA 1
ATOM 7213 C C . LYS A 1 910 ? 33.544 -13.946 -26.059 1.00 87.44 910 LYS A C 1
ATOM 7215 O O . LYS A 1 910 ? 34.489 -13.733 -26.818 1.00 87.44 910 LYS A O 1
ATOM 7220 N N . HIS A 1 911 ? 32.332 -14.280 -26.503 1.00 87.81 911 HIS A N 1
ATOM 7221 C CA . HIS A 1 911 ? 32.033 -14.431 -27.931 1.00 87.81 911 HIS A CA 1
ATOM 7222 C C . HIS A 1 911 ? 32.159 -13.102 -28.703 1.00 87.81 911 HIS A C 1
ATOM 7224 O O . HIS A 1 911 ? 32.686 -13.096 -29.816 1.00 87.81 911 HIS A O 1
ATOM 7230 N N . ILE A 1 912 ? 31.778 -11.966 -28.101 1.00 88.19 912 ILE A N 1
ATOM 7231 C CA . ILE A 1 912 ? 31.969 -10.630 -28.692 1.00 88.19 912 ILE A CA 1
ATOM 7232 C C . ILE A 1 912 ? 33.464 -10.336 -28.865 1.00 88.19 912 ILE A C 1
ATOM 7234 O O . ILE A 1 912 ? 33.864 -9.855 -29.921 1.00 88.19 912 ILE A O 1
ATOM 7238 N N . ASN A 1 913 ? 34.307 -10.671 -27.884 1.00 89.00 913 ASN A N 1
ATOM 7239 C CA . ASN A 1 913 ? 35.759 -10.489 -27.974 1.00 89.00 913 ASN A CA 1
ATOM 7240 C C . ASN A 1 913 ? 36.422 -11.388 -29.038 1.00 89.00 913 ASN A C 1
ATOM 7242 O O . ASN A 1 913 ? 37.356 -10.957 -29.719 1.00 89.00 913 ASN A O 1
ATOM 7246 N N . GLU A 1 914 ? 35.933 -12.615 -29.234 1.00 88.25 914 GLU A N 1
ATOM 7247 C CA . GLU A 1 914 ? 36.401 -13.518 -30.298 1.00 88.25 914 GLU A CA 1
ATOM 7248 C C . GLU A 1 914 ? 36.008 -13.007 -31.702 1.00 88.25 914 GLU A C 1
ATOM 7250 O O . GLU A 1 914 ? 36.843 -12.993 -32.618 1.00 88.25 914 GLU A O 1
ATOM 7255 N N . ALA A 1 915 ? 34.784 -12.491 -31.859 1.00 86.12 915 ALA A N 1
ATOM 7256 C CA . ALA A 1 915 ? 34.331 -11.815 -33.077 1.00 86.12 915 ALA A CA 1
ATOM 7257 C C . ALA A 1 915 ? 35.113 -10.511 -33.341 1.00 86.12 915 ALA A C 1
ATOM 7259 O O . ALA A 1 915 ? 35.628 -10.312 -34.444 1.00 86.12 915 ALA A O 1
ATOM 7260 N N . LEU A 1 916 ? 35.302 -9.671 -32.316 1.00 87.50 916 LEU A N 1
ATOM 7261 C CA . LEU A 1 916 ? 35.998 -8.380 -32.394 1.00 87.50 916 LEU A CA 1
ATOM 7262 C C . LEU A 1 916 ? 37.442 -8.535 -32.836 1.00 87.50 916 LEU A C 1
ATOM 7264 O O . LEU A 1 916 ? 37.872 -7.872 -33.780 1.00 87.50 916 LEU A O 1
ATOM 7268 N N . LYS A 1 917 ? 38.173 -9.477 -32.240 1.00 86.62 917 LYS A N 1
ATOM 7269 C CA . LYS A 1 917 ? 39.527 -9.825 -32.677 1.00 86.62 917 LYS A CA 1
ATOM 7270 C C . LYS A 1 917 ? 39.570 -10.210 -34.162 1.00 86.62 917 LYS A C 1
ATOM 7272 O O . LYS A 1 917 ? 40.503 -9.820 -34.862 1.00 86.62 917 LYS A O 1
ATOM 7277 N N . THR A 1 918 ? 38.552 -10.920 -34.649 1.00 84.56 918 THR A N 1
ATOM 7278 C CA . THR A 1 918 ? 38.461 -11.391 -36.039 1.00 84.56 918 THR A CA 1
ATOM 7279 C C . THR A 1 918 ? 38.135 -10.259 -37.022 1.00 84.56 918 THR A C 1
ATOM 7281 O O . THR A 1 918 ? 38.846 -10.089 -38.016 1.00 84.56 918 THR A O 1
ATOM 7284 N N . PHE A 1 919 ? 37.105 -9.448 -36.758 1.00 83.44 919 PHE A N 1
ATOM 7285 C CA . PHE A 1 919 ? 36.731 -8.324 -37.629 1.00 83.44 919 PHE A CA 1
ATOM 7286 C C . PHE A 1 919 ? 37.775 -7.202 -37.615 1.00 83.44 919 PHE A C 1
ATOM 7288 O O . PHE A 1 919 ? 38.132 -6.685 -38.674 1.00 83.44 919 PHE A O 1
ATOM 7295 N N . PHE A 1 920 ? 38.340 -6.876 -36.450 1.00 85.75 920 PHE A N 1
ATOM 7296 C CA . PHE A 1 920 ? 39.393 -5.866 -36.329 1.00 85.75 920 PHE A CA 1
ATOM 7297 C C . PHE A 1 920 ? 40.633 -6.245 -37.156 1.00 85.75 920 PHE A C 1
ATOM 7299 O O . PHE A 1 920 ? 41.164 -5.419 -37.899 1.00 85.75 920 PHE A O 1
ATOM 7306 N N . GLN A 1 921 ? 41.054 -7.517 -37.122 1.00 85.00 921 GLN A N 1
ATOM 7307 C CA . GLN A 1 921 ? 42.173 -7.995 -37.942 1.00 85.00 921 GLN A CA 1
ATOM 7308 C C . GLN A 1 921 ? 41.879 -7.950 -39.447 1.00 85.00 921 GLN A C 1
ATOM 7310 O O . GLN A 1 921 ? 42.762 -7.556 -40.212 1.00 85.00 921 GLN A O 1
ATOM 7315 N N . LYS A 1 922 ? 40.651 -8.280 -39.877 1.00 80.31 922 LYS A N 1
ATOM 7316 C CA . LYS A 1 922 ? 40.218 -8.147 -41.282 1.00 80.31 922 LYS A CA 1
ATOM 7317 C C . LYS A 1 922 ? 40.250 -6.693 -41.766 1.00 80.31 922 LYS A C 1
ATOM 7319 O O . LYS A 1 922 ? 40.727 -6.435 -42.869 1.00 80.31 922 LYS A O 1
ATOM 7324 N N . LEU A 1 923 ? 39.780 -5.745 -40.951 1.00 78.88 923 LEU A N 1
ATOM 7325 C CA . LEU A 1 923 ? 39.697 -4.328 -41.325 1.00 78.88 923 LEU A CA 1
ATOM 7326 C C . LEU A 1 923 ? 41.056 -3.633 -41.341 1.00 78.88 923 LEU A C 1
ATOM 7328 O O . LEU A 1 923 ? 41.398 -2.986 -42.327 1.00 78.88 923 LEU A O 1
ATOM 7332 N N . PHE A 1 924 ? 41.846 -3.776 -40.276 1.00 79.12 924 PHE A N 1
ATOM 7333 C CA . PHE A 1 924 ? 43.120 -3.065 -40.127 1.00 79.12 924 PHE A CA 1
ATOM 7334 C C . PHE A 1 924 ? 44.321 -3.809 -40.736 1.00 79.12 924 PHE A C 1
ATOM 7336 O O . PHE A 1 924 ? 45.410 -3.242 -40.833 1.00 79.12 924 PHE A O 1
ATOM 7343 N N . GLY A 1 925 ? 44.149 -5.066 -41.161 1.00 72.69 925 GLY A N 1
ATOM 7344 C CA . GLY A 1 925 ? 45.241 -5.917 -41.649 1.00 72.69 925 GLY A CA 1
ATOM 7345 C C . GLY A 1 925 ? 46.200 -6.377 -40.541 1.00 72.69 925 GLY A C 1
ATOM 7346 O O . GLY A 1 925 ? 47.348 -6.719 -40.819 1.00 72.69 925 GLY A O 1
ATOM 7347 N N . GLY A 1 926 ? 45.754 -6.340 -39.282 1.00 76.06 926 GLY A N 1
ATOM 7348 C CA . GLY A 1 926 ? 46.532 -6.691 -38.094 1.00 76.06 926 GLY A CA 1
ATOM 7349 C C . GLY A 1 926 ? 46.055 -5.949 -36.842 1.00 76.06 926 GLY A C 1
ATOM 7350 O O . GLY A 1 926 ? 45.156 -5.116 -36.907 1.00 76.06 926 GLY A O 1
ATOM 7351 N N . GLY A 1 927 ? 46.681 -6.237 -35.699 1.00 80.56 927 GLY A N 1
ATOM 7352 C CA . GLY A 1 927 ? 46.292 -5.678 -34.399 1.00 80.56 927 GLY A CA 1
ATOM 7353 C C . GLY A 1 927 ? 45.228 -6.504 -33.668 1.00 80.56 927 GLY A C 1
ATOM 7354 O O . GLY A 1 927 ? 45.005 -7.677 -33.983 1.00 80.56 927 GLY A O 1
ATOM 7355 N N . SER A 1 928 ? 44.603 -5.899 -32.660 1.00 83.06 928 SER A N 1
ATOM 7356 C CA . SER A 1 928 ? 43.515 -6.484 -31.867 1.00 83.06 928 SER A CA 1
ATOM 7357 C C . SER A 1 928 ? 42.763 -5.408 -31.084 1.00 83.06 928 SER A C 1
ATOM 7359 O O . SER A 1 928 ? 43.385 -4.454 -30.616 1.00 83.06 928 SER A O 1
ATOM 7361 N N . ALA A 1 929 ? 41.469 -5.619 -30.858 1.00 86.00 929 ALA A N 1
ATOM 7362 C CA . ALA A 1 929 ? 40.686 -4.885 -29.869 1.00 86.00 929 ALA A CA 1
ATOM 7363 C C . ALA A 1 929 ? 39.945 -5.864 -28.944 1.00 86.00 929 ALA A C 1
ATOM 7365 O O . ALA A 1 929 ? 39.600 -6.968 -29.377 1.00 86.00 929 ALA A O 1
ATOM 7366 N N . THR A 1 930 ? 39.729 -5.464 -27.692 1.00 87.31 930 THR A N 1
ATOM 7367 C CA . THR A 1 930 ? 39.046 -6.241 -26.646 1.00 87.31 930 THR A CA 1
ATOM 7368 C C . THR A 1 930 ? 38.224 -5.335 -25.731 1.00 87.31 930 THR A C 1
ATOM 7370 O O . THR A 1 930 ? 38.566 -4.176 -25.508 1.00 87.31 930 THR A O 1
ATOM 7373 N N . LEU A 1 931 ? 37.138 -5.885 -25.198 1.00 87.69 931 LEU A N 1
ATOM 7374 C CA . LEU A 1 931 ? 36.325 -5.327 -24.124 1.00 87.69 931 LEU A CA 1
ATOM 7375 C C . LEU A 1 931 ? 36.730 -5.978 -22.800 1.00 87.69 931 LEU A C 1
ATOM 7377 O O . LEU A 1 931 ? 36.762 -7.211 -22.718 1.00 87.69 931 LEU A O 1
ATOM 7381 N N . GLU A 1 932 ? 36.975 -5.172 -21.771 1.00 86.12 932 GLU A N 1
ATOM 7382 C CA . GLU A 1 932 ? 37.231 -5.638 -20.404 1.00 86.12 932 GLU A CA 1
ATOM 7383 C C . GLU A 1 932 ? 36.233 -4.995 -19.428 1.00 86.12 932 GLU A C 1
ATOM 7385 O O . GLU A 1 932 ? 35.672 -3.931 -19.700 1.00 86.12 932 GLU A O 1
ATOM 7390 N N . VAL A 1 933 ? 35.959 -5.673 -18.310 1.00 84.88 933 VAL A N 1
ATOM 7391 C CA . VAL A 1 933 ? 35.038 -5.182 -17.273 1.00 84.88 933 VAL A CA 1
ATOM 7392 C C . VAL A 1 933 ? 35.835 -4.361 -16.265 1.00 84.88 933 VAL A C 1
ATOM 7394 O O . VAL A 1 933 ? 36.694 -4.901 -15.572 1.00 84.88 933 VAL A O 1
ATOM 7397 N N . GLU A 1 934 ? 35.551 -3.064 -16.172 1.00 77.62 934 GLU A N 1
ATOM 7398 C CA . GLU A 1 934 ? 36.193 -2.179 -15.200 1.00 77.62 934 GLU A CA 1
ATOM 7399 C C . GLU A 1 934 ? 35.460 -2.261 -13.852 1.00 77.62 934 GLU A C 1
ATOM 7401 O O . GLU A 1 934 ? 34.262 -1.976 -13.766 1.00 77.62 934 GLU A O 1
ATOM 7406 N N . GLU A 1 935 ? 36.179 -2.648 -12.791 1.00 63.47 935 GLU A N 1
ATOM 7407 C CA . GLU A 1 935 ? 35.647 -2.647 -11.423 1.00 63.47 935 GLU A CA 1
ATOM 7408 C C . GLU A 1 935 ? 35.190 -1.232 -11.009 1.00 63.47 935 GLU A C 1
ATOM 7410 O O . GLU A 1 935 ? 35.868 -0.248 -11.328 1.00 63.47 935 GLU A O 1
ATOM 7415 N N . PRO A 1 936 ? 34.065 -1.092 -10.277 1.00 61.09 936 PRO A N 1
ATOM 7416 C CA . PRO A 1 936 ? 33.519 0.212 -9.920 1.00 61.09 936 PRO A CA 1
ATOM 7417 C C . PRO A 1 936 ? 34.509 0.988 -9.045 1.00 61.09 936 PRO A C 1
ATOM 7419 O O . PRO A 1 936 ? 34.803 0.622 -7.900 1.00 61.09 936 PRO A O 1
ATOM 7422 N N . ARG A 1 937 ? 35.031 2.091 -9.593 1.00 55.00 937 ARG A N 1
ATOM 7423 C CA . ARG A 1 937 ? 35.989 2.969 -8.916 1.00 55.00 937 ARG A CA 1
ATOM 7424 C C . ARG A 1 937 ? 35.312 3.692 -7.757 1.00 55.00 937 ARG A C 1
ATOM 7426 O O . ARG A 1 937 ? 34.813 4.796 -7.930 1.00 55.00 937 ARG A O 1
ATOM 7433 N N . ARG A 1 938 ? 35.364 3.106 -6.558 1.00 49.28 938 ARG A N 1
ATOM 7434 C CA . ARG A 1 938 ? 34.917 3.761 -5.317 1.00 49.28 938 ARG A CA 1
ATOM 7435 C C . ARG A 1 938 ? 35.529 5.159 -5.188 1.00 49.28 938 ARG A C 1
ATOM 7437 O O . ARG A 1 938 ? 36.704 5.286 -4.828 1.00 49.28 938 ARG A O 1
ATOM 7444 N N . ILE A 1 939 ? 34.727 6.201 -5.410 1.00 46.72 939 ILE A N 1
ATOM 7445 C CA . ILE A 1 939 ? 35.109 7.568 -5.066 1.00 46.72 939 ILE A CA 1
ATOM 7446 C C . ILE A 1 939 ? 35.289 7.616 -3.547 1.00 46.72 939 ILE A C 1
ATOM 7448 O O . ILE A 1 939 ? 34.354 7.460 -2.763 1.00 46.72 939 ILE A O 1
ATOM 7452 N N . SER A 1 940 ? 36.535 7.786 -3.106 1.00 41.41 940 SER A N 1
ATOM 7453 C CA . SER A 1 940 ? 36.814 7.948 -1.681 1.00 41.41 940 SER A CA 1
ATOM 7454 C C . SER A 1 940 ? 36.298 9.314 -1.220 1.00 41.41 940 SER A C 1
ATOM 7456 O O . SER A 1 940 ? 36.660 10.338 -1.796 1.00 41.41 940 SER A O 1
ATOM 7458 N N . ARG A 1 941 ? 35.469 9.330 -0.163 1.00 42.31 941 ARG A N 1
ATOM 7459 C CA . ARG A 1 941 ? 34.746 10.520 0.348 1.00 42.31 941 ARG A CA 1
ATOM 7460 C C . ARG A 1 941 ? 35.605 11.777 0.578 1.00 42.31 941 ARG A C 1
ATOM 7462 O O . ARG A 1 941 ? 35.076 12.880 0.550 1.00 42.31 941 ARG A O 1
ATOM 7469 N N . ARG A 1 942 ? 36.928 11.632 0.718 1.00 37.72 942 ARG A N 1
ATOM 7470 C CA . ARG A 1 942 ? 37.925 12.691 0.987 1.00 37.72 942 ARG A CA 1
ATOM 7471 C C . ARG A 1 942 ? 38.131 13.714 -0.159 1.00 37.72 942 ARG A C 1
ATOM 7473 O O . ARG A 1 942 ? 39.167 14.369 -0.211 1.00 37.72 942 ARG A O 1
ATOM 7480 N N . ARG A 1 943 ? 37.201 13.837 -1.112 1.00 36.53 943 ARG A N 1
ATOM 7481 C CA . ARG A 1 943 ? 37.173 14.933 -2.106 1.00 36.53 943 ARG A CA 1
ATOM 7482 C C . ARG A 1 943 ? 35.962 15.862 -1.946 1.00 36.53 943 ARG A C 1
ATOM 7484 O O . ARG A 1 943 ? 36.049 17.000 -2.381 1.00 36.53 943 ARG A O 1
ATOM 7491 N N . LEU A 1 944 ? 34.889 15.419 -1.285 1.00 39.16 944 LEU A N 1
ATOM 7492 C CA . LEU A 1 944 ? 33.677 16.227 -1.076 1.00 39.16 944 LEU A CA 1
ATOM 7493 C C . LEU A 1 944 ? 33.836 17.280 0.040 1.00 39.16 944 LEU A C 1
ATOM 7495 O O . LEU A 1 944 ? 33.076 18.235 0.102 1.00 39.16 944 LEU A O 1
ATOM 7499 N N . GLU A 1 945 ? 34.863 17.160 0.886 1.00 39.50 945 GLU A N 1
ATOM 7500 C CA . GLU A 1 945 ? 35.132 18.053 2.030 1.00 39.50 945 GLU A CA 1
ATOM 7501 C C . GLU A 1 945 ? 35.870 19.363 1.648 1.00 39.50 945 GLU A C 1
ATOM 7503 O O . GLU A 1 945 ? 36.515 19.971 2.501 1.00 39.50 945 GLU A O 1
ATOM 7508 N N . MET A 1 946 ? 35.857 19.786 0.372 1.00 40.31 946 MET A N 1
ATOM 7509 C CA . MET A 1 946 ? 36.612 20.967 -0.102 1.00 40.31 946 MET A CA 1
ATOM 7510 C C . MET A 1 946 ? 35.831 21.978 -0.961 1.00 40.31 946 MET A C 1
ATOM 7512 O O . MET A 1 946 ? 36.401 23.012 -1.306 1.00 40.31 946 MET A O 1
ATOM 7516 N N . GLU A 1 947 ? 34.554 21.739 -1.274 1.00 39.19 947 GLU A N 1
ATOM 7517 C CA . GLU A 1 947 ? 33.700 22.688 -2.016 1.00 39.19 947 GLU A CA 1
ATOM 7518 C C . GLU A 1 947 ? 32.393 22.977 -1.252 1.00 39.19 947 GLU A C 1
ATOM 7520 O O . GLU A 1 947 ? 31.291 22.657 -1.691 1.00 39.19 947 GLU A O 1
ATOM 7525 N N . GLU A 1 948 ? 32.514 23.613 -0.079 1.00 42.25 948 GLU A N 1
ATOM 7526 C CA . GLU A 1 948 ? 31.371 24.239 0.601 1.00 42.25 948 GLU A CA 1
ATOM 7527 C C . GLU A 1 948 ? 30.860 25.430 -0.234 1.00 42.25 948 GLU A C 1
ATOM 7529 O O . GLU A 1 948 ? 31.509 26.477 -0.287 1.00 42.25 948 GLU A O 1
ATOM 7534 N N . GLY A 1 949 ? 29.700 25.296 -0.891 1.00 44.22 949 GLY A N 1
ATOM 7535 C CA . GLY A 1 949 ? 29.131 26.417 -1.655 1.00 44.22 949 GLY A CA 1
ATOM 7536 C C . GLY A 1 949 ? 27.930 26.163 -2.573 1.00 44.22 949 GLY A C 1
ATOM 7537 O O . GLY A 1 949 ? 27.546 27.092 -3.280 1.00 44.22 949 GLY A O 1
ATOM 7538 N N . LEU A 1 950 ? 27.337 24.963 -2.596 1.00 38.16 950 LEU A N 1
ATOM 7539 C CA . LEU A 1 950 ? 26.157 24.651 -3.420 1.00 38.16 950 LEU A CA 1
ATOM 7540 C C . LEU A 1 950 ? 24.946 24.262 -2.560 1.00 38.16 950 LEU A C 1
ATOM 7542 O O . LEU A 1 950 ? 25.089 23.679 -1.486 1.00 38.16 950 LEU A O 1
ATOM 7546 N N . GLU A 1 951 ? 23.754 24.635 -3.028 1.00 37.84 951 GLU A N 1
ATOM 7547 C CA . GLU A 1 951 ? 22.493 24.511 -2.288 1.00 37.84 951 GLU A CA 1
ATOM 7548 C C . GLU A 1 951 ? 21.917 23.084 -2.371 1.00 37.84 951 GLU A C 1
ATOM 7550 O O . GLU A 1 951 ? 22.017 22.398 -3.388 1.00 37.84 951 GLU A O 1
ATOM 7555 N N . ALA A 1 952 ? 21.333 22.609 -1.269 1.00 35.62 952 ALA A N 1
ATOM 7556 C CA . ALA A 1 952 ? 21.111 21.183 -1.021 1.00 35.62 952 ALA A CA 1
ATOM 7557 C C . ALA A 1 952 ? 19.783 20.622 -1.583 1.00 35.62 952 ALA A C 1
ATOM 7559 O O . ALA A 1 952 ? 19.003 20.039 -0.830 1.00 35.62 952 ALA A O 1
ATOM 7560 N N . GLU A 1 953 ? 19.530 20.764 -2.891 1.00 36.50 953 GLU A N 1
ATOM 7561 C CA . GLU A 1 953 ? 18.346 20.171 -3.558 1.00 36.50 953 GLU A CA 1
ATOM 7562 C C . GLU A 1 953 ? 18.650 19.071 -4.606 1.00 36.50 953 GLU A C 1
ATOM 7564 O O . GLU A 1 953 ? 17.728 18.365 -5.008 1.00 36.50 953 GLU A O 1
ATOM 7569 N N . GLU A 1 954 ? 19.912 18.827 -4.995 1.00 36.19 954 GLU A N 1
ATOM 7570 C CA . GLU A 1 954 ? 20.269 17.766 -5.973 1.00 36.19 954 GLU A CA 1
ATOM 7571 C C . GLU A 1 954 ? 20.842 16.465 -5.355 1.00 36.19 954 GLU A C 1
ATOM 7573 O O . GLU A 1 954 ? 21.284 15.566 -6.073 1.00 36.19 954 GLU A O 1
ATOM 7578 N N . ILE A 1 955 ? 20.795 16.298 -4.025 1.00 34.41 955 ILE A N 1
ATOM 7579 C CA . ILE A 1 955 ? 21.264 15.071 -3.347 1.00 34.41 955 ILE A CA 1
ATOM 7580 C C . ILE A 1 955 ? 20.199 13.961 -3.440 1.00 34.41 955 ILE A C 1
ATOM 7582 O O . ILE A 1 955 ? 19.473 13.687 -2.484 1.00 34.41 955 ILE A O 1
ATOM 7586 N N . SER A 1 956 ? 20.097 13.316 -4.605 1.00 33.38 956 SER A N 1
ATOM 7587 C CA . SER A 1 956 ? 19.236 12.136 -4.813 1.00 33.38 956 SER A CA 1
ATOM 7588 C C . SER A 1 956 ? 19.854 10.996 -5.642 1.00 33.38 956 SER A C 1
ATOM 7590 O O . SER A 1 956 ? 19.309 9.895 -5.628 1.00 33.38 956 SER A O 1
ATOM 7592 N N . ASN A 1 957 ? 21.019 11.199 -6.274 1.00 36.19 957 ASN A N 1
ATOM 7593 C CA . ASN A 1 957 ? 21.679 10.189 -7.126 1.00 36.19 957 ASN A CA 1
ATOM 7594 C C . ASN A 1 957 ? 22.906 9.494 -6.483 1.00 36.19 957 ASN A C 1
ATOM 7596 O O . ASN A 1 957 ? 23.589 8.716 -7.148 1.00 36.19 957 ASN A O 1
ATOM 7600 N N . GLU A 1 958 ? 23.218 9.735 -5.201 1.00 39.03 958 GLU A N 1
ATOM 7601 C CA . GLU A 1 958 ? 24.465 9.243 -4.568 1.00 39.03 958 GLU A CA 1
ATOM 7602 C C . GLU A 1 958 ? 24.550 7.711 -4.345 1.00 39.03 958 GLU A C 1
ATOM 7604 O O . GLU A 1 958 ? 25.587 7.217 -3.902 1.00 39.03 958 GLU A O 1
ATOM 7609 N N . GLU A 1 959 ? 23.513 6.934 -4.681 1.00 38.03 959 GLU A N 1
ATOM 7610 C CA . GLU A 1 959 ? 23.557 5.459 -4.649 1.00 38.03 959 GLU A CA 1
ATOM 7611 C C . GLU A 1 959 ? 23.955 4.806 -5.998 1.00 38.03 959 GLU A C 1
ATOM 7613 O O . GLU A 1 959 ? 24.160 3.593 -6.051 1.00 38.03 959 GLU A O 1
ATOM 7618 N N . GLU A 1 960 ? 24.102 5.565 -7.096 1.00 42.09 960 GLU A N 1
ATOM 7619 C CA . GLU A 1 960 ? 24.232 4.983 -8.449 1.00 42.09 960 GLU A CA 1
ATOM 7620 C C . GLU A 1 960 ? 25.605 4.359 -8.810 1.00 42.09 960 GLU A C 1
ATOM 7622 O O . GLU A 1 960 ? 25.687 3.561 -9.751 1.00 42.09 960 GLU A O 1
ATOM 7627 N N . GLU A 1 961 ? 26.699 4.670 -8.103 1.00 46.94 961 GLU A N 1
ATOM 7628 C CA . GLU A 1 961 ? 28.071 4.273 -8.495 1.00 46.94 961 GLU A CA 1
ATOM 7629 C C . GLU A 1 961 ? 28.525 2.881 -7.991 1.00 46.94 961 GLU A C 1
ATOM 7631 O O . GLU A 1 961 ? 29.611 2.713 -7.428 1.00 46.94 961 GLU A O 1
ATOM 7636 N N . LEU A 1 962 ? 27.712 1.843 -8.221 1.00 47.06 962 LEU A N 1
ATOM 7637 C CA . LEU A 1 962 ? 28.067 0.442 -7.910 1.00 47.06 962 LEU A CA 1
ATOM 7638 C C . LEU A 1 962 ? 28.165 -0.499 -9.125 1.00 47.06 962 LEU A C 1
ATOM 7640 O O . LEU A 1 962 ? 28.601 -1.641 -8.969 1.00 47.06 962 LEU A O 1
ATOM 7644 N N . TYR A 1 963 ? 27.823 -0.048 -10.335 1.00 54.44 963 TYR A N 1
ATOM 7645 C CA . TYR A 1 963 ? 27.914 -0.879 -11.543 1.00 54.44 963 TYR A CA 1
ATOM 7646 C C . TYR A 1 963 ? 29.332 -0.926 -12.134 1.00 54.44 963 TYR A C 1
ATOM 7648 O O . TYR A 1 963 ? 29.923 0.102 -12.458 1.00 54.44 963 TYR A O 1
ATOM 7656 N N . ALA A 1 964 ? 29.850 -2.141 -12.342 1.00 65.75 964 ALA A N 1
ATOM 7657 C CA . ALA A 1 964 ? 31.077 -2.385 -13.103 1.00 65.75 964 ALA A CA 1
ATOM 7658 C C . ALA A 1 964 ? 30.836 -2.130 -14.603 1.00 65.75 964 ALA A C 1
ATOM 7660 O O . ALA A 1 964 ? 29.940 -2.751 -15.186 1.00 65.75 964 ALA A O 1
ATOM 7661 N N . GLY A 1 965 ? 31.610 -1.229 -15.213 1.00 79.44 965 GLY A N 1
ATOM 7662 C CA . GLY A 1 965 ? 31.443 -0.784 -16.605 1.00 79.44 965 GLY A CA 1
ATOM 7663 C C . GLY A 1 965 ? 32.277 -1.575 -17.620 1.00 79.44 965 GLY A C 1
ATOM 7664 O O . GLY A 1 965 ? 32.934 -2.550 -17.265 1.00 79.44 965 GLY A O 1
ATOM 7665 N N . LEU A 1 966 ? 32.282 -1.140 -18.886 1.00 83.94 966 LEU A N 1
ATOM 7666 C CA . LEU A 1 966 ? 33.150 -1.687 -19.941 1.00 83.94 966 LEU A CA 1
ATOM 7667 C C . LEU A 1 966 ? 34.208 -0.685 -20.441 1.00 83.94 966 LEU A C 1
ATOM 7669 O O . LEU A 1 966 ? 33.886 0.400 -20.949 1.00 83.94 966 LEU A O 1
ATOM 7673 N N . SER A 1 967 ? 35.478 -1.089 -20.373 1.00 83.50 967 SER A N 1
ATOM 7674 C CA . SER A 1 967 ? 36.581 -0.460 -21.105 1.00 83.50 967 SER A CA 1
ATOM 7675 C C . SER A 1 967 ? 36.701 -1.045 -22.520 1.00 83.50 967 SER A C 1
ATOM 7677 O O . SER A 1 967 ? 36.148 -2.103 -22.831 1.00 83.50 967 SER A O 1
ATOM 7679 N N . ILE A 1 968 ? 37.400 -0.326 -23.402 1.00 84.69 968 ILE A N 1
ATOM 7680 C CA . ILE A 1 968 ? 37.716 -0.779 -24.762 1.00 84.69 968 ILE A CA 1
ATOM 7681 C C . ILE A 1 968 ? 39.214 -0.581 -24.976 1.00 84.69 968 ILE A C 1
ATOM 7683 O O . ILE A 1 968 ? 39.686 0.555 -25.073 1.00 84.69 968 ILE A O 1
ATOM 7687 N N . ASP A 1 969 ? 39.944 -1.683 -25.090 1.00 84.50 969 ASP A N 1
ATOM 7688 C CA . ASP A 1 969 ? 41.387 -1.691 -25.286 1.00 84.50 969 ASP A CA 1
ATOM 7689 C C . ASP A 1 969 ? 41.725 -2.017 -26.742 1.00 84.50 969 ASP A C 1
ATOM 7691 O O . ASP A 1 969 ? 41.232 -2.984 -27.324 1.00 84.50 969 ASP A O 1
ATOM 7695 N N . VAL A 1 970 ? 42.540 -1.159 -27.365 1.00 83.44 970 VAL A N 1
ATOM 7696 C CA . VAL A 1 970 ? 42.760 -1.135 -28.820 1.00 83.44 970 VAL A CA 1
ATOM 7697 C C . VAL A 1 970 ? 44.254 -1.078 -29.133 1.00 83.44 970 VAL A C 1
ATOM 7699 O O . VAL A 1 970 ? 44.961 -0.152 -28.735 1.00 83.44 970 VAL A O 1
ATOM 7702 N N . SER A 1 971 ? 44.736 -2.059 -29.896 1.00 81.75 971 SER A N 1
ATOM 7703 C CA . SER A 1 971 ? 46.143 -2.227 -30.263 1.00 81.75 971 SER A CA 1
ATOM 7704 C C . SER A 1 971 ? 46.301 -2.277 -31.783 1.00 81.75 971 SER A C 1
ATOM 7706 O O . SER A 1 971 ? 45.938 -3.264 -32.428 1.00 81.75 971 SER A O 1
ATOM 7708 N N . LEU A 1 972 ? 46.849 -1.207 -32.371 1.00 79.56 972 LEU A N 1
ATOM 7709 C CA . LEU A 1 972 ? 47.107 -1.119 -33.811 1.00 79.56 972 LEU A CA 1
ATOM 7710 C C . LEU A 1 972 ? 48.519 -1.621 -34.164 1.00 79.56 972 LEU A C 1
ATOM 7712 O O . LEU A 1 972 ? 49.483 -1.300 -33.464 1.00 79.56 972 LEU A O 1
ATOM 7716 N N . PRO A 1 973 ? 48.700 -2.328 -35.299 1.00 66.12 973 PRO A N 1
ATOM 7717 C CA . PRO A 1 973 ? 49.928 -3.071 -35.617 1.00 66.12 973 PRO A CA 1
ATOM 7718 C C . PRO A 1 973 ? 51.186 -2.211 -35.858 1.00 66.12 973 PRO A C 1
ATOM 7720 O O . PRO A 1 973 ? 52.256 -2.756 -36.119 1.00 66.12 973 PRO A O 1
ATOM 7723 N N . ARG A 1 974 ? 51.082 -0.875 -35.797 1.00 63.91 974 ARG A N 1
ATOM 7724 C CA . ARG A 1 974 ? 52.205 0.074 -35.951 1.00 63.91 974 ARG A CA 1
ATOM 7725 C C . ARG A 1 974 ? 52.225 1.210 -34.913 1.00 63.91 974 ARG A C 1
ATOM 7727 O O . ARG A 1 974 ? 53.067 2.096 -35.017 1.00 63.91 974 ARG A O 1
ATOM 7734 N N . LYS A 1 975 ? 51.310 1.225 -33.935 1.00 68.50 975 LYS A N 1
ATOM 7735 C CA . LYS A 1 975 ? 51.070 2.381 -33.049 1.00 68.50 975 LYS A CA 1
ATOM 7736 C C . LYS A 1 975 ? 50.643 1.900 -31.660 1.00 68.50 975 LYS A C 1
ATOM 7738 O O . LYS A 1 975 ? 49.585 1.297 -31.520 1.00 68.50 975 LYS A O 1
ATOM 7743 N N . LYS A 1 976 ? 51.453 2.178 -30.629 1.00 60.72 976 LYS A N 1
ATOM 7744 C CA . LYS A 1 976 ? 51.026 2.005 -29.230 1.00 60.72 976 LYS A CA 1
ATOM 7745 C C . LYS A 1 976 ? 50.080 3.145 -28.862 1.00 60.72 976 LYS A C 1
ATOM 7747 O O . LYS A 1 976 ? 50.432 4.309 -29.040 1.00 60.72 976 LYS A O 1
ATOM 7752 N N . ILE A 1 977 ? 48.903 2.797 -28.360 1.00 67.94 977 ILE A N 1
ATOM 7753 C CA . ILE A 1 977 ? 47.825 3.726 -28.013 1.00 67.94 977 ILE A CA 1
ATOM 7754 C C . ILE A 1 977 ? 47.700 3.788 -26.486 1.00 67.94 977 ILE A C 1
ATOM 7756 O O . ILE A 1 977 ? 48.015 2.823 -25.790 1.00 67.94 977 ILE A O 1
ATOM 7760 N N . ARG A 1 978 ? 47.275 4.940 -25.963 1.00 57.47 978 ARG A N 1
ATOM 7761 C CA . ARG A 1 978 ? 46.848 5.134 -24.571 1.00 57.47 978 ARG A CA 1
ATOM 7762 C C . ARG A 1 978 ? 45.596 6.010 -24.604 1.00 57.47 978 ARG A C 1
ATOM 7764 O O . ARG A 1 978 ? 45.720 7.213 -24.795 1.00 57.47 978 ARG A O 1
ATOM 7771 N N . GLY A 1 979 ? 44.424 5.393 -24.464 1.00 65.75 979 GLY A N 1
ATOM 7772 C CA . GLY A 1 979 ? 43.125 6.058 -24.610 1.00 65.75 979 GLY A CA 1
ATOM 7773 C C . GLY A 1 979 ? 42.639 6.174 -26.063 1.00 65.75 979 GLY A C 1
ATOM 7774 O O . GLY A 1 979 ? 43.427 6.334 -26.997 1.00 65.75 979 GLY A O 1
ATOM 7775 N N . LEU A 1 980 ? 41.316 6.096 -26.244 1.00 72.38 980 LEU A N 1
ATOM 7776 C CA . LEU A 1 980 ? 40.638 6.103 -27.551 1.00 72.38 980 LEU A CA 1
ATOM 7777 C C . LEU A 1 980 ? 40.799 7.435 -28.311 1.00 72.38 980 LEU A C 1
ATOM 7779 O O . LEU A 1 980 ? 40.754 7.459 -29.538 1.00 72.38 980 LEU A O 1
ATOM 7783 N N . GLU A 1 981 ? 41.051 8.532 -27.594 1.00 72.31 981 GLU A N 1
ATOM 7784 C CA . GLU A 1 981 ? 41.248 9.891 -28.127 1.00 72.31 981 GLU A CA 1
ATOM 7785 C C . GLU A 1 981 ? 42.406 10.007 -29.138 1.00 72.31 981 GLU A C 1
ATOM 7787 O O . GLU A 1 981 ? 42.425 10.921 -29.958 1.00 72.31 981 GLU A O 1
ATOM 7792 N N . VAL A 1 982 ? 43.367 9.076 -29.104 1.00 77.38 982 VAL A N 1
ATOM 7793 C CA . VAL A 1 982 ? 44.585 9.089 -29.939 1.00 77.38 982 VAL A CA 1
ATOM 7794 C C . VAL A 1 982 ? 44.369 8.396 -31.306 1.00 77.38 982 VAL A C 1
ATOM 7796 O O . VAL A 1 982 ? 45.274 8.350 -32.149 1.00 77.38 982 VAL A O 1
ATOM 7799 N N . LEU A 1 983 ? 43.177 7.847 -31.559 1.00 75.31 983 LEU A N 1
ATOM 7800 C CA . LEU A 1 983 ? 42.760 7.299 -32.856 1.00 75.31 983 LEU A CA 1
ATOM 7801 C C . LEU A 1 983 ? 42.345 8.432 -33.820 1.00 75.31 983 LEU A C 1
ATOM 7803 O O . LEU A 1 983 ? 41.644 9.366 -33.439 1.00 75.31 983 LEU A O 1
ATOM 7807 N N . SER A 1 984 ? 42.742 8.340 -35.090 1.00 72.62 984 SER A N 1
ATOM 7808 C CA . SER A 1 984 ? 42.252 9.234 -36.155 1.00 72.62 984 SER A CA 1
ATOM 7809 C C . SER A 1 984 ? 40.797 8.924 -36.531 1.00 72.62 984 SER A C 1
ATOM 7811 O O . SER A 1 984 ? 40.313 7.831 -36.261 1.00 72.62 984 SER A O 1
ATOM 7813 N N . GLY A 1 985 ? 40.088 9.855 -37.184 1.00 67.81 985 GLY A N 1
ATOM 7814 C CA . GLY A 1 985 ? 38.655 9.699 -37.498 1.00 67.81 985 GLY A CA 1
ATOM 7815 C C . GLY A 1 985 ? 38.299 8.404 -38.247 1.00 67.81 985 GLY A C 1
ATOM 7816 O O . GLY A 1 985 ? 37.353 7.723 -37.865 1.00 67.81 985 GLY A O 1
ATOM 7817 N N . GLY A 1 986 ? 39.103 8.007 -39.240 1.00 69.00 986 GLY A N 1
ATOM 7818 C CA . GLY A 1 986 ? 38.925 6.727 -39.940 1.00 69.00 986 GLY A CA 1
ATOM 7819 C C . GLY A 1 986 ? 39.244 5.504 -39.068 1.00 69.00 986 GLY A C 1
ATOM 7820 O O . GLY A 1 986 ? 38.519 4.514 -39.114 1.00 69.00 986 GLY A O 1
ATOM 7821 N N . GLU A 1 987 ? 40.282 5.571 -38.221 1.00 77.44 987 GLU A N 1
ATOM 7822 C CA . GLU A 1 987 ? 40.595 4.506 -37.251 1.00 77.44 987 GLU A CA 1
ATOM 7823 C C . GLU A 1 987 ? 39.486 4.362 -36.189 1.00 77.44 987 GLU A C 1
ATOM 7825 O O . GLU A 1 987 ? 39.166 3.241 -35.792 1.00 77.44 987 GLU A O 1
ATOM 7830 N N . ARG A 1 988 ? 38.874 5.472 -35.753 1.00 76.44 988 ARG A N 1
ATOM 7831 C CA . ARG A 1 988 ? 37.729 5.493 -34.829 1.00 76.44 988 ARG A CA 1
ATOM 7832 C C . ARG A 1 988 ? 36.512 4.844 -35.475 1.00 76.44 988 ARG A C 1
ATOM 7834 O O . ARG A 1 988 ? 36.079 3.807 -34.983 1.00 76.44 988 ARG A O 1
ATOM 7841 N N . ALA A 1 989 ? 36.070 5.348 -36.630 1.00 71.69 989 ALA A N 1
ATOM 7842 C CA . ALA A 1 989 ? 34.919 4.812 -37.353 1.00 71.69 989 ALA A CA 1
ATOM 7843 C C . ALA A 1 989 ? 35.058 3.302 -37.620 1.00 71.69 989 ALA A C 1
ATOM 7845 O O . ALA A 1 989 ? 34.149 2.536 -37.306 1.00 71.69 989 ALA A O 1
ATOM 7846 N N . LEU A 1 990 ? 36.220 2.844 -38.106 1.00 77.19 990 LEU A N 1
ATOM 7847 C CA . LEU A 1 990 ? 36.494 1.417 -38.322 1.00 77.19 990 LEU A CA 1
ATOM 7848 C C . LEU A 1 990 ? 36.486 0.594 -37.023 1.00 77.19 990 LEU A C 1
ATOM 7850 O O . LEU A 1 990 ? 36.015 -0.541 -37.040 1.00 77.19 990 LEU A O 1
ATOM 7854 N N . THR A 1 991 ? 36.969 1.139 -35.902 1.00 82.19 991 THR A N 1
ATOM 7855 C CA . THR A 1 991 ? 36.929 0.457 -34.594 1.00 82.19 991 THR A CA 1
ATOM 7856 C C . THR A 1 991 ? 35.495 0.357 -34.066 1.00 82.19 991 THR A C 1
ATOM 7858 O O . THR A 1 991 ? 35.081 -0.712 -33.617 1.00 82.19 991 THR A O 1
ATOM 7861 N N . SER A 1 992 ? 34.713 1.434 -34.175 1.00 80.00 992 SER A N 1
ATOM 7862 C CA . SER A 1 992 ? 33.298 1.474 -33.796 1.00 80.00 992 SER A CA 1
ATOM 7863 C C . SER A 1 992 ? 32.464 0.487 -34.619 1.00 80.00 992 SER A C 1
ATOM 7865 O O . SER A 1 992 ? 31.698 -0.301 -34.065 1.00 80.00 992 SER A O 1
ATOM 7867 N N . ILE A 1 993 ? 32.670 0.472 -35.940 1.00 78.88 993 ILE A N 1
ATOM 7868 C CA . ILE A 1 993 ? 32.039 -0.465 -36.878 1.00 78.88 993 ILE A CA 1
ATOM 7869 C C . ILE A 1 993 ? 32.426 -1.908 -36.538 1.00 78.88 993 ILE A C 1
ATOM 7871 O O . ILE A 1 993 ? 31.541 -2.755 -36.431 1.00 78.88 993 ILE A O 1
ATOM 7875 N N . ALA A 1 994 ? 33.714 -2.193 -36.305 1.00 82.69 994 ALA A N 1
ATOM 7876 C CA . ALA A 1 994 ? 34.173 -3.523 -35.902 1.00 82.69 994 ALA A CA 1
ATOM 7877 C C . ALA A 1 994 ? 33.461 -4.004 -34.630 1.00 82.69 994 ALA A C 1
ATOM 7879 O O . ALA A 1 994 ? 32.993 -5.140 -34.581 1.00 82.69 994 ALA A O 1
ATOM 7880 N N . LEU A 1 995 ? 33.328 -3.136 -33.622 1.00 83.56 995 LEU A N 1
ATOM 7881 C CA . LEU A 1 995 ? 32.637 -3.444 -32.372 1.00 83.56 995 LEU A CA 1
ATOM 7882 C C . LEU A 1 995 ? 31.142 -3.717 -32.589 1.00 83.56 995 LEU A C 1
ATOM 7884 O O . LEU A 1 995 ? 30.663 -4.778 -32.192 1.00 83.56 995 LEU A O 1
ATOM 7888 N N . ILE A 1 996 ? 30.418 -2.830 -33.277 1.00 79.81 996 ILE A N 1
ATOM 7889 C CA . ILE A 1 996 ? 28.978 -3.007 -33.538 1.00 79.81 996 ILE A CA 1
ATOM 7890 C C . ILE A 1 996 ? 28.717 -4.282 -34.353 1.00 79.81 996 ILE A C 1
ATOM 7892 O O . ILE A 1 996 ? 27.781 -5.027 -34.064 1.00 79.81 996 ILE A O 1
ATOM 7896 N N . PHE A 1 997 ? 29.576 -4.592 -35.324 1.00 78.50 997 PHE A N 1
ATOM 7897 C CA . PHE A 1 997 ? 29.452 -5.795 -36.148 1.00 78.50 997 PHE A CA 1
ATOM 7898 C C . PHE A 1 997 ? 29.808 -7.079 -35.377 1.00 78.50 997 PHE A C 1
ATOM 7900 O O . PHE A 1 997 ? 29.235 -8.134 -35.643 1.00 78.50 997 PHE A O 1
ATOM 7907 N N . SER A 1 998 ? 30.669 -6.985 -34.361 1.00 84.00 998 SER A N 1
ATOM 7908 C CA . SER A 1 998 ? 31.003 -8.099 -33.459 1.00 84.00 998 SER A CA 1
ATOM 7909 C C . SER A 1 998 ? 29.889 -8.395 -32.460 1.00 84.00 998 SER A C 1
ATOM 7911 O O . SER A 1 998 ? 29.544 -9.556 -32.262 1.00 84.00 998 SER A O 1
ATOM 7913 N N . MET A 1 999 ? 29.269 -7.354 -31.893 1.00 80.38 999 MET A N 1
ATOM 7914 C CA . MET A 1 999 ? 28.038 -7.488 -31.104 1.00 80.38 999 MET A CA 1
ATOM 7915 C C . MET A 1 999 ? 26.923 -8.132 -31.942 1.00 80.38 999 MET A C 1
ATOM 7917 O O . MET A 1 999 ? 26.312 -9.114 -31.524 1.00 80.38 999 MET A O 1
ATOM 7921 N N . SER A 1 1000 ? 26.729 -7.628 -33.166 1.00 76.31 1000 SER A N 1
ATOM 7922 C CA . SER A 1 1000 ? 25.759 -8.146 -34.135 1.00 76.31 1000 SER A CA 1
ATOM 7923 C C . SER A 1 1000 ? 26.003 -9.620 -34.494 1.00 76.31 1000 SER A C 1
ATOM 7925 O O . SER A 1 1000 ? 25.052 -10.379 -34.628 1.00 76.31 1000 SER A O 1
ATOM 7927 N N . GLN A 1 1001 ? 27.252 -10.091 -34.589 1.00 76.62 1001 GLN A N 1
ATOM 7928 C CA . GLN A 1 1001 ? 27.508 -11.502 -34.907 1.00 76.62 1001 GLN A CA 1
ATOM 7929 C C . GLN A 1 1001 ? 27.052 -12.475 -33.802 1.00 76.62 1001 GLN A C 1
ATOM 7931 O O . GLN A 1 1001 ? 26.636 -13.590 -34.118 1.00 76.62 1001 GLN A O 1
ATOM 7936 N N . VAL A 1 1002 ? 27.115 -12.075 -32.527 1.00 77.81 1002 VAL A N 1
ATOM 7937 C CA . VAL A 1 1002 ? 26.765 -12.948 -31.387 1.00 77.81 1002 VAL A CA 1
ATOM 7938 C C . VAL A 1 1002 ? 25.250 -13.092 -31.212 1.00 77.81 1002 VAL A C 1
ATOM 7940 O O . VAL A 1 1002 ? 24.778 -14.155 -30.814 1.00 77.81 1002 VAL A O 1
ATOM 7943 N N . ASN A 1 1003 ? 24.481 -12.060 -31.562 1.00 75.50 1003 ASN A N 1
ATOM 7944 C CA . ASN A 1 1003 ? 23.019 -12.077 -31.545 1.00 75.50 1003 ASN A CA 1
ATOM 7945 C C . ASN A 1 1003 ? 22.476 -11.282 -32.753 1.00 75.50 1003 ASN A C 1
ATOM 7947 O O . ASN A 1 1003 ? 22.170 -10.095 -32.620 1.00 75.50 1003 ASN A O 1
ATOM 7951 N N . PRO A 1 1004 ? 22.399 -11.899 -33.950 1.00 74.62 1004 PRO A N 1
ATOM 7952 C CA . PRO A 1 1004 ? 22.125 -11.178 -35.190 1.00 74.62 1004 PRO A CA 1
ATOM 7953 C C . PRO A 1 1004 ? 20.722 -10.557 -35.212 1.00 74.62 1004 PRO A C 1
ATOM 7955 O O . PRO A 1 1004 ? 19.730 -11.296 -35.205 1.00 74.62 1004 PRO A O 1
ATOM 7958 N N . PRO A 1 1005 ? 20.603 -9.215 -35.308 1.00 76.88 1005 PRO A N 1
ATOM 7959 C CA . PRO A 1 1005 ? 19.314 -8.566 -35.477 1.00 76.88 1005 PRO A CA 1
ATOM 7960 C C . PRO A 1 1005 ? 18.723 -8.954 -36.843 1.00 76.88 1005 PRO A C 1
ATOM 7962 O O . PRO A 1 1005 ? 19.470 -9.195 -37.800 1.00 76.88 1005 PRO A O 1
ATOM 7965 N N . PRO A 1 1006 ? 17.386 -9.010 -36.986 1.00 79.31 1006 PRO A N 1
ATOM 7966 C CA . PRO A 1 1006 ? 16.753 -9.456 -38.229 1.00 79.31 1006 PRO A CA 1
ATOM 7967 C C . PRO A 1 1006 ? 17.088 -8.552 -39.427 1.00 79.31 1006 PRO A C 1
ATOM 7969 O O . PRO A 1 1006 ? 17.178 -9.035 -40.557 1.00 79.31 1006 PRO A O 1
ATOM 7972 N N . PHE A 1 1007 ? 17.326 -7.263 -39.178 1.00 84.88 1007 PHE A N 1
ATOM 7973 C CA . PHE A 1 1007 ? 17.852 -6.309 -40.149 1.00 84.88 1007 PHE A CA 1
ATOM 7974 C C . PHE A 1 1007 ? 18.771 -5.277 -39.472 1.00 84.88 1007 PHE A C 1
ATOM 7976 O O . PHE A 1 1007 ? 18.736 -5.108 -38.252 1.00 84.88 1007 PHE A O 1
ATOM 7983 N N . LEU A 1 1008 ? 19.574 -4.585 -40.279 1.00 83.62 1008 LEU A N 1
ATOM 7984 C CA . LEU A 1 1008 ? 20.505 -3.530 -39.889 1.00 83.62 1008 LEU A CA 1
ATOM 7985 C C . LEU A 1 1008 ? 20.443 -2.400 -40.927 1.00 83.62 1008 LEU A C 1
ATOM 7987 O O . LEU A 1 1008 ? 20.557 -2.656 -42.128 1.00 83.62 1008 LEU A O 1
ATOM 7991 N N . VAL A 1 1009 ? 20.265 -1.159 -40.475 1.00 83.12 1009 VAL A N 1
ATOM 7992 C CA . VAL A 1 1009 ? 20.286 0.042 -41.323 1.00 83.12 1009 VAL A CA 1
ATOM 7993 C C . VAL A 1 1009 ? 21.599 0.791 -41.098 1.00 83.12 1009 VAL A C 1
ATOM 7995 O O . VAL A 1 1009 ? 21.980 1.057 -39.957 1.00 83.12 1009 VAL A O 1
ATOM 7998 N N . LEU A 1 1010 ? 22.281 1.113 -42.195 1.00 82.00 1010 LEU A N 1
ATOM 7999 C CA . LEU A 1 1010 ? 23.592 1.759 -42.233 1.00 82.00 1010 LEU A CA 1
ATOM 8000 C C . LEU A 1 1010 ? 23.501 2.995 -43.132 1.00 82.00 1010 LEU A C 1
ATOM 8002 O O . LEU A 1 1010 ? 23.193 2.863 -44.313 1.00 82.00 1010 LEU A O 1
ATOM 8006 N N . ASP A 1 1011 ? 23.721 4.182 -42.579 1.00 78.00 1011 ASP A N 1
ATOM 8007 C CA . ASP A 1 1011 ? 23.448 5.459 -43.247 1.00 78.00 1011 ASP A CA 1
ATOM 8008 C C . ASP A 1 1011 ? 24.723 6.316 -43.292 1.00 78.00 1011 ASP A C 1
ATOM 8010 O O . ASP A 1 1011 ? 25.181 6.843 -42.280 1.00 78.00 1011 ASP A O 1
ATOM 8014 N N . GLU A 1 1012 ? 25.350 6.333 -44.475 1.00 72.00 1012 GLU A N 1
ATOM 8015 C CA . GLU A 1 1012 ? 26.643 6.958 -44.810 1.00 72.00 1012 GLU A CA 1
ATOM 8016 C C . GLU A 1 1012 ? 27.821 6.582 -43.882 1.00 72.00 1012 GLU A C 1
ATOM 8018 O O . GLU A 1 1012 ? 28.815 7.298 -43.761 1.00 72.00 1012 GLU A O 1
ATOM 8023 N N . THR A 1 1013 ? 27.761 5.399 -43.263 1.00 73.25 1013 THR A N 1
ATOM 8024 C CA . THR A 1 1013 ? 28.790 4.869 -42.346 1.00 73.25 1013 THR A CA 1
ATOM 8025 C C . THR A 1 1013 ? 30.153 4.584 -42.993 1.00 73.25 1013 THR A C 1
ATOM 8027 O O . THR A 1 1013 ? 31.118 4.307 -42.284 1.00 73.25 1013 THR A O 1
ATOM 8030 N N . ASP A 1 1014 ? 30.257 4.658 -44.321 1.00 71.50 1014 ASP A N 1
ATOM 8031 C CA . ASP A 1 1014 ? 31.498 4.558 -45.096 1.00 71.50 1014 ASP A CA 1
ATOM 8032 C C . ASP A 1 1014 ? 32.061 5.914 -45.568 1.00 71.50 1014 ASP A C 1
ATOM 8034 O O . ASP A 1 1014 ? 33.157 5.949 -46.130 1.00 71.50 1014 ASP A O 1
ATOM 8038 N N . ALA A 1 1015 ? 31.388 7.037 -45.290 1.00 65.19 1015 ALA A N 1
ATOM 8039 C CA . ALA A 1 1015 ? 31.772 8.373 -45.768 1.00 65.19 1015 ALA A CA 1
ATOM 8040 C C . ALA A 1 1015 ? 33.103 8.916 -45.200 1.00 65.19 1015 ALA A C 1
ATOM 8042 O O . ALA A 1 1015 ? 33.609 9.930 -45.681 1.00 65.19 1015 ALA A O 1
ATOM 8043 N N . ALA A 1 1016 ? 33.673 8.261 -44.182 1.00 64.81 1016 ALA A N 1
ATOM 8044 C CA . ALA A 1 1016 ? 34.965 8.597 -43.574 1.00 64.81 1016 ALA A CA 1
ATOM 8045 C C . ALA A 1 1016 ? 36.105 7.626 -43.962 1.00 64.81 1016 ALA A C 1
ATOM 8047 O O . ALA A 1 1016 ? 37.196 7.701 -43.389 1.00 64.81 1016 ALA A O 1
ATOM 8048 N N . LEU A 1 1017 ? 35.863 6.692 -44.891 1.00 70.81 1017 LEU A N 1
ATOM 8049 C CA . LEU A 1 1017 ? 36.820 5.654 -45.284 1.00 70.81 1017 LEU A CA 1
ATOM 8050 C C . LEU A 1 1017 ? 37.569 6.018 -46.573 1.00 70.81 1017 LEU A C 1
ATOM 8052 O O . LEU A 1 1017 ? 36.991 6.538 -47.524 1.00 70.81 1017 LEU A O 1
ATOM 8056 N N . ASP A 1 1018 ? 38.858 5.674 -46.640 1.00 74.56 1018 ASP A N 1
ATOM 8057 C CA . ASP A 1 1018 ? 39.598 5.675 -47.908 1.00 74.56 1018 ASP A CA 1
ATOM 8058 C C . ASP A 1 1018 ? 39.167 4.507 -48.819 1.00 74.56 1018 ASP A C 1
ATOM 8060 O O . ASP A 1 1018 ? 38.501 3.564 -48.385 1.00 74.56 1018 ASP A O 1
ATOM 8064 N N . GLU A 1 1019 ? 39.549 4.543 -50.097 1.00 71.12 1019 GLU A N 1
ATOM 8065 C CA . GLU A 1 1019 ? 39.151 3.542 -51.101 1.00 71.12 1019 GLU A CA 1
ATOM 8066 C C . GLU A 1 1019 ? 39.613 2.107 -50.753 1.00 71.12 1019 GLU A C 1
ATOM 8068 O O . GLU A 1 1019 ? 38.921 1.131 -51.054 1.00 71.12 1019 GLU A O 1
ATOM 8073 N N . ALA A 1 1020 ? 40.745 1.957 -50.055 1.00 71.00 1020 ALA A N 1
ATOM 8074 C CA . ALA A 1 1020 ? 41.288 0.653 -49.677 1.00 71.00 1020 ALA A CA 1
ATOM 8075 C C . ALA A 1 1020 ? 40.521 0.020 -48.503 1.00 71.00 1020 ALA A C 1
ATOM 8077 O O . ALA A 1 1020 ? 40.242 -1.182 -48.514 1.00 71.00 1020 ALA A O 1
ATOM 8078 N N . ASN A 1 1021 ? 40.154 0.822 -47.503 1.00 74.25 1021 ASN A N 1
ATOM 8079 C CA . ASN A 1 1021 ? 39.343 0.397 -46.366 1.00 74.25 1021 ASN A CA 1
ATOM 8080 C C . ASN A 1 1021 ? 37.857 0.268 -46.742 1.00 74.25 1021 ASN A C 1
ATOM 8082 O O . ASN A 1 1021 ? 37.200 -0.660 -46.274 1.00 74.25 1021 ASN A O 1
ATOM 8086 N N . SER A 1 1022 ? 37.358 1.097 -47.667 1.00 78.19 1022 SER A N 1
ATOM 8087 C CA . SER A 1 1022 ? 36.016 0.976 -48.267 1.00 78.19 1022 SER A CA 1
ATOM 8088 C C . SER A 1 1022 ? 35.778 -0.409 -48.869 1.00 78.19 1022 SER A C 1
ATOM 8090 O O . SER A 1 1022 ? 34.711 -0.992 -48.694 1.00 78.19 1022 SER A O 1
ATOM 8092 N N . LYS A 1 1023 ? 36.790 -0.985 -49.533 1.00 79.12 1023 LYS A N 1
ATOM 8093 C CA . LYS A 1 1023 ? 36.687 -2.343 -50.079 1.00 79.12 1023 LYS A CA 1
ATOM 8094 C C . LYS A 1 1023 ? 36.572 -3.412 -48.986 1.00 79.12 1023 LYS A C 1
ATOM 8096 O O . LYS A 1 1023 ? 35.678 -4.247 -49.059 1.00 79.12 1023 LYS A O 1
ATOM 8101 N N . ARG A 1 1024 ? 37.402 -3.342 -47.936 1.00 80.75 1024 ARG A N 1
ATOM 8102 C CA . ARG A 1 1024 ? 37.325 -4.260 -46.775 1.00 80.75 1024 ARG A CA 1
ATOM 8103 C C . ARG A 1 1024 ? 35.985 -4.144 -46.042 1.00 80.75 1024 ARG A C 1
ATOM 8105 O O . ARG A 1 1024 ? 35.459 -5.134 -45.543 1.00 80.75 1024 ARG A O 1
ATOM 8112 N N . TYR A 1 1025 ? 35.437 -2.934 -45.988 1.00 82.50 1025 TYR A N 1
ATOM 8113 C CA . TYR A 1 1025 ? 34.123 -2.652 -45.425 1.00 82.50 1025 TYR A CA 1
ATOM 8114 C C . TYR A 1 1025 ? 32.989 -3.277 -46.261 1.00 82.50 1025 TYR A C 1
ATOM 8116 O O . TYR A 1 1025 ? 32.107 -3.926 -45.700 1.00 82.50 1025 TYR A O 1
ATOM 8124 N N . ALA A 1 1026 ? 33.061 -3.190 -47.593 1.00 82.25 1026 ALA A N 1
ATOM 8125 C CA . ALA A 1 1026 ? 32.138 -3.880 -48.496 1.00 82.25 1026 ALA A CA 1
ATOM 8126 C C . ALA A 1 1026 ? 32.231 -5.419 -48.377 1.00 82.25 1026 ALA A C 1
ATOM 8128 O O . ALA A 1 1026 ? 31.202 -6.089 -48.274 1.00 82.25 1026 ALA A O 1
ATOM 8129 N N . ASP A 1 1027 ? 33.445 -5.981 -48.292 1.00 81.62 1027 ASP A N 1
ATOM 8130 C CA . ASP A 1 1027 ? 33.669 -7.418 -48.048 1.00 81.62 1027 ASP A CA 1
ATOM 8131 C C . ASP A 1 1027 ? 33.016 -7.887 -46.728 1.00 81.62 1027 ASP A C 1
ATOM 8133 O O . ASP A 1 1027 ? 32.416 -8.962 -46.653 1.00 81.62 1027 ASP A O 1
ATOM 8137 N N . MET A 1 1028 ? 33.076 -7.049 -45.690 1.00 79.56 1028 MET A N 1
ATOM 8138 C CA . MET A 1 1028 ? 32.478 -7.293 -44.374 1.00 79.56 1028 MET A CA 1
ATOM 8139 C C . MET A 1 1028 ? 30.943 -7.162 -44.375 1.00 79.56 1028 MET A C 1
ATOM 8141 O O . MET A 1 1028 ? 30.261 -7.957 -43.727 1.00 79.56 1028 MET A O 1
ATOM 8145 N N . ILE A 1 1029 ? 30.377 -6.235 -45.157 1.00 83.94 1029 ILE A N 1
ATOM 8146 C CA . ILE A 1 1029 ? 28.927 -6.153 -45.421 1.00 83.94 1029 ILE A CA 1
ATOM 8147 C C . ILE A 1 1029 ? 28.417 -7.436 -46.097 1.00 83.94 1029 ILE A C 1
ATOM 8149 O O . ILE A 1 1029 ? 27.388 -7.980 -45.685 1.00 83.94 1029 ILE A O 1
ATOM 8153 N N . MET A 1 1030 ? 29.159 -7.982 -47.069 1.00 82.88 1030 MET A N 1
ATOM 8154 C CA . MET A 1 1030 ? 28.826 -9.269 -47.700 1.00 82.88 1030 MET A CA 1
ATOM 8155 C C . MET A 1 1030 ? 28.917 -10.456 -46.730 1.00 82.88 1030 MET A C 1
ATOM 8157 O O . MET A 1 1030 ? 28.204 -11.450 -46.887 1.00 82.88 1030 MET A O 1
ATOM 8161 N N . GLU A 1 1031 ? 29.775 -10.382 -45.710 1.00 81.88 1031 GLU A N 1
ATOM 8162 C CA . GLU A 1 1031 ? 29.853 -11.402 -44.665 1.00 81.88 1031 GLU A CA 1
ATOM 8163 C C . GLU A 1 1031 ? 28.658 -11.332 -43.700 1.00 81.88 1031 GLU A C 1
ATOM 8165 O O . GLU A 1 1031 ? 28.043 -12.363 -43.424 1.00 81.88 1031 GLU A O 1
ATOM 8170 N N . LEU A 1 1032 ? 28.254 -10.133 -43.271 1.00 78.94 1032 LEU A N 1
ATOM 8171 C CA . LEU A 1 1032 ? 27.083 -9.931 -42.409 1.00 78.94 1032 LEU A CA 1
ATOM 8172 C C . LEU A 1 1032 ? 25.754 -10.237 -43.107 1.00 78.94 1032 LEU A C 1
ATOM 8174 O O . LEU A 1 1032 ? 24.849 -10.782 -42.471 1.00 78.94 1032 LEU A O 1
ATOM 8178 N N . GLY A 1 1033 ? 25.656 -10.004 -44.422 1.00 80.62 1033 GLY A N 1
ATOM 8179 C CA . GLY A 1 1033 ? 24.496 -10.379 -45.245 1.00 80.62 1033 GLY A CA 1
ATOM 8180 C C . GLY A 1 1033 ? 24.179 -11.883 -45.249 1.00 80.62 1033 GLY A C 1
ATOM 8181 O O . GLY A 1 1033 ? 23.106 -12.313 -45.683 1.00 80.62 1033 GLY A O 1
ATOM 8182 N N . LYS A 1 1034 ? 25.080 -12.727 -44.731 1.00 82.06 1034 LYS A N 1
ATOM 8183 C CA . LYS A 1 1034 ? 24.828 -14.160 -44.509 1.00 82.06 1034 LYS A CA 1
ATOM 8184 C C . LYS A 1 1034 ? 23.930 -14.417 -43.290 1.00 82.06 1034 LYS A C 1
ATOM 8186 O O . LYS A 1 1034 ? 23.244 -15.442 -43.274 1.00 82.06 1034 LYS A O 1
ATOM 8191 N N . HIS A 1 1035 ? 23.872 -13.484 -42.339 1.00 79.44 1035 HIS A N 1
ATOM 8192 C CA . HIS A 1 1035 ? 23.191 -13.631 -41.048 1.00 79.44 1035 HIS A CA 1
ATOM 8193 C C . HIS A 1 1035 ? 22.010 -12.660 -40.881 1.00 79.44 1035 HIS A C 1
ATOM 8195 O O . HIS A 1 1035 ? 20.912 -13.108 -40.550 1.00 79.44 1035 HIS A O 1
ATOM 8201 N N . SER A 1 1036 ? 22.203 -11.378 -41.204 1.00 83.12 1036 SER A N 1
ATOM 8202 C CA . SER A 1 1036 ? 21.188 -10.314 -41.116 1.00 83.12 1036 SER A CA 1
ATOM 8203 C C . SER A 1 1036 ? 20.835 -9.754 -42.499 1.00 83.12 1036 SER A C 1
ATOM 8205 O O . SER A 1 1036 ? 21.562 -9.964 -43.469 1.00 83.12 1036 SER A O 1
ATOM 8207 N N . GLN A 1 1037 ? 19.718 -9.031 -42.606 1.00 87.12 1037 GLN A N 1
ATOM 8208 C CA . GLN A 1 1037 ? 19.408 -8.194 -43.773 1.00 87.12 1037 GLN A CA 1
ATOM 8209 C C . GLN A 1 1037 ? 20.045 -6.807 -43.597 1.00 87.12 1037 GLN A C 1
ATOM 8211 O O . GLN A 1 1037 ? 19.924 -6.221 -42.527 1.00 87.12 1037 GLN A O 1
ATOM 8216 N N . LEU A 1 1038 ? 20.711 -6.265 -44.616 1.00 87.06 1038 LEU A N 1
ATOM 8217 C CA . LEU A 1 1038 ? 21.344 -4.946 -44.563 1.00 87.06 1038 LEU A CA 1
ATOM 8218 C C . LEU A 1 1038 ? 20.666 -3.970 -45.526 1.00 87.06 1038 LEU A C 1
ATOM 8220 O O . LEU A 1 1038 ? 20.389 -4.302 -46.679 1.00 87.06 1038 LEU A O 1
ATOM 8224 N N . ILE A 1 1039 ? 20.435 -2.753 -45.042 1.00 87.19 1039 ILE A N 1
ATOM 8225 C CA . ILE A 1 1039 ? 19.898 -1.627 -45.807 1.00 87.19 1039 ILE A CA 1
ATOM 8226 C C . ILE A 1 1039 ? 20.926 -0.508 -45.703 1.00 87.19 1039 ILE A C 1
ATOM 8228 O O . ILE A 1 1039 ? 21.120 0.049 -44.624 1.00 87.19 1039 ILE A O 1
ATOM 8232 N N . VAL A 1 1040 ? 21.619 -0.225 -46.803 1.00 83.81 1040 VAL A N 1
ATOM 8233 C CA . VAL A 1 1040 ? 22.812 0.630 -46.798 1.00 83.81 1040 VAL A CA 1
ATOM 8234 C C . VAL A 1 1040 ? 22.567 1.869 -47.651 1.00 83.81 1040 VAL A C 1
ATOM 8236 O O . VAL A 1 1040 ? 22.460 1.771 -48.871 1.00 83.81 1040 VAL A O 1
ATOM 8239 N N . ILE A 1 1041 ? 22.469 3.036 -47.020 1.00 79.56 1041 ILE A N 1
ATOM 8240 C CA . ILE A 1 1041 ? 22.449 4.333 -47.700 1.00 79.56 1041 ILE A CA 1
ATOM 8241 C C . ILE A 1 1041 ? 23.909 4.757 -47.876 1.00 79.56 1041 ILE A C 1
ATOM 8243 O O . ILE A 1 1041 ? 24.629 4.925 -46.894 1.00 79.56 1041 ILE A O 1
ATOM 8247 N N . THR A 1 1042 ? 24.373 4.853 -49.122 1.00 70.56 1042 THR A N 1
ATOM 8248 C CA . THR A 1 1042 ? 25.792 5.092 -49.435 1.00 70.56 1042 THR A CA 1
ATOM 8249 C C . THR A 1 1042 ? 25.973 5.701 -50.827 1.00 70.56 1042 THR A C 1
ATOM 8251 O O . THR A 1 1042 ? 25.205 5.434 -51.754 1.00 70.56 1042 THR A O 1
ATOM 8254 N N . HIS A 1 1043 ? 27.030 6.499 -50.980 1.00 63.06 1043 HIS A N 1
ATOM 8255 C CA . HIS A 1 1043 ? 27.541 6.993 -52.262 1.00 63.06 1043 HIS A CA 1
ATOM 8256 C C . HIS A 1 1043 ? 28.833 6.266 -52.705 1.00 63.06 1043 HIS A C 1
ATOM 8258 O O . HIS A 1 1043 ? 29.389 6.560 -53.768 1.00 63.06 1043 HIS A O 1
ATOM 8264 N N . ASN A 1 1044 ? 29.333 5.317 -51.907 1.00 71.75 1044 ASN A N 1
ATOM 8265 C CA . ASN A 1 1044 ? 30.610 4.641 -52.113 1.00 71.75 1044 ASN A CA 1
ATOM 8266 C C . ASN A 1 1044 ? 30.488 3.499 -53.134 1.00 71.75 1044 ASN A C 1
ATOM 8268 O O . ASN A 1 1044 ? 29.664 2.593 -52.997 1.00 71.75 1044 ASN A O 1
ATOM 8272 N N . ARG A 1 1045 ? 31.334 3.514 -54.172 1.00 73.94 1045 ARG A N 1
ATOM 8273 C CA . ARG A 1 1045 ? 31.272 2.537 -55.275 1.00 73.94 1045 ARG A CA 1
ATOM 8274 C C . ARG A 1 1045 ? 31.559 1.103 -54.828 1.00 73.94 1045 ARG A C 1
ATOM 8276 O O . ARG A 1 1045 ? 30.961 0.187 -55.385 1.00 73.94 1045 ARG A O 1
ATOM 8283 N N . ALA A 1 1046 ? 32.433 0.905 -53.839 1.00 77.69 1046 ALA A N 1
ATOM 8284 C CA . ALA A 1 1046 ? 32.727 -0.427 -53.310 1.00 77.69 1046 ALA A CA 1
ATOM 8285 C C . ALA A 1 1046 ? 31.503 -1.014 -52.590 1.00 77.69 1046 ALA A C 1
ATOM 8287 O O . ALA A 1 1046 ? 31.126 -2.158 -52.832 1.00 77.69 1046 ALA A O 1
ATOM 8288 N N . THR A 1 1047 ? 30.842 -0.200 -51.766 1.00 78.81 1047 THR A N 1
ATOM 8289 C CA . THR A 1 1047 ? 29.663 -0.594 -50.989 1.00 78.81 1047 THR A CA 1
ATOM 8290 C C . THR A 1 1047 ? 28.426 -0.782 -51.871 1.00 78.81 1047 THR A C 1
ATOM 8292 O O . THR A 1 1047 ? 27.703 -1.762 -51.707 1.00 78.81 1047 THR A O 1
ATOM 8295 N N . MET A 1 1048 ? 28.210 0.083 -52.873 1.00 78.81 1048 MET A N 1
ATOM 8296 C CA . MET A 1 1048 ? 27.134 -0.096 -53.861 1.00 78.81 1048 MET A CA 1
ATOM 8297 C C . MET A 1 1048 ? 27.283 -1.398 -54.665 1.00 78.81 1048 MET A C 1
ATOM 8299 O O . MET A 1 1048 ? 26.278 -2.033 -54.970 1.00 78.81 1048 MET A O 1
ATOM 8303 N N . ALA A 1 1049 ? 28.513 -1.827 -54.971 1.00 78.69 1049 ALA A N 1
ATOM 8304 C CA . ALA A 1 1049 ? 28.776 -3.087 -55.672 1.00 78.69 1049 ALA A CA 1
ATOM 8305 C C . ALA A 1 1049 ? 28.549 -4.349 -54.807 1.00 78.69 1049 ALA A C 1
ATOM 8307 O O . ALA A 1 1049 ? 28.487 -5.448 -55.351 1.00 78.69 1049 ALA A O 1
ATOM 8308 N N . ALA A 1 1050 ? 28.413 -4.205 -53.483 1.00 79.69 1050 ALA A N 1
ATOM 8309 C CA . ALA A 1 1050 ? 28.089 -5.296 -52.558 1.00 79.69 1050 ALA A CA 1
ATOM 8310 C C . ALA A 1 1050 ? 26.572 -5.489 -52.332 1.00 79.69 1050 ALA A C 1
ATOM 8312 O O . ALA A 1 1050 ? 26.168 -6.434 -51.651 1.00 79.69 1050 ALA A O 1
ATOM 8313 N N . ALA A 1 1051 ? 25.725 -4.611 -52.880 1.00 82.06 1051 ALA A N 1
ATOM 8314 C CA . ALA A 1 1051 ? 24.272 -4.740 -52.820 1.00 82.06 1051 ALA A CA 1
ATOM 8315 C C . ALA A 1 1051 ? 23.727 -5.628 -53.954 1.00 82.06 1051 ALA A C 1
ATOM 8317 O O . ALA A 1 1051 ? 24.250 -5.627 -55.063 1.00 82.06 1051 ALA A O 1
ATOM 8318 N N . GLY A 1 1052 ? 22.636 -6.358 -53.703 1.00 77.88 1052 GLY A N 1
ATOM 8319 C CA . GLY A 1 1052 ? 21.922 -7.105 -54.754 1.00 77.88 1052 GLY A CA 1
ATOM 8320 C C . GLY A 1 1052 ? 20.913 -6.241 -55.522 1.00 77.88 1052 GLY A C 1
ATOM 8321 O O . GLY A 1 1052 ? 20.686 -6.427 -56.720 1.00 77.88 1052 GLY A O 1
ATOM 8322 N N . GLU A 1 1053 ? 20.319 -5.263 -54.837 1.00 82.25 1053 GLU A N 1
ATOM 8323 C CA . GLU A 1 1053 ? 19.340 -4.323 -55.388 1.00 82.25 1053 GLU A CA 1
ATOM 8324 C C . GLU A 1 1053 ? 19.698 -2.896 -54.968 1.00 82.25 1053 GLU A C 1
ATOM 8326 O O . GLU A 1 1053 ? 20.090 -2.663 -53.822 1.00 82.25 1053 GLU A O 1
ATOM 8331 N N . LEU A 1 1054 ? 19.539 -1.944 -55.888 1.00 76.88 1054 LEU A N 1
ATOM 8332 C CA . LEU A 1 1054 ? 19.764 -0.519 -55.668 1.00 76.88 1054 LEU A CA 1
ATOM 8333 C C . LEU A 1 1054 ? 18.452 0.261 -55.828 1.00 76.88 1054 LEU A C 1
ATOM 8335 O O . LEU A 1 1054 ? 17.781 0.180 -56.859 1.00 76.88 1054 LEU A O 1
ATOM 8339 N N . TYR A 1 1055 ? 18.106 1.054 -54.818 1.00 72.12 1055 TYR A N 1
ATOM 8340 C CA . TYR A 1 1055 ? 16.922 1.910 -54.787 1.00 72.12 1055 TYR A CA 1
ATOM 8341 C C . TYR A 1 1055 ? 17.343 3.357 -55.009 1.00 72.12 1055 TYR A C 1
ATOM 8343 O O . TYR A 1 1055 ? 17.685 4.072 -54.069 1.00 72.12 1055 TYR A O 1
ATOM 8351 N N . GLY A 1 1056 ? 17.313 3.768 -56.275 1.00 64.19 1056 GLY A N 1
ATOM 8352 C CA . GLY A 1 1056 ? 17.519 5.132 -56.737 1.00 64.19 1056 GLY A CA 1
ATOM 8353 C C . GLY A 1 1056 ? 16.352 6.040 -56.356 1.00 64.19 1056 GLY A C 1
ATOM 8354 O O . GLY A 1 1056 ? 15.417 6.227 -57.137 1.00 64.19 1056 GLY A O 1
ATOM 8355 N N . VAL A 1 1057 ? 16.401 6.652 -55.174 1.00 63.03 1057 VAL A N 1
ATOM 8356 C CA . VAL A 1 1057 ? 15.572 7.824 -54.862 1.00 63.03 1057 VAL A CA 1
ATOM 8357 C C . VAL A 1 1057 ? 15.850 8.904 -55.916 1.00 63.03 1057 VAL A C 1
ATOM 8359 O O . VAL A 1 1057 ? 16.974 9.044 -56.386 1.00 63.03 1057 VAL A O 1
ATOM 8362 N N . THR A 1 1058 ? 14.843 9.682 -56.306 1.00 56.69 1058 THR A N 1
ATOM 8363 C CA . THR A 1 1058 ? 14.956 10.825 -57.229 1.00 56.69 1058 THR A CA 1
ATOM 8364 C C . THR A 1 1058 ? 14.008 11.948 -56.808 1.00 56.69 1058 THR A C 1
ATOM 8366 O O . THR A 1 1058 ? 12.965 11.693 -56.217 1.00 56.69 1058 THR A O 1
ATOM 8369 N N . MET A 1 1059 ? 14.342 13.204 -57.111 1.00 54.16 1059 MET A N 1
ATOM 8370 C CA . MET A 1 1059 ? 13.467 14.361 -56.860 1.00 54.16 1059 MET A CA 1
ATOM 8371 C C . MET A 1 1059 ? 12.829 14.810 -58.176 1.00 54.16 1059 MET A C 1
ATOM 8373 O O . MET A 1 1059 ? 13.535 15.134 -59.133 1.00 54.16 1059 MET A O 1
ATOM 8377 N N . SER A 1 1060 ? 11.498 14.811 -58.237 1.00 51.81 1060 SER A N 1
ATOM 8378 C CA . SER A 1 1060 ? 10.745 15.314 -59.395 1.00 51.81 1060 SER A CA 1
ATOM 8379 C C . SER A 1 1060 ? 10.524 16.831 -59.320 1.00 51.81 1060 SER A C 1
ATOM 8381 O O . SER A 1 1060 ? 10.706 17.441 -58.269 1.00 51.81 1060 SER A O 1
ATOM 8383 N N . ASN A 1 1061 ? 10.133 17.457 -60.438 1.00 46.38 1061 ASN A N 1
ATOM 8384 C CA . ASN A 1 1061 ? 9.965 18.919 -60.538 1.00 46.38 1061 ASN A CA 1
ATOM 8385 C C . ASN A 1 1061 ? 8.844 19.482 -59.634 1.00 46.38 1061 ASN A C 1
ATOM 8387 O O . ASN A 1 1061 ? 8.781 20.683 -59.406 1.00 46.38 1061 ASN A O 1
ATOM 8391 N N . ASP A 1 1062 ? 7.980 18.624 -59.086 1.00 52.19 1062 ASP A N 1
ATOM 8392 C CA . ASP A 1 1062 ? 7.007 18.940 -58.036 1.00 52.19 1062 ASP A CA 1
ATOM 8393 C C . ASP A 1 1062 ? 7.609 18.936 -56.613 1.00 52.19 1062 ASP A C 1
ATOM 8395 O O . ASP A 1 1062 ? 6.870 19.042 -55.636 1.00 52.19 1062 ASP A O 1
ATOM 8399 N N . GLY A 1 1063 ? 8.933 18.801 -56.471 1.00 53.06 1063 GLY A N 1
ATOM 8400 C CA . GLY A 1 1063 ? 9.648 18.763 -55.188 1.00 53.06 1063 GLY A CA 1
ATOM 8401 C C . GLY A 1 1063 ? 9.459 17.467 -54.392 1.00 53.06 1063 GLY A C 1
ATOM 8402 O O . GLY A 1 1063 ? 10.005 17.335 -53.300 1.00 53.06 1063 GLY A O 1
ATOM 8403 N N . VAL A 1 1064 ? 8.691 16.511 -54.923 1.00 62.22 1064 VAL A N 1
ATOM 8404 C CA . VAL A 1 1064 ? 8.388 15.241 -54.260 1.00 62.22 1064 VAL A CA 1
ATOM 8405 C C . VAL A 1 1064 ? 9.443 14.194 -54.614 1.00 62.22 1064 VAL A C 1
ATOM 8407 O O . VAL A 1 1064 ? 9.811 14.014 -55.781 1.00 62.22 1064 VAL A O 1
ATOM 8410 N N . SER A 1 1065 ? 9.906 13.473 -53.592 1.00 60.41 1065 SER A N 1
ATOM 8411 C CA . SER A 1 1065 ? 10.764 12.299 -53.753 1.00 60.41 1065 SER A CA 1
ATOM 8412 C C . SER A 1 1065 ? 9.987 11.133 -54.390 1.00 60.41 1065 SER A C 1
ATOM 8414 O O . SER A 1 1065 ? 8.893 10.791 -53.949 1.00 60.41 1065 SER A O 1
ATOM 8416 N N . LYS A 1 1066 ? 10.564 10.517 -55.424 1.00 63.00 1066 LYS A N 1
ATOM 8417 C CA . LYS A 1 1066 ? 10.145 9.255 -56.059 1.00 63.00 1066 LYS A CA 1
ATOM 8418 C C . LYS A 1 1066 ? 11.276 8.234 -55.950 1.00 63.00 1066 LYS A C 1
ATOM 8420 O O . LYS A 1 1066 ? 12.386 8.593 -55.565 1.00 63.00 1066 LYS A O 1
ATOM 8425 N N . ILE A 1 1067 ? 11.021 6.979 -56.314 1.00 66.00 1067 ILE A N 1
ATOM 8426 C CA . ILE A 1 1067 ? 12.021 5.902 -56.274 1.00 66.00 1067 ILE A CA 1
ATOM 8427 C C . ILE A 1 1067 ? 12.015 5.127 -57.592 1.00 66.00 1067 ILE A C 1
ATOM 8429 O O . ILE A 1 1067 ? 10.963 4.891 -58.184 1.00 66.00 1067 ILE A O 1
ATOM 8433 N N . LEU A 1 1068 ? 13.214 4.761 -58.038 1.00 69.06 1068 LEU A N 1
ATOM 8434 C CA . LEU A 1 1068 ? 13.527 3.896 -59.166 1.00 69.06 1068 LEU A CA 1
ATOM 8435 C C . LEU A 1 1068 ? 14.317 2.707 -58.607 1.00 69.06 1068 LEU A C 1
ATOM 8437 O O . LEU A 1 1068 ? 15.383 2.910 -58.032 1.00 69.06 1068 LEU A O 1
ATOM 8441 N N . SER A 1 1069 ? 13.823 1.480 -58.736 1.00 69.50 1069 SER A N 1
ATOM 8442 C CA . SER A 1 1069 ? 14.575 0.283 -58.339 1.00 69.50 1069 SER A CA 1
ATOM 8443 C C . SER A 1 1069 ? 15.344 -0.300 -59.526 1.00 69.50 1069 SER A C 1
ATOM 8445 O O . SER A 1 1069 ? 14.844 -0.342 -60.649 1.00 69.50 1069 SER A O 1
ATOM 8447 N N . VAL A 1 1070 ? 16.568 -0.761 -59.271 1.00 71.56 1070 VAL A N 1
ATOM 8448 C CA . VAL A 1 1070 ? 17.439 -1.429 -60.245 1.00 71.56 1070 VAL A CA 1
ATOM 8449 C C . VAL A 1 1070 ? 18.052 -2.657 -59.578 1.00 71.56 1070 VAL A C 1
ATOM 8451 O O . VAL A 1 1070 ? 18.691 -2.542 -58.533 1.00 71.56 1070 VAL A O 1
ATOM 8454 N N . LYS A 1 1071 ? 17.887 -3.839 -60.176 1.00 70.00 1071 LYS A N 1
ATOM 8455 C CA . LYS A 1 1071 ? 18.607 -5.046 -59.747 1.00 70.00 1071 LYS A CA 1
ATOM 8456 C C . LYS A 1 1071 ? 19.946 -5.107 -60.470 1.00 70.00 1071 LYS A C 1
ATOM 8458 O O . LYS A 1 1071 ? 19.976 -4.984 -61.696 1.00 70.00 1071 LYS A O 1
ATOM 8463 N N . LEU A 1 1072 ? 21.043 -5.307 -59.742 1.00 64.50 1072 LEU A N 1
ATOM 8464 C CA . LEU A 1 1072 ? 22.381 -5.323 -60.347 1.00 64.50 1072 LEU A CA 1
ATOM 8465 C C . LEU A 1 1072 ? 22.547 -6.491 -61.334 1.00 64.50 1072 LEU A C 1
ATOM 8467 O O . LEU A 1 1072 ? 23.068 -6.297 -62.430 1.00 64.50 1072 LEU A O 1
ATOM 8471 N N . GLU A 1 1073 ? 21.978 -7.656 -61.011 1.00 60.28 1073 GLU A N 1
ATOM 8472 C CA . GLU A 1 1073 ? 21.953 -8.837 -61.889 1.00 60.28 1073 GLU A CA 1
ATOM 8473 C C . GLU A 1 1073 ? 21.239 -8.608 -63.232 1.00 60.28 1073 GLU A C 1
ATOM 8475 O O . GLU A 1 1073 ? 21.548 -9.296 -64.209 1.00 60.28 1073 GLU A O 1
ATOM 8480 N N . ASP A 1 1074 ? 20.258 -7.700 -63.286 1.00 56.06 1074 ASP A N 1
ATOM 8481 C CA . ASP A 1 1074 ? 19.528 -7.349 -64.510 1.00 56.06 1074 ASP A CA 1
ATOM 8482 C C . ASP A 1 1074 ? 20.231 -6.200 -65.255 1.00 56.06 1074 ASP A C 1
ATOM 8484 O O . ASP A 1 1074 ? 20.335 -6.233 -66.479 1.00 56.06 1074 ASP A O 1
ATOM 8488 N N . ALA A 1 1075 ? 20.796 -5.224 -64.532 1.00 53.66 1075 ALA A N 1
ATOM 8489 C CA . ALA A 1 1075 ? 21.572 -4.128 -65.116 1.00 53.66 1075 ALA A CA 1
ATOM 8490 C C . ALA A 1 1075 ? 22.839 -4.626 -65.837 1.00 53.66 1075 ALA A C 1
ATOM 8492 O O . ALA A 1 1075 ? 23.100 -4.223 -66.971 1.00 53.66 1075 ALA A O 1
ATOM 8493 N N . GLU A 1 1076 ? 23.584 -5.567 -65.244 1.00 52.34 1076 GLU A N 1
ATOM 8494 C CA . GLU A 1 1076 ? 24.728 -6.213 -65.905 1.00 52.34 1076 GLU A CA 1
ATOM 8495 C C . GLU A 1 1076 ? 24.349 -7.003 -67.168 1.00 52.34 1076 GLU A C 1
ATOM 8497 O O . GLU A 1 1076 ? 25.201 -7.220 -68.029 1.00 52.34 1076 GLU A O 1
ATOM 8502 N N . ARG A 1 1077 ? 23.088 -7.440 -67.282 1.00 48.16 1077 ARG A N 1
ATOM 8503 C CA . ARG A 1 1077 ? 22.538 -8.147 -68.452 1.00 48.16 1077 ARG A CA 1
ATOM 8504 C C . ARG A 1 1077 ? 22.038 -7.215 -69.559 1.00 48.16 1077 ARG A C 1
ATOM 8506 O O . ARG A 1 1077 ? 21.707 -7.704 -70.632 1.00 48.16 1077 ARG A O 1
ATOM 8513 N N . VAL A 1 1078 ? 21.974 -5.909 -69.298 1.00 47.38 1078 VAL A N 1
ATOM 8514 C CA . VAL A 1 1078 ? 21.586 -4.858 -70.262 1.00 47.38 1078 VAL A CA 1
ATOM 8515 C C . VAL A 1 1078 ? 22.786 -3.976 -70.650 1.00 47.38 1078 VAL A C 1
ATOM 8517 O O . VAL A 1 1078 ? 22.747 -3.290 -71.667 1.00 47.38 1078 VAL A O 1
ATOM 8520 N N . ALA A 1 1079 ? 23.868 -4.007 -69.865 1.00 41.56 1079 ALA A N 1
ATOM 8521 C CA . ALA A 1 1079 ? 25.129 -3.308 -70.131 1.00 41.56 1079 ALA A CA 1
ATOM 8522 C C . ALA A 1 1079 ? 26.197 -4.162 -70.858 1.00 41.56 1079 ALA A C 1
ATOM 8524 O O . ALA A 1 1079 ? 27.318 -3.687 -71.054 1.00 41.56 1079 ALA A O 1
ATOM 8525 N N . LYS A 1 1080 ? 25.864 -5.406 -71.230 1.00 34.66 1080 LYS A N 1
ATOM 8526 C CA . LYS A 1 1080 ? 26.666 -6.337 -72.045 1.00 34.66 1080 LYS A CA 1
ATOM 8527 C C . LYS A 1 1080 ? 25.944 -6.616 -73.363 1.00 34.66 1080 LYS A C 1
ATOM 8529 O O . LYS A 1 1080 ? 26.662 -6.737 -74.377 1.00 34.66 1080 LYS A O 1
#

Foldseek 3Di:
DFFQKKWWDLFAQFVHTFMDGDPALAAAAEACLVAFAWFFQQWWWWWDAPPDPDIDTDRLVRDDQRIWTWAADPVVLDIDTWGFRDKFWRFWAWWKWWDWFLFITIIHQQHWFQFPQGTDGNVRADFFTWTWFFQFAEEEEAAPVQQQVQVVVVPFDWALLLVLVCCCPVVVHQAYEHFEEDAPPDPVVVVVVVVNVVSGHDYHYFYWDQDPVRDTDGPRPVVSLVCCVVCVSVGQHYEYEHQDPSCLVSQLVSPVRHSAYAYEHAPPRHDDSVDVVADDPRYHHNVVCCVRTTDDPPPPPCPPPPPDDDDDDDDDDDDDDDDDDDPDDDDDDDDPPRDSRIDITGTRDMGTDGTHTIMDTDTPLDQWGATRRTIGGHHADLLLVCQLLQNPDCVVRSHPALLSRGNCFFPVGHTDFKIKMKIKDQCCVVLQVDPDRIWMWMWMAGNVRDIWIAIVNHTDDSVVSNVRQLSQLHDDQCLQAQADPNLLVLQVDDLASVLVVLLSLLSLVVLVVVLVVLVVVLVVLVVVLVVLVVVLVVLVVVLVVLVVLLVLLVVLVVLLVVLLVLLVVLLLLLVLQLVVLLVVLVVVLVVLVVVLVVLVVLLVVLVVLLVVLVVVPLVVLVVVLVVLVVQLVVLVVQLVVLVVVLVVLVVVQVVPPDDDDDDDDDPVVVVVVVVVVVLVVVLVPDPDPVVNVVSVVVVVVVVVVVPVPDDDDDDDDHDDSVPPNVVSVVSNVVSVVSSVVSVVVSVVSVVSSVVSVVSSVVSVVSSVVSVVVSVVSVVVSVVSVVSSVVSVVSVVVSVVSLVVSCVLNPPSNCVVVDDPPPSPRDVCSNPDDVVVSVVSVVVSVVSSVSSVVSVNPPSVVSVVVSVVSVVVSVVSVVVSVVSVVSSVVSVVSSVVSVVVSVVSSVVSQVQLQVQLQVQVCLLQVDWGKHKDWAAQDPPDPVVVVPDPDDDPDPPDCVVPRHDTGIDMDTTHPPDDDDGPVPADPQRSSSSSVSSSVSSCVSPPRQEHEAHQSCVSDDPVSLLSVLVSVLVSSVPHRYHYHHPRPNNVVSRQKYWYWYADSSSRIHTDIDGPVVVVVVVD

Secondary structure (DSSP, 8-state):
-EEEEEEEESBTTB-S-EEEE--SSEEEEE-TTSS---EETTPEEEEE-TT-S-EEEEEGGG--TT-EEEEEETTTTEEEEEEEEEEEEEEEEEEEEEEETTEEEEEETT-EEEETTEEEEGGG--TT-EEEEE---EEEEEEHHHHHHHHHHTT--B-HHHHHHHHHHHH---EEEEEEEE-TT-HHHHHHHHHHHHTT-EEEEEEPEEPTTS-EE--HHHHHHHHHHHTGGG-SEEEEE---GGGHHHHHHHHHHSSEEEEEE-TTTS-HHHHHHS-GGGEEEGGGGHHHHBPPTTSSSGGGS------------------------------TTPPPSEEEEEEEEEEEEEEEEEEEEEESSSS--EETTEE-----SHHHHHHHTT---TGGGT-SSGGGGB---BTTBPPPSEEEEEEEEE-TT--SSSS-SEEEEEEEEETTS-EEEEETTEEE-HHHHHHHHHHTT-SSSSTTEE-TTGGGHHHHS-HHHHHHHHHHHTTTHHHHHHHHHHHHHHHHHHHHHHHHHHHHHHHHHHHHHHHHHHHHHHHHHHHHHHHHHHHHHHHHHHHHHHHHHHHHHHHHHHHHHHHHHHHHHHHHHHHHHHHHHHTT-SHHHHHHHHHHHHHHHHHHHHHHHHHHHHHHHHHHHHTTS--------THHHHHHHHHHHHHHHHHHT---HHHHHHHHHHHHHHHHHHHTT---------STTHHHHHHHHHHHHHHHHHHHHHHHHHHHHHHHHHHHHHHHHHHHHHHHHHHHHHHHHHHHHHHHHHHHHHHHHHHHHHHHHHHHHHHHHGGGTGGGGS--TT--PPTTTTTS-HHHHHHHHHHHHHHHHHHHHTT-TTHHHHHHHHHHHHHHHHHHHHHHHHHHHHHHHHHHHHHHHHHHHHHHHHHHHHHHHHHHHHHHHHHHSS-EEEEEEE------STTGGG-----TT-TT-TT-TT--EEEEEEEBTTB--SSGGGS-HHHHHHHHHHHHHHHHHHS--SEEEEESTTTT--HHHHHHHHHHHHHHTTTSEEEEE---HHHHTT-SEEEEEEE-TTS-EEEEEEEHHHHTTT--

Sequence (1080 aa):
MYLKSIELSGFKSFGKKTELVFGSRISGIVGPNGSGKCVTGDTLVRTRRTGTDEHHETPLVALKPGDEVMSYDESAETFVWSRVTQLLYSGTKKTYHVHIGGRSVRASDNHPFLTREGWRPLRDLHTGAAVAIPQLRTYAFVDASNVYYATKRLGWDIDYEKLARYLRERLGVTKMLYFGGIAPENPGQVKFHEFLRRIGYEICLVPTRTFPDGKRKADVDARMTFEMMRLEKEFDRAVVLTGDGDFYWVLEHLKTIKERVWLVGASKGTAHELKQLFHGSARIVLENIRSIVARDTTQNADAQRHRRSVGGKSTDDFSPGVVQQSYGRRDDLSMKGVGKPVAWENVRSITPVGMEDVWDIEVEGTHNFVGNGIILHNSNVAEGFRFVLGEQSMKSMRSKRGEDLIWGGSPALPRMNRAVVKVVFDNSKKLLDIDFSEVVIERIVHRDGQNEYLLNGSQVRLKDVIRLLAGANIGGSGYQIISQGEADRILNASPKERREMVEDALGLKLYQHKKAESERKLEETAVNIEKTRSLRREIAPHLKFLQVQVEKIEKAREMKEELASKLAEYLARENAWISHETARLSDEAKEREHEIHSLEAKLKEARSAKGGAATGSPSPLLETLQELQNKLGEARRKREEIVRELGRAEGTLEAAAVTVEHLVPAPHVREFVREITESIERAEAQDDIIGIRALLSQLRGRIKAFIDGLSGAAPITNEEARKDVARLTTALANAEAEESRLASETEKVRGEITKARDASFAAEREEVQFEAQLREAQSKMMALRAEKEHIKDEKQRFEEEVREGIALLGLAFQRWNSPPAGGEVPPGALSEERREQEKRRREIERYKIKIEEAGVGGGDAVVKEYNQTVERDAYLAKELEDLEKSAQSLKNLIAELEKTIDARFTEGLKHINEALKTFFQKLFGGGSATLEVEEPRRISRRRLEMEEGLEAEEISNEEEELYAGLSIDVSLPRKKIRGLEVLSGGERALTSIALIFSMSQVNPPPFLVLDETDAALDEANSKRYADMIMELGKHSQLIVITHNRATMAAAGELYGVTMSNDGVSKILSVKLEDAERVAK

pLDDT: mean 73.7, std 15.93, range [23.91, 94.56]

InterPro domains:
  IPR003395 RecF/RecN/SMC, N-terminal [PF02463] (379-1065)
  IPR003586 Hint domain C-terminal [SM00305] (339-384)
  IPR003587 Hint domain N-terminal [SM00306] (36-135)
  IPR006141 Intein N-terminal splicing region [PS50817] (38-115)
  IPR006142 Intein [PR00379] (102-115)
  IPR006142 Intein [PR00379] (355-372)
  IPR006142 Intein [PR00379] (373-382)
  IPR021139 NYN domain [PF01936] (138-276)
  IPR024704 Structural maintenance of chromosomes protein [PIRSF005719] (1-1076)
  IPR027417 P-loop containing nucleoside triphosphate hydrolase [G3DSA:3.40.50.300] (1-39)
  IPR027417 P-loop containing nucleoside triphosphate hydrolase [G3DSA:3.40.50.300] (381-540)
  IPR027417 P-loop containing nucleoside triphosphate hydrolase [G3DSA:3.40.50.300] (871-1079)
  IPR027417 P-loop containing nucleoside triphosphate hydrolase [SSF52540] (379-1074)
  IPR030934 Intein C-terminal splicing region [PS50818] (357-379)
  IPR030934 Intein C-terminal splicing region [TIGR01443] (358-379)
  IPR036844 Hint domain superfamily [SSF51294] (35-377)

Radius of gyration: 89.77 Å; chains: 1; bounding box: 174×121×290 Å

Organism: NCBI:txid1798511